Protein 8QNV (pdb70)

B-factor: mean 37.15, std 22.52, range [0.02, 75.44]

Sequence (49 aa):
MKNNKDMSLEEKNKQLEQQVTYLQAKVAYLEKLDALIQSKKSPTKKKRKMKNNKDMSLEEKNKQLEQQVTYLQAKVAYLEKLDALIQSKKSPTKKKRKMKNNKDMSLEEKNKQLEQQVTYLQAKVAYLEKLDALIQSKKSPTKKKRKMKNNKDMSLEEKNKQLEQQVTYLQAKVAYLEKLDALIQSKKSPTKKKRKMKNNKDMSLEEKNKQLEQQVTYLQAKVAYLEKLDALIQSKKSPTKKKRKMKNNKDMSLEEKNKQLEQQVTYLQAKVAYLEKLDALIQSKKSPTKKKRKMKNNKDMSLEEKNKQLEQQVTYLQAKVAYLEKLDALIQSKKSPTKKKRKMKNNKDMSLEEKNKQLEQQVTYLQAKVAYLEKLDALIQSKKSPTKKKRKMKNNKDMSLEEKNKQLEQQVTYLQAKVAYLEKLDALIQSKKSPTKKKRKMKNNKDMSLEEKNKQLEQQVTYLQAKVAYLEKLDALIQSKKSPTKKKRKMKNNKDMSLEEKNKQLEQQVTYLQAKVAYLEKLDALIQSKKSPTKKKRKMKNNKDMSLEEKNKQLEQQVTYLQAKVAYLEKLDALIQSKKSPTKKKRKMKNNKDMSLEEKNKQLEQQVTYLQAKVAYLEKLDALIQSKKSPTKKKRKMKNNKDMSLEEKNKQLEQQVTYLQAKVAYLEKLDALIQSKKSPTKKKRKMKNNKDMSLEEKNKQLEQQVTYLQAKVAYLEKLDALIQSKKSPTKKKRKMKNNKDMSLEEKNKQLEQQVTYLQAKVAYLEKLDALIQSKKSPTKKKRKMKNNKDMSLEEKNKQLEQQVTYLQAKVAYLEKLDALIQSKKSPTKKKRKMKNNKDMSLEEKNKQLEQQVTYLQAKVAYLEKLDALIQSKKSPTKKKRKMKNNKDMSLEEKNKQLEQQVTYLQAKVAYLEKLDALIQSKKSPTKKKRKMKNNKDMSLEEKNKQLEQQVTYLQAKVAYLEKLDALIQSKKSPTKKKRK

Foldseek 3Di:
DFAPDDAGQVVADDDDVCVVVCVVQQCVCNVHHYSAHDPHHDDDDDDDD

Structure (mmCIF, N/CA/C/O backbone):
data_8QNV
#
_entry.id   8QNV
#
loop_
_atom_site.group_PDB
_atom_site.id
_atom_site.type_symbol
_atom_site.label_atom_id
_atom_site.label_alt_id
_atom_site.label_comp_id
_atom_site.label_asym_id
_atom_site.label_entity_id
_atom_site.label_seq_id
_atom_site.pdbx_PDB_ins_code
_atom_site.Cartn_x
_atom_site.Cartn_y
_atom_site.Cartn_z
_atom_site.occupancy
_atom_site.B_iso_or_equiv
_atom_site.auth_seq_id
_atom_site.auth_comp_id
_atom_site.auth_asym_id
_atom_site.auth_atom_id
_atom_site.pdbx_PDB_model_num
ATOM 1 N N . MET A 1 3 ? 1.456 -0.727 -0.333 1.00 13.33 1 MET A N 1
ATOM 2 C CA . MET A 1 3 ? 2.629 -0.574 -1.185 1.00 52.14 1 MET A CA 1
ATOM 3 C C . MET A 1 3 ? 3.138 -1.932 -1.658 1.00 51.22 1 MET A C 1
ATOM 4 O O . MET A 1 3 ? 3.525 -2.777 -0.851 1.00 34.13 1 MET A O 1
ATOM 18 N N . LYS A 1 4 ? 3.135 -2.135 -2.971 1.00 63.32 2 LYS A N 1
ATOM 19 C CA . LYS A 1 4 ? 3.598 -3.390 -3.552 1.00 74.05 2 LYS A CA 1
ATOM 20 C C . LYS A 1 4 ? 4.990 -3.746 -3.041 1.00 33.42 2 LYS A C 1
ATOM 21 O O . LYS A 1 4 ? 5.972 -3.087 -3.378 1.00 22.25 2 LYS A O 1
ATOM 40 N N . ASN A 1 5 ? 5.066 -4.794 -2.227 1.00 33.22 3 ASN A N 1
ATOM 41 C CA . ASN A 1 5 ? 6.338 -5.239 -1.670 1.00 2.53 3 ASN A CA 1
ATOM 42 C C . ASN A 1 5 ? 7.366 -5.466 -2.774 1.00 51.32 3 ASN A C 1
ATOM 43 O O . ASN A 1 5 ? 7.017 -5.837 -3.894 1.00 12.12 3 ASN A O 1
ATOM 54 N N . ASN A 1 6 ? 8.635 -5.240 -2.450 1.00 31.33 4 ASN A N 1
ATOM 55 C CA . ASN A 1 6 ? 9.714 -5.420 -3.414 1.00 60.31 4 ASN A CA 1
ATOM 56 C C . ASN A 1 6 ? 9.632 -6.795 -4.072 1.00 1.52 4 ASN A C 1
ATOM 57 O O . ASN A 1 6 ? 9.981 -6.957 -5.241 1.00 60.52 4 ASN A O 1
ATOM 68 N N . LYS A 1 7 ? 9.168 -7.781 -3.312 1.00 61.13 5 LYS A N 1
ATOM 69 C CA . LYS A 1 7 ? 9.038 -9.142 -3.820 1.00 14.30 5 LYS A CA 1
ATOM 70 C C . LYS A 1 7 ? 8.214 -9.167 -5.103 1.00 53.14 5 LYS A C 1
ATOM 71 O O . LYS A 1 7 ? 7.689 -8.140 -5.536 1.00 21.44 5 LYS A O 1
ATOM 90 N N . ASP A 1 8 ? 8.103 -10.345 -5.707 1.00 22.11 6 ASP A N 1
ATOM 91 C CA . ASP A 1 8 ? 7.341 -10.504 -6.940 1.00 35.23 6 ASP A CA 1
ATOM 92 C C . ASP A 1 8 ? 5.841 -10.464 -6.660 1.00 44.53 6 ASP A C 1
ATOM 93 O O . ASP A 1 8 ? 5.142 -9.554 -7.105 1.00 11.33 6 ASP A O 1
ATOM 102 N N . MET A 1 9 ? 5.355 -11.456 -5.922 1.00 40.03 7 MET A N 1
ATOM 103 C CA . MET A 1 9 ? 3.939 -11.533 -5.584 1.00 14.01 7 MET A CA 1
ATOM 104 C C . MET A 1 9 ? 3.538 -10.389 -4.657 1.00 60.35 7 MET A C 1
ATOM 105 O O . MET A 1 9 ? 3.609 -10.515 -3.435 1.00 13.51 7 MET A O 1
ATOM 119 N N . SER A 1 10 ? 3.118 -9.275 -5.248 1.00 12.13 8 SER A N 1
ATOM 120 C CA . SER A 1 10 ? 2.710 -8.108 -4.475 1.00 10.41 8 SER A CA 1
ATOM 121 C C . SER A 1 10 ? 1.413 -8.382 -3.720 1.00 53.12 8 SER A C 1
ATOM 122 O O . SER A 1 10 ? 0.640 -9.267 -4.091 1.00 1.21 8 SER A O 1
ATOM 130 N N . LEU A 1 11 ? 1.180 -7.617 -2.659 1.00 60.03 9 LEU A N 1
ATOM 131 C CA . LEU A 1 11 ? -0.024 -7.776 -1.851 1.00 23.14 9 LEU A CA 1
ATOM 132 C C . LEU A 1 11 ? -1.274 -7.475 -2.670 1.00 52.43 9 LEU A C 1
ATOM 133 O O . LEU A 1 11 ? -2.282 -8.172 -2.561 1.00 62.44 9 LEU A O 1
ATOM 149 N N . GLU A 1 12 ? -1.200 -6.432 -3.492 1.00 30.03 10 GLU A N 1
ATOM 150 C CA . GLU A 1 12 ? -2.326 -6.040 -4.331 1.00 13.12 10 GLU A CA 1
ATOM 151 C C . GLU A 1 12 ? -2.824 -7.220 -5.160 1.00 33.54 10 GLU A C 1
ATOM 152 O O . GLU A 1 12 ? -3.997 -7.282 -5.527 1.00 62.45 10 GLU A O 1
ATOM 164 N N . GLU A 1 13 ? -1.924 -8.154 -5.450 1.00 25.34 11 GLU A N 1
ATOM 165 C CA . GLU A 1 13 ? -2.271 -9.332 -6.236 1.00 52.10 11 GLU A CA 1
ATOM 166 C C . GLU A 1 13 ? -3.384 -10.128 -5.561 1.00 32.03 11 GLU A C 1
ATOM 167 O O . GLU A 1 13 ? -4.070 -10.925 -6.201 1.00 63.51 11 GLU A O 1
ATOM 179 N N . LYS A 1 14 ? -3.558 -9.906 -4.262 1.00 60.22 12 LYS A N 1
ATOM 180 C CA . LYS A 1 14 ? -4.587 -10.601 -3.498 1.00 12.21 12 LYS A CA 1
ATOM 181 C C . LYS A 1 14 ? -5.919 -10.587 -4.241 1.00 13.21 12 LYS A C 1
ATOM 182 O O . LYS A 1 14 ? -6.228 -9.639 -4.962 1.00 73.31 12 LYS A O 1
ATOM 201 N N . ASN A 1 15 ? -6.705 -11.643 -4.058 1.00 64.54 13 ASN A N 1
ATOM 202 C CA . ASN A 1 15 ? -8.004 -11.752 -4.711 1.00 53.42 13 ASN A CA 1
ATOM 203 C C . ASN A 1 15 ? -9.135 -11.516 -3.714 1.00 40.04 13 ASN A C 1
ATOM 204 O O . ASN A 1 15 ? -8.910 -11.455 -2.506 1.00 4.14 13 ASN A O 1
ATOM 215 N N . LYS A 1 16 ? -10.353 -11.385 -4.230 1.00 3.23 14 LYS A N 1
ATOM 216 C CA . LYS A 1 16 ? -11.520 -11.158 -3.386 1.00 54.15 14 LYS A CA 1
ATOM 217 C C . LYS A 1 16 ? -12.753 -11.844 -3.967 1.00 65.42 14 LYS A C 1
ATOM 218 O O . LYS A 1 16 ? -12.865 -12.013 -5.181 1.00 53.40 14 LYS A O 1
ATOM 237 N N . GLN A 1 17 ? -13.673 -12.237 -3.093 1.00 11.15 15 GLN A N 1
ATOM 238 C CA . GLN A 1 17 ? -14.897 -12.904 -3.520 1.00 70.11 15 GLN A CA 1
ATOM 239 C C . GLN A 1 17 ? -16.122 -12.254 -2.885 1.00 62.00 15 GLN A C 1
ATOM 240 O O . GLN A 1 17 ? -16.021 -11.205 -2.248 1.00 3.23 15 GLN A O 1
ATOM 254 N N . LEU A 1 18 ? -17.278 -12.883 -3.063 1.00 53.00 16 LEU A N 1
ATOM 255 C CA . LEU A 1 18 ? -18.524 -12.366 -2.507 1.00 40.44 16 LEU A CA 1
ATOM 256 C C . LEU A 1 18 ? -18.660 -12.740 -1.035 1.00 55.01 16 LEU A C 1
ATOM 257 O O . LEU A 1 18 ? -18.769 -11.870 -0.172 1.00 31.14 16 LEU A O 1
ATOM 273 N N . GLU A 1 19 ? -18.652 -14.040 -0.757 1.00 0.00 17 GLU A N 1
ATOM 274 C CA . GLU A 1 19 ? -18.774 -14.528 0.612 1.00 65.55 17 GLU A CA 1
ATOM 275 C C . GLU A 1 19 ? -17.398 -14.723 1.244 1.00 14.20 17 GLU A C 1
ATOM 276 O O . GLU A 1 19 ? -17.194 -14.408 2.416 1.00 44.01 17 GLU A O 1
ATOM 288 N N . GLN A 1 20 ? -16.461 -15.244 0.459 1.00 1.11 18 GLN A N 1
ATOM 289 C CA . GLN A 1 20 ? -15.106 -15.482 0.943 1.00 40.44 18 GLN A CA 1
ATOM 290 C C . GLN A 1 20 ? -14.401 -14.166 1.255 1.00 41.21 18 GLN A C 1
ATOM 291 O O . GLN A 1 20 ? -13.367 -14.149 1.923 1.00 54.32 18 GLN A O 1
ATOM 305 N N . GLN A 1 21 ? -14.967 -13.067 0.767 1.00 44.40 19 GLN A N 1
ATOM 306 C CA . GLN A 1 21 ? -14.391 -11.746 0.994 1.00 64.43 19 GLN A CA 1
ATOM 307 C C . GLN A 1 21 ? -13.980 -11.575 2.453 1.00 53.24 19 GLN A C 1
ATOM 308 O O . GLN A 1 21 ? -12.816 -11.310 2.754 1.00 55.31 19 GLN A O 1
ATOM 322 N N . VAL A 1 22 ? -14.944 -11.727 3.355 1.00 31.32 20 VAL A N 1
ATOM 323 C CA . VAL A 1 22 ? -14.683 -11.590 4.783 1.00 11.01 20 VAL A CA 1
ATOM 324 C C . VAL A 1 22 ? -14.019 -12.843 5.343 1.00 0.33 20 VAL A C 1
ATOM 325 O O . VAL A 1 22 ? -13.396 -12.807 6.405 1.00 20.41 20 VAL A O 1
ATOM 338 N N . THR A 1 23 ? -14.155 -13.951 4.622 1.00 35.32 21 THR A N 1
ATOM 339 C CA . THR A 1 23 ? -13.570 -15.216 5.047 1.00 65.31 21 THR A CA 1
ATOM 340 C C . THR A 1 23 ? -12.057 -15.099 5.196 1.00 30.11 21 THR A C 1
ATOM 341 O O . THR A 1 23 ? -11.499 -15.429 6.243 1.00 14.42 21 THR A O 1
ATOM 352 N N . TYR A 1 24 ? -11.398 -14.627 4.143 1.00 33.44 22 TYR A N 1
ATOM 353 C CA . TYR A 1 24 ? -9.949 -14.468 4.157 1.00 30.32 22 TYR A CA 1
ATOM 354 C C . TYR A 1 24 ? -9.555 -13.116 4.743 1.00 21.14 22 TYR A C 1
ATOM 355 O O . TYR A 1 24 ? -8.571 -13.006 5.476 1.00 65.43 22 TYR A O 1
ATOM 373 N N . LEU A 1 25 ? -10.331 -12.088 4.417 1.00 62.53 23 LEU A N 1
ATOM 374 C CA . LEU A 1 25 ? -10.065 -10.742 4.911 1.00 50.24 23 LEU A CA 1
ATOM 375 C C . LEU A 1 25 ? -9.831 -10.751 6.418 1.00 42.22 23 LEU A C 1
ATOM 376 O O . LEU A 1 25 ? -9.211 -9.839 6.964 1.00 12.31 23 LEU A O 1
ATOM 392 N N . GLN A 1 26 ? -10.329 -11.788 7.083 1.00 62.44 24 GLN A N 1
ATOM 393 C CA . GLN A 1 26 ? -10.172 -11.916 8.527 1.00 60.34 24 GLN A CA 1
ATOM 394 C C . GLN A 1 26 ? -8.810 -12.507 8.876 1.00 1.10 24 GLN A C 1
ATOM 395 O O . GLN A 1 26 ? -8.099 -11.986 9.735 1.00 63.33 24 GLN A O 1
ATOM 409 N N . ALA A 1 27 ? -8.453 -13.597 8.205 1.00 75.22 25 ALA A N 1
ATOM 410 C CA . ALA A 1 27 ? -7.176 -14.258 8.443 1.00 11.44 25 ALA A CA 1
ATOM 411 C C . ALA A 1 27 ? -6.094 -13.709 7.520 1.00 63.44 25 ALA A C 1
ATOM 412 O O . ALA A 1 27 ? -5.030 -13.288 7.974 1.00 62.11 25 ALA A O 1
ATOM 419 N N . LYS A 1 28 ? -6.371 -13.718 6.220 1.00 33.23 26 LYS A N 1
ATOM 420 C CA . LYS A 1 28 ? -5.422 -13.222 5.231 1.00 10.53 26 LYS A CA 1
ATOM 421 C C . LYS A 1 28 ? -4.804 -11.903 5.685 1.00 43.12 26 LYS A C 1
ATOM 422 O O . LYS A 1 28 ? -3.645 -11.613 5.385 1.00 75.13 26 LYS A O 1
ATOM 441 N N . VAL A 1 29 ? -5.583 -11.108 6.411 1.00 53.43 27 VAL A N 1
ATOM 442 C CA . VAL A 1 29 ? -5.111 -9.821 6.908 1.00 52.10 27 VAL A CA 1
ATOM 443 C C . VAL A 1 29 ? -3.770 -9.965 7.618 1.00 1.13 27 VAL A C 1
ATOM 444 O O . VAL A 1 29 ? -2.994 -9.013 7.701 1.00 55.10 27 VAL A O 1
ATOM 457 N N . ALA A 1 30 ? -3.503 -11.162 8.130 1.00 61.24 28 ALA A N 1
ATOM 458 C CA . ALA A 1 30 ? -2.254 -11.432 8.831 1.00 61.00 28 ALA A CA 1
ATOM 459 C C . ALA A 1 30 ? -1.104 -11.628 7.849 1.00 70.11 28 ALA A C 1
ATOM 460 O O . ALA A 1 30 ? -0.047 -11.012 7.985 1.00 41.44 28 ALA A O 1
ATOM 467 N N . TYR A 1 31 ? -1.317 -12.490 6.861 1.00 63.21 29 TYR A N 1
ATOM 468 C CA . TYR A 1 31 ? -0.296 -12.770 5.858 1.00 53.24 29 TYR A CA 1
ATOM 469 C C . TYR A 1 31 ? -0.194 -11.627 4.852 1.00 62.22 29 TYR A C 1
ATOM 470 O O . TYR A 1 31 ? 0.842 -10.970 4.745 1.00 42.54 29 TYR A O 1
ATOM 488 N N . LEU A 1 32 ? -1.276 -11.396 4.117 1.00 61.33 30 LEU A N 1
ATOM 489 C CA . LEU A 1 32 ? -1.310 -10.333 3.119 1.00 53.41 30 LEU A CA 1
ATOM 490 C C . LEU A 1 32 ? -0.779 -9.025 3.698 1.00 62.41 30 LEU A C 1
ATOM 491 O O . LEU A 1 32 ? -0.267 -8.176 2.969 1.00 24.25 30 LEU A O 1
ATOM 507 N N . GLU A 1 33 ? -0.903 -8.873 5.013 1.00 50.43 31 GLU A N 1
ATOM 508 C CA . GLU A 1 33 ? -0.434 -7.669 5.689 1.00 65.01 31 GLU A CA 1
ATOM 509 C C . GLU A 1 33 ? 0.918 -7.227 5.136 1.00 42.50 31 GLU A C 1
ATOM 510 O O . GLU A 1 33 ? 1.082 -6.085 4.706 1.00 45.33 31 GLU A O 1
ATOM 522 N N . LYS A 1 34 ? 1.884 -8.139 5.151 1.00 3.44 32 LYS A N 1
ATOM 523 C CA . LYS A 1 34 ? 3.222 -7.845 4.652 1.00 63.13 32 LYS A CA 1
ATOM 524 C C . LYS A 1 34 ? 3.629 -8.839 3.568 1.00 15.03 32 LYS A C 1
ATOM 525 O O . LYS A 1 34 ? 4.316 -8.482 2.611 1.00 61.35 32 LYS A O 1
ATOM 544 N N . LEU A 1 35 ? 3.198 -10.086 3.725 1.00 64.14 33 LEU A N 1
ATOM 545 C CA . LEU A 1 35 ? 3.516 -11.132 2.758 1.00 2.24 33 LEU A CA 1
ATOM 546 C C . LEU A 1 35 ? 2.645 -11.005 1.513 1.00 71.22 33 LEU A C 1
ATOM 547 O O . LEU A 1 35 ? 2.980 -10.275 0.580 1.00 3.11 33 LEU A O 1
ATOM 563 N N . ASP A 1 36 ? 1.525 -11.719 1.506 1.00 72.33 34 ASP A N 1
ATOM 564 C CA . ASP A 1 36 ? 0.603 -11.685 0.376 1.00 10.53 34 ASP A CA 1
ATOM 565 C C . ASP A 1 36 ? -0.661 -12.482 0.682 1.00 52.21 34 ASP A C 1
ATOM 566 O O . ASP A 1 36 ? -0.865 -12.933 1.809 1.00 53.44 34 ASP A O 1
ATOM 575 N N . ALA A 1 37 ? -1.507 -12.650 -0.329 1.00 72.51 35 ALA A N 1
ATOM 576 C CA . ALA A 1 37 ? -2.751 -13.394 -0.169 1.00 3.33 35 ALA A CA 1
ATOM 577 C C . ALA A 1 37 ? -2.490 -14.895 -0.113 1.00 63.14 35 ALA A C 1
ATOM 578 O O . ALA A 1 37 ? -2.834 -15.630 -1.040 1.00 65.11 35 ALA A O 1
ATOM 585 N N . LEU A 1 38 ? -1.880 -15.345 0.978 1.00 44.24 36 LEU A N 1
ATOM 586 C CA . LEU A 1 38 ? -1.572 -16.760 1.154 1.00 44.14 36 LEU A CA 1
ATOM 587 C C . LEU A 1 38 ? -1.071 -17.036 2.568 1.00 63.34 36 LEU A C 1
ATOM 588 O O . LEU A 1 38 ? -0.637 -16.124 3.272 1.00 20.42 36 LEU A O 1
ATOM 604 N N . ILE A 1 39 ? -1.132 -18.300 2.975 1.00 42.41 37 ILE A N 1
ATOM 605 C CA . ILE A 1 39 ? -0.681 -18.696 4.303 1.00 33.12 37 ILE A CA 1
ATOM 606 C C . ILE A 1 39 ? 0.837 -18.607 4.418 1.00 34.02 37 ILE A C 1
ATOM 607 O O . ILE A 1 39 ? 1.563 -19.350 3.759 1.00 71.21 37 ILE A O 1
ATOM 623 N N . GLN A 1 40 ? 1.308 -17.694 5.261 1.00 22.01 38 GLN A N 1
ATOM 624 C CA . GLN A 1 40 ? 2.740 -17.509 5.463 1.00 23.03 38 GLN A CA 1
ATOM 625 C C . GLN A 1 40 ? 3.059 -17.301 6.940 1.00 2.41 38 GLN A C 1
ATOM 626 O O . GLN A 1 40 ? 3.648 -18.167 7.586 1.00 4.23 38 GLN A O 1
ATOM 640 N N . SER A 1 41 ? 2.666 -16.146 7.468 1.00 42.30 39 SER A N 1
ATOM 641 C CA . SER A 1 41 ? 2.914 -15.822 8.868 1.00 50.51 39 SER A CA 1
ATOM 642 C C . SER A 1 41 ? 2.468 -16.963 9.777 1.00 44.01 39 SER A C 1
ATOM 643 O O . SER A 1 41 ? 3.292 -17.715 10.298 1.00 31.42 39 SER A O 1
ATOM 651 N N . LYS A 1 42 ? 1.159 -17.086 9.963 1.00 55.21 40 LYS A N 1
ATOM 652 C CA . LYS A 1 42 ? 0.600 -18.135 10.807 1.00 22.24 40 LYS A CA 1
ATOM 653 C C . LYS A 1 42 ? -0.383 -18.999 10.024 1.00 40.23 40 LYS A C 1
ATOM 654 O O . LYS A 1 42 ? -1.588 -18.749 10.032 1.00 55.22 40 LYS A O 1
ATOM 673 N N . LYS A 1 43 ? 0.139 -20.017 9.348 1.00 0.02 41 LYS A N 1
ATOM 674 C CA . LYS A 1 43 ? -0.692 -20.920 8.561 1.00 32.13 41 LYS A CA 1
ATOM 675 C C . LYS A 1 43 ? -1.670 -21.677 9.455 1.00 64.34 41 LYS A C 1
ATOM 676 O O . LYS A 1 43 ? -1.295 -22.182 10.513 1.00 43.11 41 LYS A O 1
ATOM 695 N N . SER A 1 44 ? -2.924 -21.754 9.021 1.00 44.34 42 SER A N 1
ATOM 696 C CA . SER A 1 44 ? -3.955 -22.448 9.783 1.00 53.44 42 SER A CA 1
ATOM 697 C C . SER A 1 44 ? -3.537 -23.884 10.080 1.00 71.41 42 SER A C 1
ATOM 698 O O . SER A 1 44 ? -2.659 -24.450 9.428 1.00 74.23 42 SER A O 1
ATOM 706 N N . PRO A 1 45 ? -4.180 -24.490 11.089 1.00 30.13 43 PRO A N 1
ATOM 707 C CA . PRO A 1 45 ? -3.893 -25.869 11.497 1.00 1.40 43 PRO A CA 1
ATOM 708 C C . PRO A 1 45 ? -4.355 -26.888 10.461 1.00 14.43 43 PRO A C 1
ATOM 709 O O . PRO A 1 45 ? -5.494 -26.841 9.993 1.00 4.32 43 PRO A O 1
ATOM 720 N N . THR A 1 46 ? -3.466 -27.810 10.107 1.00 42.24 44 THR A N 1
ATOM 721 C CA . THR A 1 46 ? -3.783 -28.840 9.126 1.00 64.13 44 THR A CA 1
ATOM 722 C C . THR A 1 46 ? -4.351 -30.084 9.799 1.00 64.10 44 THR A C 1
ATOM 723 O O . THR A 1 46 ? -4.083 -30.345 10.972 1.00 62.30 44 THR A O 1
ATOM 734 N N . LYS A 1 47 ? -5.136 -30.850 9.050 1.00 73.13 45 LYS A N 1
ATOM 735 C CA . LYS A 1 47 ? -5.741 -32.069 9.573 1.00 74.22 45 LYS A CA 1
ATOM 736 C C . LYS A 1 47 ? -4.676 -33.015 10.117 1.00 20.15 45 LYS A C 1
ATOM 737 O O . LYS A 1 47 ? -3.485 -32.840 9.860 1.00 2.43 45 LYS A O 1
ATOM 756 N N . LYS A 1 48 ? -5.112 -34.020 10.870 1.00 10.52 46 LYS A N 1
ATOM 757 C CA . LYS A 1 48 ? -4.197 -34.996 11.449 1.00 2.33 46 LYS A CA 1
ATOM 758 C C . LYS A 1 48 ? -3.352 -35.659 10.366 1.00 2.31 46 LYS A C 1
ATOM 759 O O . LYS A 1 48 ? -3.811 -36.570 9.677 1.00 25.00 46 LYS A O 1
ATOM 778 N N . LYS A 1 49 ? -2.114 -35.197 10.222 1.00 55.53 47 LYS A N 1
ATOM 779 C CA . LYS A 1 49 ? -1.203 -35.746 9.225 1.00 55.14 47 LYS A CA 1
ATOM 780 C C . LYS A 1 49 ? -0.614 -37.071 9.697 1.00 34.14 47 LYS A C 1
ATOM 781 O O . LYS A 1 49 ? 0.041 -37.134 10.738 1.00 53.21 47 LYS A O 1
ATOM 800 N N . ARG A 1 50 ? -0.850 -38.127 8.926 1.00 74.20 48 ARG A N 1
ATOM 801 C CA . ARG A 1 50 ? -0.343 -39.451 9.266 1.00 3.24 48 ARG A CA 1
ATOM 802 C C . ARG A 1 50 ? 1.149 -39.555 8.963 1.00 61.43 48 ARG A C 1
ATOM 803 O O . ARG A 1 50 ? 1.552 -39.667 7.805 1.00 52.24 48 ARG A O 1
ATOM 824 N N . LYS A 1 51 ? 1.965 -39.518 10.011 1.00 71.42 49 LYS A N 1
ATOM 825 C CA . LYS A 1 51 ? 3.412 -39.610 9.858 1.00 1.31 49 LYS A CA 1
ATOM 826 C C . LYS A 1 51 ? 3.794 -40.814 9.004 1.00 62.31 49 LYS A C 1
ATOM 827 O O . LYS A 1 51 ? 3.782 -41.951 9.476 1.00 22.34 49 LYS A O 1
ATOM 846 N N . MET A 1 3 ? 1.329 0.000 0.000 1.00 0.00 1 MET A N 2
ATOM 847 C CA . MET A 1 3 ? 2.093 -0.001 -1.242 1.00 52.33 1 MET A CA 2
ATOM 848 C C . MET A 1 3 ? 2.695 -1.377 -1.510 1.00 12.54 1 MET A C 2
ATOM 849 O O . MET A 1 3 ? 3.123 -2.068 -0.586 1.00 22.44 1 MET A O 2
ATOM 863 N N . LYS A 1 4 ? 2.724 -1.768 -2.779 1.00 22.21 2 LYS A N 2
ATOM 864 C CA . LYS A 1 4 ? 3.274 -3.061 -3.169 1.00 4.13 2 LYS A CA 2
ATOM 865 C C . LYS A 1 4 ? 4.669 -3.258 -2.583 1.00 40.40 2 LYS A C 2
ATOM 866 O O . LYS A 1 4 ? 5.537 -2.397 -2.720 1.00 50.25 2 LYS A O 2
ATOM 885 N N . ASN A 1 5 ? 4.877 -4.397 -1.931 1.00 13.12 3 ASN A N 2
ATOM 886 C CA . ASN A 1 5 ? 6.167 -4.707 -1.325 1.00 53.41 3 ASN A CA 2
ATOM 887 C C . ASN A 1 5 ? 7.242 -4.879 -2.394 1.00 30.14 3 ASN A C 2
ATOM 888 O O . ASN A 1 5 ? 6.945 -5.217 -3.539 1.00 32.05 3 ASN A O 2
ATOM 899 N N . ASN A 1 6 ? 8.493 -4.645 -2.010 1.00 32.01 4 ASN A N 2
ATOM 900 C CA . ASN A 1 6 ? 9.613 -4.775 -2.935 1.00 11.52 4 ASN A CA 2
ATOM 901 C C . ASN A 1 6 ? 9.876 -6.240 -3.268 1.00 43.23 4 ASN A C 2
ATOM 902 O O . ASN A 1 6 ? 10.913 -6.795 -2.903 1.00 40.35 4 ASN A O 2
ATOM 913 N N . LYS A 1 7 ? 8.931 -6.862 -3.965 1.00 12.53 5 LYS A N 2
ATOM 914 C CA . LYS A 1 7 ? 9.060 -8.262 -4.350 1.00 54.23 5 LYS A CA 2
ATOM 915 C C . LYS A 1 7 ? 8.166 -8.582 -5.545 1.00 4.43 5 LYS A C 2
ATOM 916 O O . LYS A 1 7 ? 7.408 -7.731 -6.010 1.00 14.02 5 LYS A O 2
ATOM 935 N N . ASP A 1 8 ? 8.261 -9.813 -6.035 1.00 51.53 6 ASP A N 2
ATOM 936 C CA . ASP A 1 8 ? 7.459 -10.245 -7.174 1.00 62.30 6 ASP A CA 2
ATOM 937 C C . ASP A 1 8 ? 5.979 -10.295 -6.809 1.00 31.42 6 ASP A C 2
ATOM 938 O O . ASP A 1 8 ? 5.189 -9.470 -7.266 1.00 12.25 6 ASP A O 2
ATOM 947 N N . MET A 1 9 ? 5.611 -11.270 -5.984 1.00 31.03 7 MET A N 2
ATOM 948 C CA . MET A 1 9 ? 4.225 -11.427 -5.557 1.00 62.44 7 MET A CA 2
ATOM 949 C C . MET A 1 9 ? 3.797 -10.269 -4.662 1.00 21.12 7 MET A C 2
ATOM 950 O O . MET A 1 9 ? 3.936 -10.332 -3.440 1.00 63.34 7 MET A O 2
ATOM 964 N N . SER A 1 10 ? 3.276 -9.212 -5.277 1.00 62.31 8 SER A N 2
ATOM 965 C CA . SER A 1 10 ? 2.832 -8.038 -4.535 1.00 73.14 8 SER A CA 2
ATOM 966 C C . SER A 1 10 ? 1.469 -8.284 -3.895 1.00 51.10 8 SER A C 2
ATOM 967 O O . SER A 1 10 ? 0.655 -9.049 -4.414 1.00 21.55 8 SER A O 2
ATOM 975 N N . LEU A 1 11 ? 1.227 -7.629 -2.765 1.00 20.44 9 LEU A N 2
ATOM 976 C CA . LEU A 1 11 ? -0.037 -7.776 -2.051 1.00 51.54 9 LEU A CA 2
ATOM 977 C C . LEU A 1 11 ? -1.216 -7.441 -2.959 1.00 74.54 9 LEU A C 2
ATOM 978 O O . LEU A 1 11 ? -2.290 -8.031 -2.840 1.00 63.21 9 LEU A O 2
ATOM 994 N N . GLU A 1 12 ? -1.008 -6.493 -3.867 1.00 65.35 10 GLU A N 2
ATOM 995 C CA . GLU A 1 12 ? -2.054 -6.083 -4.796 1.00 43.55 10 GLU A CA 2
ATOM 996 C C . GLU A 1 12 ? -2.622 -7.286 -5.543 1.00 65.22 10 GLU A C 2
ATOM 997 O O . GLU A 1 12 ? -3.781 -7.282 -5.956 1.00 64.32 10 GLU A O 2
ATOM 1009 N N . GLU A 1 13 ? -1.795 -8.314 -5.712 1.00 54.13 11 GLU A N 2
ATOM 1010 C CA . GLU A 1 13 ? -2.215 -9.523 -6.410 1.00 61.44 11 GLU A CA 2
ATOM 1011 C C . GLU A 1 13 ? -3.405 -10.172 -5.708 1.00 43.24 11 GLU A C 2
ATOM 1012 O O . GLU A 1 13 ? -4.126 -10.976 -6.299 1.00 53.20 11 GLU A O 2
ATOM 1024 N N . LYS A 1 14 ? -3.603 -9.817 -4.443 1.00 41.14 12 LYS A N 2
ATOM 1025 C CA . LYS A 1 14 ? -4.704 -10.362 -3.659 1.00 35.10 12 LYS A CA 2
ATOM 1026 C C . LYS A 1 14 ? -6.007 -10.327 -4.452 1.00 41.01 12 LYS A C 2
ATOM 1027 O O . LYS A 1 14 ? -6.143 -9.561 -5.405 1.00 74.22 12 LYS A O 2
ATOM 1046 N N . ASN A 1 15 ? -6.962 -11.160 -4.051 1.00 24.12 13 ASN A N 2
ATOM 1047 C CA . ASN A 1 15 ? -8.254 -11.223 -4.724 1.00 63.21 13 ASN A CA 2
ATOM 1048 C C . ASN A 1 15 ? -9.376 -10.778 -3.791 1.00 23.11 13 ASN A C 2
ATOM 1049 O O . ASN A 1 15 ? -9.137 -10.440 -2.632 1.00 3.35 13 ASN A O 2
ATOM 1060 N N . LYS A 1 16 ? -10.601 -10.782 -4.304 1.00 51.34 14 LYS A N 2
ATOM 1061 C CA . LYS A 1 16 ? -11.762 -10.381 -3.518 1.00 42.42 14 LYS A CA 2
ATOM 1062 C C . LYS A 1 16 ? -13.042 -10.974 -4.097 1.00 32.33 14 LYS A C 2
ATOM 1063 O O . LYS A 1 16 ? -13.282 -10.899 -5.301 1.00 52.24 14 LYS A O 2
ATOM 1082 N N . GLN A 1 17 ? -13.861 -11.562 -3.230 1.00 64.52 15 GLN A N 2
ATOM 1083 C CA . GLN A 1 17 ? -15.117 -12.168 -3.657 1.00 2.25 15 GLN A CA 2
ATOM 1084 C C . GLN A 1 17 ? -16.276 -11.683 -2.792 1.00 24.35 15 GLN A C 2
ATOM 1085 O O . GLN A 1 17 ? -16.125 -10.754 -1.997 1.00 71.10 15 GLN A O 2
ATOM 1099 N N . LEU A 1 18 ? -17.432 -12.318 -2.951 1.00 2.31 16 LEU A N 2
ATOM 1100 C CA . LEU A 1 18 ? -18.618 -11.951 -2.184 1.00 63.35 16 LEU A CA 2
ATOM 1101 C C . LEU A 1 18 ? -18.559 -12.538 -0.778 1.00 14.45 16 LEU A C 2
ATOM 1102 O O . LEU A 1 18 ? -18.633 -11.809 0.212 1.00 65.44 16 LEU A O 2
ATOM 1118 N N . GLU A 1 19 ? -18.425 -13.858 -0.697 1.00 52.31 17 GLU A N 2
ATOM 1119 C CA . GLU A 1 19 ? -18.356 -14.541 0.589 1.00 5.23 17 GLU A CA 2
ATOM 1120 C C . GLU A 1 19 ? -16.912 -14.645 1.073 1.00 42.52 17 GLU A C 2
ATOM 1121 O O . GLU A 1 19 ? -16.626 -14.441 2.252 1.00 11.13 17 GLU A O 2
ATOM 1133 N N . GLN A 1 20 ? -16.007 -14.963 0.153 1.00 73.05 18 GLN A N 2
ATOM 1134 C CA . GLN A 1 20 ? -14.594 -15.095 0.485 1.00 22.11 18 GLN A CA 2
ATOM 1135 C C . GLN A 1 20 ? -14.017 -13.762 0.950 1.00 41.13 18 GLN A C 2
ATOM 1136 O O . GLN A 1 20 ? -12.949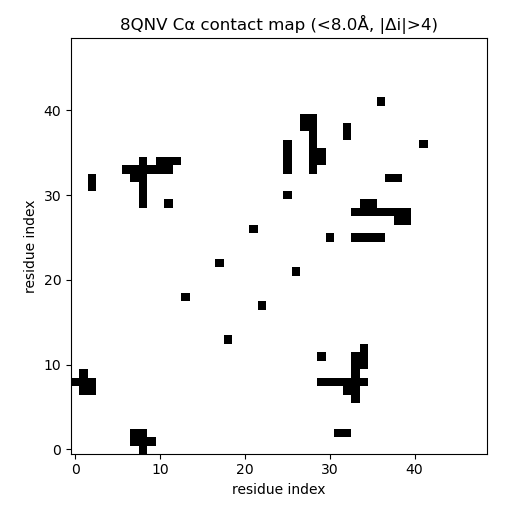 -13.717 1.559 1.00 0.55 18 GLN A O 2
ATOM 1150 N N . GLN A 1 21 ? -14.731 -12.680 0.657 1.00 43.34 19 GLN A N 2
ATOM 1151 C CA . GLN A 1 21 ? -14.288 -11.345 1.044 1.00 71.42 19 GLN A CA 2
ATOM 1152 C C . GLN A 1 21 ? -13.824 -11.326 2.497 1.00 53.15 19 GLN A C 2
ATOM 1153 O O . GLN A 1 21 ? -12.711 -10.896 2.798 1.00 65.52 19 GLN A O 2
ATOM 1167 N N . VAL A 1 22 ? -14.686 -11.794 3.394 1.00 10.41 20 VAL A N 2
ATOM 1168 C CA . VAL A 1 22 ? -14.365 -11.831 4.816 1.00 45.33 20 VAL A CA 2
ATOM 1169 C C . VAL A 1 22 ? -13.453 -13.008 5.142 1.00 22.05 20 VAL A C 2
ATOM 1170 O O . VAL A 1 22 ? -12.650 -12.947 6.075 1.00 52.04 20 VAL A O 2
ATOM 1183 N N . THR A 1 23 ? -13.581 -14.081 4.368 1.00 21.44 21 THR A N 2
ATOM 1184 C CA . THR A 1 23 ? -12.769 -15.274 4.575 1.00 33.12 21 THR A CA 2
ATOM 1185 C C . THR A 1 23 ? -11.293 -14.918 4.707 1.00 21.41 21 THR A C 2
ATOM 1186 O O . THR A 1 23 ? -10.652 -15.247 5.706 1.00 51.21 21 THR A O 2
ATOM 1197 N N . TYR A 1 24 ? -10.759 -14.245 3.694 1.00 23.23 22 TYR A N 2
ATOM 1198 C CA . TYR A 1 24 ? -9.356 -13.846 3.697 1.00 73.43 22 TYR A CA 2
ATOM 1199 C C . TYR A 1 24 ? -9.134 -12.643 4.607 1.00 2.25 22 TYR A C 2
ATOM 1200 O O . TYR A 1 24 ? -8.142 -12.574 5.334 1.00 23.03 22 TYR A O 2
ATOM 1218 N N . LEU A 1 25 ? -10.064 -11.696 4.563 1.00 13.21 23 LEU A N 2
ATOM 1219 C CA . LEU A 1 25 ? -9.972 -10.494 5.384 1.00 13.44 23 LEU A CA 2
ATOM 1220 C C . LEU A 1 25 ? -9.725 -10.851 6.847 1.00 54.34 23 LEU A C 2
ATOM 1221 O O . LEU A 1 25 ? -9.240 -10.028 7.622 1.00 3.12 23 LEU A O 2
ATOM 1237 N N . GLN A 1 26 ? -10.062 -12.083 7.214 1.00 4.25 24 GLN A N 2
ATOM 1238 C CA . GLN A 1 26 ? -9.875 -12.549 8.583 1.00 4.45 24 GLN A CA 2
ATOM 1239 C C . GLN A 1 26 ? -8.472 -13.113 8.780 1.00 64.45 24 GLN A C 2
ATOM 1240 O O . GLN A 1 26 ? -7.717 -12.646 9.632 1.00 15.03 24 GLN A O 2
ATOM 1254 N N . ALA A 1 27 ? -8.128 -14.122 7.985 1.00 54.45 25 ALA A N 2
ATOM 1255 C CA . ALA A 1 27 ? -6.815 -14.749 8.070 1.00 55.13 25 ALA A CA 2
ATOM 1256 C C . ALA A 1 27 ? -5.784 -13.977 7.253 1.00 34.31 25 ALA A C 2
ATOM 1257 O O . ALA A 1 27 ? -4.796 -13.480 7.792 1.00 1.55 25 ALA A O 2
ATOM 1264 N N . LYS A 1 28 ? -6.020 -13.882 5.949 1.00 34.10 26 LYS A N 2
ATOM 1265 C CA . LYS A 1 28 ? -5.113 -13.171 5.057 1.00 41.43 26 LYS A CA 2
ATOM 1266 C C . LYS A 1 28 ? -4.612 -11.883 5.703 1.00 32.13 26 LYS A C 2
ATOM 1267 O O . LYS A 1 28 ? -3.482 -11.457 5.467 1.00 25.04 26 LYS A O 2
ATOM 1286 N N . VAL A 1 29 ? -5.461 -11.268 6.521 1.00 24.12 27 VAL A N 2
ATOM 1287 C CA . VAL A 1 29 ? -5.103 -10.031 7.204 1.00 10.42 27 VAL A CA 2
ATOM 1288 C C . VAL A 1 29 ? -3.727 -10.138 7.851 1.00 43.20 27 VAL A C 2
ATOM 1289 O O . VAL A 1 29 ? -3.040 -9.135 8.042 1.00 4.11 27 VAL A O 2
ATOM 1302 N N . ALA A 1 30 ? -3.330 -11.361 8.186 1.00 61.24 28 ALA A N 2
ATOM 1303 C CA . ALA A 1 30 ? -2.034 -11.600 8.809 1.00 71.31 28 ALA A CA 2
ATOM 1304 C C . ALA A 1 30 ? -0.940 -11.756 7.758 1.00 31.52 28 ALA A C 2
ATOM 1305 O O . ALA A 1 30 ? 0.100 -11.102 7.829 1.00 24.04 28 ALA A O 2
ATOM 1312 N N . TYR A 1 31 ? -1.181 -12.627 6.785 1.00 75.25 29 TYR A N 2
ATOM 1313 C CA . TYR A 1 31 ? -0.215 -12.871 5.721 1.00 62.44 29 TYR A CA 2
ATOM 1314 C C . TYR A 1 31 ? -0.239 -11.744 4.693 1.00 73.10 29 TYR A C 2
ATOM 1315 O O . TYR A 1 31 ? 0.760 -11.055 4.486 1.00 43.31 29 TYR A O 2
ATOM 1333 N N . LEU A 1 32 ? -1.389 -11.562 4.052 1.00 5.31 30 LEU A N 2
ATOM 1334 C CA . LEU A 1 32 ? -1.546 -10.518 3.046 1.00 41.54 30 LEU A CA 2
ATOM 1335 C C . LEU A 1 32 ? -1.005 -9.185 3.554 1.00 14.02 30 LEU A C 2
ATOM 1336 O O . LEU A 1 32 ? -0.584 -8.336 2.770 1.00 54.42 30 LEU A O 2
ATOM 1352 N N . GLU A 1 33 ? -1.019 -9.011 4.872 1.00 1.11 31 GLU A N 2
ATOM 1353 C CA . GLU A 1 33 ? -0.529 -7.782 5.485 1.00 45.13 31 GLU A CA 2
ATOM 1354 C C . GLU A 1 33 ? 0.774 -7.330 4.831 1.00 61.23 31 GLU A C 2
ATOM 1355 O O . GLU A 1 33 ? 0.882 -6.203 4.348 1.00 53.24 31 GLU A O 2
ATOM 1367 N N . LYS A 1 34 ? 1.762 -8.218 4.819 1.00 25.15 32 LYS A N 2
ATOM 1368 C CA . LYS A 1 34 ? 3.059 -7.914 4.225 1.00 14.51 32 LYS A CA 2
ATOM 1369 C C . LYS A 1 34 ? 3.405 -8.918 3.131 1.00 70.31 32 LYS A C 2
ATOM 1370 O O . LYS A 1 34 ? 3.957 -8.554 2.092 1.00 60.23 32 LYS A O 2
ATOM 1389 N N . LEU A 1 35 ? 3.077 -10.183 3.370 1.00 35.00 33 LEU A N 2
ATOM 1390 C CA . LEU A 1 35 ? 3.352 -11.241 2.404 1.00 54.33 33 LEU A CA 2
ATOM 1391 C C . LEU A 1 35 ? 2.453 -11.106 1.178 1.00 21.05 33 LEU A C 2
ATOM 1392 O O . LEU A 1 35 ? 2.806 -10.435 0.208 1.00 11.04 33 LEU A O 2
ATOM 1408 N N . ASP A 1 36 ? 1.290 -11.746 1.231 1.00 64.32 34 ASP A N 2
ATOM 1409 C CA . ASP A 1 36 ? 0.339 -11.695 0.127 1.00 62.44 34 ASP A CA 2
ATOM 1410 C C . ASP A 1 36 ? -0.915 -12.500 0.453 1.00 54.34 34 ASP A C 2
ATOM 1411 O O . ASP A 1 36 ? -1.073 -12.998 1.567 1.00 51.23 34 ASP A O 2
ATOM 1420 N N . ALA A 1 37 ? -1.806 -12.621 -0.527 1.00 5.12 35 ALA A N 2
ATOM 1421 C CA . ALA A 1 37 ? -3.046 -13.365 -0.344 1.00 65.13 35 ALA A CA 2
ATOM 1422 C C . ALA A 1 37 ? -2.786 -14.868 -0.326 1.00 54.30 35 ALA A C 2
ATOM 1423 O O . ALA A 1 37 ? -3.152 -15.583 -1.260 1.00 14.31 35 ALA A O 2
ATOM 1430 N N . LEU A 1 38 ? -2.153 -15.341 0.741 1.00 1.04 36 LEU A N 2
ATOM 1431 C CA . LEU A 1 38 ? -1.844 -16.760 0.881 1.00 41.10 36 LEU A CA 2
ATOM 1432 C C . LEU A 1 38 ? -1.310 -17.066 2.277 1.00 61.14 36 LEU A C 2
ATOM 1433 O O . LEU A 1 38 ? -0.924 -16.161 3.017 1.00 52.43 36 LEU A O 2
ATOM 1449 N N . ILE A 1 39 ? -1.289 -18.347 2.628 1.00 23.23 37 ILE A N 2
ATOM 1450 C CA . ILE A 1 39 ? -0.799 -18.773 3.934 1.00 43.55 37 ILE A CA 2
ATOM 1451 C C . ILE A 1 39 ? 0.724 -18.712 3.996 1.00 72.45 37 ILE A C 2
ATOM 1452 O O . ILE A 1 39 ? 1.412 -19.449 3.290 1.00 44.22 37 ILE A O 2
ATOM 1468 N N . GLN A 1 40 ? 1.242 -17.832 4.846 1.00 54.34 38 GLN A N 2
ATOM 1469 C CA . GLN A 1 40 ? 2.683 -17.677 5.000 1.00 2.44 38 GLN A CA 2
ATOM 1470 C C . GLN A 1 40 ? 3.063 -17.560 6.473 1.00 41.42 38 GLN A C 2
ATOM 1471 O O . GLN A 1 40 ? 3.586 -18.503 7.066 1.00 12.00 38 GLN A O 2
ATOM 1485 N N . SER A 1 41 ? 2.797 -16.395 7.057 1.00 61.52 39 SER A N 2
ATOM 1486 C CA . SER A 1 41 ? 3.115 -16.154 8.459 1.00 1.52 39 SER A CA 2
ATOM 1487 C C . SER A 1 41 ? 2.611 -17.296 9.335 1.00 23.44 39 SER A C 2
ATOM 1488 O O . SER A 1 41 ? 3.397 -18.084 9.862 1.00 4.24 39 SER A O 2
ATOM 1496 N N . LYS A 1 42 ? 1.294 -17.381 9.487 1.00 11.30 40 LYS A N 2
ATOM 1497 C CA . LYS A 1 42 ? 0.682 -18.427 10.298 1.00 40.23 40 LYS A CA 2
ATOM 1498 C C . LYS A 1 42 ? -0.302 -19.249 9.472 1.00 33.22 40 LYS A C 2
ATOM 1499 O O . LYS A 1 42 ? -1.499 -18.962 9.447 1.00 73.01 40 LYS A O 2
ATOM 1518 N N . LYS A 1 43 ? 0.209 -20.274 8.799 1.00 70.22 41 LYS A N 2
ATOM 1519 C CA . LYS A 1 43 ? -0.625 -21.141 7.974 1.00 3.32 41 LYS A CA 2
ATOM 1520 C C . LYS A 1 43 ? -1.657 -21.873 8.825 1.00 14.44 41 LYS A C 2
ATOM 1521 O O . LYS A 1 43 ? -1.347 -22.361 9.912 1.00 65.45 41 LYS A O 2
ATOM 1540 N N . SER A 1 44 ? -2.886 -21.945 8.324 1.00 34.42 42 SER A N 2
ATOM 1541 C CA . SER A 1 44 ? -3.965 -22.616 9.040 1.00 13.01 42 SER A CA 2
ATOM 1542 C C . SER A 1 44 ? -3.552 -24.027 9.448 1.00 73.05 42 SER A C 2
ATOM 1543 O O . SER A 1 44 ? -2.616 -24.610 8.900 1.00 74.03 42 SER A O 2
ATOM 1551 N N . PRO A 1 45 ? -4.267 -24.590 10.433 1.00 24.41 43 PRO A N 2
ATOM 1552 C CA . PRO A 1 45 ? -3.994 -25.940 10.937 1.00 51.14 43 PRO A CA 2
ATOM 1553 C C . PRO A 1 45 ? -4.356 -27.021 9.924 1.00 51.44 43 PRO A C 2
ATOM 1554 O O . PRO A 1 45 ? -5.453 -27.020 9.364 1.00 11.00 43 PRO A O 2
ATOM 1565 N N . THR A 1 46 ? -3.427 -27.943 9.692 1.00 72.13 44 THR A N 2
ATOM 1566 C CA . THR A 1 46 ? -3.648 -29.029 8.746 1.00 73.44 44 THR A CA 2
ATOM 1567 C C . THR A 1 46 ? -4.297 -30.229 9.427 1.00 11.42 44 THR A C 2
ATOM 1568 O O . THR A 1 46 ? -4.141 -30.431 10.631 1.00 24.54 44 THR A O 2
ATOM 1579 N N . LYS A 1 47 ? -5.026 -31.022 8.650 1.00 71.22 45 LYS A N 2
ATOM 1580 C CA . LYS A 1 47 ? -5.698 -32.204 9.177 1.00 1.24 45 LYS A CA 2
ATOM 1581 C C . LYS A 1 47 ? -4.707 -33.124 9.883 1.00 3.30 45 LYS A C 2
ATOM 1582 O O . LYS A 1 47 ? -3.584 -33.318 9.417 1.00 3.32 45 LYS A O 2
ATOM 1601 N N . LYS A 1 48 ? -5.130 -33.689 11.008 1.00 25.45 46 LYS A N 2
ATOM 1602 C CA . LYS A 1 48 ? -4.281 -34.592 11.778 1.00 42.33 46 LYS A CA 2
ATOM 1603 C C . LYS A 1 48 ? -3.811 -35.761 10.919 1.00 72.52 46 LYS A C 2
ATOM 1604 O O . LYS A 1 48 ? -4.548 -36.725 10.707 1.00 1.10 46 LYS A O 2
ATOM 1623 N N . LYS A 1 49 ? -2.580 -35.672 10.427 1.00 10.13 47 LYS A N 2
ATOM 1624 C CA . LYS A 1 49 ? -2.010 -36.724 9.594 1.00 51.44 47 LYS A CA 2
ATOM 1625 C C . LYS A 1 49 ? -1.546 -37.901 10.445 1.00 60.22 47 LYS A C 2
ATOM 1626 O O . LYS A 1 49 ? -1.188 -37.733 11.611 1.00 74.41 47 LYS A O 2
ATOM 1645 N N . ARG A 1 50 ? -1.553 -39.092 9.854 1.00 10.41 48 ARG A N 2
ATOM 1646 C CA . ARG A 1 50 ? -1.132 -40.297 10.559 1.00 54.33 48 ARG A CA 2
ATOM 1647 C C . ARG A 1 50 ? 0.351 -40.231 10.910 1.00 20.21 48 ARG A C 2
ATOM 1648 O O . ARG A 1 50 ? 1.180 -39.851 10.083 1.00 22.50 48 ARG A O 2
ATOM 1669 N N . LYS A 1 51 ? 0.679 -40.603 12.143 1.00 74.31 49 LYS A N 2
ATOM 1670 C CA . LYS A 1 51 ? 2.061 -40.588 12.605 1.00 24.22 49 LYS A CA 2
ATOM 1671 C C . LYS A 1 51 ? 2.969 -41.331 11.630 1.00 22.12 49 LYS A C 2
ATOM 1672 O O . LYS A 1 51 ? 3.871 -40.741 11.034 1.00 20.53 49 LYS A O 2
ATOM 1691 N N . MET A 1 3 ? 0.027 0.990 -1.431 1.00 34.51 1 MET A N 3
ATOM 1692 C CA . MET A 1 3 ? 1.202 0.666 -0.630 1.00 14.01 1 MET A CA 3
ATOM 1693 C C . MET A 1 3 ? 1.820 -0.654 -1.080 1.00 14.11 1 MET A C 3
ATOM 1694 O O . MET A 1 3 ? 2.210 -1.481 -0.256 1.00 62.41 1 MET A O 3
ATOM 1708 N N . LYS A 1 4 ? 1.905 -0.845 -2.392 1.00 23.10 2 LYS A N 3
ATOM 1709 C CA . LYS A 1 4 ? 2.477 -2.064 -2.952 1.00 53.14 2 LYS A CA 3
ATOM 1710 C C . LYS A 1 4 ? 3.850 -2.348 -2.351 1.00 54.43 2 LYS A C 3
ATOM 1711 O O . LYS A 1 4 ? 4.738 -1.497 -2.381 1.00 61.32 2 LYS A O 3
ATOM 1730 N N . ASN A 1 5 ? 4.016 -3.549 -1.807 1.00 53.24 3 ASN A N 3
ATOM 1731 C CA . ASN A 1 5 ? 5.281 -3.945 -1.200 1.00 42.42 3 ASN A CA 3
ATOM 1732 C C . ASN A 1 5 ? 6.390 -4.010 -2.246 1.00 53.15 3 ASN A C 3
ATOM 1733 O O . ASN A 1 5 ? 6.192 -4.531 -3.343 1.00 53.53 3 ASN A O 3
ATOM 1744 N N . ASN A 1 6 ? 7.557 -3.478 -1.898 1.00 71.21 4 ASN A N 3
ATOM 1745 C CA . ASN A 1 6 ? 8.697 -3.476 -2.807 1.00 25.01 4 ASN A CA 3
ATOM 1746 C C . ASN A 1 6 ? 8.960 -4.876 -3.354 1.00 1.05 4 ASN A C 3
ATOM 1747 O O . ASN A 1 6 ? 9.382 -5.039 -4.499 1.00 2.44 4 ASN A O 3
ATOM 1758 N N . LYS A 1 7 ? 8.707 -5.885 -2.527 1.00 0.01 5 LYS A N 3
ATOM 1759 C CA . LYS A 1 7 ? 8.914 -7.272 -2.926 1.00 74.01 5 LYS A CA 3
ATOM 1760 C C . LYS A 1 7 ? 8.165 -7.584 -4.218 1.00 42.52 5 LYS A C 3
ATOM 1761 O O . LYS A 1 7 ? 7.433 -6.743 -4.741 1.00 1.23 5 LYS A O 3
ATOM 1780 N N . ASP A 1 8 ? 8.353 -8.796 -4.727 1.00 74.13 6 ASP A N 3
ATOM 1781 C CA . ASP A 1 8 ? 7.693 -9.219 -5.957 1.00 71.32 6 ASP A CA 3
ATOM 1782 C C . ASP A 1 8 ? 6.186 -9.337 -5.753 1.00 12.43 6 ASP A C 3
ATOM 1783 O O . ASP A 1 8 ? 5.415 -8.525 -6.265 1.00 62.43 6 ASP A O 3
ATOM 1792 N N . MET A 1 9 ? 5.773 -10.352 -5.001 1.00 71.14 7 MET A N 3
ATOM 1793 C CA . MET A 1 9 ? 4.358 -10.575 -4.730 1.00 34.15 7 MET A CA 3
ATOM 1794 C C . MET A 1 9 ? 3.786 -9.453 -3.869 1.00 30.03 7 MET A C 3
ATOM 1795 O O . MET A 1 9 ? 3.796 -9.534 -2.640 1.00 55.05 7 MET A O 3
ATOM 1809 N N . SER A 1 10 ? 3.289 -8.407 -4.521 1.00 43.12 8 SER A N 3
ATOM 1810 C CA . SER A 1 10 ? 2.717 -7.267 -3.815 1.00 3.32 8 SER A CA 3
ATOM 1811 C C . SER A 1 10 ? 1.309 -7.584 -3.321 1.00 71.15 8 SER A C 3
ATOM 1812 O O . SER A 1 10 ? 0.642 -8.479 -3.843 1.00 44.13 8 SER A O 3
ATOM 1820 N N . LEU A 1 11 ? 0.862 -6.845 -2.312 1.00 52.35 9 LEU A N 3
ATOM 1821 C CA . LEU A 1 11 ? -0.468 -7.046 -1.747 1.00 2.21 9 LEU A CA 3
ATOM 1822 C C . LEU A 1 11 ? -1.550 -6.713 -2.769 1.00 32.42 9 LEU A C 3
ATOM 1823 O O . LEU A 1 11 ? -2.603 -7.349 -2.800 1.00 71.42 9 LEU A O 3
ATOM 1839 N N . GLU A 1 12 ? -1.282 -5.714 -3.604 1.00 21.41 10 GLU A N 3
ATOM 1840 C CA . GLU A 1 12 ? -2.233 -5.299 -4.628 1.00 34.30 10 GLU A CA 3
ATOM 1841 C C . GLU A 1 12 ? -2.683 -6.491 -5.468 1.00 62.22 10 GLU A C 3
ATOM 1842 O O . GLU A 1 12 ? -3.790 -6.502 -6.006 1.00 24.03 10 GLU A O 3
ATOM 1854 N N . GLU A 1 13 ? -1.815 -7.492 -5.576 1.00 61.44 11 GLU A N 3
ATOM 1855 C CA . GLU A 1 13 ? -2.122 -8.688 -6.352 1.00 71.23 11 GLU A CA 3
ATOM 1856 C C . GLU A 1 13 ? -3.387 -9.365 -5.831 1.00 65.11 11 GLU A C 3
ATOM 1857 O O . GLU A 1 13 ? -4.096 -10.041 -6.577 1.00 3.31 11 GLU A O 3
ATOM 1869 N N . LYS A 1 14 ? -3.663 -9.179 -4.545 1.00 25.23 12 LYS A N 3
ATOM 1870 C CA . LYS A 1 14 ? -4.841 -9.770 -3.921 1.00 41.04 12 LYS A CA 3
ATOM 1871 C C . LYS A 1 14 ? -6.088 -9.508 -4.759 1.00 74.41 12 LYS A C 3
ATOM 1872 O O . LYS A 1 14 ? -6.269 -8.416 -5.296 1.00 61.41 12 LYS A O 3
ATOM 1891 N N . ASN A 1 15 ? -6.947 -10.517 -4.865 1.00 21.50 13 ASN A N 3
ATOM 1892 C CA . ASN A 1 15 ? -8.178 -10.396 -5.637 1.00 14.52 13 ASN A CA 3
ATOM 1893 C C . ASN A 1 15 ? -9.157 -11.511 -5.280 1.00 45.23 13 ASN A C 3
ATOM 1894 O O . ASN A 1 15 ? -8.772 -12.674 -5.159 1.00 71.24 13 ASN A O 3
ATOM 1905 N N . LYS A 1 16 ? -10.424 -11.148 -5.114 1.00 2.24 14 LYS A N 3
ATOM 1906 C CA . LYS A 1 16 ? -11.459 -12.116 -4.773 1.00 31.41 14 LYS A CA 3
ATOM 1907 C C . LYS A 1 16 ? -12.818 -11.437 -4.643 1.00 14.44 14 LYS A C 3
ATOM 1908 O O . LYS A 1 16 ? -12.907 -10.210 -4.602 1.00 42.25 14 LYS A O 3
ATOM 1927 N N . GLN A 1 17 ? -13.874 -12.242 -4.576 1.00 4.14 15 GLN A N 3
ATOM 1928 C CA . GLN A 1 17 ? -15.228 -11.717 -4.449 1.00 1.42 15 GLN A CA 3
ATOM 1929 C C . GLN A 1 17 ? -15.517 -11.297 -3.011 1.00 62.42 15 GLN A C 3
ATOM 1930 O O . GLN A 1 17 ? -14.823 -11.711 -2.081 1.00 44.54 15 GLN A O 3
ATOM 1944 N N . LEU A 1 18 ? -16.545 -10.475 -2.835 1.00 41.35 16 LEU A N 3
ATOM 1945 C CA . LEU A 1 18 ? -16.926 -9.999 -1.510 1.00 51.32 16 LEU A CA 3
ATOM 1946 C C . LEU A 1 18 ? -17.317 -11.163 -0.605 1.00 41.41 16 LEU A C 3
ATOM 1947 O O . LEU A 1 18 ? -17.100 -11.120 0.605 1.00 4.52 16 LEU A O 3
ATOM 1963 N N . GLU A 1 19 ? -17.893 -12.202 -1.201 1.00 43.15 17 GLU A N 3
ATOM 1964 C CA . GLU A 1 19 ? -18.312 -13.378 -0.448 1.00 51.13 17 GLU A CA 3
ATOM 1965 C C . GLU A 1 19 ? -17.150 -13.950 0.358 1.00 30.43 17 GLU A C 3
ATOM 1966 O O . GLU A 1 19 ? -17.224 -14.057 1.582 1.00 34.01 17 GLU A O 3
ATOM 1978 N N . GLN A 1 20 ? -16.079 -14.317 -0.337 1.00 65.13 18 GLN A N 3
ATOM 1979 C CA . GLN A 1 20 ? -14.901 -14.880 0.314 1.00 55.11 18 GLN A CA 3
ATOM 1980 C C . GLN A 1 20 ? -14.012 -13.777 0.878 1.00 41.11 18 GLN A C 3
ATOM 1981 O O . GLN A 1 20 ? -13.123 -14.038 1.688 1.00 40.10 18 GLN A O 3
ATOM 1995 N N . GLN A 1 21 ? -14.258 -12.545 0.444 1.00 63.13 19 GLN A N 3
ATOM 1996 C CA . GLN A 1 21 ? -13.477 -11.403 0.905 1.00 35.02 19 GLN A CA 3
ATOM 1997 C C . GLN A 1 21 ? -13.329 -11.423 2.423 1.00 53.40 19 GLN A C 3
ATOM 1998 O O . GLN A 1 21 ? -12.218 -11.494 2.948 1.00 40.42 19 GLN A O 3
ATOM 2012 N N . VAL A 1 22 ? -14.457 -11.359 3.124 1.00 52.34 20 VAL A N 3
ATOM 2013 C CA . VAL A 1 22 ? -14.453 -11.370 4.582 1.00 51.34 20 VAL A CA 3
ATOM 2014 C C . VAL A 1 22 ? -13.715 -12.590 5.120 1.00 63.12 20 VAL A C 3
ATOM 2015 O O . VAL A 1 22 ? -13.190 -12.571 6.234 1.00 65.44 20 VAL A O 3
ATOM 2028 N N . THR A 1 23 ? -13.677 -13.652 4.321 1.00 34.42 21 THR A N 3
ATOM 2029 C CA . THR A 1 23 ? -13.004 -14.883 4.717 1.00 40.22 21 THR A CA 3
ATOM 2030 C C . THR A 1 23 ? -11.494 -14.686 4.783 1.00 22.20 21 THR A C 3
ATOM 2031 O O . THR A 1 23 ? -10.874 -14.907 5.824 1.00 72.42 21 THR A O 3
ATOM 2042 N N . TYR A 1 24 ? -10.907 -14.269 3.667 1.00 41.12 22 TYR A N 3
ATOM 2043 C CA . TYR A 1 24 ? -9.468 -14.044 3.598 1.00 21.00 22 TYR A CA 3
ATOM 2044 C C . TYR A 1 24 ? -9.087 -12.737 4.286 1.00 13.24 22 TYR A C 3
ATOM 2045 O O . TYR A 1 24 ? -8.190 -12.704 5.130 1.00 53.41 22 TYR A O 3
ATOM 2063 N N . LEU A 1 25 ? -9.776 -11.661 3.921 1.00 60.20 23 LEU A N 3
ATOM 2064 C CA . LEU A 1 25 ? -9.512 -10.350 4.503 1.00 53.32 23 LEU A CA 3
ATOM 2065 C C . LEU A 1 25 ? -9.395 -10.441 6.021 1.00 62.11 23 LEU A C 3
ATOM 2066 O O . LEU A 1 25 ? -8.757 -9.601 6.655 1.00 53.33 23 LEU A O 3
ATOM 2082 N N . GLN A 1 26 ? -10.012 -11.468 6.596 1.00 13.22 24 GLN A N 3
ATOM 2083 C CA . GLN A 1 26 ? -9.975 -11.669 8.040 1.00 73.31 24 GLN A CA 3
ATOM 2084 C C . GLN A 1 26 ? -8.684 -12.365 8.459 1.00 14.25 24 GLN A C 3
ATOM 2085 O O . GLN A 1 26 ? -7.907 -11.828 9.248 1.00 31.44 24 GLN A O 3
ATOM 2099 N N . ALA A 1 27 ? -8.463 -13.562 7.927 1.00 71.12 25 ALA A N 3
ATOM 2100 C CA . ALA A 1 27 ? -7.266 -14.330 8.245 1.00 62.22 25 ALA A CA 3
ATOM 2101 C C . ALA A 1 27 ? -6.105 -13.938 7.338 1.00 44.52 25 ALA A C 3
ATOM 2102 O O . ALA A 1 27 ? -5.055 -13.500 7.809 1.00 22.35 25 ALA A O 3
ATOM 2109 N N . LYS A 1 28 ? -6.299 -14.097 6.033 1.00 11.30 26 LYS A N 3
ATOM 2110 C CA . LYS A 1 28 ? -5.269 -13.759 5.058 1.00 3.45 26 LYS A CA 3
ATOM 2111 C C . LYS A 1 28 ? -4.548 -12.473 5.453 1.00 63.43 26 LYS A C 3
ATOM 2112 O O . LYS A 1 28 ? -3.353 -12.317 5.200 1.00 71.35 26 LYS A O 3
ATOM 2131 N N . VAL A 1 29 ? -5.281 -11.556 6.075 1.00 0.12 27 VAL A N 3
ATOM 2132 C CA . VAL A 1 29 ? -4.711 -10.285 6.507 1.00 64.41 27 VAL A CA 3
ATOM 2133 C C . VAL A 1 29 ? -3.351 -10.489 7.166 1.00 32.01 27 VAL A C 3
ATOM 2134 O O . VAL A 1 29 ? -2.478 -9.625 7.091 1.00 31.03 27 VAL A O 3
ATOM 2147 N N . ALA A 1 30 ? -3.179 -11.638 7.811 1.00 2.15 28 ALA A N 3
ATOM 2148 C CA . ALA A 1 30 ? -1.924 -11.957 8.482 1.00 15.30 28 ALA A CA 3
ATOM 2149 C C . ALA A 1 30 ? -0.768 -12.007 7.489 1.00 74.21 28 ALA A C 3
ATOM 2150 O O . ALA A 1 30 ? 0.261 -11.361 7.687 1.00 61.55 28 ALA A O 3
ATOM 2157 N N . TYR A 1 31 ? -0.945 -12.778 6.422 1.00 62.32 29 TYR A N 3
ATOM 2158 C CA . TYR A 1 31 ? 0.085 -12.915 5.399 1.00 25.42 29 TYR A CA 3
ATOM 2159 C C . TYR A 1 31 ? 0.030 -11.755 4.410 1.00 15.25 29 TYR A C 3
ATOM 2160 O O . TYR A 1 31 ? 1.038 -11.097 4.149 1.00 74.12 29 TYR A O 3
ATOM 2178 N N . LEU A 1 32 ? -1.156 -11.508 3.864 1.00 31.43 30 LEU A N 3
ATOM 2179 C CA . LEU A 1 32 ? -1.346 -10.427 2.904 1.00 13.43 30 LEU A CA 3
ATOM 2180 C C . LEU A 1 32 ? -0.762 -9.121 3.433 1.00 40.52 30 LEU A C 3
ATOM 2181 O O . LEU A 1 32 ? -0.381 -8.243 2.659 1.00 3.23 30 LEU A O 3
ATOM 2197 N N . GLU A 1 33 ? -0.693 -9.001 4.755 1.00 33.10 31 GLU A N 3
ATOM 2198 C CA . GLU A 1 33 ? -0.154 -7.802 5.386 1.00 22.30 31 GLU A CA 3
ATOM 2199 C C . GLU A 1 33 ? 1.102 -7.325 4.663 1.00 64.22 31 GLU A C 3
ATOM 2200 O O . GLU A 1 33 ? 1.195 -6.169 4.251 1.00 14.41 31 GLU A O 3
ATOM 2212 N N . LYS A 1 34 ? 2.069 -8.225 4.512 1.00 12.32 32 LYS A N 3
ATOM 2213 C CA . LYS A 1 34 ? 3.320 -7.898 3.839 1.00 61.43 32 LYS A CA 3
ATOM 2214 C C . LYS A 1 34 ? 3.556 -8.825 2.650 1.00 53.52 32 LYS A C 3
ATOM 2215 O O . LYS A 1 34 ? 4.068 -8.402 1.612 1.00 13.33 32 LYS A O 3
ATOM 2234 N N . LEU A 1 35 ? 3.178 -10.088 2.806 1.00 30.44 33 LEU A N 3
ATOM 2235 C CA . LEU A 1 35 ? 3.347 -11.075 1.745 1.00 53.53 33 LEU A CA 3
ATOM 2236 C C . LEU A 1 35 ? 2.321 -10.862 0.636 1.00 51.10 33 LEU A C 3
ATOM 2237 O O . LEU A 1 35 ? 2.549 -10.088 -0.294 1.00 14.21 33 LEU A O 3
ATOM 2253 N N . ASP A 1 36 ? 1.191 -11.552 0.742 1.00 31.14 34 ASP A N 3
ATOM 2254 C CA . ASP A 1 36 ? 0.128 -11.437 -0.249 1.00 40.54 34 ASP A CA 3
ATOM 2255 C C . ASP A 1 36 ? -1.092 -12.254 0.164 1.00 50.21 34 ASP A C 3
ATOM 2256 O O . ASP A 1 36 ? -1.133 -12.817 1.257 1.00 24.21 34 ASP A O 3
ATOM 2265 N N . ALA A 1 37 ? -2.085 -12.312 -0.718 1.00 22.43 35 ALA A N 3
ATOM 2266 C CA . ALA A 1 37 ? -3.305 -13.061 -0.445 1.00 33.11 35 ALA A CA 3
ATOM 2267 C C . ALA A 1 37 ? -3.058 -14.564 -0.527 1.00 4.42 35 ALA A C 3
ATOM 2268 O O . ALA A 1 37 ? -3.520 -15.230 -1.454 1.00 44.22 35 ALA A O 3
ATOM 2275 N N . LEU A 1 38 ? -2.326 -15.092 0.448 1.00 42.40 36 LEU A N 3
ATOM 2276 C CA . LEU A 1 38 ? -2.016 -16.517 0.486 1.00 42.40 36 LEU A CA 3
ATOM 2277 C C . LEU A 1 38 ? -1.357 -16.895 1.808 1.00 23.54 36 LEU A C 3
ATOM 2278 O O . LEU A 1 38 ? -0.953 -16.027 2.583 1.00 35.51 36 LEU A O 3
ATOM 2294 N N . ILE A 1 39 ? -1.249 -18.196 2.059 1.00 51.05 37 ILE A N 3
ATOM 2295 C CA . ILE A 1 39 ? -0.636 -18.689 3.285 1.00 22.14 37 ILE A CA 3
ATOM 2296 C C . ILE A 1 39 ? 0.886 -18.646 3.195 1.00 12.13 37 ILE A C 3
ATOM 2297 O O . ILE A 1 39 ? 1.489 -19.348 2.384 1.00 31.14 37 ILE A O 3
ATOM 2313 N N . GLN A 1 40 ? 1.500 -17.818 4.035 1.00 74.23 38 GLN A N 3
ATOM 2314 C CA . GLN A 1 40 ? 2.951 -17.685 4.050 1.00 5.42 38 GLN A CA 3
ATOM 2315 C C . GLN A 1 40 ? 3.486 -17.721 5.478 1.00 23.40 38 GLN A C 3
ATOM 2316 O O . GLN A 1 40 ? 4.104 -18.701 5.895 1.00 44.12 38 GLN A O 3
ATOM 2330 N N . SER A 1 41 ? 3.245 -16.647 6.223 1.00 33.40 39 SER A N 3
ATOM 2331 C CA . SER A 1 41 ? 3.706 -16.555 7.603 1.00 32.13 39 SER A CA 3
ATOM 2332 C C . SER A 1 41 ? 3.336 -17.812 8.385 1.00 61.22 39 SER A C 3
ATOM 2333 O O . SER A 1 41 ? 4.181 -18.671 8.638 1.00 31.40 39 SER A O 3
ATOM 2341 N N . LYS A 1 42 ? 2.067 -17.913 8.765 1.00 50.01 40 LYS A N 3
ATOM 2342 C CA . LYS A 1 42 ? 1.582 -19.064 9.517 1.00 70.34 40 LYS A CA 3
ATOM 2343 C C . LYS A 1 42 ? 0.436 -19.751 8.781 1.00 62.44 40 LYS A C 3
ATOM 2344 O O . LYS A 1 42 ? -0.735 -19.466 9.030 1.00 73.23 40 LYS A O 3
ATOM 2363 N N . LYS A 1 43 ? 0.781 -20.659 7.874 1.00 65.12 41 LYS A N 3
ATOM 2364 C CA . LYS A 1 43 ? -0.218 -21.390 7.103 1.00 45.31 41 LYS A CA 3
ATOM 2365 C C . LYS A 1 43 ? -1.093 -22.241 8.016 1.00 34.41 41 LYS A C 3
ATOM 2366 O O . LYS A 1 43 ? -0.623 -22.780 9.018 1.00 64.23 41 LYS A O 3
ATOM 2385 N N . SER A 1 44 ? -2.369 -22.360 7.663 1.00 54.31 42 SER A N 3
ATOM 2386 C CA . SER A 1 44 ? -3.311 -23.144 8.452 1.00 34.43 42 SER A CA 3
ATOM 2387 C C . SER A 1 44 ? -2.790 -24.562 8.669 1.00 1.44 42 SER A C 3
ATOM 2388 O O . SER A 1 44 ? -1.916 -25.046 7.950 1.00 1.11 42 SER A O 3
ATOM 2396 N N . PRO A 1 45 ? -3.338 -25.244 9.686 1.00 53.32 43 PRO A N 3
ATOM 2397 C CA . PRO A 1 45 ? -2.945 -26.615 10.022 1.00 30.23 43 PRO A CA 3
ATOM 2398 C C . PRO A 1 45 ? -3.400 -27.623 8.972 1.00 43.20 43 PRO A C 3
ATOM 2399 O O . PRO A 1 45 ? -4.563 -27.632 8.567 1.00 43.11 43 PRO A O 3
ATOM 2410 N N . THR A 1 46 ? -2.475 -28.472 8.534 1.00 74.02 44 THR A N 3
ATOM 2411 C CA . THR A 1 46 ? -2.781 -29.483 7.530 1.00 31.50 44 THR A CA 3
ATOM 2412 C C . THR A 1 46 ? -3.185 -30.801 8.182 1.00 2.22 44 THR A C 3
ATOM 2413 O O . THR A 1 46 ? -2.804 -31.086 9.318 1.00 62.24 44 THR A O 3
ATOM 2424 N N . LYS A 1 47 ? -3.958 -31.602 7.457 1.00 30.01 45 LYS A N 3
ATOM 2425 C CA . LYS A 1 47 ? -4.413 -32.891 7.964 1.00 64.53 45 LYS A CA 3
ATOM 2426 C C . LYS A 1 47 ? -3.228 -33.786 8.316 1.00 53.11 45 LYS A C 3
ATOM 2427 O O . LYS A 1 47 ? -2.578 -34.348 7.435 1.00 63.03 45 LYS A O 3
ATOM 2446 N N . LYS A 1 48 ? -2.954 -33.915 9.610 1.00 52.34 46 LYS A N 3
ATOM 2447 C CA . LYS A 1 48 ? -1.850 -34.743 10.080 1.00 71.05 46 LYS A CA 3
ATOM 2448 C C . LYS A 1 48 ? -2.222 -36.222 10.035 1.00 10.32 46 LYS A C 3
ATOM 2449 O O . LYS A 1 48 ? -3.196 -36.647 10.658 1.00 44.33 46 LYS A O 3
ATOM 2468 N N . LYS A 1 49 ? -1.440 -37.002 9.297 1.00 51.12 47 LYS A N 3
ATOM 2469 C CA . LYS A 1 49 ? -1.685 -38.434 9.173 1.00 1.11 47 LYS A CA 3
ATOM 2470 C C . LYS A 1 49 ? -1.197 -39.178 10.412 1.00 70.31 47 LYS A C 3
ATOM 2471 O O . LYS A 1 49 ? -0.115 -38.900 10.929 1.00 51.40 47 LYS A O 3
ATOM 2490 N N . ARG A 1 50 ? -2.001 -40.126 10.882 1.00 60.53 48 ARG A N 3
ATOM 2491 C CA . ARG A 1 50 ? -1.650 -40.911 12.060 1.00 54.14 48 ARG A CA 3
ATOM 2492 C C . ARG A 1 50 ? -0.273 -41.547 11.899 1.00 44.30 48 ARG A C 3
ATOM 2493 O O . ARG A 1 50 ? -0.108 -42.521 11.164 1.00 2.40 48 ARG A O 3
ATOM 2514 N N . LYS A 1 51 ? 0.715 -40.989 12.591 1.00 10.21 49 LYS A N 3
ATOM 2515 C CA . LYS A 1 51 ? 2.079 -41.500 12.527 1.00 71.30 49 LYS A CA 3
ATOM 2516 C C . LYS A 1 51 ? 2.109 -43.003 12.787 1.00 3.14 49 LYS A C 3
ATOM 2517 O O . LYS A 1 51 ? 1.604 -43.477 13.805 1.00 1.44 49 LYS A O 3
ATOM 2536 N N . MET A 1 3 ? -2.419 -1.280 1.858 1.00 74.44 1 MET A N 4
ATOM 2537 C CA . MET A 1 3 ? -2.418 -0.425 0.676 1.00 31.42 1 MET A CA 4
ATOM 2538 C C . MET A 1 3 ? -1.279 -0.801 -0.266 1.00 25.34 1 MET A C 4
ATOM 2539 O O . MET A 1 3 ? -0.367 -1.539 0.109 1.00 21.15 1 MET A O 4
ATOM 2553 N N . LYS A 1 4 ? -1.336 -0.290 -1.491 1.00 12.14 2 LYS A N 4
ATOM 2554 C CA . LYS A 1 4 ? -0.309 -0.571 -2.487 1.00 10.44 2 LYS A CA 4
ATOM 2555 C C . LYS A 1 4 ? 1.082 -0.286 -1.929 1.00 11.11 2 LYS A C 4
ATOM 2556 O O . LYS A 1 4 ? 1.496 0.868 -1.829 1.00 1.14 2 LYS A O 4
ATOM 2575 N N . ASN A 1 5 ? 1.798 -1.346 -1.569 1.00 5.23 3 ASN A N 4
ATOM 2576 C CA . ASN A 1 5 ? 3.144 -1.209 -1.022 1.00 54.00 3 ASN A CA 4
ATOM 2577 C C . ASN A 1 5 ? 4.101 -0.644 -2.067 1.00 54.51 3 ASN A C 4
ATOM 2578 O O . ASN A 1 5 ? 3.800 -0.639 -3.260 1.00 45.21 3 ASN A O 4
ATOM 2589 N N . ASN A 1 6 ? 5.254 -0.168 -1.609 1.00 63.23 4 ASN A N 4
ATOM 2590 C CA . ASN A 1 6 ? 6.256 0.400 -2.504 1.00 71.34 4 ASN A CA 4
ATOM 2591 C C . ASN A 1 6 ? 6.563 -0.556 -3.653 1.00 51.24 4 ASN A C 4
ATOM 2592 O O . ASN A 1 6 ? 6.831 -0.128 -4.776 1.00 64.55 4 ASN A O 4
ATOM 2603 N N . LYS A 1 7 ? 6.521 -1.852 -3.365 1.00 31.11 5 LYS A N 4
ATOM 2604 C CA . LYS A 1 7 ? 6.792 -2.870 -4.373 1.00 22.00 5 LYS A CA 4
ATOM 2605 C C . LYS A 1 7 ? 5.899 -2.678 -5.595 1.00 4.44 5 LYS A C 4
ATOM 2606 O O . LYS A 1 7 ? 5.025 -1.811 -5.606 1.00 3.30 5 LYS A O 4
ATOM 2625 N N . ASP A 1 8 ? 6.124 -3.492 -6.620 1.00 42.40 6 ASP A N 4
ATOM 2626 C CA . ASP A 1 8 ? 5.338 -3.412 -7.846 1.00 21.42 6 ASP A CA 4
ATOM 2627 C C . ASP A 1 8 ? 3.978 -4.079 -7.663 1.00 40.41 6 ASP A C 4
ATOM 2628 O O . ASP A 1 8 ? 2.955 -3.403 -7.551 1.00 63.34 6 ASP A O 4
ATOM 2637 N N . MET A 1 9 ? 3.975 -5.407 -7.635 1.00 33.33 7 MET A N 4
ATOM 2638 C CA . MET A 1 9 ? 2.740 -6.165 -7.466 1.00 11.44 7 MET A CA 4
ATOM 2639 C C . MET A 1 9 ? 2.150 -5.939 -6.077 1.00 53.02 7 MET A C 4
ATOM 2640 O O . MET A 1 9 ? 2.477 -6.653 -5.130 1.00 31.52 7 MET A O 4
ATOM 2654 N N . SER A 1 10 ? 1.279 -4.941 -5.964 1.00 71.12 8 SER A N 4
ATOM 2655 C CA . SER A 1 10 ? 0.646 -4.619 -4.690 1.00 64.24 8 SER A CA 4
ATOM 2656 C C . SER A 1 10 ? -0.168 -5.801 -4.174 1.00 20.50 8 SER A C 4
ATOM 2657 O O . SER A 1 10 ? -0.797 -6.523 -4.949 1.00 53.11 8 SER A O 4
ATOM 2665 N N . LEU A 1 11 ? -0.151 -5.994 -2.860 1.00 31.13 9 LEU A N 4
ATOM 2666 C CA . LEU A 1 11 ? -0.888 -7.089 -2.237 1.00 43.14 9 LEU A CA 4
ATOM 2667 C C . LEU A 1 11 ? -2.343 -7.095 -2.695 1.00 22.34 9 LEU A C 4
ATOM 2668 O O . LEU A 1 11 ? -2.956 -8.154 -2.830 1.00 44.21 9 LEU A O 4
ATOM 2684 N N . GLU A 1 12 ? -2.888 -5.907 -2.932 1.00 54.45 10 GLU A N 4
ATOM 2685 C CA . GLU A 1 12 ? -4.271 -5.777 -3.376 1.00 54.41 10 GLU A CA 4
ATOM 2686 C C . GLU A 1 12 ? -4.540 -6.663 -4.589 1.00 25.54 10 GLU A C 4
ATOM 2687 O O . GLU A 1 12 ? -5.669 -7.097 -4.815 1.00 44.02 10 GLU A O 4
ATOM 2699 N N . GLU A 1 13 ? -3.493 -6.928 -5.364 1.00 43.43 11 GLU A N 4
ATOM 2700 C CA . GLU A 1 13 ? -3.616 -7.761 -6.554 1.00 63.34 11 GLU A CA 4
ATOM 2701 C C . GLU A 1 13 ? -4.119 -9.156 -6.192 1.00 44.22 11 GLU A C 4
ATOM 2702 O O . GLU A 1 13 ? -4.842 -9.787 -6.962 1.00 75.15 11 GLU A O 4
ATOM 2714 N N . LYS A 1 14 ? -3.729 -9.631 -5.014 1.00 72.11 12 LYS A N 4
ATOM 2715 C CA . LYS A 1 14 ? -4.140 -10.950 -4.547 1.00 65.01 12 LYS A CA 4
ATOM 2716 C C . LYS A 1 14 ? -5.652 -11.119 -4.654 1.00 2.21 12 LYS A C 4
ATOM 2717 O O . LYS A 1 14 ? -6.385 -10.143 -4.806 1.00 12.01 12 LYS A O 4
ATOM 2736 N N . ASN A 1 15 ? -6.111 -12.363 -4.572 1.00 30.42 13 ASN A N 4
ATOM 2737 C CA . ASN A 1 15 ? -7.536 -12.659 -4.658 1.00 75.33 13 ASN A CA 4
ATOM 2738 C C . ASN A 1 15 ? -7.791 -14.157 -4.514 1.00 41.31 13 ASN A C 4
ATOM 2739 O O . ASN A 1 15 ? -6.935 -14.978 -4.843 1.00 5.02 13 ASN A O 4
ATOM 2750 N N . LYS A 1 16 ? -8.974 -14.505 -4.021 1.00 34.32 14 LYS A N 4
ATOM 2751 C CA . LYS A 1 16 ? -9.344 -15.903 -3.834 1.00 74.22 14 LYS A CA 4
ATOM 2752 C C . LYS A 1 16 ? -10.750 -16.169 -4.363 1.00 32.21 14 LYS A C 4
ATOM 2753 O O . LYS A 1 16 ? -10.926 -16.874 -5.356 1.00 63.31 14 LYS A O 4
ATOM 2772 N N . GLN A 1 17 ? -11.747 -15.599 -3.693 1.00 60.34 15 GLN A N 4
ATOM 2773 C CA . GLN A 1 17 ? -13.137 -15.775 -4.098 1.00 21.14 15 GLN A CA 4
ATOM 2774 C C . GLN A 1 17 ? -13.997 -14.615 -3.608 1.00 51.31 15 GLN A C 4
ATOM 2775 O O . GLN A 1 17 ? -13.480 -13.596 -3.146 1.00 72.53 15 GLN A O 4
ATOM 2789 N N . LEU A 1 18 ? -15.312 -14.774 -3.712 1.00 63.52 16 LEU A N 4
ATOM 2790 C CA . LEU A 1 18 ? -16.245 -13.740 -3.280 1.00 42.43 16 LEU A CA 4
ATOM 2791 C C . LEU A 1 18 ? -16.402 -13.747 -1.763 1.00 43.30 16 LEU A C 4
ATOM 2792 O O . LEU A 1 18 ? -16.198 -12.728 -1.104 1.00 43.21 16 LEU A O 4
ATOM 2808 N N . GLU A 1 19 ? -16.763 -14.903 -1.216 1.00 32.20 17 GLU A N 4
ATOM 2809 C CA . GLU A 1 19 ? -16.946 -15.042 0.224 1.00 23.30 17 GLU A CA 4
ATOM 2810 C C . GLU A 1 19 ? -15.600 -15.155 0.935 1.00 41.34 17 GLU A C 4
ATOM 2811 O O . GLU A 1 19 ? -15.395 -14.563 1.994 1.00 33.11 17 GLU A O 4
ATOM 2823 N N . GLN A 1 20 ? -14.687 -15.919 0.343 1.00 11.41 18 GLN A N 4
ATOM 2824 C CA . GLN A 1 20 ? -13.362 -16.110 0.920 1.00 43.21 18 GLN A CA 4
ATOM 2825 C C . GLN A 1 20 ? -12.543 -14.826 0.840 1.00 43.31 18 GLN A C 4
ATOM 2826 O O . GLN A 1 20 ? -11.530 -14.681 1.524 1.00 31.41 18 GLN A O 4
ATOM 2840 N N . GLN A 1 21 ? -12.988 -13.897 0.000 1.00 13.10 19 GLN A N 4
ATOM 2841 C CA . GLN A 1 21 ? -12.295 -12.625 -0.170 1.00 31.34 19 GLN A CA 4
ATOM 2842 C C . GLN A 1 21 ? -11.947 -12.010 1.182 1.00 32.50 19 GLN A C 4
ATOM 2843 O O . GLN A 1 21 ? -10.803 -11.626 1.425 1.00 71.30 19 GLN A O 4
ATOM 2857 N N . VAL A 1 22 ? -12.942 -11.920 2.059 1.00 0.21 20 VAL A N 4
ATOM 2858 C CA . VAL A 1 22 ? -12.741 -11.352 3.387 1.00 71.20 20 VAL A CA 4
ATOM 2859 C C . VAL A 1 22 ? -12.080 -12.359 4.321 1.00 62.51 20 VAL A C 4
ATOM 2860 O O . VAL A 1 22 ? -11.342 -11.986 5.234 1.00 72.22 20 VAL A O 4
ATOM 2873 N N . THR A 1 23 ? -12.348 -13.640 4.087 1.00 70.43 21 THR A N 4
ATOM 2874 C CA . THR A 1 23 ? -11.780 -14.703 4.907 1.00 41.31 21 THR A CA 4
ATOM 2875 C C . THR A 1 23 ? -10.275 -14.526 5.070 1.00 64.23 21 THR A C 4
ATOM 2876 O O . THR A 1 23 ? -9.767 -14.443 6.188 1.00 1.42 21 THR A O 4
ATOM 2887 N N . TYR A 1 24 ? -9.566 -14.470 3.948 1.00 43.33 22 TYR A N 4
ATOM 2888 C CA . TYR A 1 24 ? -8.117 -14.305 3.966 1.00 11.34 22 TYR A CA 4
ATOM 2889 C C . TYR A 1 24 ? -7.737 -12.857 4.263 1.00 34.11 22 TYR A C 4
ATOM 2890 O O . TYR A 1 24 ? -6.787 -12.590 5.000 1.00 61.44 22 TYR A O 4
ATOM 2908 N N . LEU A 1 25 ? -8.487 -11.926 3.685 1.00 54.42 23 LEU A N 4
ATOM 2909 C CA . LEU A 1 25 ? -8.232 -10.504 3.887 1.00 43.55 23 LEU A CA 4
ATOM 2910 C C . LEU A 1 25 ? -8.137 -10.173 5.373 1.00 54.45 23 LEU A C 4
ATOM 2911 O O . LEU A 1 25 ? -7.567 -9.152 5.755 1.00 2.41 23 LEU A O 4
ATOM 2927 N N . GLN A 1 26 ? -8.699 -11.044 6.204 1.00 11.13 24 GLN A N 4
ATOM 2928 C CA . GLN A 1 26 ? -8.677 -10.844 7.648 1.00 24.25 24 GLN A CA 4
ATOM 2929 C C . GLN A 1 26 ? -7.399 -11.413 8.257 1.00 42.52 24 GLN A C 4
ATOM 2930 O O . GLN A 1 26 ? -6.630 -10.693 8.894 1.00 61.30 24 GLN A O 4
ATOM 2944 N N . ALA A 1 27 ? -7.179 -12.708 8.056 1.00 42.31 25 ALA A N 4
ATOM 2945 C CA . ALA A 1 27 ? -5.993 -13.372 8.583 1.00 34.12 25 ALA A CA 4
ATOM 2946 C C . ALA A 1 27 ? -4.806 -13.206 7.641 1.00 71.02 25 ALA A C 4
ATOM 2947 O O . ALA A 1 27 ? -3.787 -12.619 8.006 1.00 32.42 25 ALA A O 4
ATOM 2954 N N . LYS A 1 28 ? -4.944 -13.727 6.426 1.00 5.32 26 LYS A N 4
ATOM 2955 C CA . LYS A 1 28 ? -3.883 -13.636 5.430 1.00 62.21 26 LYS A CA 4
ATOM 2956 C C . LYS A 1 28 ? -3.224 -12.261 5.460 1.00 51.31 26 LYS A C 4
ATOM 2957 O O . LYS A 1 28 ? -2.030 -12.127 5.192 1.00 71.24 26 LYS A O 4
ATOM 2976 N N . VAL A 1 29 ? -4.010 -11.240 5.789 1.00 22.34 27 VAL A N 4
ATOM 2977 C CA . VAL A 1 29 ? -3.502 -9.875 5.857 1.00 20.32 27 VAL A CA 4
ATOM 2978 C C . VAL A 1 29 ? -2.165 -9.822 6.588 1.00 40.02 27 VAL A C 4
ATOM 2979 O O . VAL A 1 29 ? -1.332 -8.958 6.316 1.00 1.15 27 VAL A O 4
ATOM 2992 N N . ALA A 1 30 ? -1.967 -10.752 7.516 1.00 23.21 28 ALA A N 4
ATOM 2993 C CA . ALA A 1 30 ? -0.730 -10.813 8.285 1.00 44.04 28 ALA A CA 4
ATOM 2994 C C . ALA A 1 30 ? 0.469 -11.069 7.377 1.00 74.12 28 ALA A C 4
ATOM 2995 O O . ALA A 1 30 ? 1.460 -10.340 7.421 1.00 71.25 28 ALA A O 4
ATOM 3002 N N . TYR A 1 31 ? 0.371 -12.109 6.556 1.00 41.22 29 TYR A N 4
ATOM 3003 C CA . TYR A 1 31 ? 1.449 -12.463 5.640 1.00 53.24 29 TYR A CA 4
ATOM 3004 C C . TYR A 1 31 ? 1.368 -11.638 4.359 1.00 71.03 29 TYR A C 4
ATOM 3005 O O . TYR A 1 31 ? 2.354 -11.037 3.930 1.00 53.13 29 TYR A O 4
ATOM 3023 N N . LEU A 1 32 ? 0.186 -11.614 3.752 1.00 1.44 30 LEU A N 4
ATOM 3024 C CA . LEU A 1 32 ? -0.026 -10.862 2.520 1.00 32.22 30 LEU A CA 4
ATOM 3025 C C . LEU A 1 32 ? 0.463 -9.425 2.668 1.00 55.13 30 LEU A C 4
ATOM 3026 O O . LEU A 1 32 ? 0.809 -8.773 1.683 1.00 35.30 30 LEU A O 4
ATOM 3042 N N . GLU A 1 33 ? 0.490 -8.938 3.905 1.00 73.54 31 GLU A N 4
ATOM 3043 C CA . GLU A 1 33 ? 0.938 -7.579 4.180 1.00 12.52 31 GLU A CA 4
ATOM 3044 C C . GLU A 1 33 ? 2.176 -7.236 3.357 1.00 25.52 31 GLU A C 4
ATOM 3045 O O . GLU A 1 33 ? 2.222 -6.209 2.680 1.00 61.31 31 GLU A O 4
ATOM 3057 N N . LYS A 1 34 ? 3.180 -8.105 3.421 1.00 3.31 32 LYS A N 4
ATOM 3058 C CA . LYS A 1 34 ? 4.420 -7.897 2.682 1.00 22.35 32 LYS A CA 4
ATOM 3059 C C . LYS A 1 34 ? 4.703 -9.073 1.753 1.00 23.55 32 LYS A C 4
ATOM 3060 O O . LYS A 1 34 ? 5.243 -8.898 0.660 1.00 75.31 32 LYS A O 4
ATOM 3079 N N . LEU A 1 35 ? 4.335 -10.271 2.194 1.00 25.43 33 LEU A N 4
ATOM 3080 C CA . LEU A 1 35 ? 4.549 -11.477 1.401 1.00 35.12 33 LEU A CA 4
ATOM 3081 C C . LEU A 1 35 ? 3.498 -11.598 0.302 1.00 63.33 33 LEU A C 4
ATOM 3082 O O . LEU A 1 35 ? 3.647 -11.026 -0.778 1.00 71.02 33 LEU A O 4
ATOM 3098 N N . ASP A 1 36 ? 2.437 -12.345 0.585 1.00 54.23 34 ASP A N 4
ATOM 3099 C CA . ASP A 1 36 ? 1.359 -12.538 -0.379 1.00 22.41 34 ASP A CA 4
ATOM 3100 C C . ASP A 1 36 ? 0.167 -13.232 0.272 1.00 74.44 34 ASP A C 4
ATOM 3101 O O . ASP A 1 36 ? 0.193 -13.549 1.460 1.00 31.14 34 ASP A O 4
ATOM 3110 N N . ALA A 1 37 ? -0.878 -13.465 -0.516 1.00 53.42 35 ALA A N 4
ATOM 3111 C CA . ALA A 1 37 ? -2.080 -14.122 -0.017 1.00 50.43 35 ALA A CA 4
ATOM 3112 C C . ALA A 1 37 ? -1.824 -15.600 0.256 1.00 53.11 35 ALA A C 4
ATOM 3113 O O . ALA A 1 37 ? -2.310 -16.469 -0.469 1.00 52.03 35 ALA A O 4
ATOM 3120 N N . LEU A 1 38 ? -1.059 -15.879 1.305 1.00 45.01 36 LEU A N 4
ATOM 3121 C CA . LEU A 1 38 ? -0.737 -17.253 1.674 1.00 74.43 36 LEU A CA 4
ATOM 3122 C C . LEU A 1 38 ? -0.033 -17.304 3.026 1.00 50.13 36 LEU A C 4
ATOM 3123 O O . LEU A 1 38 ? 0.443 -16.285 3.527 1.00 15.22 36 LEU A O 4
ATOM 3139 N N . ILE A 1 39 ? 0.032 -18.496 3.609 1.00 13.01 37 ILE A N 4
ATOM 3140 C CA . ILE A 1 39 ? 0.681 -18.679 4.901 1.00 20.41 37 ILE A CA 4
ATOM 3141 C C . ILE A 1 39 ? 2.199 -18.661 4.761 1.00 44.32 37 ILE A C 4
ATOM 3142 O O . ILE A 1 39 ? 2.786 -19.548 4.141 1.00 54.51 37 ILE A O 4
ATOM 3158 N N . GLN A 1 40 ? 2.829 -17.645 5.342 1.00 23.03 38 GLN A N 4
ATOM 3159 C CA . GLN A 1 40 ? 4.280 -17.512 5.283 1.00 41.12 38 GLN A CA 4
ATOM 3160 C C . GLN A 1 40 ? 4.860 -17.248 6.669 1.00 52.25 38 GLN A C 4
ATOM 3161 O O . GLN A 1 40 ? 5.511 -18.112 7.255 1.00 64.24 38 GLN A O 4
ATOM 3175 N N . SER A 1 41 ? 4.619 -16.048 7.187 1.00 54.33 39 SER A N 4
ATOM 3176 C CA . SER A 1 41 ? 5.120 -15.668 8.502 1.00 24.11 39 SER A CA 4
ATOM 3177 C C . SER A 1 41 ? 4.684 -16.675 9.562 1.00 72.55 39 SER A C 4
ATOM 3178 O O . SER A 1 41 ? 5.499 -17.430 10.092 1.00 65.25 39 SER A O 4
ATOM 3186 N N . LYS A 1 42 ? 3.390 -16.681 9.866 1.00 64.32 40 LYS A N 4
ATOM 3187 C CA . LYS A 1 42 ? 2.842 -17.595 10.861 1.00 61.54 40 LYS A CA 4
ATOM 3188 C C . LYS A 1 42 ? 1.746 -18.466 10.254 1.00 12.41 40 LYS A C 4
ATOM 3189 O O . LYS A 1 42 ? 0.563 -18.130 10.323 1.00 62.05 40 LYS A O 4
ATOM 3208 N N . LYS A 1 43 ? 2.146 -19.586 9.662 1.00 54.32 41 LYS A N 4
ATOM 3209 C CA . LYS A 1 43 ? 1.198 -20.506 9.046 1.00 73.45 41 LYS A CA 4
ATOM 3210 C C . LYS A 1 43 ? 0.279 -21.125 10.095 1.00 41.53 41 LYS A C 4
ATOM 3211 O O . LYS A 1 43 ? 0.691 -21.366 11.229 1.00 21.41 41 LYS A O 4
ATOM 3230 N N . SER A 1 44 ? -0.967 -21.379 9.708 1.00 62.13 42 SER A N 4
ATOM 3231 C CA . SER A 1 44 ? -1.944 -21.967 10.616 1.00 33.20 42 SER A CA 4
ATOM 3232 C C . SER A 1 44 ? -1.621 -23.433 10.887 1.00 70.43 42 SER A C 4
ATOM 3233 O O . SER A 1 44 ? -0.894 -24.084 10.136 1.00 25.12 42 SER A O 4
ATOM 3241 N N . PRO A 1 45 ? -2.174 -23.967 11.986 1.00 74.33 43 PRO A N 4
ATOM 3242 C CA . PRO A 1 45 ? -1.960 -25.362 12.382 1.00 75.42 43 PRO A CA 4
ATOM 3243 C C . PRO A 1 45 ? -2.648 -26.345 11.439 1.00 1.55 43 PRO A C 4
ATOM 3244 O O . PRO A 1 45 ? -3.829 -26.197 11.125 1.00 53.43 43 PRO A O 4
ATOM 3255 N N . THR A 1 46 ? -1.901 -27.349 10.991 1.00 31.14 44 THR A N 4
ATOM 3256 C CA . THR A 1 46 ? -2.438 -28.355 10.084 1.00 34.54 44 THR A CA 4
ATOM 3257 C C . THR A 1 46 ? -2.975 -29.558 10.853 1.00 51.33 44 THR A C 4
ATOM 3258 O O . THR A 1 46 ? -2.539 -29.839 11.969 1.00 35.14 44 THR A O 4
ATOM 3269 N N . LYS A 1 47 ? -3.923 -30.265 10.248 1.00 72.31 45 LYS A N 4
ATOM 3270 C CA . LYS A 1 47 ? -4.519 -31.440 10.874 1.00 40.32 45 LYS A CA 4
ATOM 3271 C C . LYS A 1 47 ? -3.935 -32.722 10.291 1.00 62.44 45 LYS A C 4
ATOM 3272 O O . LYS A 1 47 ? -3.789 -32.854 9.075 1.00 34.31 45 LYS A O 4
ATOM 3291 N N . LYS A 1 48 ? -3.603 -33.667 11.164 1.00 3.44 46 LYS A N 4
ATOM 3292 C CA . LYS A 1 48 ? -3.037 -34.941 10.737 1.00 40.41 46 LYS A CA 4
ATOM 3293 C C . LYS A 1 48 ? -4.139 -35.953 10.441 1.00 63.21 46 LYS A C 4
ATOM 3294 O O . LYS A 1 48 ? -5.117 -36.056 11.181 1.00 20.33 46 LYS A O 4
ATOM 3313 N N . LYS A 1 49 ? -3.973 -36.700 9.355 1.00 72.15 47 LYS A N 4
ATOM 3314 C CA . LYS A 1 49 ? -4.952 -37.707 8.961 1.00 23.14 47 LYS A CA 4
ATOM 3315 C C . LYS A 1 49 ? -4.834 -38.951 9.836 1.00 25.20 47 LYS A C 4
ATOM 3316 O O . LYS A 1 49 ? -3.731 -39.382 10.173 1.00 4.10 47 LYS A O 4
ATOM 3335 N N . ARG A 1 50 ? -5.976 -39.525 10.199 1.00 52.41 48 ARG A N 4
ATOM 3336 C CA . ARG A 1 50 ? -6.000 -40.719 11.034 1.00 71.41 48 ARG A CA 4
ATOM 3337 C C . ARG A 1 50 ? -5.680 -41.964 10.211 1.00 21.13 48 ARG A C 4
ATOM 3338 O O . ARG A 1 50 ? -6.308 -42.222 9.184 1.00 11.42 48 ARG A O 4
ATOM 3359 N N . LYS A 1 51 ? -4.698 -42.733 10.669 1.00 21.13 49 LYS A N 4
ATOM 3360 C CA . LYS A 1 51 ? -4.293 -43.951 9.978 1.00 75.33 49 LYS A CA 4
ATOM 3361 C C . LYS A 1 51 ? -5.499 -44.842 9.695 1.00 61.30 49 LYS A C 4
ATOM 3362 O O . LYS A 1 51 ? -5.441 -45.729 8.843 1.00 32.30 49 LYS A O 4
ATOM 3381 N N . MET A 1 3 ? -0.849 -1.351 1.527 1.00 4.11 1 MET A N 5
ATOM 3382 C CA . MET A 1 3 ? 0.561 -0.991 1.622 1.00 43.50 1 MET A CA 5
ATOM 3383 C C . MET A 1 3 ? 1.379 -1.706 0.551 1.00 34.44 1 MET A C 5
ATOM 3384 O O . MET A 1 3 ? 2.019 -2.723 0.821 1.00 50.04 1 MET A O 5
ATOM 3398 N N . LYS A 1 4 ? 1.352 -1.170 -0.664 1.00 24.10 2 LYS A N 5
ATOM 3399 C CA . LYS A 1 4 ? 2.091 -1.756 -1.776 1.00 24.52 2 LYS A CA 5
ATOM 3400 C C . LYS A 1 4 ? 3.548 -1.999 -1.393 1.00 50.24 2 LYS A C 5
ATOM 3401 O O . LYS A 1 4 ? 4.350 -1.067 -1.344 1.00 15.11 2 LYS A O 5
ATOM 3420 N N . ASN A 1 5 ? 3.883 -3.257 -1.125 1.00 43.41 3 ASN A N 5
ATOM 3421 C CA . ASN A 1 5 ? 5.244 -3.621 -0.748 1.00 62.01 3 ASN A CA 5
ATOM 3422 C C . ASN A 1 5 ? 6.239 -3.192 -1.822 1.00 5.12 3 ASN A C 5
ATOM 3423 O O . ASN A 1 5 ? 5.925 -3.196 -3.011 1.00 51.01 3 ASN A O 5
ATOM 3434 N N . ASN A 1 6 ? 7.442 -2.823 -1.393 1.00 10.33 4 ASN A N 5
ATOM 3435 C CA . ASN A 1 6 ? 8.484 -2.391 -2.317 1.00 40.21 4 ASN A CA 5
ATOM 3436 C C . ASN A 1 6 ? 8.674 -3.410 -3.437 1.00 4.43 4 ASN A C 5
ATOM 3437 O O . ASN A 1 6 ? 8.970 -3.049 -4.576 1.00 53.13 4 ASN A O 5
ATOM 3448 N N . LYS A 1 7 ? 8.503 -4.685 -3.104 1.00 53.44 5 LYS A N 5
ATOM 3449 C CA . LYS A 1 7 ? 8.653 -5.757 -4.081 1.00 22.14 5 LYS A CA 5
ATOM 3450 C C . LYS A 1 7 ? 7.761 -5.517 -5.295 1.00 23.14 5 LYS A C 5
ATOM 3451 O O . LYS A 1 7 ? 6.983 -4.563 -5.326 1.00 63.41 5 LYS A O 5
ATOM 3470 N N . ASP A 1 8 ? 7.879 -6.388 -6.291 1.00 34.25 6 ASP A N 5
ATOM 3471 C CA . ASP A 1 8 ? 7.081 -6.272 -7.506 1.00 31.22 6 ASP A CA 5
ATOM 3472 C C . ASP A 1 8 ? 5.642 -6.711 -7.255 1.00 34.20 6 ASP A C 5
ATOM 3473 O O . ASP A 1 8 ? 4.712 -5.910 -7.352 1.00 63.32 6 ASP A O 5
ATOM 3482 N N . MET A 1 9 ? 5.466 -7.989 -6.933 1.00 15.51 7 MET A N 5
ATOM 3483 C CA . MET A 1 9 ? 4.139 -8.534 -6.668 1.00 41.42 7 MET A CA 5
ATOM 3484 C C . MET A 1 9 ? 3.548 -7.932 -5.397 1.00 71.22 7 MET A C 5
ATOM 3485 O O . MET A 1 9 ? 3.737 -8.462 -4.302 1.00 60.24 7 MET A O 5
ATOM 3499 N N . SER A 1 10 ? 2.832 -6.823 -5.550 1.00 40.21 8 SER A N 5
ATOM 3500 C CA . SER A 1 10 ? 2.217 -6.147 -4.414 1.00 32.33 8 SER A CA 5
ATOM 3501 C C . SER A 1 10 ? 0.994 -6.916 -3.922 1.00 54.52 8 SER A C 5
ATOM 3502 O O . SER A 1 10 ? 0.396 -7.696 -4.665 1.00 10.41 8 SER A O 5
ATOM 3510 N N . LEU A 1 11 ? 0.627 -6.689 -2.666 1.00 33.44 9 LEU A N 5
ATOM 3511 C CA . LEU A 1 11 ? -0.525 -7.360 -2.073 1.00 15.53 9 LEU A CA 5
ATOM 3512 C C . LEU A 1 11 ? -1.814 -6.959 -2.784 1.00 10.43 9 LEU A C 5
ATOM 3513 O O . LEU A 1 11 ? -2.677 -7.796 -3.043 1.00 33.35 9 LEU A O 5
ATOM 3529 N N . GLU A 1 12 ? -1.935 -5.673 -3.098 1.00 41.51 10 GLU A N 5
ATOM 3530 C CA . GLU A 1 12 ? -3.118 -5.162 -3.781 1.00 1.33 10 GLU A CA 5
ATOM 3531 C C . GLU A 1 12 ? -3.375 -5.931 -5.073 1.00 41.03 10 GLU A C 5
ATOM 3532 O O . GLU A 1 12 ? -4.514 -6.039 -5.527 1.00 24.34 10 GLU A O 5
ATOM 3544 N N . GLU A 1 13 ? -2.307 -6.462 -5.661 1.00 34.50 11 GLU A N 5
ATOM 3545 C CA . GLU A 1 13 ? -2.417 -7.220 -6.902 1.00 34.21 11 GLU A CA 5
ATOM 3546 C C . GLU A 1 13 ? -3.297 -8.452 -6.711 1.00 32.42 11 GLU A C 5
ATOM 3547 O O . GLU A 1 13 ? -4.005 -8.873 -7.627 1.00 2.44 11 GLU A O 5
ATOM 3559 N N . LYS A 1 14 ? -3.247 -9.028 -5.514 1.00 51.13 12 LYS A N 5
ATOM 3560 C CA . LYS A 1 14 ? -4.039 -10.211 -5.200 1.00 63.53 12 LYS A CA 5
ATOM 3561 C C . LYS A 1 14 ? -5.527 -9.937 -5.392 1.00 21.14 12 LYS A C 5
ATOM 3562 O O . LYS A 1 14 ? -5.916 -8.864 -5.851 1.00 64.20 12 LYS A O 5
ATOM 3581 N N . ASN A 1 15 ? -6.355 -10.914 -5.035 1.00 3.34 13 ASN A N 5
ATOM 3582 C CA . ASN A 1 15 ? -7.801 -10.776 -5.166 1.00 63.44 13 ASN A CA 5
ATOM 3583 C C . ASN A 1 15 ? -8.513 -12.036 -4.682 1.00 51.24 13 ASN A C 5
ATOM 3584 O O . ASN A 1 15 ? -8.008 -13.148 -4.839 1.00 2.40 13 ASN A O 5
ATOM 3595 N N . LYS A 1 16 ? -9.690 -11.854 -4.094 1.00 54.30 14 LYS A N 5
ATOM 3596 C CA . LYS A 1 16 ? -10.475 -12.974 -3.588 1.00 42.13 14 LYS A CA 5
ATOM 3597 C C . LYS A 1 16 ? -11.965 -12.738 -3.810 1.00 75.40 14 LYS A C 5
ATOM 3598 O O . LYS A 1 16 ? -12.385 -11.628 -4.136 1.00 72.41 14 LYS A O 5
ATOM 3617 N N . GLN A 1 17 ? -12.759 -13.789 -3.630 1.00 33.04 15 GLN A N 5
ATOM 3618 C CA . GLN A 1 17 ? -14.203 -13.695 -3.810 1.00 12.34 15 GLN A CA 5
ATOM 3619 C C . GLN A 1 17 ? -14.798 -12.632 -2.892 1.00 1.14 15 GLN A C 5
ATOM 3620 O O . GLN A 1 17 ? -14.219 -12.295 -1.858 1.00 34.24 15 GLN A O 5
ATOM 3634 N N . LEU A 1 18 ? -15.956 -12.106 -3.276 1.00 21.52 16 LEU A N 5
ATOM 3635 C CA . LEU A 1 18 ? -16.630 -11.081 -2.487 1.00 42.32 16 LEU A CA 5
ATOM 3636 C C . LEU A 1 18 ? -17.218 -11.674 -1.211 1.00 3.22 16 LEU A C 5
ATOM 3637 O O . LEU A 1 18 ? -17.269 -11.012 -0.175 1.00 32.24 16 LEU A O 5
ATOM 3653 N N . GLU A 1 19 ? -17.658 -12.926 -1.294 1.00 3.51 17 GLU A N 5
ATOM 3654 C CA . GLU A 1 19 ? -18.240 -13.608 -0.144 1.00 55.53 17 GLU A CA 5
ATOM 3655 C C . GLU A 1 19 ? -17.157 -14.034 0.842 1.00 10.01 17 GLU A C 5
ATOM 3656 O O . GLU A 1 19 ? -17.288 -13.831 2.049 1.00 50.13 17 GLU A O 5
ATOM 3668 N N . GLN A 1 20 ? -16.088 -14.626 0.319 1.00 75.24 18 GLN A N 5
ATOM 3669 C CA . GLN A 1 20 ? -14.983 -15.083 1.153 1.00 51.50 18 GLN A CA 5
ATOM 3670 C C . GLN A 1 20 ? -14.067 -13.922 1.525 1.00 1.44 18 GLN A C 5
ATOM 3671 O O . GLN A 1 20 ? -13.225 -14.045 2.415 1.00 40.55 18 GLN A O 5
ATOM 3685 N N . GLN A 1 21 ? -14.237 -12.796 0.839 1.00 31.22 19 GLN A N 5
ATOM 3686 C CA . GLN A 1 21 ? -13.424 -11.614 1.098 1.00 50.20 19 GLN A CA 5
ATOM 3687 C C . GLN A 1 21 ? -13.283 -11.368 2.596 1.00 1.45 19 GLN A C 5
ATOM 3688 O O . GLN A 1 21 ? -12.231 -10.936 3.069 1.00 52.21 19 GLN A O 5
ATOM 3702 N N . VAL A 1 22 ? -14.350 -11.645 3.340 1.00 45.42 20 VAL A N 5
ATOM 3703 C CA . VAL A 1 22 ? -14.344 -11.454 4.785 1.00 15.13 20 VAL A CA 5
ATOM 3704 C C . VAL A 1 22 ? -13.460 -12.488 5.473 1.00 42.31 20 VAL A C 5
ATOM 3705 O O . VAL A 1 22 ? -12.714 -12.167 6.399 1.00 14.52 20 VAL A O 5
ATOM 3718 N N . THR A 1 23 ? -13.546 -13.732 5.013 1.00 32.23 21 THR A N 5
ATOM 3719 C CA . THR A 1 23 ? -12.754 -14.814 5.584 1.00 74.50 21 THR A CA 5
ATOM 3720 C C . THR A 1 23 ? -11.263 -14.570 5.382 1.00 73.40 21 THR A C 5
ATOM 3721 O O . THR A 1 23 ? -10.461 -14.785 6.291 1.00 65.15 21 THR A O 5
ATOM 3732 N N . TYR A 1 24 ? -10.899 -14.120 4.187 1.00 51.04 22 TYR A N 5
ATOM 3733 C CA . TYR A 1 24 ? -9.503 -13.848 3.865 1.00 31.11 22 TYR A CA 5
ATOM 3734 C C . TYR A 1 24 ? -9.032 -12.558 4.530 1.00 30.52 22 TYR A C 5
ATOM 3735 O O . TYR A 1 24 ? -8.050 -12.552 5.274 1.00 32.01 22 TYR A O 5
ATOM 3753 N N . LEU A 1 25 ? -9.739 -11.468 4.258 1.00 53.45 23 LEU A N 5
ATOM 3754 C CA . LEU A 1 25 ? -9.396 -10.170 4.829 1.00 23.22 23 LEU A CA 5
ATOM 3755 C C . LEU A 1 25 ? -9.141 -10.286 6.329 1.00 65.24 23 LEU A C 5
ATOM 3756 O O . LEU A 1 25 ? -8.425 -9.471 6.910 1.00 21.32 23 LEU A O 5
ATOM 3772 N N . GLN A 1 26 ? -9.729 -11.305 6.947 1.00 60.13 24 GLN A N 5
ATOM 3773 C CA . GLN A 1 26 ? -9.564 -11.528 8.378 1.00 24.01 24 GLN A CA 5
ATOM 3774 C C . GLN A 1 26 ? -8.283 -12.305 8.664 1.00 64.04 24 GLN A C 5
ATOM 3775 O O . GLN A 1 26 ? -7.420 -11.846 9.412 1.00 15.01 24 GLN A O 5
ATOM 3789 N N . ALA A 1 27 ? -8.165 -13.484 8.062 1.00 34.43 25 ALA A N 5
ATOM 3790 C CA . ALA A 1 27 ? -6.989 -14.324 8.251 1.00 71.43 25 ALA A CA 5
ATOM 3791 C C . ALA A 1 27 ? -5.885 -13.951 7.268 1.00 42.03 25 ALA A C 5
ATOM 3792 O O . ALA A 1 27 ? -4.783 -13.577 7.669 1.00 44.54 25 ALA A O 5
ATOM 3799 N N . LYS A 1 28 ? -6.187 -14.056 5.978 1.00 2.00 26 LYS A N 5
ATOM 3800 C CA . LYS A 1 28 ? -5.220 -13.729 4.936 1.00 14.03 26 LYS A CA 5
ATOM 3801 C C . LYS A 1 28 ? -4.417 -12.487 5.310 1.00 73.13 26 LYS A C 5
ATOM 3802 O O . LYS A 1 28 ? -3.235 -12.379 4.984 1.00 22.35 26 LYS A O 5
ATOM 3821 N N . VAL A 1 29 ? -5.067 -11.552 5.996 1.00 43.14 27 VAL A N 5
ATOM 3822 C CA . VAL A 1 29 ? -4.412 -10.319 6.416 1.00 51.44 27 VAL A CA 5
ATOM 3823 C C . VAL A 1 29 ? -3.034 -10.601 7.004 1.00 52.32 27 VAL A C 5
ATOM 3824 O O . VAL A 1 29 ? -2.125 -9.778 6.904 1.00 41.44 27 VAL A O 5
ATOM 3837 N N . ALA A 1 30 ? -2.887 -11.770 7.618 1.00 70.34 28 ALA A N 5
ATOM 3838 C CA . ALA A 1 30 ? -1.619 -12.163 8.220 1.00 11.30 28 ALA A CA 5
ATOM 3839 C C . ALA A 1 30 ? -0.537 -12.333 7.159 1.00 22.43 28 ALA A C 5
ATOM 3840 O O . ALA A 1 30 ? 0.555 -11.777 7.277 1.00 10.43 28 ALA A O 5
ATOM 3847 N N . TYR A 1 31 ? -0.846 -13.107 6.125 1.00 52.45 29 TYR A N 5
ATOM 3848 C CA . TYR A 1 31 ? 0.102 -13.353 5.044 1.00 34.13 29 TYR A CA 5
ATOM 3849 C C . TYR A 1 31 ? 0.112 -12.193 4.053 1.00 34.40 29 TYR A C 5
ATOM 3850 O O . TYR A 1 31 ? 1.161 -11.616 3.765 1.00 71.33 29 TYR A O 5
ATOM 3868 N N . LEU A 1 32 ? -1.064 -11.857 3.535 1.00 54.12 30 LEU A N 5
ATOM 3869 C CA . LEU A 1 32 ? -1.194 -10.765 2.576 1.00 63.43 30 LEU A CA 5
ATOM 3870 C C . LEU A 1 32 ? -0.503 -9.506 3.088 1.00 12.52 30 LEU A C 5
ATOM 3871 O O . LEU A 1 32 ? -0.031 -8.683 2.304 1.00 30.03 30 LEU A O 5
ATOM 3887 N N . GLU A 1 33 ? -0.447 -9.363 4.409 1.00 71.12 31 GLU A N 5
ATOM 3888 C CA . GLU A 1 33 ? 0.187 -8.204 5.025 1.00 3.12 31 GLU A CA 5
ATOM 3889 C C . GLU A 1 33 ? 1.510 -7.878 4.338 1.00 62.02 31 GLU A C 5
ATOM 3890 O O . GLU A 1 33 ? 1.708 -6.769 3.840 1.00 23.34 31 GLU A O 5
ATOM 3902 N N . LYS A 1 34 ? 2.414 -8.852 4.315 1.00 74.15 32 LYS A N 5
ATOM 3903 C CA . LYS A 1 34 ? 3.718 -8.672 3.688 1.00 10.45 32 LYS A CA 5
ATOM 3904 C C . LYS A 1 34 ? 3.946 -9.711 2.596 1.00 75.23 32 LYS A C 5
ATOM 3905 O O . LYS A 1 34 ? 4.391 -9.383 1.495 1.00 10.22 32 LYS A O 5
ATOM 3924 N N . LEU A 1 35 ? 3.636 -10.965 2.905 1.00 20.42 33 LEU A N 5
ATOM 3925 C CA . LEU A 1 35 ? 3.805 -12.054 1.948 1.00 3.44 33 LEU A CA 5
ATOM 3926 C C . LEU A 1 35 ? 2.883 -11.871 0.747 1.00 4.30 33 LEU A C 5
ATOM 3927 O O . LEU A 1 35 ? 3.271 -11.281 -0.262 1.00 2.35 33 LEU A O 5
ATOM 3943 N N . ASP A 1 36 ? 1.661 -12.379 0.863 1.00 4.41 34 ASP A N 5
ATOM 3944 C CA . ASP A 1 36 ? 0.682 -12.269 -0.212 1.00 44.42 34 ASP A CA 5
ATOM 3945 C C . ASP A 1 36 ? -0.616 -12.977 0.161 1.00 54.51 34 ASP A C 5
ATOM 3946 O O . ASP A 1 36 ? -0.760 -13.486 1.272 1.00 51.21 34 ASP A O 5
ATOM 3955 N N . ALA A 1 37 ? -1.560 -13.003 -0.775 1.00 24.31 35 ALA A N 5
ATOM 3956 C CA . ALA A 1 37 ? -2.846 -13.649 -0.545 1.00 21.32 35 ALA A CA 5
ATOM 3957 C C . ALA A 1 37 ? -2.714 -15.168 -0.593 1.00 51.33 35 ALA A C 5
ATOM 3958 O O . ALA A 1 37 ? -3.217 -15.816 -1.512 1.00 43.23 35 ALA A O 5
ATOM 3965 N N . LEU A 1 38 ? -2.035 -15.730 0.400 1.00 10.15 36 LEU A N 5
ATOM 3966 C CA . LEU A 1 38 ? -1.836 -17.173 0.471 1.00 74.41 36 LEU A CA 5
ATOM 3967 C C . LEU A 1 38 ? -1.205 -17.572 1.801 1.00 44.12 36 LEU A C 5
ATOM 3968 O O . LEU A 1 38 ? -0.401 -16.829 2.364 1.00 4.34 36 LEU A O 5
ATOM 3984 N N . ILE A 1 39 ? -1.572 -18.749 2.295 1.00 21.22 37 ILE A N 5
ATOM 3985 C CA . ILE A 1 39 ? -1.038 -19.247 3.557 1.00 74.42 37 ILE A CA 5
ATOM 3986 C C . ILE A 1 39 ? 0.485 -19.313 3.522 1.00 73.22 37 ILE A C 5
ATOM 3987 O O . ILE A 1 39 ? 1.064 -20.105 2.779 1.00 20.55 37 ILE A O 5
ATOM 4003 N N . GLN A 1 40 ? 1.126 -18.476 4.331 1.00 64.41 38 GLN A N 5
ATOM 4004 C CA . GLN A 1 40 ? 2.583 -18.441 4.393 1.00 52.31 38 GLN A CA 5
ATOM 4005 C C . GLN A 1 40 ? 3.063 -18.303 5.834 1.00 70.11 38 GLN A C 5
ATOM 4006 O O . GLN A 1 40 ? 3.637 -19.234 6.399 1.00 60.02 38 GLN A O 5
ATOM 4020 N N . SER A 1 41 ? 2.825 -17.136 6.423 1.00 14.31 39 SER A N 5
ATOM 4021 C CA . SER A 1 41 ? 3.237 -16.875 7.797 1.00 14.33 39 SER A CA 5
ATOM 4022 C C . SER A 1 41 ? 2.728 -17.967 8.734 1.00 51.44 39 SER A C 5
ATOM 4023 O O . SER A 1 41 ? 3.489 -18.830 9.172 1.00 52.24 39 SER A O 5
ATOM 4031 N N . LYS A 1 42 ? 1.435 -17.922 9.037 1.00 41.10 40 LYS A N 5
ATOM 4032 C CA . LYS A 1 42 ? 0.821 -18.907 9.920 1.00 5.40 40 LYS A CA 5
ATOM 4033 C C . LYS A 1 42 ? -0.328 -19.624 9.220 1.00 61.34 40 LYS A C 5
ATOM 4034 O O . LYS A 1 42 ? -1.486 -19.220 9.330 1.00 24.13 40 LYS A O 5
ATOM 4053 N N . LYS A 1 43 ? -0.001 -20.692 8.499 1.00 34.03 41 LYS A N 5
ATOM 4054 C CA . LYS A 1 43 ? -1.006 -21.469 7.783 1.00 51.53 41 LYS A CA 5
ATOM 4055 C C . LYS A 1 43 ? -1.997 -22.103 8.753 1.00 54.00 41 LYS A C 5
ATOM 4056 O O . LYS A 1 43 ? -1.622 -22.540 9.841 1.00 74.12 41 LYS A O 5
ATOM 4075 N N . SER A 1 44 ? -3.264 -22.151 8.351 1.00 25.12 42 SER A N 5
ATOM 4076 C CA . SER A 1 44 ? -4.309 -22.730 9.187 1.00 70.35 42 SER A CA 5
ATOM 4077 C C . SER A 1 44 ? -3.919 -24.130 9.652 1.00 74.01 42 SER A C 5
ATOM 4078 O O . SER A 1 44 ? -3.051 -24.785 9.075 1.00 41.41 42 SER A O 5
ATOM 4086 N N . PRO A 1 45 ? -4.577 -24.601 10.722 1.00 61.21 43 PRO A N 5
ATOM 4087 C CA . PRO A 1 45 ? -4.318 -25.928 11.289 1.00 4.35 43 PRO A CA 5
ATOM 4088 C C . PRO A 1 45 ? -4.797 -27.052 10.378 1.00 64.14 43 PRO A C 5
ATOM 4089 O O . PRO A 1 45 ? -5.932 -27.038 9.901 1.00 70.51 43 PRO A O 5
ATOM 4100 N N . THR A 1 46 ? -3.924 -28.026 10.138 1.00 31.34 44 THR A N 5
ATOM 4101 C CA . THR A 1 46 ? -4.258 -29.158 9.283 1.00 21.22 44 THR A CA 5
ATOM 4102 C C . THR A 1 46 ? -4.890 -30.288 10.088 1.00 22.01 44 THR A C 5
ATOM 4103 O O . THR A 1 46 ? -4.651 -30.418 11.289 1.00 14.31 44 THR A O 5
ATOM 4114 N N . LYS A 1 47 ? -5.697 -31.105 9.420 1.00 42.14 45 LYS A N 5
ATOM 4115 C CA . LYS A 1 47 ? -6.363 -32.226 10.072 1.00 65.32 45 LYS A CA 5
ATOM 4116 C C . LYS A 1 47 ? -5.349 -33.135 10.760 1.00 11.02 45 LYS A C 5
ATOM 4117 O O . LYS A 1 47 ? -4.167 -33.136 10.417 1.00 62.44 45 LYS A O 5
ATOM 4136 N N . LYS A 1 48 ? -5.820 -33.908 11.733 1.00 65.20 46 LYS A N 5
ATOM 4137 C CA . LYS A 1 48 ? -4.956 -34.824 12.468 1.00 23.14 46 LYS A CA 5
ATOM 4138 C C . LYS A 1 48 ? -4.271 -35.805 11.522 1.00 53.13 46 LYS A C 5
ATOM 4139 O O . LYS A 1 48 ? -4.869 -36.793 11.096 1.00 34.42 46 LYS A O 5
ATOM 4158 N N . LYS A 1 49 ? -3.014 -35.526 11.197 1.00 65.35 47 LYS A N 5
ATOM 4159 C CA . LYS A 1 49 ? -2.246 -36.385 10.302 1.00 3.15 47 LYS A CA 5
ATOM 4160 C C . LYS A 1 49 ? -1.743 -37.624 11.037 1.00 41.23 47 LYS A C 5
ATOM 4161 O O . LYS A 1 49 ? -1.523 -37.593 12.248 1.00 53.34 47 LYS A O 5
ATOM 4180 N N . ARG A 1 50 ? -1.562 -38.712 10.296 1.00 64.21 48 ARG A N 5
ATOM 4181 C CA . ARG A 1 50 ? -1.084 -39.961 10.877 1.00 32.11 48 ARG A CA 5
ATOM 4182 C C . ARG A 1 50 ? 0.329 -39.799 11.428 1.00 3.03 48 ARG A C 5
ATOM 4183 O O . ARG A 1 50 ? 1.289 -39.648 10.672 1.00 0.20 48 ARG A O 5
ATOM 4204 N N . LYS A 1 51 ? 0.450 -39.831 12.751 1.00 2.12 49 LYS A N 5
ATOM 4205 C CA . LYS A 1 51 ? 1.745 -39.688 13.405 1.00 25.43 49 LYS A CA 5
ATOM 4206 C C . LYS A 1 51 ? 1.591 -39.684 14.923 1.00 62.42 49 LYS A C 5
ATOM 4207 O O . LYS A 1 51 ? 1.096 -38.718 15.504 1.00 70.24 49 LYS A O 5
ATOM 4226 N N . MET A 1 3 ? -2.544 -0.203 -0.727 1.00 25.11 1 MET A N 6
ATOM 4227 C CA . MET A 1 3 ? -2.311 0.122 -2.129 1.00 61.35 1 MET A CA 6
ATOM 4228 C C . MET A 1 3 ? -1.071 -0.595 -2.655 1.00 52.11 1 MET A C 6
ATOM 4229 O O . MET A 1 3 ? -0.420 -1.346 -1.928 1.00 54.22 1 MET A O 6
ATOM 4243 N N . LYS A 1 4 ? -0.750 -0.359 -3.922 1.00 45.45 2 LYS A N 6
ATOM 4244 C CA . LYS A 1 4 ? 0.413 -0.980 -4.546 1.00 73.30 2 LYS A CA 6
ATOM 4245 C C . LYS A 1 4 ? 1.700 -0.549 -3.850 1.00 15.02 2 LYS A C 6
ATOM 4246 O O . LYS A 1 4 ? 2.276 0.487 -4.177 1.00 53.51 2 LYS A O 6
ATOM 4265 N N . ASN A 1 5 ? 2.145 -1.352 -2.889 1.00 61.11 3 ASN A N 6
ATOM 4266 C CA . ASN A 1 5 ? 3.365 -1.053 -2.148 1.00 32.34 3 ASN A CA 6
ATOM 4267 C C . ASN A 1 5 ? 4.586 -1.121 -3.059 1.00 42.25 3 ASN A C 6
ATOM 4268 O O . ASN A 1 5 ? 4.543 -1.730 -4.127 1.00 60.03 3 ASN A O 6
ATOM 4279 N N . ASN A 1 6 ? 5.675 -0.491 -2.629 1.00 55.23 4 ASN A N 6
ATOM 4280 C CA . ASN A 1 6 ? 6.908 -0.479 -3.407 1.00 24.23 4 ASN A CA 6
ATOM 4281 C C . ASN A 1 6 ? 7.315 -1.895 -3.802 1.00 63.45 4 ASN A C 6
ATOM 4282 O O . ASN A 1 6 ? 7.908 -2.111 -4.860 1.00 3.42 4 ASN A O 6
ATOM 4293 N N . LYS A 1 7 ? 6.992 -2.859 -2.947 1.00 1.15 5 LYS A N 6
ATOM 4294 C CA . LYS A 1 7 ? 7.321 -4.255 -3.206 1.00 23.41 5 LYS A CA 6
ATOM 4295 C C . LYS A 1 7 ? 6.797 -4.694 -4.570 1.00 3.33 5 LYS A C 6
ATOM 4296 O O . LYS A 1 7 ? 6.108 -3.936 -5.253 1.00 64.22 5 LYS A O 6
ATOM 4315 N N . ASP A 1 8 ? 7.127 -5.920 -4.959 1.00 31.55 6 ASP A N 6
ATOM 4316 C CA . ASP A 1 8 ? 6.687 -6.460 -6.240 1.00 21.42 6 ASP A CA 6
ATOM 4317 C C . ASP A 1 8 ? 5.235 -6.923 -6.165 1.00 64.11 6 ASP A C 6
ATOM 4318 O O . ASP A 1 8 ? 4.337 -6.266 -6.690 1.00 32.30 6 ASP A O 6
ATOM 4327 N N . MET A 1 9 ? 5.014 -8.058 -5.510 1.00 64.22 7 MET A N 6
ATOM 4328 C CA . MET A 1 9 ? 3.671 -8.608 -5.367 1.00 64.40 7 MET A CA 6
ATOM 4329 C C . MET A 1 9 ? 2.803 -7.703 -4.499 1.00 72.42 7 MET A C 6
ATOM 4330 O O . MET A 1 9 ? 2.770 -7.845 -3.277 1.00 31.31 7 MET A O 6
ATOM 4344 N N . SER A 1 10 ? 2.101 -6.773 -5.139 1.00 22.21 8 SER A N 6
ATOM 4345 C CA . SER A 1 10 ? 1.236 -5.842 -4.424 1.00 75.44 8 SER A CA 6
ATOM 4346 C C . SER A 1 10 ? 0.137 -6.589 -3.673 1.00 65.22 8 SER A C 6
ATOM 4347 O O . SER A 1 10 ? -0.413 -7.573 -4.170 1.00 42.34 8 SER A O 6
ATOM 4355 N N . LEU A 1 11 ? -0.176 -6.115 -2.473 1.00 34.45 9 LEU A N 6
ATOM 4356 C CA . LEU A 1 11 ? -1.209 -6.737 -1.651 1.00 20.04 9 LEU A CA 6
ATOM 4357 C C . LEU A 1 11 ? -2.536 -6.802 -2.400 1.00 62.12 9 LEU A C 6
ATOM 4358 O O . LEU A 1 11 ? -3.325 -7.725 -2.204 1.00 34.13 9 LEU A O 6
ATOM 4374 N N . GLU A 1 12 ? -2.772 -5.817 -3.261 1.00 73.00 10 GLU A N 6
ATOM 4375 C CA . GLU A 1 12 ? -4.003 -5.764 -4.041 1.00 72.20 10 GLU A CA 6
ATOM 4376 C C . GLU A 1 12 ? -4.233 -7.077 -4.784 1.00 72.01 10 GLU A C 6
ATOM 4377 O O . GLU A 1 12 ? -5.372 -7.454 -5.060 1.00 65.02 10 GLU A O 6
ATOM 4389 N N . GLU A 1 13 ? -3.143 -7.768 -5.105 1.00 14.51 11 GLU A N 6
ATOM 4390 C CA . GLU A 1 13 ? -3.227 -9.037 -5.817 1.00 65.22 11 GLU A CA 6
ATOM 4391 C C . GLU A 1 13 ? -4.070 -10.043 -5.039 1.00 65.41 11 GLU A C 6
ATOM 4392 O O . GLU A 1 13 ? -4.598 -11.000 -5.607 1.00 45.41 11 GLU A O 6
ATOM 4404 N N . LYS A 1 14 ? -4.191 -9.821 -3.735 1.00 20.23 12 LYS A N 6
ATOM 4405 C CA . LYS A 1 14 ? -4.970 -10.706 -2.877 1.00 25.35 12 LYS A CA 6
ATOM 4406 C C . LYS A 1 14 ? -6.327 -11.014 -3.501 1.00 63.30 12 LYS A C 6
ATOM 4407 O O . LYS A 1 14 ? -7.059 -10.108 -3.894 1.00 55.30 12 LYS A O 6
ATOM 4426 N N . ASN A 1 15 ? -6.655 -12.299 -3.588 1.00 32.23 13 ASN A N 6
ATOM 4427 C CA . ASN A 1 15 ? -7.925 -12.726 -4.164 1.00 32.24 13 ASN A CA 6
ATOM 4428 C C . ASN A 1 15 ? -8.044 -14.247 -4.152 1.00 22.20 13 ASN A C 6
ATOM 4429 O O . ASN A 1 15 ? -7.070 -14.959 -4.398 1.00 22.23 13 ASN A O 6
ATOM 4440 N N . LYS A 1 16 ? -9.244 -14.739 -3.865 1.00 72.43 14 LYS A N 6
ATOM 4441 C CA . LYS A 1 16 ? -9.493 -16.176 -3.823 1.00 42.51 14 LYS A CA 6
ATOM 4442 C C . LYS A 1 16 ? -10.932 -16.490 -4.218 1.00 70.41 14 LYS A C 6
ATOM 4443 O O . LYS A 1 16 ? -11.194 -16.938 -5.334 1.00 34.20 14 LYS A O 6
ATOM 4462 N N . GLN A 1 17 ? -11.860 -16.252 -3.297 1.00 5.05 15 GLN A N 6
ATOM 4463 C CA . GLN A 1 17 ? -13.272 -16.510 -3.550 1.00 50.03 15 GLN A CA 6
ATOM 4464 C C . GLN A 1 17 ? -14.153 -15.601 -2.699 1.00 61.41 15 GLN A C 6
ATOM 4465 O O . GLN A 1 17 ? -13.657 -14.726 -1.989 1.00 4.12 15 GLN A O 6
ATOM 4479 N N . LEU A 1 18 ? -15.462 -15.815 -2.775 1.00 42.53 16 LEU A N 6
ATOM 4480 C CA . LEU A 1 18 ? -16.413 -15.014 -2.012 1.00 30.34 16 LEU A CA 6
ATOM 4481 C C . LEU A 1 18 ? -16.393 -15.404 -0.537 1.00 64.42 16 LEU A C 6
ATOM 4482 O O . LEU A 1 18 ? -16.313 -14.546 0.340 1.00 10.53 16 LEU A O 6
ATOM 4498 N N . GLU A 1 19 ? -16.463 -16.705 -0.273 1.00 61.54 17 GLU A N 6
ATOM 4499 C CA . GLU A 1 19 ? -16.451 -17.208 1.095 1.00 20.52 17 GLU A CA 6
ATOM 4500 C C . GLU A 1 19 ? -15.044 -17.151 1.684 1.00 53.22 17 GLU A C 6
ATOM 4501 O O . GLU A 1 19 ? -14.860 -16.776 2.842 1.00 75.44 17 GLU A O 6
ATOM 4513 N N . GLN A 1 20 ? -14.056 -17.525 0.878 1.00 51.14 18 GLN A N 6
ATOM 4514 C CA . GLN A 1 20 ? -12.666 -17.517 1.319 1.00 53.01 18 GLN A CA 6
ATOM 4515 C C . GLN A 1 20 ? -12.134 -16.091 1.415 1.00 21.13 18 GLN A C 6
ATOM 4516 O O . GLN A 1 20 ? -11.110 -15.843 2.051 1.00 64.41 18 GLN A O 6
ATOM 4530 N N . GLN A 1 21 ? -12.836 -15.158 0.780 1.00 30.32 19 GLN A N 6
ATOM 4531 C CA . GLN A 1 21 ? -12.432 -13.757 0.794 1.00 34.22 19 GLN A CA 6
ATOM 4532 C C . GLN A 1 21 ? -12.077 -13.307 2.207 1.00 33.04 19 GLN A C 6
ATOM 4533 O O . GLN A 1 21 ? -11.023 -12.714 2.435 1.00 65.14 19 GLN A O 6
ATOM 4547 N N . VAL A 1 22 ? -12.965 -13.592 3.155 1.00 71.33 20 VAL A N 6
ATOM 4548 C CA . VAL A 1 22 ? -12.745 -13.217 4.546 1.00 31.55 20 VAL A CA 6
ATOM 4549 C C . VAL A 1 22 ? -11.786 -14.185 5.231 1.00 11.21 20 VAL A C 6
ATOM 4550 O O . VAL A 1 22 ? -11.037 -13.802 6.131 1.00 71.41 20 VAL A O 6
ATOM 4563 N N . THR A 1 23 ? -11.813 -15.442 4.799 1.00 52.20 21 THR A N 6
ATOM 4564 C CA . THR A 1 23 ? -10.947 -16.465 5.370 1.00 20.22 21 THR A CA 6
ATOM 4565 C C . THR A 1 23 ? -9.501 -15.986 5.439 1.00 74.44 21 THR A C 6
ATOM 4566 O O . THR A 1 23 ? -8.879 -16.011 6.501 1.00 42.43 21 THR A O 6
ATOM 4577 N N . TYR A 1 24 ? -8.973 -15.551 4.300 1.00 21.24 22 TYR A N 6
ATOM 4578 C CA . TYR A 1 24 ? -7.599 -15.068 4.231 1.00 1.12 22 TYR A CA 6
ATOM 4579 C C . TYR A 1 24 ? -7.498 -13.637 4.751 1.00 23.35 22 TYR A C 6
ATOM 4580 O O . TYR A 1 24 ? -6.576 -13.298 5.494 1.00 4.23 22 TYR A O 6
ATOM 4598 N N . LEU A 1 25 ? -8.453 -12.802 4.357 1.00 64.53 23 LEU A N 6
ATOM 4599 C CA . LEU A 1 25 ? -8.473 -11.407 4.783 1.00 74.43 23 LEU A CA 6
ATOM 4600 C C . LEU A 1 25 ? -8.314 -11.298 6.296 1.00 40.33 23 LEU A C 6
ATOM 4601 O O . LEU A 1 25 ? -7.884 -10.266 6.810 1.00 14.42 23 LEU A O 6
ATOM 4617 N N . GLN A 1 26 ? -8.661 -12.369 7.001 1.00 30.14 24 GLN A N 6
ATOM 4618 C CA . GLN A 1 26 ? -8.555 -12.393 8.455 1.00 3.14 24 GLN A CA 6
ATOM 4619 C C . GLN A 1 26 ? -7.155 -12.812 8.892 1.00 3.41 24 GLN A C 6
ATOM 4620 O O . GLN A 1 26 ? -6.473 -12.080 9.610 1.00 33.41 24 GLN A O 6
ATOM 4634 N N . ALA A 1 27 ? -6.732 -13.993 8.454 1.00 51.00 25 ALA A N 6
ATOM 4635 C CA . ALA A 1 27 ? -5.413 -14.508 8.798 1.00 23.13 25 ALA A CA 6
ATOM 4636 C C . ALA A 1 27 ? -4.346 -13.957 7.858 1.00 22.14 25 ALA A C 6
ATOM 4637 O O . ALA A 1 27 ? -3.424 -13.263 8.287 1.00 11.43 25 ALA A O 6
ATOM 4644 N N . LYS A 1 28 ? -4.476 -14.271 6.574 1.00 60.50 26 LYS A N 6
ATOM 4645 C CA . LYS A 1 28 ? -3.524 -13.808 5.572 1.00 43.21 26 LYS A CA 6
ATOM 4646 C C . LYS A 1 28 ? -3.108 -12.365 5.843 1.00 61.52 26 LYS A C 6
ATOM 4647 O O . LYS A 1 28 ? -1.972 -11.975 5.572 1.00 30.15 26 LYS A O 6
ATOM 4666 N N . VAL A 1 29 ? -4.035 -11.578 6.380 1.00 45.03 27 VAL A N 6
ATOM 4667 C CA . VAL A 1 29 ? -3.763 -10.179 6.690 1.00 71.42 27 VAL A CA 6
ATOM 4668 C C . VAL A 1 29 ? -2.410 -10.021 7.374 1.00 41.22 27 VAL A C 6
ATOM 4669 O O . VAL A 1 29 ? -1.753 -8.989 7.240 1.00 24.03 27 VAL A O 6
ATOM 4682 N N . ALA A 1 30 ? -1.999 -11.051 8.107 1.00 52.43 28 ALA A N 6
ATOM 4683 C CA . ALA A 1 30 ? -0.723 -11.027 8.810 1.00 43.20 28 ALA A CA 6
ATOM 4684 C C . ALA A 1 30 ? 0.442 -10.929 7.831 1.00 50.54 28 ALA A C 6
ATOM 4685 O O . ALA A 1 30 ? 1.302 -10.057 7.959 1.00 22.15 28 ALA A O 6
ATOM 4692 N N . TYR A 1 31 ? 0.464 -11.827 6.853 1.00 72.23 29 TYR A N 6
ATOM 4693 C CA . TYR A 1 31 ? 1.525 -11.843 5.853 1.00 22.41 29 TYR A CA 6
ATOM 4694 C C . TYR A 1 31 ? 1.232 -10.852 4.731 1.00 72.41 29 TYR A C 6
ATOM 4695 O O . TYR A 1 31 ? 2.071 -10.018 4.388 1.00 15.00 29 TYR A O 6
ATOM 4713 N N . LEU A 1 32 ? 0.035 -10.950 4.163 1.00 50.24 30 LEU A N 6
ATOM 4714 C CA . LEU A 1 32 ? -0.372 -10.062 3.079 1.00 61.12 30 LEU A CA 6
ATOM 4715 C C . LEU A 1 32 ? -0.117 -8.603 3.445 1.00 35.51 30 LEU A C 6
ATOM 4716 O O . LEU A 1 32 ? 0.068 -7.758 2.571 1.00 50.23 30 LEU A O 6
ATOM 4732 N N . GLU A 1 33 ? -0.108 -8.317 4.743 1.00 33.53 31 GLU A N 6
ATOM 4733 C CA . GLU A 1 33 ? 0.125 -6.961 5.224 1.00 1.23 31 GLU A CA 6
ATOM 4734 C C . GLU A 1 33 ? 1.254 -6.294 4.444 1.00 3.32 31 GLU A C 6
ATOM 4735 O O . GLU A 1 33 ? 1.107 -5.175 3.951 1.00 64.44 31 GLU A O 6
ATOM 4747 N N . LYS A 1 34 ? 2.382 -6.988 4.338 1.00 42.14 32 LYS A N 6
ATOM 4748 C CA . LYS A 1 34 ? 3.538 -6.465 3.618 1.00 75.43 32 LYS A CA 6
ATOM 4749 C C . LYS A 1 34 ? 3.960 -7.417 2.503 1.00 20.10 32 LYS A C 6
ATOM 4750 O O . LYS A 1 34 ? 4.417 -6.985 1.444 1.00 62.00 32 LYS A O 6
ATOM 4769 N N . LEU A 1 35 ? 3.803 -8.713 2.747 1.00 22.41 33 LEU A N 6
ATOM 4770 C CA . LEU A 1 35 ? 4.167 -9.727 1.763 1.00 40.21 33 LEU A CA 6
ATOM 4771 C C . LEU A 1 35 ? 3.100 -9.841 0.679 1.00 34.53 33 LEU A C 6
ATOM 4772 O O . LEU A 1 35 ? 3.103 -9.084 -0.292 1.00 34.54 33 LEU A O 6
ATOM 4788 N N . ASP A 1 36 ? 2.187 -10.791 0.853 1.00 22.13 34 ASP A N 6
ATOM 4789 C CA . ASP A 1 36 ? 1.111 -11.003 -0.108 1.00 2.10 34 ASP A CA 6
ATOM 4790 C C . ASP A 1 36 ? 0.065 -11.963 0.450 1.00 2.00 34 ASP A C 6
ATOM 4791 O O . ASP A 1 36 ? 0.196 -12.456 1.570 1.00 14.10 34 ASP A O 6
ATOM 4800 N N . ALA A 1 37 ? -0.973 -12.223 -0.339 1.00 4.15 35 ALA A N 6
ATOM 4801 C CA . ALA A 1 37 ? -2.040 -13.124 0.076 1.00 33.23 35 ALA A CA 6
ATOM 4802 C C . ALA A 1 37 ? -1.558 -14.570 0.105 1.00 24.45 35 ALA A C 6
ATOM 4803 O O . ALA A 1 37 ? -1.943 -15.382 -0.737 1.00 54.33 35 ALA A O 6
ATOM 4810 N N . LEU A 1 38 ? -0.711 -14.887 1.079 1.00 35.14 36 LEU A N 6
ATOM 4811 C CA . LEU A 1 38 ? -0.175 -16.237 1.218 1.00 0.40 36 LEU A CA 6
ATOM 4812 C C . LEU A 1 38 ? 0.607 -16.380 2.519 1.00 24.55 36 LEU A C 6
ATOM 4813 O O . LEU A 1 38 ? 0.972 -15.387 3.149 1.00 12.10 36 LEU A O 6
ATOM 4829 N N . ILE A 1 39 ? 0.864 -17.623 2.915 1.00 13.34 37 ILE A N 6
ATOM 4830 C CA . ILE A 1 39 ? 1.606 -17.896 4.140 1.00 52.12 37 ILE A CA 6
ATOM 4831 C C . ILE A 1 39 ? 3.096 -17.636 3.949 1.00 63.53 37 ILE A C 6
ATOM 4832 O O . ILE A 1 39 ? 3.759 -18.319 3.168 1.00 3.12 37 ILE A O 6
ATOM 4848 N N . GLN A 1 40 ? 3.616 -16.647 4.668 1.00 22.21 38 GLN A N 6
ATOM 4849 C CA . GLN A 1 40 ? 5.029 -16.299 4.578 1.00 2.21 38 GLN A CA 6
ATOM 4850 C C . GLN A 1 40 ? 5.653 -16.193 5.966 1.00 41.42 38 GLN A C 6
ATOM 4851 O O . GLN A 1 40 ? 6.446 -17.044 6.368 1.00 73.44 38 GLN A O 6
ATOM 4865 N N . SER A 1 41 ? 5.290 -15.141 6.693 1.00 23.14 39 SER A N 6
ATOM 4866 C CA . SER A 1 41 ? 5.818 -14.921 8.035 1.00 72.20 39 SER A CA 6
ATOM 4867 C C . SER A 1 41 ? 5.588 -16.145 8.917 1.00 53.14 39 SER A C 6
ATOM 4868 O O . SER A 1 41 ? 6.525 -16.869 9.252 1.00 5.42 39 SER A O 6
ATOM 4876 N N . LYS A 1 42 ? 4.332 -16.370 9.289 1.00 62.32 40 LYS A N 6
ATOM 4877 C CA . LYS A 1 42 ? 3.975 -17.506 10.130 1.00 24.24 40 LYS A CA 6
ATOM 4878 C C . LYS A 1 42 ? 2.943 -18.392 9.440 1.00 50.20 40 LYS A C 6
ATOM 4879 O O . LYS A 1 42 ? 1.739 -18.227 9.635 1.00 35.11 40 LYS A O 6
ATOM 4898 N N . LYS A 1 43 ? 3.422 -19.332 8.633 1.00 20.51 41 LYS A N 6
ATOM 4899 C CA . LYS A 1 43 ? 2.542 -20.247 7.915 1.00 14.35 41 LYS A CA 6
ATOM 4900 C C . LYS A 1 43 ? 1.735 -21.101 8.888 1.00 14.31 41 LYS A C 6
ATOM 4901 O O . LYS A 1 43 ? 2.219 -21.462 9.961 1.00 54.13 41 LYS A O 6
ATOM 4920 N N . SER A 1 44 ? 0.503 -21.421 8.506 1.00 73.35 42 SER A N 6
ATOM 4921 C CA . SER A 1 44 ? -0.372 -22.231 9.345 1.00 31.22 42 SER A CA 6
ATOM 4922 C C . SER A 1 44 ? 0.050 -23.697 9.314 1.00 30.04 42 SER A C 6
ATOM 4923 O O . SER A 1 44 ? 0.755 -24.148 8.411 1.00 12.22 42 SER A O 6
ATOM 4931 N N . PRO A 1 45 ? -0.391 -24.460 10.326 1.00 61.25 43 PRO A N 6
ATOM 4932 C CA . PRO A 1 45 ? -0.072 -25.887 10.438 1.00 53.40 43 PRO A CA 6
ATOM 4933 C C . PRO A 1 45 ? -0.772 -26.723 9.372 1.00 14.32 43 PRO A C 6
ATOM 4934 O O . PRO A 1 45 ? -1.622 -26.223 8.634 1.00 41.40 43 PRO A O 6
ATOM 4945 N N . THR A 1 46 ? -0.411 -28.000 9.297 1.00 52.04 44 THR A N 6
ATOM 4946 C CA . THR A 1 46 ? -1.004 -28.905 8.321 1.00 72.54 44 THR A CA 6
ATOM 4947 C C . THR A 1 46 ? -2.214 -29.627 8.904 1.00 50.43 44 THR A C 6
ATOM 4948 O O . THR A 1 46 ? -2.322 -29.798 10.118 1.00 31.01 44 THR A O 6
ATOM 4959 N N . LYS A 1 47 ? -3.123 -30.048 8.031 1.00 62.50 45 LYS A N 6
ATOM 4960 C CA . LYS A 1 47 ? -4.325 -30.754 8.458 1.00 12.33 45 LYS A CA 6
ATOM 4961 C C . LYS A 1 47 ? -4.141 -32.263 8.343 1.00 64.42 45 LYS A C 6
ATOM 4962 O O . LYS A 1 47 ? -3.939 -32.793 7.250 1.00 45.12 45 LYS A O 6
ATOM 4981 N N . LYS A 1 48 ? -4.213 -32.952 9.477 1.00 64.23 46 LYS A N 6
ATOM 4982 C CA . LYS A 1 48 ? -4.056 -34.402 9.503 1.00 14.44 46 LYS A CA 6
ATOM 4983 C C . LYS A 1 48 ? -5.413 -35.096 9.451 1.00 74.25 46 LYS A C 6
ATOM 4984 O O . LYS A 1 48 ? -6.347 -34.712 10.155 1.00 11.00 46 LYS A O 6
ATOM 5003 N N . LYS A 1 49 ? -5.516 -36.122 8.612 1.00 4.11 47 LYS A N 6
ATOM 5004 C CA . LYS A 1 49 ? -6.757 -36.873 8.469 1.00 53.22 47 LYS A CA 6
ATOM 5005 C C . LYS A 1 49 ? -6.989 -37.777 9.675 1.00 3.24 47 LYS A C 6
ATOM 5006 O O . LYS A 1 49 ? -6.129 -38.581 10.034 1.00 63.30 47 LYS A O 6
ATOM 5025 N N . ARG A 1 50 ? -8.156 -37.640 10.296 1.00 3.25 48 ARG A N 6
ATOM 5026 C CA . ARG A 1 50 ? -8.500 -38.445 11.462 1.00 4.34 48 ARG A CA 6
ATOM 5027 C C . ARG A 1 50 ? -8.309 -39.931 11.173 1.00 42.32 48 ARG A C 6
ATOM 5028 O O . ARG A 1 50 ? -8.575 -40.398 10.065 1.00 12.12 48 ARG A O 6
ATOM 5049 N N . LYS A 1 51 ? -7.845 -40.669 12.176 1.00 52.24 49 LYS A N 6
ATOM 5050 C CA . LYS A 1 51 ? -7.619 -42.102 12.030 1.00 2.14 49 LYS A CA 6
ATOM 5051 C C . LYS A 1 51 ? -8.856 -42.794 11.467 1.00 42.23 49 LYS A C 6
ATOM 5052 O O . LYS A 1 51 ? -8.751 -43.681 10.620 1.00 63.42 49 LYS A O 6
ATOM 5071 N N . MET A 1 3 ? -0.102 0.186 -0.889 1.00 45.43 1 MET A N 7
ATOM 5072 C CA . MET A 1 3 ? 0.258 0.285 -2.299 1.00 61.31 1 MET A CA 7
ATOM 5073 C C . MET A 1 3 ? 1.302 -0.765 -2.668 1.00 54.15 1 MET A C 7
ATOM 5074 O O . MET A 1 3 ? 1.756 -1.530 -1.818 1.00 34.34 1 MET A O 7
ATOM 5088 N N . LYS A 1 4 ? 1.678 -0.796 -3.942 1.00 51.24 2 LYS A N 7
ATOM 5089 C CA . LYS A 1 4 ? 2.669 -1.751 -4.425 1.00 53.50 2 LYS A CA 7
ATOM 5090 C C . LYS A 1 4 ? 3.967 -1.634 -3.633 1.00 62.32 2 LYS A C 7
ATOM 5091 O O . LYS A 1 4 ? 4.777 -0.742 -3.879 1.00 41.42 2 LYS A O 7
ATOM 5110 N N . ASN A 1 5 ? 4.159 -2.543 -2.683 1.00 31.42 3 ASN A N 7
ATOM 5111 C CA . ASN A 1 5 ? 5.360 -2.543 -1.856 1.00 0.24 3 ASN A CA 7
ATOM 5112 C C . ASN A 1 5 ? 6.600 -2.829 -2.697 1.00 41.11 3 ASN A C 7
ATOM 5113 O O . ASN A 1 5 ? 6.500 -3.308 -3.825 1.00 73.35 3 ASN A O 7
ATOM 5124 N N . ASN A 1 6 ? 7.769 -2.531 -2.139 1.00 31.44 4 ASN A N 7
ATOM 5125 C CA . ASN A 1 6 ? 9.029 -2.757 -2.837 1.00 42.43 4 ASN A CA 7
ATOM 5126 C C . ASN A 1 6 ? 9.111 -4.186 -3.364 1.00 24.24 4 ASN A C 7
ATOM 5127 O O . ASN A 1 6 ? 9.670 -4.435 -4.432 1.00 73.24 4 ASN A O 7
ATOM 5138 N N . LYS A 1 7 ? 8.551 -5.123 -2.606 1.00 51.11 5 LYS A N 7
ATOM 5139 C CA . LYS A 1 7 ? 8.558 -6.528 -2.995 1.00 61.03 5 LYS A CA 7
ATOM 5140 C C . LYS A 1 7 ? 7.965 -6.710 -4.389 1.00 44.41 5 LYS A C 7
ATOM 5141 O O . LYS A 1 7 ? 7.482 -5.755 -4.997 1.00 52.34 5 LYS A O 7
ATOM 5160 N N . ASP A 1 8 ? 8.005 -7.940 -4.888 1.00 62.01 6 ASP A N 7
ATOM 5161 C CA . ASP A 1 8 ? 7.470 -8.247 -6.209 1.00 54.03 6 ASP A CA 7
ATOM 5162 C C . ASP A 1 8 ? 5.949 -8.355 -6.167 1.00 74.43 6 ASP A C 7
ATOM 5163 O O . ASP A 1 8 ? 5.240 -7.472 -6.649 1.00 42.01 6 ASP A O 7
ATOM 5172 N N . MET A 1 9 ? 5.454 -9.445 -5.589 1.00 11.11 7 MET A N 7
ATOM 5173 C CA . MET A 1 9 ? 4.017 -9.668 -5.484 1.00 74.42 7 MET A CA 7
ATOM 5174 C C . MET A 1 9 ? 3.374 -8.647 -4.551 1.00 41.12 7 MET A C 7
ATOM 5175 O O . MET A 1 9 ? 3.287 -8.865 -3.343 1.00 14.22 7 MET A O 7
ATOM 5189 N N . SER A 1 10 ? 2.926 -7.532 -5.120 1.00 4.02 8 SER A N 7
ATOM 5190 C CA . SER A 1 10 ? 2.296 -6.475 -4.338 1.00 33.13 8 SER A CA 7
ATOM 5191 C C . SER A 1 10 ? 1.037 -6.989 -3.646 1.00 14.20 8 SER A C 7
ATOM 5192 O O . SER A 1 10 ? 0.395 -7.929 -4.116 1.00 63.45 8 SER A O 7
ATOM 5200 N N . LEU A 1 11 ? 0.688 -6.365 -2.526 1.00 64.01 9 LEU A N 7
ATOM 5201 C CA . LEU A 1 11 ? -0.494 -6.758 -1.768 1.00 13.25 9 LEU A CA 7
ATOM 5202 C C . LEU A 1 11 ? -1.746 -6.691 -2.637 1.00 22.11 9 LEU A C 7
ATOM 5203 O O . LEU A 1 11 ? -2.625 -7.546 -2.541 1.00 74.21 9 LEU A O 7
ATOM 5219 N N . GLU A 1 12 ? -1.817 -5.671 -3.486 1.00 43.40 10 GLU A N 7
ATOM 5220 C CA . GLU A 1 12 ? -2.960 -5.494 -4.373 1.00 72.14 10 GLU A CA 7
ATOM 5221 C C . GLU A 1 12 ? -3.231 -6.766 -5.172 1.00 21.24 10 GLU A C 7
ATOM 5222 O O . GLU A 1 12 ? -4.360 -7.020 -5.590 1.00 11.33 10 GLU A O 7
ATOM 5234 N N . GLU A 1 13 ? -2.186 -7.561 -5.379 1.00 20.52 11 GLU A N 7
ATOM 5235 C CA . GLU A 1 13 ? -2.311 -8.806 -6.128 1.00 61.20 11 GLU A CA 7
ATOM 5236 C C . GLU A 1 13 ? -3.342 -9.728 -5.483 1.00 70.13 11 GLU A C 7
ATOM 5237 O O . GLU A 1 13 ? -3.963 -10.551 -6.156 1.00 52.03 11 GLU A O 7
ATOM 5249 N N . LYS A 1 14 ? -3.518 -9.585 -4.174 1.00 55.22 12 LYS A N 7
ATOM 5250 C CA . LYS A 1 14 ? -4.474 -10.403 -3.436 1.00 42.44 12 LYS A CA 7
ATOM 5251 C C . LYS A 1 14 ? -5.830 -10.419 -4.135 1.00 2.22 12 LYS A C 7
ATOM 5252 O O . LYS A 1 14 ? -6.158 -9.509 -4.895 1.00 2.55 12 LYS A O 7
ATOM 5271 N N . ASN A 1 15 ? -6.614 -11.459 -3.871 1.00 10.12 13 ASN A N 7
ATOM 5272 C CA . ASN A 1 15 ? -7.935 -11.592 -4.474 1.00 32.43 13 ASN A CA 7
ATOM 5273 C C . ASN A 1 15 ? -8.625 -12.867 -3.996 1.00 0.42 13 ASN A C 7
ATOM 5274 O O . ASN A 1 15 ? -7.988 -13.758 -3.433 1.00 41.54 13 ASN A O 7
ATOM 5285 N N . LYS A 1 16 ? -9.932 -12.947 -4.224 1.00 5.42 14 LYS A N 7
ATOM 5286 C CA . LYS A 1 16 ? -10.709 -14.112 -3.819 1.00 54.41 14 LYS A CA 7
ATOM 5287 C C . LYS A 1 16 ? -12.174 -13.952 -4.215 1.00 21.15 14 LYS A C 7
ATOM 5288 O O . LYS A 1 16 ? -12.548 -12.974 -4.860 1.00 50.44 14 LYS A O 7
ATOM 5307 N N . GLN A 1 17 ? -12.997 -14.919 -3.821 1.00 40.33 15 GLN A N 7
ATOM 5308 C CA . GLN A 1 17 ? -14.421 -14.884 -4.135 1.00 4.32 15 GLN A CA 7
ATOM 5309 C C . GLN A 1 17 ? -15.111 -13.738 -3.403 1.00 12.24 15 GLN A C 7
ATOM 5310 O O . GLN A 1 17 ? -14.466 -12.955 -2.704 1.00 41.10 15 GLN A O 7
ATOM 5324 N N . LEU A 1 18 ? -16.426 -13.645 -3.567 1.00 11.41 16 LEU A N 7
ATOM 5325 C CA . LEU A 1 18 ? -17.205 -12.594 -2.922 1.00 12.44 16 LEU A CA 7
ATOM 5326 C C . LEU A 1 18 ? -17.440 -12.916 -1.449 1.00 52.04 16 LEU A C 7
ATOM 5327 O O . LEU A 1 18 ? -17.292 -12.053 -0.584 1.00 63.54 16 LEU A O 7
ATOM 5343 N N . GLU A 1 19 ? -17.806 -14.164 -1.173 1.00 44.11 17 GLU A N 7
ATOM 5344 C CA . GLU A 1 19 ? -18.059 -14.600 0.195 1.00 14.31 17 GLU A CA 7
ATOM 5345 C C . GLU A 1 19 ? -16.753 -14.754 0.968 1.00 1.33 17 GLU A C 7
ATOM 5346 O O . GLU A 1 19 ? -16.614 -14.242 2.079 1.00 44.12 17 GLU A O 7
ATOM 5358 N N . GLN A 1 20 ? -15.800 -15.463 0.372 1.00 4.25 18 GLN A N 7
ATOM 5359 C CA . GLN A 1 20 ? -14.505 -15.685 1.006 1.00 71.45 18 GLN A CA 7
ATOM 5360 C C . GLN A 1 20 ? -13.727 -14.380 1.127 1.00 44.44 18 GLN A C 7
ATOM 5361 O O . GLN A 1 20 ? -12.792 -14.275 1.921 1.00 72.33 18 GLN A O 7
ATOM 5375 N N . GLN A 1 21 ? -14.118 -13.387 0.334 1.00 71.32 19 GLN A N 7
ATOM 5376 C CA . GLN A 1 21 ? -13.455 -12.089 0.352 1.00 14.43 19 GLN A CA 7
ATOM 5377 C C . GLN A 1 21 ? -13.328 -11.562 1.778 1.00 34.51 19 GLN A C 7
ATOM 5378 O O . GLN A 1 21 ? -12.224 -11.316 2.264 1.00 74.01 19 GLN A O 7
ATOM 5392 N N . VAL A 1 22 ? -14.466 -11.392 2.444 1.00 0.03 20 VAL A N 7
ATOM 5393 C CA . VAL A 1 22 ? -14.482 -10.896 3.815 1.00 11.42 20 VAL A CA 7
ATOM 5394 C C . VAL A 1 22 ? -13.787 -11.869 4.760 1.00 31.24 20 VAL A C 7
ATOM 5395 O O . VAL A 1 22 ? -13.409 -11.508 5.875 1.00 15.44 20 VAL A O 7
ATOM 5408 N N . THR A 1 23 ? -13.620 -13.108 4.308 1.00 72.05 21 THR A N 7
ATOM 5409 C CA . THR A 1 23 ? -12.971 -14.135 5.112 1.00 31.04 21 THR A CA 7
ATOM 5410 C C . THR A 1 23 ? -11.461 -13.932 5.148 1.00 23.44 21 THR A C 7
ATOM 5411 O O . THR A 1 23 ? -10.857 -13.880 6.220 1.00 10.02 21 THR A O 7
ATOM 5422 N N . TYR A 1 24 ? -10.856 -13.818 3.971 1.00 23.54 22 TYR A N 7
ATOM 5423 C CA . TYR A 1 24 ? -9.414 -13.623 3.869 1.00 75.15 22 TYR A CA 7
ATOM 5424 C C . TYR A 1 24 ? -9.043 -12.165 4.121 1.00 60.10 22 TYR A C 7
ATOM 5425 O O . TYR A 1 24 ? -8.023 -11.871 4.746 1.00 11.00 22 TYR A O 7
ATOM 5443 N N . LEU A 1 25 ? -9.878 -11.256 3.631 1.00 41.51 23 LEU A N 7
ATOM 5444 C CA . LEU A 1 25 ? -9.640 -9.827 3.803 1.00 44.40 23 LEU A CA 7
ATOM 5445 C C . LEU A 1 25 ? -9.499 -9.472 5.280 1.00 53.12 23 LEU A C 7
ATOM 5446 O O . LEU A 1 25 ? -8.848 -8.489 5.632 1.00 12.20 23 LEU A O 7
ATOM 5462 N N . GLN A 1 26 ? -10.113 -10.280 6.138 1.00 24.31 24 GLN A N 7
ATOM 5463 C CA . GLN A 1 26 ? -10.054 -10.052 7.577 1.00 13.11 24 GLN A CA 7
ATOM 5464 C C . GLN A 1 26 ? -8.871 -10.787 8.198 1.00 72.55 24 GLN A C 7
ATOM 5465 O O . GLN A 1 26 ? -8.143 -10.230 9.018 1.00 22.52 24 GLN A O 7
ATOM 5479 N N . ALA A 1 27 ? -8.686 -12.042 7.800 1.00 73.10 25 ALA A N 7
ATOM 5480 C CA . ALA A 1 27 ? -7.591 -12.853 8.316 1.00 63.32 25 ALA A CA 7
ATOM 5481 C C . ALA A 1 27 ? -6.334 -12.682 7.469 1.00 53.52 25 ALA A C 7
ATOM 5482 O O . ALA A 1 27 ? -5.326 -12.150 7.935 1.00 13.00 25 ALA A O 7
ATOM 5489 N N . LYS A 1 28 ? -6.401 -13.135 6.222 1.00 65.32 26 LYS A N 7
ATOM 5490 C CA . LYS A 1 28 ? -5.269 -13.032 5.308 1.00 2.33 26 LYS A CA 7
ATOM 5491 C C . LYS A 1 28 ? -4.551 -11.697 5.481 1.00 41.14 26 LYS A C 7
ATOM 5492 O O . LYS A 1 28 ? -3.326 -11.623 5.386 1.00 3.12 26 LYS A O 7
ATOM 5511 N N . VAL A 1 29 ? -5.321 -10.644 5.735 1.00 35.11 27 VAL A N 7
ATOM 5512 C CA . VAL A 1 29 ? -4.759 -9.312 5.923 1.00 24.43 27 VAL A CA 7
ATOM 5513 C C . VAL A 1 29 ? -3.520 -9.360 6.811 1.00 11.30 27 VAL A C 7
ATOM 5514 O O . VAL A 1 29 ? -2.598 -8.560 6.651 1.00 72.52 27 VAL A O 7
ATOM 5527 N N . ALA A 1 30 ? -3.506 -10.302 7.748 1.00 62.54 28 ALA A N 7
ATOM 5528 C CA . ALA A 1 30 ? -2.379 -10.456 8.660 1.00 73.13 28 ALA A CA 7
ATOM 5529 C C . ALA A 1 30 ? -1.090 -10.741 7.897 1.00 71.42 28 ALA A C 7
ATOM 5530 O O . ALA A 1 30 ? -0.080 -10.064 8.090 1.00 53.02 28 ALA A O 7
ATOM 5537 N N . TYR A 1 31 ? -1.131 -11.748 7.031 1.00 52.21 29 TYR A N 7
ATOM 5538 C CA . TYR A 1 31 ? 0.035 -12.125 6.241 1.00 1.41 29 TYR A CA 7
ATOM 5539 C C . TYR A 1 31 ? 0.169 -11.235 5.009 1.00 61.01 29 TYR A C 7
ATOM 5540 O O . TYR A 1 31 ? 1.240 -10.692 4.734 1.00 40.02 29 TYR A O 7
ATOM 5558 N N . LEU A 1 32 ? -0.926 -11.090 4.270 1.00 5.14 30 LEU A N 7
ATOM 5559 C CA . LEU A 1 32 ? -0.933 -10.266 3.067 1.00 42.51 30 LEU A CA 7
ATOM 5560 C C . LEU A 1 32 ? -0.493 -8.839 3.381 1.00 31.21 30 LEU A C 7
ATOM 5561 O O . LEU A 1 32 ? -0.093 -8.093 2.489 1.00 43.33 30 LEU A O 7
ATOM 5577 N N . GLU A 1 33 ? -0.569 -8.469 4.656 1.00 60.13 31 GLU A N 7
ATOM 5578 C CA . GLU A 1 33 ? -0.177 -7.132 5.087 1.00 72.40 31 GLU A CA 7
ATOM 5579 C C . GLU A 1 33 ? 1.102 -6.687 4.384 1.00 54.24 31 GLU A C 7
ATOM 5580 O O . GLU A 1 33 ? 1.148 -5.620 3.771 1.00 13.32 31 GLU A O 7
ATOM 5592 N N . LYS A 1 34 ? 2.139 -7.512 4.476 1.00 0.35 32 LYS A N 7
ATOM 5593 C CA . LYS A 1 34 ? 3.419 -7.205 3.850 1.00 63.44 32 LYS A CA 7
ATOM 5594 C C . LYS A 1 34 ? 3.828 -8.309 2.879 1.00 53.32 32 LYS A C 7
ATOM 5595 O O . LYS A 1 34 ? 4.408 -8.040 1.826 1.00 22.01 32 LYS A O 7
ATOM 5614 N N . LEU A 1 35 ? 3.520 -9.550 3.238 1.00 71.11 33 LEU A N 7
ATOM 5615 C CA . LEU A 1 35 ? 3.854 -10.695 2.397 1.00 15.24 33 LEU A CA 7
ATOM 5616 C C . LEU A 1 35 ? 2.945 -10.755 1.174 1.00 50.04 33 LEU A C 7
ATOM 5617 O O . LEU A 1 35 ? 3.247 -10.168 0.134 1.00 11.04 33 LEU A O 7
ATOM 5633 N N . ASP A 1 36 ? 1.831 -11.466 1.305 1.00 32.31 34 ASP A N 7
ATOM 5634 C CA . ASP A 1 36 ? 0.876 -11.601 0.211 1.00 12.52 34 ASP A CA 7
ATOM 5635 C C . ASP A 1 36 ? -0.346 -12.401 0.651 1.00 24.53 34 ASP A C 7
ATOM 5636 O O . ASP A 1 36 ? -0.424 -12.855 1.792 1.00 32.35 34 ASP A O 7
ATOM 5645 N N . ALA A 1 37 ? -1.297 -12.570 -0.261 1.00 42.05 35 ALA A N 7
ATOM 5646 C CA . ALA A 1 37 ? -2.514 -13.317 0.032 1.00 3.52 35 ALA A CA 7
ATOM 5647 C C . ALA A 1 37 ? -2.216 -14.801 0.218 1.00 51.43 35 ALA A C 7
ATOM 5648 O O . ALA A 1 37 ? -2.475 -15.612 -0.672 1.00 63.11 35 ALA A O 7
ATOM 5655 N N . LEU A 1 38 ? -1.671 -15.149 1.378 1.00 63.23 36 LEU A N 7
ATOM 5656 C CA . LEU A 1 38 ? -1.337 -16.537 1.680 1.00 41.21 36 LEU A CA 7
ATOM 5657 C C . LEU A 1 38 ? -0.927 -16.693 3.141 1.00 54.41 36 LEU A C 7
ATOM 5658 O O . LEU A 1 38 ? -1.027 -15.750 3.927 1.00 31.44 36 LEU A O 7
ATOM 5674 N N . ILE A 1 39 ? -0.465 -17.887 3.496 1.00 10.52 37 ILE A N 7
ATOM 5675 C CA . ILE A 1 39 ? -0.037 -18.164 4.862 1.00 72.03 37 ILE A CA 7
ATOM 5676 C C . ILE A 1 39 ? 1.464 -17.948 5.022 1.00 13.02 37 ILE A C 7
ATOM 5677 O O . ILE A 1 39 ? 2.270 -18.685 4.456 1.00 43.23 37 ILE A O 7
ATOM 5693 N N . GLN A 1 40 ? 1.830 -16.934 5.799 1.00 3.13 38 GLN A N 7
ATOM 5694 C CA . GLN A 1 40 ? 3.235 -16.622 6.035 1.00 11.13 38 GLN A CA 7
ATOM 5695 C C . GLN A 1 40 ? 3.512 -16.453 7.525 1.00 22.25 38 GLN A C 7
ATOM 5696 O O . GLN A 1 40 ? 4.083 -17.337 8.165 1.00 71.04 38 GLN A O 7
ATOM 5710 N N . SER A 1 41 ? 3.105 -15.313 8.073 1.00 52.52 39 SER A N 7
ATOM 5711 C CA . SER A 1 41 ? 3.313 -15.026 9.487 1.00 22.14 39 SER A CA 7
ATOM 5712 C C . SER A 1 41 ? 2.850 -16.195 10.352 1.00 4.22 39 SER A C 7
ATOM 5713 O O . SER A 1 41 ? 3.664 -16.913 10.933 1.00 21.41 39 SER A O 7
ATOM 5721 N N . LYS A 1 42 ? 1.537 -16.379 10.433 1.00 0.11 40 LYS A N 7
ATOM 5722 C CA . LYS A 1 42 ? 0.963 -17.460 11.225 1.00 31.11 40 LYS A CA 7
ATOM 5723 C C . LYS A 1 42 ? 0.092 -18.366 10.360 1.00 44.54 40 LYS A C 7
ATOM 5724 O O . LYS A 1 42 ? -1.121 -18.175 10.268 1.00 64.22 40 LYS A O 7
ATOM 5743 N N . LYS A 1 43 ? 0.719 -19.352 9.727 1.00 34.22 41 LYS A N 7
ATOM 5744 C CA . LYS A 1 43 ? 0.001 -20.290 8.871 1.00 5.41 41 LYS A CA 7
ATOM 5745 C C . LYS A 1 43 ? -1.019 -21.089 9.675 1.00 54.23 41 LYS A C 7
ATOM 5746 O O . LYS A 1 43 ? -0.734 -21.541 10.783 1.00 31.05 41 LYS A O 7
ATOM 5765 N N . SER A 1 44 ? -2.209 -21.260 9.108 1.00 73.14 42 SER A N 7
ATOM 5766 C CA . SER A 1 44 ? -3.273 -22.003 9.773 1.00 72.13 42 SER A CA 7
ATOM 5767 C C . SER A 1 44 ? -2.804 -23.405 10.149 1.00 65.00 42 SER A C 7
ATOM 5768 O O . SER A 1 44 ? -1.825 -23.925 9.612 1.00 52.23 42 SER A O 7
ATOM 5776 N N . PRO A 1 45 ? -3.517 -24.033 11.095 1.00 31.13 43 PRO A N 7
ATOM 5777 C CA . PRO A 1 45 ? -3.193 -25.383 11.565 1.00 34.33 43 PRO A CA 7
ATOM 5778 C C . PRO A 1 45 ? -3.474 -26.447 10.510 1.00 65.35 43 PRO A C 7
ATOM 5779 O O . PRO A 1 45 ? -4.553 -26.482 9.918 1.00 12.51 43 PRO A O 7
ATOM 5790 N N . THR A 1 46 ? -2.494 -27.316 10.277 1.00 35.20 44 THR A N 7
ATOM 5791 C CA . THR A 1 46 ? -2.636 -28.381 9.292 1.00 25.11 44 THR A CA 7
ATOM 5792 C C . THR A 1 46 ? -3.176 -29.654 9.933 1.00 74.35 44 THR A C 7
ATOM 5793 O O . THR A 1 46 ? -2.993 -29.887 11.127 1.00 25.44 44 THR A O 7
ATOM 5804 N N . LYS A 1 47 ? -3.844 -30.477 9.131 1.00 52.34 45 LYS A N 7
ATOM 5805 C CA . LYS A 1 47 ? -4.411 -31.729 9.618 1.00 41.41 45 LYS A CA 7
ATOM 5806 C C . LYS A 1 47 ? -3.469 -32.896 9.342 1.00 22.13 45 LYS A C 7
ATOM 5807 O O . LYS A 1 47 ? -2.884 -32.995 8.263 1.00 14.51 45 LYS A O 7
ATOM 5826 N N . LYS A 1 48 ? -3.327 -33.780 10.324 1.00 65.21 46 LYS A N 7
ATOM 5827 C CA . LYS A 1 48 ? -2.458 -34.943 10.187 1.00 62.10 46 LYS A CA 7
ATOM 5828 C C . LYS A 1 48 ? -3.263 -36.182 9.807 1.00 2.14 46 LYS A C 7
ATOM 5829 O O . LYS A 1 48 ? -4.284 -36.485 10.425 1.00 51.32 46 LYS A O 7
ATOM 5848 N N . LYS A 1 49 ? -2.796 -36.896 8.789 1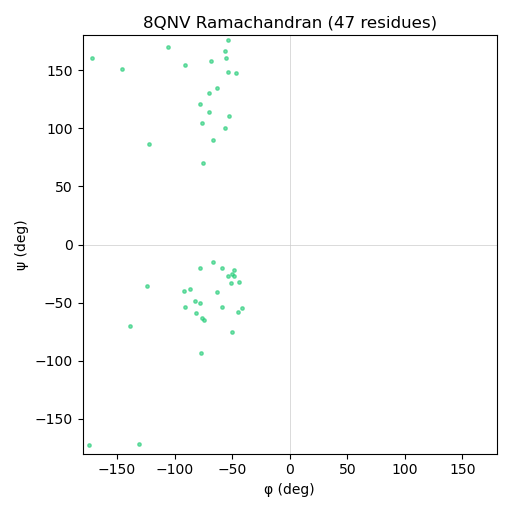.00 21.20 47 LYS A N 7
ATOM 5849 C CA . LYS A 1 49 ? -3.470 -38.104 8.328 1.00 31.23 47 LYS A CA 7
ATOM 5850 C C . LYS A 1 49 ? -3.195 -39.273 9.269 1.00 63.25 47 LYS A C 7
ATOM 5851 O O . LYS A 1 49 ? -2.138 -39.341 9.896 1.00 21.33 47 LYS A O 7
ATOM 5870 N N . ARG A 1 50 ? -4.151 -40.192 9.360 1.00 51.55 48 ARG A N 7
ATOM 5871 C CA . ARG A 1 50 ? -4.011 -41.358 10.223 1.00 42.10 48 ARG A CA 7
ATOM 5872 C C . ARG A 1 50 ? -2.852 -42.238 9.764 1.00 43.20 48 ARG A C 7
ATOM 5873 O O . ARG A 1 50 ? -2.784 -42.638 8.601 1.00 4.55 48 ARG A O 7
ATOM 5894 N N . LYS A 1 51 ? -1.941 -42.536 10.685 1.00 52.53 49 LYS A N 7
ATOM 5895 C CA . LYS A 1 51 ? -0.785 -43.368 10.376 1.00 23.45 49 LYS A CA 7
ATOM 5896 C C . LYS A 1 51 ? 0.136 -43.490 11.586 1.00 4.33 49 LYS A C 7
ATOM 5897 O O . LYS A 1 51 ? 0.268 -42.553 12.375 1.00 73.30 49 LYS A O 7
ATOM 5916 N N . MET A 1 3 ? -0.462 0.921 -0.323 1.00 60.51 1 MET A N 8
ATOM 5917 C CA . MET A 1 3 ? 0.353 0.865 -1.531 1.00 54.34 1 MET A CA 8
ATOM 5918 C C . MET A 1 3 ? 1.199 -0.404 -1.559 1.00 53.32 1 MET A C 8
ATOM 5919 O O . MET A 1 3 ? 1.354 -1.081 -0.543 1.00 33.30 1 MET A O 8
ATOM 5933 N N . LYS A 1 4 ? 1.744 -0.720 -2.729 1.00 21.33 2 LYS A N 8
ATOM 5934 C CA . LYS A 1 4 ? 2.575 -1.907 -2.889 1.00 64.34 2 LYS A CA 8
ATOM 5935 C C . LYS A 1 4 ? 3.677 -1.947 -1.835 1.00 32.02 2 LYS A C 8
ATOM 5936 O O . LYS A 1 4 ? 4.300 -0.929 -1.536 1.00 61.35 2 LYS A O 8
ATOM 5955 N N . ASN A 1 5 ? 3.912 -3.129 -1.275 1.00 73.52 3 ASN A N 8
ATOM 5956 C CA . ASN A 1 5 ? 4.939 -3.301 -0.254 1.00 61.45 3 ASN A CA 8
ATOM 5957 C C . ASN A 1 5 ? 6.334 -3.223 -0.868 1.00 12.32 3 ASN A C 8
ATOM 5958 O O . ASN A 1 5 ? 7.095 -4.188 -0.829 1.00 62.21 3 ASN A O 8
ATOM 5969 N N . ASN A 1 6 ? 6.661 -2.065 -1.433 1.00 63.30 4 ASN A N 8
ATOM 5970 C CA . ASN A 1 6 ? 7.965 -1.860 -2.055 1.00 15.13 4 ASN A CA 8
ATOM 5971 C C . ASN A 1 6 ? 8.517 -3.171 -2.606 1.00 20.04 4 ASN A C 8
ATOM 5972 O O . ASN A 1 6 ? 9.636 -3.570 -2.283 1.00 62.53 4 ASN A O 8
ATOM 5983 N N . LYS A 1 7 ? 7.725 -3.837 -3.439 1.00 52.30 5 LYS A N 8
ATOM 5984 C CA . LYS A 1 7 ? 8.134 -5.102 -4.037 1.00 55.05 5 LYS A CA 8
ATOM 5985 C C . LYS A 1 7 ? 7.340 -5.383 -5.310 1.00 24.54 5 LYS A C 8
ATOM 5986 O O . LYS A 1 7 ? 6.429 -4.635 -5.663 1.00 2.42 5 LYS A O 8
ATOM 6005 N N . ASP A 1 8 ? 7.692 -6.467 -5.993 1.00 33.44 6 ASP A N 8
ATOM 6006 C CA . ASP A 1 8 ? 7.011 -6.849 -7.224 1.00 74.13 6 ASP A CA 8
ATOM 6007 C C . ASP A 1 8 ? 5.554 -7.210 -6.950 1.00 61.33 6 ASP A C 8
ATOM 6008 O O . ASP A 1 8 ? 4.645 -6.441 -7.260 1.00 71.15 6 ASP A O 8
ATOM 6017 N N . MET A 1 9 ? 5.341 -8.386 -6.368 1.00 54.14 7 MET A N 8
ATOM 6018 C CA . MET A 1 9 ? 3.994 -8.849 -6.053 1.00 2.32 7 MET A CA 8
ATOM 6019 C C . MET A 1 9 ? 3.369 -7.994 -4.955 1.00 12.10 7 MET A C 8
ATOM 6020 O O . MET A 1 9 ? 3.496 -8.299 -3.769 1.00 72.43 7 MET A O 8
ATOM 6034 N N . SER A 1 10 ? 2.694 -6.922 -5.358 1.00 0.11 8 SER A N 8
ATOM 6035 C CA . SER A 1 10 ? 2.053 -6.021 -4.408 1.00 14.24 8 SER A CA 8
ATOM 6036 C C . SER A 1 10 ? 0.794 -6.655 -3.822 1.00 43.43 8 SER A C 8
ATOM 6037 O O . SER A 1 10 ? 0.210 -7.564 -4.414 1.00 1.34 8 SER A O 8
ATOM 6045 N N . LEU A 1 11 ? 0.382 -6.169 -2.657 1.00 2.43 9 LEU A N 8
ATOM 6046 C CA . LEU A 1 11 ? -0.807 -6.686 -1.989 1.00 72.43 9 LEU A CA 8
ATOM 6047 C C . LEU A 1 11 ? -2.055 -6.439 -2.831 1.00 10.22 9 LEU A C 8
ATOM 6048 O O . LEU A 1 11 ? -2.971 -7.260 -2.856 1.00 63.41 9 LEU A O 8
ATOM 6064 N N . GLU A 1 12 ? -2.082 -5.302 -3.520 1.00 32.14 10 GLU A N 8
ATOM 6065 C CA . GLU A 1 12 ? -3.218 -4.948 -4.363 1.00 45.04 10 GLU A CA 8
ATOM 6066 C C . GLU A 1 12 ? -3.497 -6.044 -5.387 1.00 72.34 10 GLU A C 8
ATOM 6067 O O . GLU A 1 12 ? -4.631 -6.216 -5.833 1.00 51.25 10 GLU A O 8
ATOM 6079 N N . GLU A 1 13 ? -2.455 -6.783 -5.755 1.00 4.31 11 GLU A N 8
ATOM 6080 C CA . GLU A 1 13 ? -2.588 -7.861 -6.727 1.00 70.22 11 GLU A CA 8
ATOM 6081 C C . GLU A 1 13 ? -3.415 -9.009 -6.156 1.00 74.22 11 GLU A C 8
ATOM 6082 O O . GLU A 1 13 ? -4.036 -9.772 -6.898 1.00 11.55 11 GLU A O 8
ATOM 6094 N N . LYS A 1 14 ? -3.419 -9.127 -4.833 1.00 10.23 12 LYS A N 8
ATOM 6095 C CA . LYS A 1 14 ? -4.170 -10.180 -4.160 1.00 24.33 12 LYS A CA 8
ATOM 6096 C C . LYS A 1 14 ? -5.600 -10.250 -4.685 1.00 63.35 12 LYS A C 8
ATOM 6097 O O . LYS A 1 14 ? -6.112 -9.284 -5.249 1.00 2.25 12 LYS A O 8
ATOM 6116 N N . ASN A 1 15 ? -6.239 -11.400 -4.496 1.00 53.13 13 ASN A N 8
ATOM 6117 C CA . ASN A 1 15 ? -7.611 -11.595 -4.951 1.00 72.11 13 ASN A CA 8
ATOM 6118 C C . ASN A 1 15 ? -8.469 -12.203 -3.846 1.00 14.34 13 ASN A C 8
ATOM 6119 O O . ASN A 1 15 ? -7.973 -12.528 -2.767 1.00 33.31 13 ASN A O 8
ATOM 6130 N N . LYS A 1 16 ? -9.760 -12.353 -4.122 1.00 34.33 14 LYS A N 8
ATOM 6131 C CA . LYS A 1 16 ? -10.689 -12.923 -3.153 1.00 31.30 14 LYS A CA 8
ATOM 6132 C C . LYS A 1 16 ? -12.084 -13.062 -3.753 1.00 55.32 14 LYS A C 8
ATOM 6133 O O . LYS A 1 16 ? -12.281 -12.834 -4.947 1.00 32.45 14 LYS A O 8
ATOM 6152 N N . GLN A 1 17 ? -13.049 -13.434 -2.918 1.00 22.31 15 GLN A N 8
ATOM 6153 C CA . GLN A 1 17 ? -14.426 -13.602 -3.367 1.00 42.34 15 GLN A CA 8
ATOM 6154 C C . GLN A 1 17 ? -15.395 -12.890 -2.429 1.00 70.21 15 GLN A C 8
ATOM 6155 O O . GLN A 1 17 ? -14.986 -12.090 -1.587 1.00 23.34 15 GLN A O 8
ATOM 6169 N N . LEU A 1 18 ? -16.681 -13.186 -2.580 1.00 52.23 16 LEU A N 8
ATOM 6170 C CA . LEU A 1 18 ? -17.710 -12.574 -1.746 1.00 70.04 16 LEU A CA 8
ATOM 6171 C C . LEU A 1 18 ? -17.807 -13.278 -0.397 1.00 3.14 16 LEU A C 8
ATOM 6172 O O . LEU A 1 18 ? -17.879 -12.631 0.647 1.00 12.33 16 LEU A O 8
ATOM 6188 N N . GLU A 1 19 ? -17.805 -14.607 -0.427 1.00 22.04 17 GLU A N 8
ATOM 6189 C CA . GLU A 1 19 ? -17.891 -15.398 0.795 1.00 21.04 17 GLU A CA 8
ATOM 6190 C C . GLU A 1 19 ? -16.519 -15.541 1.448 1.00 32.44 17 GLU A C 8
ATOM 6191 O O . GLU A 1 19 ? -16.350 -15.246 2.631 1.00 33.11 17 GLU A O 8
ATOM 6203 N N . GLN A 1 20 ? -15.544 -15.997 0.669 1.00 70.31 18 GLN A N 8
ATOM 6204 C CA . GLN A 1 20 ? -14.188 -16.181 1.172 1.00 63.24 18 GLN A CA 8
ATOM 6205 C C . GLN A 1 20 ? -13.571 -14.846 1.575 1.00 61.00 18 GLN A C 8
ATOM 6206 O O . GLN A 1 20 ? -12.532 -14.806 2.233 1.00 1.02 18 GLN A O 8
ATOM 6220 N N . GLN A 1 21 ? -14.218 -13.756 1.175 1.00 20.12 19 GLN A N 8
ATOM 6221 C CA . GLN A 1 21 ? -13.731 -12.419 1.495 1.00 74.14 19 GLN A CA 8
ATOM 6222 C C . GLN A 1 21 ? -13.325 -12.324 2.961 1.00 11.25 19 GLN A C 8
ATOM 6223 O O . GLN A 1 21 ? -12.280 -11.763 3.292 1.00 51.02 19 GLN A O 8
ATOM 6237 N N . VAL A 1 22 ? -14.158 -12.875 3.838 1.00 33.03 20 VAL A N 8
ATOM 6238 C CA . VAL A 1 22 ? -13.886 -12.853 5.270 1.00 4.24 20 VAL A CA 8
ATOM 6239 C C . VAL A 1 22 ? -12.878 -13.931 5.655 1.00 52.42 20 VAL A C 8
ATOM 6240 O O . VAL A 1 22 ? -12.120 -13.775 6.613 1.00 72.20 20 VAL A O 8
ATOM 6253 N N . THR A 1 23 ? -12.874 -15.025 4.900 1.00 31.44 21 THR A N 8
ATOM 6254 C CA . THR A 1 23 ? -11.960 -16.130 5.162 1.00 74.22 21 THR A CA 8
ATOM 6255 C C . THR A 1 23 ? -10.508 -15.689 5.016 1.00 35.23 21 THR A C 8
ATOM 6256 O O . THR A 1 23 ? -9.708 -15.840 5.940 1.00 72.13 21 THR A O 8
ATOM 6267 N N . TYR A 1 24 ? -10.175 -15.143 3.852 1.00 21.22 22 TYR A N 8
ATOM 6268 C CA . TYR A 1 24 ? -8.818 -14.681 3.586 1.00 62.54 22 TYR A CA 8
ATOM 6269 C C . TYR A 1 24 ? -8.499 -13.429 4.396 1.00 13.13 22 TYR A C 8
ATOM 6270 O O . TYR A 1 24 ? -7.399 -13.284 4.932 1.00 75.33 22 TYR A O 8
ATOM 6288 N N . LEU A 1 25 ? -9.470 -12.526 4.483 1.00 43.21 23 LEU A N 8
ATOM 6289 C CA . LEU A 1 25 ? -9.295 -11.284 5.229 1.00 72.42 23 LEU A CA 8
ATOM 6290 C C . LEU A 1 25 ? -8.884 -11.568 6.670 1.00 62.31 23 LEU A C 8
ATOM 6291 O O . LEU A 1 25 ? -8.322 -10.707 7.346 1.00 53.43 23 LEU A O 8
ATOM 6307 N N . GLN A 1 26 ? -9.165 -12.782 7.132 1.00 34.21 24 GLN A N 8
ATOM 6308 C CA . GLN A 1 26 ? -8.823 -13.180 8.493 1.00 42.54 24 GLN A CA 8
ATOM 6309 C C . GLN A 1 26 ? -7.402 -13.730 8.557 1.00 32.54 24 GLN A C 8
ATOM 6310 O O . GLN A 1 26 ? -6.570 -13.239 9.319 1.00 63.12 24 GLN A O 8
ATOM 6324 N N . ALA A 1 27 ? -7.133 -14.754 7.754 1.00 64.12 25 ALA A N 8
ATOM 6325 C CA . ALA A 1 27 ? -5.812 -15.371 7.719 1.00 53.21 25 ALA A CA 8
ATOM 6326 C C . ALA A 1 27 ? -4.909 -14.677 6.705 1.00 2.33 25 ALA A C 8
ATOM 6327 O O . ALA A 1 27 ? -3.899 -14.073 7.069 1.00 55.52 25 ALA A O 8
ATOM 6334 N N . LYS A 1 28 ? -5.277 -14.767 5.432 1.00 71.31 26 LYS A N 8
ATOM 6335 C CA . LYS A 1 28 ? -4.501 -14.148 4.364 1.00 3.25 26 LYS A CA 8
ATOM 6336 C C . LYS A 1 28 ? -3.976 -12.782 4.796 1.00 61.03 26 LYS A C 8
ATOM 6337 O O . LYS A 1 28 ? -2.804 -12.464 4.594 1.00 62.22 26 LYS A O 8
ATOM 6356 N N . VAL A 1 29 ? -4.851 -11.978 5.392 1.00 63.12 27 VAL A N 8
ATOM 6357 C CA . VAL A 1 29 ? -4.475 -10.647 5.854 1.00 25.40 27 VAL A CA 8
ATOM 6358 C C . VAL A 1 29 ? -3.123 -10.672 6.559 1.00 31.21 27 VAL A C 8
ATOM 6359 O O . VAL A 1 29 ? -2.365 -9.704 6.504 1.00 31.33 27 VAL A O 8
ATOM 6372 N N . ALA A 1 30 ? -2.827 -11.786 7.221 1.00 75.21 28 ALA A N 8
ATOM 6373 C CA . ALA A 1 30 ? -1.566 -11.939 7.935 1.00 40.40 28 ALA A CA 8
ATOM 6374 C C . ALA A 1 30 ? -0.381 -11.870 6.977 1.00 33.33 28 ALA A C 8
ATOM 6375 O O . ALA A 1 30 ? 0.561 -11.108 7.193 1.00 11.33 28 ALA A O 8
ATOM 6382 N N . TYR A 1 31 ? -0.435 -12.672 5.920 1.00 61.05 29 TYR A N 8
ATOM 6383 C CA . TYR A 1 31 ? 0.636 -12.705 4.930 1.00 13.32 29 TYR A CA 8
ATOM 6384 C C . TYR A 1 31 ? 0.490 -11.560 3.932 1.00 5.24 29 TYR A C 8
ATOM 6385 O O . TYR A 1 31 ? 1.429 -10.794 3.706 1.00 33.34 29 TYR A O 8
ATOM 6403 N N . LEU A 1 32 ? -0.692 -11.448 3.338 1.00 34.41 30 LEU A N 8
ATOM 6404 C CA . LEU A 1 32 ? -0.963 -10.397 2.364 1.00 13.31 30 LEU A CA 8
ATOM 6405 C C . LEU A 1 32 ? -0.553 -9.032 2.908 1.00 61.01 30 LEU A C 8
ATOM 6406 O O . LEU A 1 32 ? -0.207 -8.129 2.147 1.00 60.10 30 LEU A O 8
ATOM 6422 N N . GLU A 1 33 ? -0.592 -8.891 4.229 1.00 11.12 31 GLU A N 8
ATOM 6423 C CA . GLU A 1 33 ? -0.223 -7.636 4.874 1.00 23.41 31 GLU A CA 8
ATOM 6424 C C . GLU A 1 33 ? 1.037 -7.050 4.242 1.00 34.03 31 GLU A C 8
ATOM 6425 O O . GLU A 1 33 ? 1.034 -5.916 3.763 1.00 65.24 31 GLU A O 8
ATOM 6437 N N . LYS A 1 34 ? 2.112 -7.831 4.246 1.00 12.45 32 LYS A N 8
ATOM 6438 C CA . LYS A 1 34 ? 3.379 -7.391 3.674 1.00 32.50 32 LYS A CA 8
ATOM 6439 C C . LYS A 1 34 ? 3.843 -8.349 2.582 1.00 64.44 32 LYS A C 8
ATOM 6440 O O . LYS A 1 34 ? 4.273 -7.923 1.509 1.00 52.41 32 LYS A O 8
ATOM 6459 N N . LEU A 1 35 ? 3.754 -9.645 2.860 1.00 34.21 33 LEU A N 8
ATOM 6460 C CA . LEU A 1 35 ? 4.163 -10.664 1.900 1.00 64.20 33 LEU A CA 8
ATOM 6461 C C . LEU A 1 35 ? 3.269 -10.639 0.664 1.00 23.24 33 LEU A C 8
ATOM 6462 O O . LEU A 1 35 ? 3.562 -9.948 -0.312 1.00 33.33 33 LEU A O 8
ATOM 6478 N N . ASP A 1 36 ? 2.178 -11.395 0.715 1.00 62.22 34 ASP A N 8
ATOM 6479 C CA . ASP A 1 36 ? 1.239 -11.457 -0.399 1.00 60.41 34 ASP A CA 8
ATOM 6480 C C . ASP A 1 36 ? 0.094 -12.418 -0.092 1.00 3.24 34 ASP A C 8
ATOM 6481 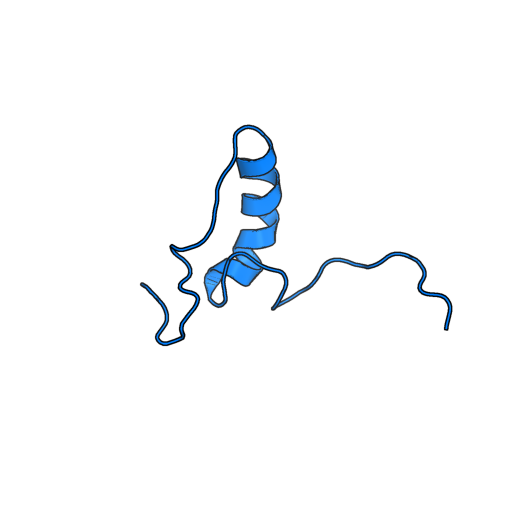O O . ASP A 1 36 ? 0.010 -12.967 1.006 1.00 32.03 34 ASP A O 8
ATOM 6490 N N . ALA A 1 37 ? -0.785 -12.614 -1.069 1.00 20.44 35 ALA A N 8
ATOM 6491 C CA . ALA A 1 37 ? -1.924 -13.509 -0.903 1.00 1.32 35 ALA A CA 8
ATOM 6492 C C . ALA A 1 37 ? -1.485 -14.969 -0.934 1.00 3.31 35 ALA A C 8
ATOM 6493 O O . ALA A 1 37 ? -1.778 -15.696 -1.884 1.00 10.11 35 ALA A O 8
ATOM 6500 N N . LEU A 1 38 ? -0.780 -15.392 0.109 1.00 3.24 36 LEU A N 8
ATOM 6501 C CA . LEU A 1 38 ? -0.299 -16.766 0.201 1.00 21.04 36 LEU A CA 8
ATOM 6502 C C . LEU A 1 38 ? 0.302 -17.042 1.576 1.00 51.10 36 LEU A C 8
ATOM 6503 O O . LEU A 1 38 ? 0.818 -16.136 2.232 1.00 61.34 36 LEU A O 8
ATOM 6519 N N . ILE A 1 39 ? 0.233 -18.298 2.005 1.00 51.51 37 ILE A N 8
ATOM 6520 C CA . ILE A 1 39 ? 0.773 -18.693 3.300 1.00 41.32 37 ILE A CA 8
ATOM 6521 C C . ILE A 1 39 ? 2.281 -18.470 3.358 1.00 74.03 37 ILE A C 8
ATOM 6522 O O . ILE A 1 39 ? 3.043 -19.136 2.658 1.00 30.22 37 ILE A O 8
ATOM 6538 N N . GLN A 1 40 ? 2.703 -17.530 4.197 1.00 35.24 38 GLN A N 8
ATOM 6539 C CA . GLN A 1 40 ? 4.120 -17.221 4.347 1.00 15.24 38 GLN A CA 8
ATOM 6540 C C . GLN A 1 40 ? 4.478 -17.007 5.814 1.00 33.04 38 GLN A C 8
ATOM 6541 O O . GLN A 1 40 ? 5.184 -17.817 6.415 1.00 11.54 38 GLN A O 8
ATOM 6555 N N . SER A 1 41 ? 3.986 -15.912 6.385 1.00 43.31 39 SER A N 8
ATOM 6556 C CA . SER A 1 41 ? 4.258 -15.589 7.781 1.00 62.22 39 SER A CA 8
ATOM 6557 C C . SER A 1 41 ? 3.942 -16.777 8.684 1.00 23.33 39 SER A C 8
ATOM 6558 O O . SER A 1 41 ? 4.844 -17.462 9.168 1.00 0.11 39 SER A O 8
ATOM 6566 N N . LYS A 1 42 ? 2.655 -17.016 8.908 1.00 75.41 40 LYS A N 8
ATOM 6567 C CA . LYS A 1 42 ? 2.216 -18.122 9.752 1.00 44.32 40 LYS A CA 8
ATOM 6568 C C . LYS A 1 42 ? 1.288 -19.058 8.984 1.00 1.42 40 LYS A C 8
ATOM 6569 O O . LYS A 1 42 ? 0.066 -18.915 9.034 1.00 62.41 40 LYS A O 8
ATOM 6588 N N . LYS A 1 43 ? 1.876 -20.016 8.276 1.00 54.25 41 LYS A N 8
ATOM 6589 C CA . LYS A 1 43 ? 1.102 -20.978 7.499 1.00 10.43 41 LYS A CA 8
ATOM 6590 C C . LYS A 1 43 ? 0.224 -21.831 8.409 1.00 0.33 41 LYS A C 8
ATOM 6591 O O . LYS A 1 43 ? 0.631 -22.202 9.510 1.00 62.41 41 LYS A O 8
ATOM 6610 N N . SER A 1 44 ? -0.982 -22.138 7.942 1.00 63.40 42 SER A N 8
ATOM 6611 C CA . SER A 1 44 ? -1.918 -22.946 8.715 1.00 21.11 42 SER A CA 8
ATOM 6612 C C . SER A 1 44 ? -1.261 -24.241 9.183 1.00 63.25 42 SER A C 8
ATOM 6613 O O . SER A 1 44 ? -0.247 -24.684 8.641 1.00 13.44 42 SER A O 8
ATOM 6621 N N . PRO A 1 45 ? -1.851 -24.865 10.213 1.00 0.41 43 PRO A N 8
ATOM 6622 C CA . PRO A 1 45 ? -1.341 -26.118 10.777 1.00 73.10 43 PRO A CA 8
ATOM 6623 C C . PRO A 1 45 ? -1.528 -27.298 9.829 1.00 24.13 43 PRO A C 8
ATOM 6624 O O . PRO A 1 45 ? -2.192 -27.182 8.799 1.00 44.03 43 PRO A O 8
ATOM 6635 N N . THR A 1 46 ? -0.938 -28.435 10.184 1.00 24.44 44 THR A N 8
ATOM 6636 C CA . THR A 1 46 ? -1.038 -29.637 9.365 1.00 11.34 44 THR A CA 8
ATOM 6637 C C . THR A 1 46 ? -2.222 -30.496 9.793 1.00 55.04 44 THR A C 8
ATOM 6638 O O . THR A 1 46 ? -2.573 -30.547 10.972 1.00 51.42 44 THR A O 8
ATOM 6649 N N . LYS A 1 47 ? -2.836 -31.172 8.827 1.00 50.30 45 LYS A N 8
ATOM 6650 C CA . LYS A 1 47 ? -3.981 -32.032 9.103 1.00 42.44 45 LYS A CA 8
ATOM 6651 C C . LYS A 1 47 ? -3.538 -33.329 9.771 1.00 71.54 45 LYS A C 8
ATOM 6652 O O . LYS A 1 47 ? -2.894 -34.173 9.146 1.00 34.13 45 LYS A O 8
ATOM 6671 N N . LYS A 1 48 ? -3.888 -33.484 11.043 1.00 12.00 46 LYS A N 8
ATOM 6672 C CA . LYS A 1 48 ? -3.530 -34.680 11.796 1.00 62.22 46 LYS A CA 8
ATOM 6673 C C . LYS A 1 48 ? -4.179 -35.920 11.189 1.00 13.21 46 LYS A C 8
ATOM 6674 O O . LYS A 1 48 ? -5.360 -36.188 11.414 1.00 63.13 46 LYS A O 8
ATOM 6693 N N . LYS A 1 49 ? -3.401 -36.674 10.420 1.00 1.32 47 LYS A N 8
ATOM 6694 C CA . LYS A 1 49 ? -3.899 -37.887 9.783 1.00 64.00 47 LYS A CA 8
ATOM 6695 C C . LYS A 1 49 ? -3.966 -39.038 10.782 1.00 41.12 47 LYS A C 8
ATOM 6696 O O . LYS A 1 49 ? -3.042 -39.244 11.569 1.00 11.51 47 LYS A O 8
ATOM 6715 N N . ARG A 1 50 ? -5.064 -39.786 10.743 1.00 42.31 48 ARG A N 8
ATOM 6716 C CA . ARG A 1 50 ? -5.251 -40.916 11.645 1.00 63.04 48 ARG A CA 8
ATOM 6717 C C . ARG A 1 50 ? -4.424 -42.116 11.191 1.00 10.31 48 ARG A C 8
ATOM 6718 O O . ARG A 1 50 ? -4.753 -42.773 10.203 1.00 13.13 48 ARG A O 8
ATOM 6739 N N . LYS A 1 51 ? -3.348 -42.396 11.919 1.00 13.40 49 LYS A N 8
ATOM 6740 C CA . LYS A 1 51 ? -2.474 -43.516 11.593 1.00 2.05 49 LYS A CA 8
ATOM 6741 C C . LYS A 1 51 ? -3.277 -44.802 11.423 1.00 10.54 49 LYS A C 8
ATOM 6742 O O . LYS A 1 51 ? -3.070 -45.553 10.470 1.00 10.30 49 LYS A O 8
ATOM 6761 N N . MET A 1 3 ? -1.146 0.127 0.234 1.00 40.23 1 MET A N 9
ATOM 6762 C CA . MET A 1 3 ? 0.227 0.590 0.073 1.00 5.41 1 MET A CA 9
ATOM 6763 C C . MET A 1 3 ? 1.113 -0.517 -0.489 1.00 33.51 1 MET A C 9
ATOM 6764 O O . MET A 1 3 ? 1.661 -1.328 0.259 1.00 75.14 1 MET A O 9
ATOM 6778 N N . LYS A 1 4 ? 1.248 -0.547 -1.810 1.00 65.13 2 LYS A N 9
ATOM 6779 C CA . LYS A 1 4 ? 2.068 -1.555 -2.473 1.00 53.33 2 LYS A CA 9
ATOM 6780 C C . LYS A 1 4 ? 3.466 -1.605 -1.865 1.00 72.24 2 LYS A C 9
ATOM 6781 O O . LYS A 1 4 ? 4.154 -0.589 -1.784 1.00 2.01 2 LYS A O 9
ATOM 6800 N N . ASN A 1 5 ? 3.879 -2.795 -1.442 1.00 22.15 3 ASN A N 9
ATOM 6801 C CA . ASN A 1 5 ? 5.196 -2.978 -0.842 1.00 0.21 3 ASN A CA 9
ATOM 6802 C C . ASN A 1 5 ? 6.299 -2.725 -1.865 1.00 3.21 3 ASN A C 9
ATOM 6803 O O . ASN A 1 5 ? 6.105 -2.922 -3.064 1.00 24.55 3 ASN A O 9
ATOM 6814 N N . ASN A 1 6 ? 7.457 -2.287 -1.382 1.00 5.21 4 ASN A N 9
ATOM 6815 C CA . ASN A 1 6 ? 8.592 -2.007 -2.254 1.00 4.30 4 ASN A CA 9
ATOM 6816 C C . ASN A 1 6 ? 9.200 -3.300 -2.789 1.00 31.04 4 ASN A C 9
ATOM 6817 O O . ASN A 1 6 ? 10.348 -3.630 -2.489 1.00 75.43 4 ASN A O 9
ATOM 6828 N N . LYS A 1 7 ? 8.422 -4.029 -3.582 1.00 42.42 5 LYS A N 9
ATOM 6829 C CA . LYS A 1 7 ? 8.882 -5.285 -4.161 1.00 63.23 5 LYS A CA 9
ATOM 6830 C C . LYS A 1 7 ? 8.072 -5.641 -5.404 1.00 3.51 5 LYS A C 9
ATOM 6831 O O . LYS A 1 7 ? 7.121 -4.943 -5.757 1.00 44.21 5 LYS A O 9
ATOM 6850 N N . ASP A 1 8 ? 8.454 -6.730 -6.062 1.00 1.41 6 ASP A N 9
ATOM 6851 C CA . ASP A 1 8 ? 7.761 -7.179 -7.264 1.00 3.11 6 ASP A CA 9
ATOM 6852 C C . ASP A 1 8 ? 6.335 -7.612 -6.939 1.00 51.43 6 ASP A C 9
ATOM 6853 O O . ASP A 1 8 ? 5.371 -6.995 -7.392 1.00 72.31 6 ASP A O 9
ATOM 6862 N N . MET A 1 9 ? 6.209 -8.676 -6.153 1.00 42.21 7 MET A N 9
ATOM 6863 C CA . MET A 1 9 ? 4.900 -9.191 -5.768 1.00 42.31 7 MET A CA 9
ATOM 6864 C C . MET A 1 9 ? 4.176 -8.206 -4.856 1.00 34.12 7 MET A C 9
ATOM 6865 O O . MET A 1 9 ? 4.294 -8.276 -3.633 1.00 3.04 7 MET A O 9
ATOM 6879 N N . SER A 1 10 ? 3.425 -7.289 -5.459 1.00 24.41 8 SER A N 9
ATOM 6880 C CA . SER A 1 10 ? 2.685 -6.288 -4.700 1.00 50.04 8 SER A CA 9
ATOM 6881 C C . SER A 1 10 ? 1.410 -6.885 -4.113 1.00 12.12 8 SER A C 9
ATOM 6882 O O . SER A 1 10 ? 0.672 -7.598 -4.795 1.00 1.51 8 SER A O 9
ATOM 6890 N N . LEU A 1 11 ? 1.157 -6.589 -2.843 1.00 35.23 9 LEU A N 9
ATOM 6891 C CA . LEU A 1 11 ? -0.030 -7.096 -2.161 1.00 45.20 9 LEU A CA 9
ATOM 6892 C C . LEU A 1 11 ? -1.292 -6.774 -2.953 1.00 54.45 9 LEU A C 9
ATOM 6893 O O . LEU A 1 11 ? -2.261 -7.533 -2.931 1.00 3.51 9 LEU A O 9
ATOM 6909 N N . GLU A 1 12 ? -1.273 -5.644 -3.654 1.00 70.25 10 GLU A N 9
ATOM 6910 C CA . GLU A 1 12 ? -2.417 -5.223 -4.455 1.00 63.21 10 GLU A CA 9
ATOM 6911 C C . GLU A 1 12 ? -2.808 -6.306 -5.456 1.00 74.41 10 GLU A C 9
ATOM 6912 O O . GLU A 1 12 ? -3.943 -6.345 -5.931 1.00 62.32 10 GLU A O 9
ATOM 6924 N N . GLU A 1 13 ? -1.860 -7.183 -5.771 1.00 73.34 11 GLU A N 9
ATOM 6925 C CA . GLU A 1 13 ? -2.106 -8.266 -6.717 1.00 1.01 11 GLU A CA 9
ATOM 6926 C C . GLU A 1 13 ? -3.176 -9.217 -6.189 1.00 24.45 11 GLU A C 9
ATOM 6927 O O . GLU A 1 13 ? -3.780 -9.974 -6.948 1.00 70.55 11 GLU A O 9
ATOM 6939 N N . LYS A 1 14 ? -3.404 -9.174 -4.880 1.00 40.43 12 LYS A N 9
ATOM 6940 C CA . LYS A 1 14 ? -4.400 -10.030 -4.248 1.00 14.10 12 LYS A CA 9
ATOM 6941 C C . LYS A 1 14 ? -5.726 -9.970 -5.001 1.00 25.50 12 LYS A C 9
ATOM 6942 O O . LYS A 1 14 ? -5.942 -9.084 -5.826 1.00 63.34 12 LYS A O 9
ATOM 6961 N N . ASN A 1 15 ? -6.610 -10.919 -4.709 1.00 63.04 13 ASN A N 9
ATOM 6962 C CA . ASN A 1 15 ? -7.914 -10.973 -5.359 1.00 34.42 13 ASN A CA 9
ATOM 6963 C C . ASN A 1 15 ? -8.747 -12.128 -4.811 1.00 31.32 13 ASN A C 9
ATOM 6964 O O . ASN A 1 15 ? -8.351 -13.291 -4.898 1.00 4.30 13 ASN A O 9
ATOM 6975 N N . LYS A 1 16 ? -9.904 -11.800 -4.246 1.00 73.42 14 LYS A N 9
ATOM 6976 C CA . LYS A 1 16 ? -10.795 -12.809 -3.685 1.00 55.11 14 LYS A CA 9
ATOM 6977 C C . LYS A 1 16 ? -12.226 -12.602 -4.171 1.00 53.34 14 LYS A C 9
ATOM 6978 O O . LYS A 1 16 ? -12.489 -11.731 -5.000 1.00 50.22 14 LYS A O 9
ATOM 6997 N N . GLN A 1 17 ? -13.146 -13.407 -3.649 1.00 53.55 15 GLN A N 9
ATOM 6998 C CA . GLN A 1 17 ? -14.550 -13.310 -4.031 1.00 13.31 15 GLN A CA 9
ATOM 6999 C C . GLN A 1 17 ? -15.290 -12.320 -3.137 1.00 72.10 15 GLN A C 9
ATOM 7000 O O . GLN A 1 17 ? -14.674 -11.580 -2.369 1.00 20.22 15 GLN A O 9
ATOM 7014 N N . LEU A 1 18 ? -16.614 -12.311 -3.242 1.00 74.22 16 LEU A N 9
ATOM 7015 C CA . LEU A 1 18 ? -17.439 -11.412 -2.443 1.00 54.32 16 LEU A CA 9
ATOM 7016 C C . LEU A 1 18 ? -17.606 -11.943 -1.023 1.00 51.11 16 LEU A C 9
ATOM 7017 O O . LEU A 1 18 ? -17.303 -11.250 -0.052 1.00 72.32 16 LEU A O 9
ATOM 7033 N N . GLU A 1 19 ? -18.088 -13.177 -0.911 1.00 4.11 17 GLU A N 9
ATOM 7034 C CA . GLU A 1 19 ? -18.293 -13.801 0.391 1.00 4.31 17 GLU A CA 9
ATOM 7035 C C . GLU A 1 19 ? -16.959 -14.068 1.083 1.00 43.34 17 GLU A C 9
ATOM 7036 O O . GLU A 1 19 ? -16.803 -13.806 2.275 1.00 55.21 17 GLU A O 9
ATOM 7048 N N . GLN A 1 20 ? -16.000 -14.591 0.325 1.00 54.13 18 GLN A N 9
ATOM 7049 C CA . GLN A 1 20 ? -14.680 -14.895 0.865 1.00 55.33 18 GLN A CA 9
ATOM 7050 C C . GLN A 1 20 ? -13.930 -13.615 1.219 1.00 65.32 1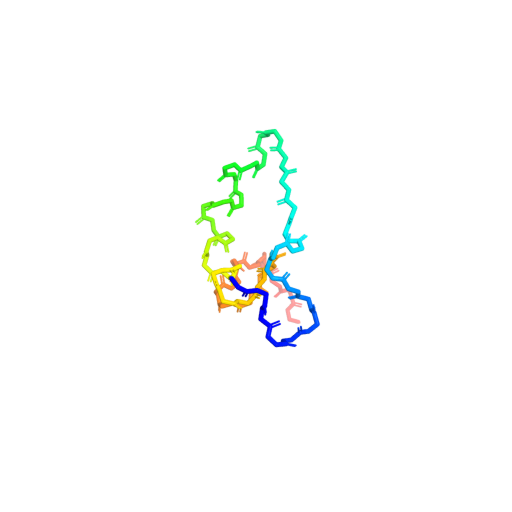8 GLN A C 9
ATOM 7051 O O . GLN A 1 20 ? -12.925 -13.651 1.929 1.00 61.23 18 GLN A O 9
ATOM 7065 N N . GLN A 1 21 ? -14.424 -12.487 0.719 1.00 22.30 19 GLN A N 9
ATOM 7066 C CA . GLN A 1 21 ? -13.798 -11.197 0.982 1.00 0.14 19 GLN A CA 9
ATOM 7067 C C . GLN A 1 21 ? -13.526 -11.018 2.472 1.00 3.13 19 GLN A C 9
ATOM 7068 O O . GLN A 1 21 ? -12.452 -10.563 2.867 1.00 31.15 19 GLN A O 9
ATOM 7082 N N . VAL A 1 22 ? -14.505 -11.378 3.295 1.00 33.24 20 VAL A N 9
ATOM 7083 C CA . VAL A 1 22 ? -14.371 -11.258 4.742 1.00 31.12 20 VAL A CA 9
ATOM 7084 C C . VAL A 1 22 ? -13.576 -12.424 5.319 1.00 4.30 20 VAL A C 9
ATOM 7085 O O . VAL A 1 22 ? -13.000 -12.322 6.403 1.00 42.21 20 VAL A O 9
ATOM 7098 N N . THR A 1 23 ? -13.547 -13.533 4.587 1.00 24.20 21 THR A N 9
ATOM 7099 C CA . THR A 1 23 ? -12.822 -14.719 5.025 1.00 33.44 21 THR A CA 9
ATOM 7100 C C . THR A 1 23 ? -11.317 -14.531 4.877 1.00 1.50 21 THR A C 9
ATOM 7101 O O . THR A 1 23 ? -10.547 -14.877 5.773 1.00 63.21 21 THR A O 9
ATOM 7112 N N . TYR A 1 24 ? -10.904 -13.979 3.742 1.00 41.43 22 TYR A N 9
ATOM 7113 C CA . TYR A 1 24 ? -9.489 -13.745 3.476 1.00 74.14 22 TYR A CA 9
ATOM 7114 C C . TYR A 1 24 ? -9.011 -12.466 4.156 1.00 60.11 22 TYR A C 9
ATOM 7115 O O . TYR A 1 24 ? -7.880 -12.390 4.637 1.00 65.41 22 TYR A O 9
ATOM 7133 N N . LEU A 1 25 ? -9.881 -11.463 4.193 1.00 43.33 23 LEU A N 9
ATOM 7134 C CA . LEU A 1 25 ? -9.549 -10.185 4.815 1.00 73.44 23 LEU A CA 9
ATOM 7135 C C . LEU A 1 25 ? -9.205 -10.371 6.289 1.00 44.31 23 LEU A C 9
ATOM 7136 O O . LEU A 1 25 ? -8.479 -9.566 6.872 1.00 41.33 23 LEU A O 9
ATOM 7152 N N . GLN A 1 26 ? -9.728 -11.437 6.884 1.00 33.42 24 GLN A N 9
ATOM 7153 C CA . GLN A 1 26 ? -9.474 -11.729 8.290 1.00 12.32 24 GLN A CA 9
ATOM 7154 C C . GLN A 1 26 ? -8.233 -12.600 8.450 1.00 43.02 24 GLN A C 9
ATOM 7155 O O . GLN A 1 26 ? -7.386 -12.340 9.304 1.00 43.12 24 GLN A O 9
ATOM 7169 N N . ALA A 1 27 ? -8.132 -13.635 7.622 1.00 20.25 25 ALA A N 9
ATOM 7170 C CA . ALA A 1 27 ? -6.993 -14.544 7.671 1.00 53.20 25 ALA A CA 9
ATOM 7171 C C . ALA A 1 27 ? -5.896 -14.100 6.710 1.00 64.21 25 ALA A C 9
ATOM 7172 O O . ALA A 1 27 ? -4.819 -13.677 7.132 1.00 15.15 25 ALA A O 9
ATOM 7179 N N . LYS A 1 28 ? -6.174 -14.200 5.415 1.00 61.35 26 LYS A N 9
ATOM 7180 C CA . LYS A 1 28 ? -5.211 -13.809 4.392 1.00 22.11 26 LYS A CA 9
ATOM 7181 C C . LYS A 1 28 ? -4.465 -12.544 4.803 1.00 1.41 26 LYS A C 9
ATOM 7182 O O . LYS A 1 28 ? -3.252 -12.440 4.622 1.00 44.41 26 LYS A O 9
ATOM 7201 N N . VAL A 1 29 ? -5.198 -11.584 5.359 1.00 40.04 27 VAL A N 9
ATOM 7202 C CA . VAL A 1 29 ? -4.605 -10.326 5.798 1.00 71.41 27 VAL A CA 9
ATOM 7203 C C . VAL A 1 29 ? -3.290 -10.565 6.531 1.00 30.41 27 VAL A C 9
ATOM 7204 O O . VAL A 1 29 ? -2.371 -9.750 6.459 1.00 23.55 27 VAL A O 9
ATOM 7217 N N . ALA A 1 30 ? -3.208 -11.689 7.236 1.00 24.01 28 ALA A N 9
ATOM 7218 C CA . ALA A 1 30 ? -2.004 -12.037 7.981 1.00 61.12 28 ALA A CA 9
ATOM 7219 C C . ALA A 1 30 ? -0.800 -12.159 7.053 1.00 51.33 28 ALA A C 9
ATOM 7220 O O . ALA A 1 30 ? 0.247 -11.560 7.297 1.00 4.41 28 ALA A O 9
ATOM 7227 N N . TYR A 1 31 ? -0.956 -12.938 5.988 1.00 11.13 29 TYR A N 9
ATOM 7228 C CA . TYR A 1 31 ? 0.120 -13.140 5.025 1.00 34.51 29 TYR A CA 9
ATOM 7229 C C . TYR A 1 31 ? 0.181 -11.989 4.026 1.00 15.12 29 TYR A C 9
ATOM 7230 O O . TYR A 1 31 ? 1.236 -11.390 3.814 1.00 30.31 29 TYR A O 9
ATOM 7248 N N . LEU A 1 32 ? -0.959 -11.684 3.416 1.00 41.55 30 LEU A N 9
ATOM 7249 C CA . LEU A 1 32 ? -1.038 -10.603 2.439 1.00 43.14 30 LEU A CA 9
ATOM 7250 C C . LEU A 1 32 ? -0.437 -9.318 2.999 1.00 52.42 30 LEU A C 9
ATOM 7251 O O . LEU A 1 32 ? 0.024 -8.458 2.248 1.00 35.41 30 LEU A O 9
ATOM 7267 N N . GLU A 1 33 ? -0.444 -9.195 4.323 1.00 54.25 31 GLU A N 9
ATOM 7268 C CA . GLU A 1 33 ? 0.101 -8.015 4.983 1.00 42.45 31 GLU A CA 9
ATOM 7269 C C . GLU A 1 33 ? 1.426 -7.600 4.348 1.00 14.20 31 GLU A C 9
ATOM 7270 O O . GLU A 1 33 ? 1.584 -6.464 3.899 1.00 74.42 31 GLU A O 9
ATOM 7282 N N . LYS A 1 34 ? 2.375 -8.528 4.315 1.00 25.23 32 LYS A N 9
ATOM 7283 C CA . LYS A 1 34 ? 3.687 -8.262 3.736 1.00 52.20 32 LYS A CA 9
ATOM 7284 C C . LYS A 1 34 ? 3.997 -9.248 2.614 1.00 34.14 32 LYS A C 9
ATOM 7285 O O . LYS A 1 34 ? 4.570 -8.878 1.589 1.00 54.32 32 LYS A O 9
ATOM 7304 N N . LEU A 1 35 ? 3.614 -10.504 2.815 1.00 74.21 33 LEU A N 9
ATOM 7305 C CA . LEU A 1 35 ? 3.849 -11.544 1.819 1.00 22.12 33 LEU A CA 9
ATOM 7306 C C . LEU A 1 35 ? 2.932 -11.362 0.614 1.00 34.34 33 LEU A C 9
ATOM 7307 O O . LEU A 1 35 ? 3.283 -10.680 -0.349 1.00 33.34 33 LEU A O 9
ATOM 7323 N N . ASP A 1 36 ? 1.755 -11.975 0.676 1.00 15.12 34 ASP A N 9
ATOM 7324 C CA . ASP A 1 36 ? 0.784 -11.878 -0.408 1.00 63.13 34 ASP A CA 9
ATOM 7325 C C . ASP A 1 36 ? -0.477 -12.671 -0.081 1.00 52.11 34 ASP A C 9
ATOM 7326 O O . ASP A 1 36 ? -0.604 -13.233 1.006 1.00 15.23 34 ASP A O 9
ATOM 7335 N N . ALA A 1 37 ? -1.408 -12.711 -1.029 1.00 44.43 35 ALA A N 9
ATOM 7336 C CA . ALA A 1 37 ? -2.659 -13.435 -0.842 1.00 45.03 35 ALA A CA 9
ATOM 7337 C C . ALA A 1 37 ? -2.438 -14.942 -0.924 1.00 50.42 35 ALA A C 9
ATOM 7338 O O . ALA A 1 37 ? -2.880 -15.594 -1.871 1.00 52.31 35 ALA A O 9
ATOM 7345 N N . LEU A 1 38 ? -1.752 -15.489 0.073 1.00 64.34 36 LEU A N 9
ATOM 7346 C CA . LEU A 1 38 ? -1.472 -16.920 0.113 1.00 24.41 36 LEU A CA 9
ATOM 7347 C C . LEU A 1 38 ? -0.840 -17.314 1.444 1.00 22.24 36 LEU A C 9
ATOM 7348 O O . LEU A 1 38 ? -0.016 -16.581 1.993 1.00 72.14 36 LEU A O 9
ATOM 7364 N N . ILE A 1 39 ? -1.229 -18.476 1.958 1.00 74.25 37 ILE A N 9
ATOM 7365 C CA . ILE A 1 39 ? -0.699 -18.969 3.223 1.00 44.54 37 ILE A CA 9
ATOM 7366 C C . ILE A 1 39 ? 0.826 -18.978 3.212 1.00 3.04 37 ILE A C 9
ATOM 7367 O O . ILE A 1 39 ? 1.446 -19.740 2.472 1.00 65.41 37 ILE A O 9
ATOM 7383 N N . GLN A 1 40 ? 1.423 -18.127 4.041 1.00 44.04 38 GLN A N 9
ATOM 7384 C CA . GLN A 1 40 ? 2.876 -18.039 4.127 1.00 2.54 38 GLN A CA 9
ATOM 7385 C C . GLN A 1 40 ? 3.329 -17.933 5.580 1.00 43.22 38 GLN A C 9
ATOM 7386 O O . GLN A 1 40 ? 3.950 -18.851 6.115 1.00 31.21 38 GLN A O 9
ATOM 7400 N N . SER A 1 41 ? 3.015 -16.806 6.212 1.00 64.50 39 SER A N 9
ATOM 7401 C CA . SER A 1 41 ? 3.394 -16.579 7.602 1.00 41.24 39 SER A CA 9
ATOM 7402 C C . SER A 1 41 ? 2.967 -17.751 8.480 1.00 15.31 39 SER A C 9
ATOM 7403 O O . SER A 1 41 ? 3.792 -18.564 8.897 1.00 40.43 39 SER A O 9
ATOM 7411 N N . LYS A 1 42 ? 1.670 -17.831 8.758 1.00 32.03 40 LYS A N 9
ATOM 7412 C CA . LYS A 1 42 ? 1.129 -18.903 9.586 1.00 43.11 40 LYS A CA 9
ATOM 7413 C C . LYS A 1 42 ? 0.049 -19.677 8.837 1.00 51.50 40 LYS A C 9
ATOM 7414 O O . LYS A 1 42 ? -1.140 -19.385 8.965 1.00 13.41 40 LYS A O 9
ATOM 7433 N N . LYS A 1 43 ? 0.470 -20.666 8.056 1.00 52.52 41 LYS A N 9
ATOM 7434 C CA . LYS A 1 43 ? -0.461 -21.484 7.288 1.00 12.11 41 LYS A CA 9
ATOM 7435 C C . LYS A 1 43 ? -1.387 -22.267 8.213 1.00 74.32 41 LYS A C 9
ATOM 7436 O O . LYS A 1 43 ? -0.968 -22.746 9.266 1.00 21.52 41 LYS A O 9
ATOM 7455 N N . SER A 1 44 ? -2.648 -22.395 7.811 1.00 10.42 42 SER A N 9
ATOM 7456 C CA . SER A 1 44 ? -3.634 -23.118 8.605 1.00 21.24 42 SER A CA 9
ATOM 7457 C C . SER A 1 44 ? -3.160 -24.538 8.898 1.00 65.52 42 SER A C 9
ATOM 7458 O O . SER A 1 44 ? -2.281 -25.078 8.224 1.00 12.15 42 SER A O 9
ATOM 7466 N N . PRO A 1 45 ? -3.754 -25.160 9.927 1.00 11.21 43 PRO A N 9
ATOM 7467 C CA . PRO A 1 45 ? -3.410 -26.526 10.333 1.00 4.41 43 PRO A CA 9
ATOM 7468 C C . PRO A 1 45 ? -3.865 -27.565 9.315 1.00 33.40 43 PRO A C 9
ATOM 7469 O O . PRO A 1 45 ? -5.017 -27.559 8.878 1.00 64.13 43 PRO A O 9
ATOM 7480 N N . THR A 1 46 ? -2.955 -28.459 8.941 1.00 70.23 44 THR A N 9
ATOM 7481 C CA . THR A 1 46 ? -3.263 -29.505 7.974 1.00 53.14 44 THR A CA 9
ATOM 7482 C C . THR A 1 46 ? -3.900 -30.712 8.653 1.00 25.11 44 THR A C 9
ATOM 7483 O O . THR A 1 46 ? -3.696 -30.946 9.845 1.00 62.15 44 THR A O 9
ATOM 7494 N N . LYS A 1 47 ? -4.671 -31.477 7.888 1.00 21.33 45 LYS A N 9
ATOM 7495 C CA . LYS A 1 47 ? -5.336 -32.663 8.415 1.00 13.24 45 LYS A CA 9
ATOM 7496 C C . LYS A 1 47 ? -4.328 -33.618 9.045 1.00 24.11 45 LYS A C 9
ATOM 7497 O O . LYS A 1 47 ? -3.616 -34.337 8.343 1.00 31.34 45 LYS A O 9
ATOM 7516 N N . LYS A 1 48 ? -4.272 -33.622 10.373 1.00 50.34 46 LYS A N 9
ATOM 7517 C CA . LYS A 1 48 ? -3.353 -34.491 11.098 1.00 2.50 46 LYS A CA 9
ATOM 7518 C C . LYS A 1 48 ? -3.666 -35.959 10.829 1.00 22.03 46 LYS A C 9
ATOM 7519 O O . LYS A 1 48 ? -4.717 -36.463 11.224 1.00 14.03 46 LYS A O 9
ATOM 7538 N N . LYS A 1 49 ? -2.746 -36.642 10.156 1.00 2.23 47 LYS A N 9
ATOM 7539 C CA . LYS A 1 49 ? -2.921 -38.054 9.837 1.00 54.41 47 LYS A CA 9
ATOM 7540 C C . LYS A 1 49 ? -2.671 -38.924 11.064 1.00 64.30 47 LYS A C 9
ATOM 7541 O O . LYS A 1 49 ? -1.907 -38.552 11.955 1.00 62.30 47 LYS A O 9
ATOM 7560 N N . ARG A 1 50 ? -3.317 -40.085 11.103 1.00 52.24 48 ARG A N 9
ATOM 7561 C CA . ARG A 1 50 ? -3.164 -41.008 12.220 1.00 24.13 48 ARG A CA 9
ATOM 7562 C C . ARG A 1 50 ? -1.690 -41.310 12.477 1.00 31.42 48 ARG A C 9
ATOM 7563 O O . ARG A 1 50 ? -1.061 -42.065 11.735 1.00 32.22 48 ARG A O 9
ATOM 7584 N N . LYS A 1 51 ? -1.145 -40.716 13.533 1.00 41.41 49 LYS A N 9
ATOM 7585 C CA . LYS A 1 51 ? 0.254 -40.921 13.889 1.00 10.35 49 LYS A CA 9
ATOM 7586 C C . LYS A 1 51 ? 0.584 -42.408 13.963 1.00 45.04 49 LYS A C 9
ATOM 7587 O O . LYS A 1 51 ? 0.131 -43.111 14.866 1.00 10.11 49 LYS A O 9
ATOM 7606 N N . MET A 1 3 ? -2.209 -1.463 2.144 1.00 65.24 1 MET A N 10
ATOM 7607 C CA . MET A 1 3 ? -1.575 -0.625 1.132 1.00 31.11 1 MET A CA 10
ATOM 7608 C C . MET A 1 3 ? -0.728 -1.466 0.182 1.00 54.21 1 MET A C 10
ATOM 7609 O O . MET A 1 3 ? 0.241 -2.102 0.595 1.00 22.05 1 MET A O 10
ATOM 7623 N N . LYS A 1 4 ? -1.101 -1.465 -1.094 1.00 2.44 2 LYS A N 10
ATOM 7624 C CA . LYS A 1 4 ? -0.376 -2.226 -2.104 1.00 24.14 2 LYS A CA 10
ATOM 7625 C C . LYS A 1 4 ? 1.116 -1.912 -2.055 1.00 42.51 2 LYS A C 10
ATOM 7626 O O . LYS A 1 4 ? 1.521 -0.758 -2.192 1.00 64.25 2 LYS A O 10
ATOM 7645 N N . ASN A 1 5 ? 1.928 -2.945 -1.860 1.00 64.43 3 ASN A N 10
ATOM 7646 C CA . ASN A 1 5 ? 3.376 -2.779 -1.795 1.00 13.41 3 ASN A CA 10
ATOM 7647 C C . ASN A 1 5 ? 3.891 -2.017 -3.012 1.00 62.34 3 ASN A C 10
ATOM 7648 O O . ASN A 1 5 ? 3.427 -2.230 -4.132 1.00 3.52 3 ASN A O 10
ATOM 7659 N N . ASN A 1 6 ? 4.854 -1.130 -2.785 1.00 2.04 4 ASN A N 10
ATOM 7660 C CA . ASN A 1 6 ? 5.433 -0.337 -3.863 1.00 2.33 4 ASN A CA 10
ATOM 7661 C C . ASN A 1 6 ? 5.884 -1.231 -5.014 1.00 2.51 4 ASN A C 10
ATOM 7662 O O . ASN A 1 6 ? 5.818 -0.841 -6.180 1.00 42.00 4 ASN A O 10
ATOM 7673 N N . LYS A 1 7 ? 6.342 -2.432 -4.679 1.00 4.25 5 LYS A N 10
ATOM 7674 C CA . LYS A 1 7 ? 6.803 -3.383 -5.683 1.00 20.33 5 LYS A CA 10
ATOM 7675 C C . LYS A 1 7 ? 5.730 -3.620 -6.741 1.00 0.22 5 LYS A C 10
ATOM 7676 O O . LYS A 1 7 ? 4.618 -3.101 -6.638 1.00 22.34 5 LYS A O 10
ATOM 7695 N N . ASP A 1 8 ? 6.070 -4.406 -7.756 1.00 30.31 6 ASP A N 10
ATOM 7696 C CA . ASP A 1 8 ? 5.135 -4.714 -8.832 1.00 15.34 6 ASP A CA 10
ATOM 7697 C C . ASP A 1 8 ? 3.999 -5.600 -8.328 1.00 45.21 6 ASP A C 10
ATOM 7698 O O . ASP A 1 8 ? 2.838 -5.194 -8.322 1.00 52.35 6 ASP A O 10
ATOM 7707 N N . MET A 1 9 ? 4.344 -6.812 -7.907 1.00 24.20 7 MET A N 10
ATOM 7708 C CA . MET A 1 9 ? 3.354 -7.756 -7.402 1.00 11.35 7 MET A CA 10
ATOM 7709 C C . MET A 1 9 ? 2.752 -7.262 -6.090 1.00 4.34 7 MET A C 10
ATOM 7710 O O . MET A 1 9 ? 3.252 -7.576 -5.010 1.00 3.05 7 MET A O 10
ATOM 7724 N N . SER A 1 10 ? 1.677 -6.487 -6.191 1.00 43.33 8 SER A N 10
ATOM 7725 C CA . SER A 1 10 ? 1.011 -5.946 -5.013 1.00 35.04 8 SER A CA 10
ATOM 7726 C C . SER A 1 10 ? 0.415 -7.065 -4.164 1.00 21.41 8 SER A C 10
ATOM 7727 O O . SER A 1 10 ? 0.171 -8.169 -4.654 1.00 10.05 8 SER A O 10
ATOM 7735 N N . LEU A 1 11 ? 0.184 -6.773 -2.889 1.00 34.11 9 LEU A N 10
ATOM 7736 C CA . LEU A 1 11 ? -0.384 -7.754 -1.970 1.00 4.11 9 LEU A CA 10
ATOM 7737 C C . LEU A 1 11 ? -1.820 -8.094 -2.355 1.00 63.21 9 LEU A C 10
ATOM 7738 O O . LEU A 1 11 ? -2.256 -9.236 -2.214 1.00 23.14 9 LEU A O 10
ATOM 7754 N N . GLU A 1 12 ? -2.548 -7.096 -2.844 1.00 53.32 10 GLU A N 10
ATOM 7755 C CA . GLU A 1 12 ? -3.935 -7.291 -3.251 1.00 41.21 10 GLU A CA 10
ATOM 7756 C C . GLU A 1 12 ? -4.011 -7.980 -4.611 1.00 12.25 10 GLU A C 10
ATOM 7757 O O . GLU A 1 12 ? -5.007 -8.625 -4.935 1.00 73.21 10 GLU A O 10
ATOM 7769 N N . GLU A 1 13 ? -2.952 -7.836 -5.400 1.00 64.54 11 GLU A N 10
ATOM 7770 C CA . GLU A 1 13 ? -2.899 -8.444 -6.725 1.00 54.21 11 GLU A CA 10
ATOM 7771 C C . GLU A 1 13 ? -3.073 -9.957 -6.637 1.00 75.20 11 GLU A C 10
ATOM 7772 O O . GLU A 1 13 ? -3.516 -10.600 -7.590 1.00 3.43 11 GLU A O 10
ATOM 7784 N N . LYS A 1 14 ? -2.722 -10.521 -5.487 1.00 21.35 12 LYS A N 10
ATOM 7785 C CA . LYS A 1 14 ? -2.839 -11.959 -5.271 1.00 42.42 12 LYS A CA 10
ATOM 7786 C C . LYS A 1 14 ? -4.274 -12.426 -5.490 1.00 31.44 12 LYS A C 10
ATOM 7787 O O . LYS A 1 14 ? -5.149 -11.634 -5.835 1.00 52.12 12 LYS A O 10
ATOM 7806 N N . ASN A 1 15 ? -4.508 -13.718 -5.284 1.00 74.51 13 ASN A N 10
ATOM 7807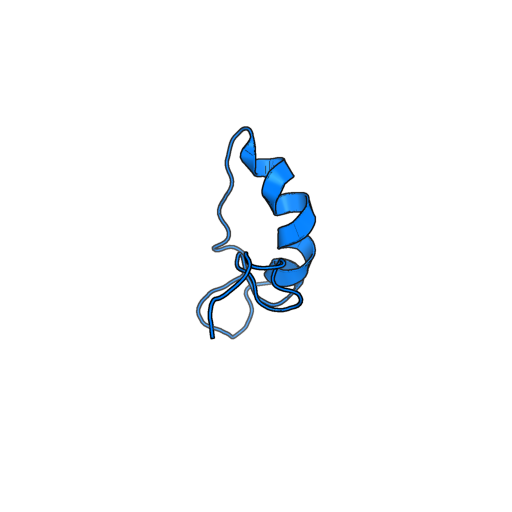 C CA . ASN A 1 15 ? -5.838 -14.291 -5.458 1.00 33.21 13 ASN A CA 10
ATOM 7808 C C . ASN A 1 15 ? -6.862 -13.560 -4.595 1.00 55.24 13 ASN A C 10
ATOM 7809 O O . ASN A 1 15 ? -6.504 -12.812 -3.685 1.00 61.41 13 ASN A O 10
ATOM 7820 N N . LYS A 1 16 ? -8.140 -13.781 -4.888 1.00 4.22 14 LYS A N 10
ATOM 7821 C CA . LYS A 1 16 ? -9.217 -13.145 -4.139 1.00 75.42 14 LYS A CA 10
ATOM 7822 C C . LYS A 1 16 ? -10.579 -13.565 -4.684 1.00 31.13 14 LYS A C 10
ATOM 7823 O O . LYS A 1 16 ? -10.848 -13.432 -5.877 1.00 45.33 14 LYS A O 10
ATOM 7842 N N . GLN A 1 17 ? -11.434 -14.071 -3.801 1.00 12.22 15 GLN A N 10
ATOM 7843 C CA . GLN A 1 17 ? -12.768 -14.509 -4.194 1.00 51.23 15 GLN A CA 10
ATOM 7844 C C . GLN A 1 17 ? -13.819 -13.479 -3.794 1.00 53.34 15 GLN A C 10
ATOM 7845 O O . GLN A 1 17 ? -13.491 -12.409 -3.279 1.00 32.11 15 GLN A O 10
ATOM 7859 N N . LEU A 1 18 ? -15.084 -13.807 -4.035 1.00 62.04 16 LEU A N 10
ATOM 7860 C CA . LEU A 1 18 ? -16.184 -12.910 -3.701 1.00 13.14 16 LEU A CA 10
ATOM 7861 C C . LEU A 1 18 ? -16.530 -13.001 -2.218 1.00 24.43 16 LEU A C 10
ATOM 7862 O O . LEU A 1 18 ? -16.647 -11.985 -1.535 1.00 14.33 16 LEU A O 10
ATOM 7878 N N . GLU A 1 19 ? -16.688 -14.227 -1.727 1.00 13.43 17 GLU A N 10
ATOM 7879 C CA . GLU A 1 19 ? -17.018 -14.450 -0.324 1.00 55.20 17 GLU A CA 10
ATOM 7880 C C . GLU A 1 19 ? -15.755 -14.508 0.530 1.00 70.02 17 GLU A C 10
ATOM 7881 O O . GLU A 1 19 ? -15.694 -13.915 1.606 1.00 1.41 17 GLU A O 10
ATOM 7893 N N . GLN A 1 20 ? -14.750 -15.228 0.041 1.00 53.20 18 GLN A N 10
ATOM 7894 C CA . GLN A 1 20 ? -13.489 -15.365 0.760 1.00 41.35 18 GLN A CA 10
ATOM 7895 C C . GLN A 1 20 ? -12.769 -14.024 0.856 1.00 41.32 18 GLN A C 10
ATOM 7896 O O . GLN A 1 20 ? -11.841 -13.863 1.648 1.00 31.11 18 GLN A O 10
ATOM 7910 N N . GLN A 1 21 ? -13.203 -13.065 0.044 1.00 21.00 19 GLN A N 10
ATOM 7911 C CA . GLN A 1 21 ? -12.598 -11.738 0.038 1.00 72.22 19 GLN A CA 10
ATOM 7912 C C . GLN A 1 21 ? -12.439 -11.206 1.458 1.00 1.11 19 GLN A C 10
ATOM 7913 O O . GLN A 1 21 ? -11.326 -10.938 1.911 1.00 63.05 19 GLN A O 10
ATOM 7927 N N . VAL A 1 22 ? -13.559 -11.054 2.157 1.00 33.42 20 VAL A N 10
ATOM 7928 C CA . VAL A 1 22 ? -13.544 -10.555 3.527 1.00 51.42 20 VAL A CA 10
ATOM 7929 C C . VAL A 1 22 ? -12.906 -11.565 4.473 1.00 33.15 20 VAL A C 10
ATOM 7930 O O . VAL A 1 22 ? -12.483 -11.219 5.577 1.00 15.31 20 VAL A O 10
ATOM 7943 N N . THR A 1 23 ? -12.839 -12.818 4.035 1.00 72.41 21 THR A N 10
ATOM 7944 C CA . THR A 1 23 ? -12.253 -13.881 4.843 1.00 55.52 21 THR A CA 10
ATOM 7945 C C . THR A 1 23 ? -10.736 -13.749 4.907 1.00 32.15 21 THR A C 10
ATOM 7946 O O . THR A 1 23 ? -10.143 -13.809 5.985 1.00 75.40 21 THR A O 10
ATOM 7957 N N . TYR A 1 24 ? -10.113 -13.569 3.748 1.00 1.34 22 TYR A N 10
ATOM 7958 C CA . TYR A 1 24 ? -8.663 -13.430 3.674 1.00 73.34 22 TYR A CA 10
ATOM 7959 C C . TYR A 1 24 ? -8.233 -12.011 4.029 1.00 45.51 22 TYR A C 10
ATOM 7960 O O . TYR A 1 24 ? -7.211 -11.805 4.686 1.00 14.23 22 TYR A O 10
ATOM 7978 N N . LEU A 1 25 ? -9.019 -11.034 3.590 1.00 44.30 23 LEU A N 10
ATOM 7979 C CA . LEU A 1 25 ? -8.721 -9.632 3.861 1.00 3.43 23 LEU A CA 10
ATOM 7980 C C . LEU A 1 25 ? -8.622 -9.376 5.362 1.00 71.41 23 LEU A C 10
ATOM 7981 O O . LEU A 1 25 ? -7.954 -8.440 5.799 1.00 43.14 23 LEU A O 10
ATOM 7997 N N . GLN A 1 26 ? -9.290 -10.217 6.145 1.00 13.10 24 GLN A N 10
ATOM 7998 C CA . GLN A 1 26 ? -9.276 -10.083 7.597 1.00 52.51 24 GLN A CA 10
ATOM 7999 C C . GLN A 1 26 ? -8.138 -10.894 8.208 1.00 52.44 24 GLN A C 10
ATOM 8000 O O . GLN A 1 26 ? -7.406 -10.405 9.068 1.00 54.54 24 GLN A O 10
ATOM 8014 N N . ALA A 1 27 ? -7.996 -12.136 7.757 1.00 3.14 25 ALA A N 10
ATOM 8015 C CA . ALA A 1 27 ? -6.946 -13.014 8.258 1.00 22.25 25 ALA A CA 10
ATOM 8016 C C . ALA A 1 27 ? -5.669 -12.868 7.437 1.00 12.23 25 ALA A C 10
ATOM 8017 O O . ALA A 1 27 ? -4.653 -12.380 7.932 1.00 41.31 25 ALA A O 10
ATOM 8024 N N . LYS A 1 28 ? -5.728 -13.294 6.180 1.00 22.33 26 LYS A N 10
ATOM 8025 C CA . LYS A 1 28 ? -4.577 -13.211 5.289 1.00 2.40 26 LYS A CA 10
ATOM 8026 C C . LYS A 1 28 ? -3.816 -11.906 5.504 1.00 24.45 26 LYS A C 10
ATOM 8027 O O . LYS A 1 28 ? -2.590 -11.867 5.399 1.00 44.21 26 LYS A O 10
ATOM 8046 N N . VAL A 1 29 ? -4.550 -10.841 5.808 1.00 10.14 27 VAL A N 10
ATOM 8047 C CA . VAL A 1 29 ? -3.944 -9.536 6.041 1.00 3.44 27 VAL A CA 10
ATOM 8048 C C . VAL A 1 29 ? -2.696 -9.656 6.910 1.00 74.23 27 VAL A C 10
ATOM 8049 O O . VAL A 1 29 ? -1.767 -8.858 6.794 1.00 54.43 27 VAL A O 10
ATOM 8062 N N . ALA A 1 30 ? -2.683 -10.661 7.780 1.00 43.23 28 ALA A N 10
ATOM 8063 C CA . ALA A 1 30 ? -1.548 -10.888 8.666 1.00 13.14 28 ALA A CA 10
ATOM 8064 C C . ALA A 1 30 ? -0.300 -11.263 7.875 1.00 4.54 28 ALA A C 10
ATOM 8065 O O . ALA A 1 30 ? 0.748 -10.631 8.015 1.00 41.02 28 ALA A O 10
ATOM 8072 N N . TYR A 1 31 ? -0.418 -12.293 7.046 1.00 63.22 29 TYR A N 10
ATOM 8073 C CA . TYR A 1 31 ? 0.703 -12.754 6.235 1.00 40.22 29 TYR A CA 10
ATOM 8074 C C . TYR A 1 31 ? 0.815 -11.941 4.949 1.00 44.51 29 TYR A C 10
ATOM 8075 O O . TYR A 1 31 ? 1.878 -11.405 4.630 1.00 53.04 29 TYR A O 10
ATOM 8093 N N . LEU A 1 32 ? -0.288 -11.852 4.215 1.00 50.14 30 LEU A N 10
ATOM 8094 C CA . LEU A 1 32 ? -0.316 -11.103 2.963 1.00 61.43 30 LEU A CA 10
ATOM 8095 C C . LEU A 1 32 ? 0.174 -9.674 3.172 1.00 72.11 30 LEU A C 10
ATOM 8096 O O . LEU A 1 32 ? 0.574 -9.000 2.223 1.00 32.31 30 LEU A O 10
ATOM 8112 N N . GLU A 1 33 ? 0.141 -9.219 4.421 1.00 72.33 31 GLU A N 10
ATOM 8113 C CA . GLU A 1 33 ? 0.583 -7.870 4.754 1.00 71.34 31 GLU A CA 10
ATOM 8114 C C . GLU A 1 33 ? 1.853 -7.510 3.988 1.00 11.44 31 GLU A C 10
ATOM 8115 O O . GLU A 1 33 ? 1.887 -6.527 3.247 1.00 24.11 31 GLU A O 10
ATOM 8127 N N . LYS A 1 34 ? 2.896 -8.311 4.174 1.00 22.21 32 LYS A N 10
ATOM 8128 C CA . LYS A 1 34 ? 4.169 -8.079 3.502 1.00 22.12 32 LYS A CA 10
ATOM 8129 C C . LYS A 1 34 ? 4.606 -9.315 2.722 1.00 10.01 32 LYS A C 10
ATOM 8130 O O . LYS A 1 34 ? 5.089 -9.211 1.594 1.00 53.14 32 LYS A O 10
ATOM 8149 N N . LEU A 1 35 ? 4.433 -10.484 3.329 1.00 14.20 33 LEU A N 10
ATOM 8150 C CA . LEU A 1 35 ? 4.808 -11.741 2.690 1.00 15.33 33 LEU A CA 10
ATOM 8151 C C . LEU A 1 35 ? 4.012 -11.958 1.407 1.00 34.24 33 LEU A C 10
ATOM 8152 O O . LEU A 1 35 ? 4.454 -11.587 0.320 1.00 22.21 33 LEU A O 10
ATOM 8168 N N . ASP A 1 36 ? 2.835 -12.560 1.542 1.00 11.43 34 ASP A N 10
ATOM 8169 C CA . ASP A 1 36 ? 1.975 -12.824 0.394 1.00 1.53 34 ASP A CA 10
ATOM 8170 C C . ASP A 1 36 ? 0.675 -13.492 0.831 1.00 24.12 34 ASP A C 10
ATOM 8171 O O . ASP A 1 36 ? 0.505 -13.835 2.001 1.00 71.13 34 ASP A O 10
ATOM 8180 N N . ALA A 1 37 ? -0.239 -13.673 -0.116 1.00 43.14 35 ALA A N 10
ATOM 8181 C CA . ALA A 1 37 ? -1.522 -14.301 0.170 1.00 14.04 35 ALA A CA 10
ATOM 8182 C C . ALA A 1 37 ? -1.349 -15.781 0.495 1.00 13.20 35 ALA A C 10
ATOM 8183 O O . ALA A 1 37 ? -1.653 -16.647 -0.326 1.00 51.14 35 ALA A O 10
ATOM 8190 N N . LEU A 1 38 ? -0.859 -16.065 1.697 1.00 41.44 36 LEU A N 10
ATOM 8191 C CA . LEU A 1 38 ? -0.644 -17.441 2.130 1.00 54.11 36 LEU A CA 10
ATOM 8192 C C . LEU A 1 38 ? -0.278 -17.495 3.610 1.00 62.15 36 LEU A C 10
ATOM 8193 O O . LEU A 1 38 ? -0.354 -16.489 4.315 1.00 44.30 36 LEU A O 10
ATOM 8209 N N . ILE A 1 39 ? 0.121 -18.675 4.072 1.00 63.10 37 ILE A N 10
ATOM 8210 C CA . ILE A 1 39 ? 0.503 -18.859 5.467 1.00 71.03 37 ILE A CA 10
ATOM 8211 C C . ILE A 1 39 ? 2.003 -18.660 5.657 1.00 72.30 37 ILE A C 10
ATOM 8212 O O . ILE A 1 39 ? 2.810 -19.450 5.168 1.00 72.22 37 ILE A O 10
ATOM 8228 N N . GLN A 1 40 ? 2.368 -17.601 6.372 1.00 32.21 38 GLN A N 10
ATOM 8229 C CA . GLN A 1 40 ? 3.771 -17.300 6.628 1.00 3.31 38 GLN A CA 10
ATOM 8230 C C . GLN A 1 40 ? 4.000 -16.986 8.103 1.00 45.11 38 GLN A C 10
ATOM 8231 O O . GLN A 1 40 ? 4.573 -17.791 8.837 1.00 4.31 38 GLN A O 10
ATOM 8245 N N . SER A 1 41 ? 3.550 -15.811 8.530 1.00 54.42 39 SER A N 10
ATOM 8246 C CA . SER A 1 41 ? 3.709 -15.388 9.916 1.00 23.54 39 SER A CA 10
ATOM 8247 C C . SER A 1 41 ? 3.252 -16.485 10.874 1.00 3.31 39 SER A C 10
ATOM 8248 O O . SER A 1 41 ? 4.070 -17.173 11.484 1.00 23.35 39 SER A O 10
ATOM 8256 N N . LYS A 1 42 ? 1.939 -16.641 11.001 1.00 71.02 40 LYS A N 10
ATOM 8257 C CA . LYS A 1 42 ? 1.370 -17.653 11.882 1.00 31.44 40 LYS A CA 10
ATOM 8258 C C . LYS A 1 42 ? 0.465 -18.605 11.106 1.00 43.12 40 LYS A C 10
ATOM 8259 O O . LYS A 1 42 ? -0.747 -18.404 11.032 1.00 12.01 40 LYS A O 10
ATOM 8278 N N . LYS A 1 43 ? 1.062 -19.642 10.529 1.00 70.42 41 LYS A N 10
ATOM 8279 C CA . LYS A 1 43 ? 0.311 -20.627 9.760 1.00 74.41 41 LYS A CA 10
ATOM 8280 C C . LYS A 1 43 ? -0.697 -21.355 10.645 1.00 41.25 41 LYS A C 10
ATOM 8281 O O . LYS A 1 43 ? -0.408 -21.674 11.798 1.00 51.41 41 LYS A O 10
ATOM 8300 N N . SER A 1 44 ? -1.879 -21.615 10.096 1.00 33.52 42 SER A N 10
ATOM 8301 C CA . SER A 1 44 ? -2.930 -22.304 10.837 1.00 53.53 42 SER A CA 10
ATOM 8302 C C . SER A 1 44 ? -2.481 -23.704 11.242 1.00 75.30 42 SER A C 10
ATOM 8303 O O . SER A 1 44 ? -1.545 -24.271 10.679 1.00 70.25 42 SER A O 10
ATOM 8311 N N . PRO A 1 45 ? -3.165 -24.277 12.244 1.00 72.02 43 PRO A N 10
ATOM 8312 C CA . PRO A 1 45 ? -2.856 -25.618 12.748 1.00 72.54 43 PRO A CA 10
ATOM 8313 C C . PRO A 1 45 ? -3.216 -26.711 11.747 1.00 53.14 43 PRO A C 10
ATOM 8314 O O . PRO A 1 45 ? -4.324 -26.734 11.208 1.00 23.54 43 PRO A O 10
ATOM 8325 N N . THR A 1 46 ? -2.274 -27.616 11.501 1.00 40.04 44 THR A N 10
ATOM 8326 C CA . THR A 1 46 ? -2.492 -28.711 10.564 1.00 42.13 44 THR A CA 10
ATOM 8327 C C . THR A 1 46 ? -3.190 -29.884 11.242 1.00 53.13 44 THR A C 10
ATOM 8328 O O . THR A 1 46 ? -2.940 -30.178 12.411 1.00 54.51 44 THR A O 10
ATOM 8339 N N . LYS A 1 47 ? -4.067 -30.553 10.501 1.00 50.04 45 LYS A N 10
ATOM 8340 C CA . LYS A 1 47 ? -4.801 -31.697 11.029 1.00 53.51 45 LYS A CA 10
ATOM 8341 C C . LYS A 1 47 ? -4.075 -33.001 10.717 1.00 5.13 45 LYS A C 10
ATOM 8342 O O . LYS A 1 47 ? -3.677 -33.246 9.578 1.00 54.30 45 LYS A O 10
ATOM 8361 N N . LYS A 1 48 ? -3.905 -33.836 11.737 1.00 63.25 46 LYS A N 10
ATOM 8362 C CA . LYS A 1 48 ? -3.228 -35.117 11.572 1.00 74.42 46 LYS A CA 10
ATOM 8363 C C . LYS A 1 48 ? -4.128 -36.120 10.856 1.00 53.41 46 LYS A C 10
ATOM 8364 O O . LYS A 1 48 ? -5.215 -36.447 11.334 1.00 3.50 46 LYS A O 10
ATOM 8383 N N . LYS A 1 49 ? -3.669 -36.606 9.708 1.00 42.52 47 LYS A N 10
ATOM 8384 C CA . LYS A 1 49 ? -4.430 -37.573 8.927 1.00 52.05 47 LYS A CA 10
ATOM 8385 C C . LYS A 1 49 ? -4.327 -38.967 9.537 1.00 32.00 47 LYS A C 10
ATOM 8386 O O . LYS A 1 49 ? -3.324 -39.308 10.164 1.00 41.31 47 LYS A O 10
ATOM 8405 N N . ARG A 1 50 ? -5.370 -39.769 9.349 1.00 70.15 48 ARG A N 10
ATOM 8406 C CA . ARG A 1 50 ? -5.396 -41.126 9.881 1.00 71.24 48 ARG A CA 10
ATOM 8407 C C . ARG A 1 50 ? -4.524 -42.056 9.042 1.00 2.20 48 ARG A C 10
ATOM 8408 O O . ARG A 1 50 ? -4.457 -41.927 7.819 1.00 21.34 48 ARG A O 10
ATOM 8429 N N . LYS A 1 51 ? -3.856 -42.992 9.707 1.00 30.15 49 LYS A N 10
ATOM 8430 C CA . LYS A 1 51 ? -2.988 -43.945 9.025 1.00 11.51 49 LYS A CA 10
ATOM 8431 C C . LYS A 1 51 ? -3.721 -44.618 7.870 1.00 75.13 49 LYS A C 10
ATOM 8432 O O . LYS A 1 51 ? -4.347 -45.664 8.044 1.00 23.43 49 LYS A O 10
ATOM 8451 N N . MET A 1 3 ? -1.486 2.258 0.122 1.00 62.11 1 MET A N 11
ATOM 8452 C CA . MET A 1 3 ? -1.036 1.812 -1.192 1.00 2.13 1 MET A CA 11
ATOM 8453 C C . MET A 1 3 ? -0.132 0.589 -1.071 1.00 3.55 1 MET A C 11
ATOM 8454 O O . MET A 1 3 ? 0.477 0.355 -0.026 1.00 51.41 1 MET A O 11
ATOM 8468 N N . LYS A 1 4 ? -0.048 -0.188 -2.145 1.00 12.12 2 LYS A N 11
ATOM 8469 C CA . LYS A 1 4 ? 0.782 -1.386 -2.160 1.00 62.30 2 LYS A CA 11
ATOM 8470 C C . LYS A 1 4 ? 2.200 -1.072 -1.692 1.00 75.11 2 LYS A C 11
ATOM 8471 O O . LYS A 1 4 ? 2.621 0.084 -1.692 1.00 62.51 2 LYS A O 11
ATOM 8490 N N . ASN A 1 5 ? 2.930 -2.109 -1.295 1.00 43.12 3 ASN A N 11
ATOM 8491 C CA . ASN A 1 5 ? 4.301 -1.943 -0.826 1.00 1.12 3 ASN A CA 11
ATOM 8492 C C . ASN A 1 5 ? 5.209 -1.468 -1.956 1.00 3.21 3 ASN A C 11
ATOM 8493 O O . ASN A 1 5 ? 4.949 -1.735 -3.128 1.00 44.34 3 ASN A O 11
ATOM 8504 N N . ASN A 1 6 ? 6.276 -0.763 -1.594 1.00 1.33 4 ASN A N 11
ATOM 8505 C CA . ASN A 1 6 ? 7.223 -0.250 -2.577 1.00 65.30 4 ASN A CA 11
ATOM 8506 C C . ASN A 1 6 ? 8.043 -1.384 -3.186 1.00 34.43 4 ASN A C 11
ATOM 8507 O O . ASN A 1 6 ? 9.250 -1.481 -2.966 1.00 42.40 4 ASN A O 11
ATOM 8518 N N . LYS A 1 7 ? 7.377 -2.242 -3.953 1.00 5.44 5 LYS A N 11
ATOM 8519 C CA . LYS A 1 7 ? 8.042 -3.369 -4.596 1.00 3.23 5 LYS A CA 11
ATOM 8520 C C . LYS A 1 7 ? 7.244 -3.856 -5.801 1.00 32.14 5 LYS A C 11
ATOM 8521 O O . LYS A 1 7 ? 6.153 -3.357 -6.077 1.00 50.03 5 LYS A O 11
ATOM 8540 N N . ASP A 1 8 ? 7.793 -4.834 -6.512 1.00 44.24 6 ASP A N 11
ATOM 8541 C CA . ASP A 1 8 ? 7.131 -5.390 -7.686 1.00 70.43 6 ASP A CA 11
ATOM 8542 C C . ASP A 1 8 ? 5.871 -6.154 -7.289 1.00 4.34 6 ASP A C 11
ATOM 8543 O O . ASP A 1 8 ? 4.756 -5.729 -7.588 1.00 40.13 6 ASP A O 11
ATOM 8552 N N . MET A 1 9 ? 6.058 -7.283 -6.613 1.00 44.21 7 MET A N 11
ATOM 8553 C CA . MET A 1 9 ? 4.937 -8.105 -6.175 1.00 32.25 7 MET A CA 11
ATOM 8554 C C . MET A 1 9 ? 4.122 -7.387 -5.104 1.00 54.52 7 MET A C 11
ATOM 8555 O O . MET A 1 9 ? 4.384 -7.530 -3.910 1.00 44.51 7 MET A O 11
ATOM 8569 N N . SER A 1 10 ? 3.132 -6.614 -5.540 1.00 11.52 8 SER A N 11
ATOM 8570 C CA . SER A 1 10 ? 2.281 -5.869 -4.619 1.00 21.23 8 SER A CA 11
ATOM 8571 C C . SER A 1 10 ? 1.223 -6.779 -4.001 1.00 5.23 8 SER A C 11
ATOM 8572 O O . SER A 1 10 ? 0.884 -7.824 -4.558 1.00 2.24 8 SER A O 11
ATOM 8580 N N . LEU A 1 11 ? 0.706 -6.374 -2.846 1.00 70.01 9 LEU A N 11
ATOM 8581 C CA . LEU A 1 11 ? -0.314 -7.151 -2.150 1.00 62.44 9 LEU A CA 11
ATOM 8582 C C . LEU A 1 11 ? -1.609 -7.193 -2.954 1.00 74.13 9 LEU A C 11
ATOM 8583 O O . LEU A 1 11 ? -2.359 -8.166 -2.890 1.00 34.43 9 LEU A O 11
ATOM 8599 N N . GLU A 1 12 ? -1.864 -6.131 -3.712 1.00 60.14 10 GLU A N 11
ATOM 8600 C CA . GLU A 1 12 ? -3.069 -6.048 -4.530 1.00 24.11 10 GLU A CA 11
ATOM 8601 C C . GLU A 1 12 ? -3.207 -7.279 -5.421 1.00 35.33 10 GLU A C 11
ATOM 8602 O O . GLU A 1 12 ? -4.311 -7.641 -5.828 1.00 64.04 10 GLU A O 11
ATOM 8614 N N . GLU A 1 13 ? -2.080 -7.917 -5.718 1.00 61.44 11 GLU A N 11
ATOM 8615 C CA . GLU A 1 13 ? -2.076 -9.107 -6.562 1.00 1.21 11 GLU A CA 11
ATOM 8616 C C . GLU A 1 13 ? -2.903 -10.224 -5.932 1.00 12.53 11 GLU A C 11
ATOM 8617 O O . GLU A 1 13 ? -3.407 -11.107 -6.626 1.00 51.41 11 GLU A O 11
ATOM 8629 N N . LYS A 1 14 ? -3.038 -10.178 -4.611 1.00 35.13 12 LYS A N 11
ATOM 8630 C CA . LYS A 1 14 ? -3.804 -11.184 -3.884 1.00 74.15 12 LYS A CA 11
ATOM 8631 C C . LYS A 1 14 ? -5.152 -11.431 -4.555 1.00 62.24 12 LYS A C 11
ATOM 8632 O O . LYS A 1 14 ? -5.649 -10.587 -5.299 1.00 14.21 12 LYS A O 11
ATOM 8651 N N . ASN A 1 15 ? -5.737 -12.594 -4.286 1.00 55.54 13 ASN A N 11
ATOM 8652 C CA . ASN A 1 15 ? -7.028 -12.951 -4.864 1.00 12.22 13 ASN A CA 11
ATOM 8653 C C . ASN A 1 15 ? -8.170 -12.534 -3.942 1.00 55.34 13 ASN A C 11
ATOM 8654 O O . ASN A 1 15 ? -7.962 -11.822 -2.960 1.00 13.14 13 ASN A O 11
ATOM 8665 N N . LYS A 1 16 ? -9.378 -12.982 -4.266 1.00 74.43 14 LYS A N 11
ATOM 8666 C CA . LYS A 1 16 ? -10.555 -12.659 -3.468 1.00 41.31 14 LYS A CA 11
ATOM 8667 C C . LYS A 1 16 ? -11.746 -13.517 -3.882 1.00 52.41 14 LYS A C 11
ATOM 8668 O O . LYS A 1 16 ? -11.868 -13.905 -5.043 1.00 71.33 14 LYS A O 11
ATOM 8687 N N . GLN A 1 17 ? -12.622 -13.807 -2.925 1.00 42.51 15 GLN A N 11
ATOM 8688 C CA . GLN A 1 17 ? -13.804 -14.618 -3.192 1.00 44.20 15 GLN A CA 11
ATOM 8689 C C . GLN A 1 17 ? -15.017 -14.075 -2.445 1.00 10.53 15 GLN A C 11
ATOM 8690 O O . GLN A 1 17 ? -14.943 -13.031 -1.795 1.00 11.30 15 GLN A O 11
ATOM 8704 N N . LEU A 1 18 ? -16.133 -14.788 -2.541 1.00 72.31 16 LEU A N 11
ATOM 8705 C CA . LEU A 1 18 ? -17.364 -14.378 -1.874 1.00 40.32 16 LEU A CA 11
ATOM 8706 C C . LEU A 1 18 ? -17.332 -14.749 -0.395 1.00 42.01 16 LEU A C 11
ATOM 8707 O O . LEU A 1 18 ? -17.547 -13.902 0.471 1.00 32.44 16 LEU A O 11
ATOM 8723 N N . GLU A 1 19 ? -17.059 -16.020 -0.115 1.00 14.31 17 GLU A N 11
ATOM 8724 C CA . GLU A 1 19 ? -16.998 -16.502 1.260 1.00 44.22 17 GLU A CA 11
ATOM 8725 C C . GLU A 1 19 ? -15.583 -16.375 1.818 1.00 61.43 17 GLU A C 11
ATOM 8726 O O . GLU A 1 19 ? -15.388 -15.919 2.944 1.00 61.02 17 GLU A O 11
ATOM 8738 N N . GLN A 1 20 ? -14.600 -16.784 1.021 1.00 14.41 18 GLN A N 11
ATOM 8739 C CA . GLN A 1 20 ? -13.204 -16.717 1.436 1.00 70.33 18 GLN A CA 11
ATOM 8740 C C . GLN A 1 20 ? -12.776 -15.274 1.679 1.00 52.35 18 GLN A C 11
ATOM 8741 O O . GLN A 1 20 ? -11.744 -15.019 2.298 1.00 0.12 18 GLN A O 11
ATOM 8755 N N . GLN A 1 21 ? -13.576 -14.334 1.186 1.00 53.32 19 GLN A N 11
ATOM 8756 C CA . GLN A 1 21 ? -13.279 -12.916 1.349 1.00 41.41 19 GLN A CA 11
ATOM 8757 C C . GLN A 1 21 ? -12.889 -12.603 2.790 1.00 72.40 19 GLN A C 11
ATOM 8758 O O . GLN A 1 21 ? -11.861 -11.976 3.044 1.00 42.01 19 GLN A O 11
ATOM 8772 N N . VAL A 1 22 ? -13.718 -13.045 3.731 1.00 41.01 20 VAL A N 11
ATOM 8773 C CA . VAL A 1 22 ? -13.460 -12.813 5.147 1.00 24.31 20 VAL A CA 11
ATOM 8774 C C . VAL A 1 22 ? -12.435 -13.804 5.688 1.00 31.21 20 VAL A C 11
ATOM 8775 O O . VAL A 1 22 ? -11.822 -13.574 6.731 1.00 42.11 20 VAL A O 11
ATOM 8788 N N . THR A 1 23 ? -12.253 -14.910 4.972 1.00 53.50 21 THR A N 11
ATOM 8789 C CA . THR A 1 23 ? -11.303 -15.937 5.380 1.00 55.21 21 THR A CA 11
ATOM 8790 C C . THR A 1 23 ? -9.867 -15.479 5.154 1.00 12.41 21 THR A C 11
ATOM 8791 O O . THR A 1 23 ? -9.020 -15.602 6.039 1.00 64.35 21 THR A O 11
ATOM 8802 N N . TYR A 1 24 ? -9.600 -14.949 3.966 1.00 53.34 22 TYR A N 11
ATOM 8803 C CA . TYR A 1 24 ? -8.265 -14.473 3.623 1.00 32.23 22 TYR A CA 11
ATOM 8804 C C . TYR A 1 24 ? -8.009 -13.093 4.220 1.00 4.04 22 TYR A C 11
ATOM 8805 O O . TYR A 1 24 ? -6.894 -12.784 4.644 1.00 11.03 22 TYR A O 11
ATOM 8823 N N . LEU A 1 25 ? -9.048 -12.267 4.251 1.00 12.41 23 LEU A N 11
ATOM 8824 C CA . LEU A 1 25 ? -8.938 -10.918 4.797 1.00 61.21 23 LEU A CA 11
ATOM 8825 C C . LEU A 1 25 ? -8.478 -10.955 6.251 1.00 74.21 23 LEU A C 11
ATOM 8826 O O . LEU A 1 25 ? -7.862 -10.010 6.740 1.00 5.44 23 LEU A O 11
ATOM 8842 N N . GLN A 1 26 ? -8.782 -12.054 6.934 1.00 24.22 24 GLN A N 11
ATOM 8843 C CA . GLN A 1 26 ? -8.398 -12.214 8.332 1.00 60.43 24 GLN A CA 11
ATOM 8844 C C . GLN A 1 26 ? -7.039 -12.898 8.448 1.00 14.44 24 GLN A C 11
ATOM 8845 O O . GLN A 1 26 ? -6.187 -12.476 9.229 1.00 21.13 24 GLN A O 11
ATOM 8859 N N . ALA A 1 27 ? -6.845 -13.955 7.667 1.00 53.11 25 ALA A N 11
ATOM 8860 C CA . ALA A 1 27 ? -5.590 -14.695 7.682 1.00 61.44 25 ALA A CA 11
ATOM 8861 C C . ALA A 1 27 ? -4.592 -14.103 6.692 1.00 23.43 25 ALA A C 11
ATOM 8862 O O . ALA A 1 27 ? -3.566 -13.548 7.086 1.00 12.44 25 ALA A O 11
ATOM 8869 N N . LYS A 1 28 ? -4.898 -14.227 5.405 1.00 4.52 26 LYS A N 11
ATOM 8870 C CA . LYS A 1 28 ? -4.028 -13.703 4.358 1.00 30.42 26 LYS A CA 11
ATOM 8871 C C . LYS A 1 28 ? -3.457 -12.346 4.754 1.00 44.54 26 LYS A C 11
ATOM 8872 O O . LYS A 1 28 ? -2.249 -12.121 4.670 1.00 51.32 26 LYS A O 11
ATOM 8891 N N . VAL A 1 29 ? -4.332 -11.443 5.186 1.00 22.31 27 VAL A N 11
ATOM 8892 C CA . VAL A 1 29 ? -3.914 -10.108 5.597 1.00 22.41 27 VAL A CA 11
ATOM 8893 C C . VAL A 1 29 ? -2.655 -10.167 6.455 1.00 43.52 27 VAL A C 11
ATOM 8894 O O . VAL A 1 29 ? -1.837 -9.247 6.438 1.00 11.12 27 VAL A O 11
ATOM 8907 N N . ALA A 1 30 ? -2.505 -11.254 7.204 1.00 71.35 28 ALA A N 11
ATOM 8908 C CA . ALA A 1 30 ? -1.344 -11.434 8.066 1.00 32.14 28 ALA A CA 11
ATOM 8909 C C . ALA A 1 30 ? -0.062 -11.540 7.247 1.00 34.11 28 ALA A C 11
ATOM 8910 O O . ALA A 1 30 ? 0.895 -10.800 7.475 1.00 32.14 28 ALA A O 11
ATOM 8917 N N . TYR A 1 31 ? -0.050 -12.465 6.293 1.00 14.44 29 TYR A N 11
ATOM 8918 C CA . TYR A 1 31 ? 1.115 -12.669 5.442 1.00 25.41 29 TYR A CA 11
ATOM 8919 C C . TYR A 1 31 ? 1.116 -11.689 4.273 1.00 13.33 29 TYR A C 11
ATOM 8920 O O . TYR A 1 31 ? 2.089 -10.967 4.053 1.00 2.10 29 TYR A O 11
ATOM 8938 N N . LEU A 1 32 ? 0.017 -11.668 3.527 1.00 11.11 30 LEU A N 11
ATOM 8939 C CA . LEU A 1 32 ? -0.112 -10.776 2.380 1.00 13.32 30 LEU A CA 11
ATOM 8940 C C . LEU A 1 32 ? 0.294 -9.352 2.749 1.00 33.41 30 LEU A C 11
ATOM 8941 O O . LEU A 1 32 ? 0.713 -8.575 1.892 1.00 21.23 30 LEU A O 11
ATOM 8957 N N . GLU A 1 33 ? 0.168 -9.020 4.030 1.00 54.40 31 GLU A N 11
ATOM 8958 C CA . GLU A 1 33 ? 0.523 -7.690 4.512 1.00 41.04 31 GLU A CA 11
ATOM 8959 C C . GLU A 1 33 ? 1.826 -7.212 3.877 1.00 11.31 31 GLU A C 11
ATOM 8960 O O . GLU A 1 33 ? 1.883 -6.133 3.287 1.00 43.14 31 GLU A O 11
ATOM 8972 N N . LYS A 1 34 ? 2.871 -8.022 4.004 1.00 62.20 32 LYS A N 11
ATOM 8973 C CA . LYS A 1 34 ? 4.174 -7.685 3.444 1.00 42.45 32 LYS A CA 11
ATOM 8974 C C . LYS A 1 34 ? 4.654 -8.772 2.488 1.00 74.25 32 LYS A C 11
ATOM 8975 O O . LYS A 1 34 ? 5.303 -8.486 1.480 1.00 14.15 32 LYS A O 11
ATOM 8994 N N . LEU A 1 35 ? 4.329 -10.020 2.808 1.00 42.12 33 LEU A N 11
ATOM 8995 C CA . LEU A 1 35 ? 4.726 -11.151 1.976 1.00 35.01 33 LEU A CA 11
ATOM 8996 C C . LEU A 1 35 ? 3.870 -11.226 0.715 1.00 21.15 33 LEU A C 11
ATOM 8997 O O . LEU A 1 35 ? 4.159 -10.567 -0.283 1.00 44.12 33 LEU A O 11
ATOM 9013 N N . ASP A 1 36 ? 2.815 -12.032 0.770 1.00 42.41 34 ASP A N 11
ATOM 9014 C CA . ASP A 1 36 ? 1.915 -12.190 -0.366 1.00 60.54 34 ASP A CA 11
ATOM 9015 C C . ASP A 1 36 ? 0.661 -12.959 0.037 1.00 14.13 34 ASP A C 11
ATOM 9016 O O . ASP A 1 36 ? 0.508 -13.354 1.193 1.00 54.42 34 ASP A O 11
ATOM 9025 N N . ALA A 1 37 ? -0.235 -13.166 -0.923 1.00 23.43 35 ALA A N 11
ATOM 9026 C CA . ALA A 1 37 ? -1.475 -13.888 -0.667 1.00 52.04 35 ALA A CA 11
ATOM 9027 C C . ALA A 1 37 ? -1.214 -15.379 -0.480 1.00 55.30 35 ALA A C 11
ATOM 9028 O O . ALA A 1 37 ? -1.570 -16.194 -1.333 1.00 11.45 35 ALA A O 11
ATOM 9035 N N . LEU A 1 38 ? -0.591 -15.729 0.640 1.00 74.34 36 LEU A N 11
ATOM 9036 C CA . LEU A 1 38 ? -0.282 -17.123 0.939 1.00 71.23 36 LEU A CA 11
ATOM 9037 C C . LEU A 1 38 ? 0.238 -17.272 2.365 1.00 50.41 36 LEU A C 11
ATOM 9038 O O . LEU A 1 38 ? 0.593 -16.286 3.012 1.00 24.10 36 LEU A O 11
ATOM 9054 N N . ILE A 1 39 ? 0.282 -18.509 2.847 1.00 14.15 37 ILE A N 11
ATOM 9055 C CA . ILE A 1 39 ? 0.762 -18.786 4.196 1.00 53.04 37 ILE A CA 11
ATOM 9056 C C . ILE A 1 39 ? 2.284 -18.720 4.262 1.00 53.14 37 ILE A C 11
ATOM 9057 O O . ILE A 1 39 ? 2.977 -19.533 3.650 1.00 55.40 37 ILE A O 11
ATOM 9073 N N . GLN A 1 40 ? 2.797 -17.748 5.009 1.00 15.11 38 GLN A N 11
ATOM 9074 C CA . GLN A 1 40 ? 4.237 -17.577 5.156 1.00 41.01 38 GLN A CA 11
ATOM 9075 C C . GLN A 1 40 ? 4.620 -17.424 6.624 1.00 24.31 38 GLN A C 11
ATOM 9076 O O . GLN A 1 40 ? 5.237 -18.314 7.210 1.00 5.44 38 GLN A O 11
ATOM 9090 N N . SER A 1 41 ? 4.251 -16.291 7.212 1.00 31.14 39 SER A N 11
ATOM 9091 C CA . SER A 1 41 ? 4.560 -16.020 8.611 1.00 32.15 39 SER A CA 11
ATOM 9092 C C . SER A 1 41 ? 4.080 -17.160 9.504 1.00 23.44 39 SER A C 11
ATOM 9093 O O . SER A 1 41 ? 4.876 -17.973 9.975 1.00 22.42 39 SER A O 11
ATOM 9101 N N . LYS A 1 42 ? 2.773 -17.214 9.734 1.00 54.12 40 LYS A N 11
ATOM 9102 C CA . LYS A 1 42 ? 2.184 -18.254 10.569 1.00 73.12 40 LYS A CA 11
ATOM 9103 C C . LYS A 1 42 ? 1.140 -19.050 9.792 1.00 53.43 40 LYS A C 11
ATOM 9104 O O . LYS A 1 42 ? -0.050 -18.737 9.831 1.00 14.31 40 LYS A O 11
ATOM 9123 N N . LYS A 1 43 ? 1.593 -20.081 9.087 1.00 55.34 41 LYS A N 11
ATOM 9124 C CA . LYS A 1 43 ? 0.698 -20.924 8.302 1.00 0.42 41 LYS A CA 11
ATOM 9125 C C . LYS A 1 43 ? -0.319 -21.621 9.200 1.00 62.20 41 LYS A C 11
ATOM 9126 O O . LYS A 1 43 ? -0.016 -21.973 10.340 1.00 12.42 41 LYS A O 11
ATOM 9145 N N . SER A 1 44 ? -1.525 -21.820 8.678 1.00 42.24 42 SER A N 11
ATOM 9146 C CA . SER A 1 44 ? -2.587 -22.474 9.433 1.00 0.41 42 SER A CA 11
ATOM 9147 C C . SER A 1 44 ? -2.134 -23.841 9.935 1.00 60.43 42 SER A C 11
ATOM 9148 O O . SER A 1 44 ? -1.180 -24.432 9.428 1.00 3.14 42 SER A O 11
ATOM 9156 N N . PRO A 1 45 ? -2.835 -24.358 10.955 1.00 23.30 43 PRO A N 11
ATOM 9157 C CA . PRO A 1 45 ? -2.524 -25.662 11.548 1.00 32.42 43 PRO A CA 11
ATOM 9158 C C . PRO A 1 45 ? -2.851 -26.819 10.610 1.00 51.24 43 PRO A C 11
ATOM 9159 O O . PRO A 1 45 ? -3.462 -26.625 9.558 1.00 64.34 43 PRO A O 11
ATOM 9170 N N . THR A 1 46 ? -2.442 -28.023 10.996 1.00 5.03 44 THR A N 11
ATOM 9171 C CA . THR A 1 46 ? -2.690 -29.211 10.189 1.00 13.31 44 THR A CA 11
ATOM 9172 C C . THR A 1 46 ? -3.997 -29.885 10.592 1.00 64.34 44 THR A C 11
ATOM 9173 O O . THR A 1 46 ? -4.439 -29.773 11.735 1.00 31.11 44 THR A O 11
ATOM 9184 N N . LYS A 1 47 ? -4.611 -30.587 9.645 1.00 24.32 45 LYS A N 11
ATOM 9185 C CA . LYS A 1 47 ? -5.866 -31.283 9.901 1.00 53.11 45 LYS A CA 11
ATOM 9186 C C . LYS A 1 47 ? -5.619 -32.607 10.617 1.00 40.12 45 LYS A C 11
ATOM 9187 O O . LYS A 1 47 ? -4.485 -33.079 10.696 1.00 22.33 45 LYS A O 11
ATOM 9206 N N . LYS A 1 48 ? -6.687 -33.202 11.135 1.00 35.44 46 LYS A N 11
ATOM 9207 C CA . LYS A 1 48 ? -6.588 -34.474 11.842 1.00 2.34 46 LYS A CA 11
ATOM 9208 C C . LYS A 1 48 ? -5.932 -35.535 10.964 1.00 1.44 46 LYS A C 11
ATOM 9209 O O . LYS A 1 48 ? -6.572 -36.109 10.084 1.00 73.42 46 LYS A O 11
ATOM 9228 N N . LYS A 1 49 ? -4.652 -35.791 11.210 1.00 4.15 47 LYS A N 11
ATOM 9229 C CA . LYS A 1 49 ? -3.909 -36.785 10.445 1.00 42.34 47 LYS A CA 11
ATOM 9230 C C . LYS A 1 49 ? -4.251 -38.197 10.909 1.00 1.33 47 LYS A C 11
ATOM 9231 O O . LYS A 1 49 ? -4.229 -38.489 12.105 1.00 61.10 47 LYS A O 11
ATOM 9250 N N . ARG A 1 50 ? -4.565 -39.068 9.957 1.00 74.44 48 ARG A N 11
ATOM 9251 C CA . ARG A 1 50 ? -4.912 -40.450 10.269 1.00 4.30 48 ARG A CA 11
ATOM 9252 C C . ARG A 1 50 ? -3.659 -41.273 10.556 1.00 51.33 48 ARG A C 11
ATOM 9253 O O . ARG A 1 50 ? -2.771 -41.387 9.711 1.00 41.13 48 ARG A O 11
ATOM 9274 N N . LYS A 1 51 ? -3.594 -41.844 11.754 1.00 73.15 49 LYS A N 11
ATOM 9275 C CA . LYS A 1 51 ? -2.452 -42.657 12.153 1.00 21.30 49 LYS A CA 11
ATOM 9276 C C . LYS A 1 51 ? -2.149 -43.722 11.104 1.00 63.30 49 LYS A C 11
ATOM 9277 O O . LYS A 1 51 ? -1.305 -44.594 11.316 1.00 51.21 49 LYS A O 11
ATOM 9296 N N . MET A 1 3 ? 0.003 -0.071 -0.526 1.00 22.33 1 MET A N 12
ATOM 9297 C CA . MET A 1 3 ? 1.439 0.086 -0.727 1.00 70.21 1 MET A CA 12
ATOM 9298 C C . MET A 1 3 ? 2.100 -1.261 -1.000 1.00 63.40 1 MET A C 12
ATOM 9299 O O . MET A 1 3 ? 2.403 -2.015 -0.075 1.00 5.24 1 MET A O 12
ATOM 9313 N N . LYS A 1 4 ? 2.321 -1.559 -2.276 1.00 24.21 2 LYS A N 12
ATOM 9314 C CA . LYS A 1 4 ? 2.948 -2.815 -2.672 1.00 32.05 2 LYS A CA 12
ATOM 9315 C C . LYS A 1 4 ? 4.248 -3.040 -1.906 1.00 11.50 2 LYS A C 12
ATOM 9316 O O . LYS A 1 4 ? 5.154 -2.208 -1.946 1.00 33.13 2 LYS A O 12
ATOM 9335 N N . ASN A 1 5 ? 4.333 -4.169 -1.211 1.00 34.20 3 ASN A N 12
ATOM 9336 C CA . ASN A 1 5 ? 5.523 -4.503 -0.437 1.00 72.01 3 ASN A CA 12
ATOM 9337 C C . ASN A 1 5 ? 6.722 -4.727 -1.353 1.00 42.41 3 ASN A C 12
ATOM 9338 O O . ASN A 1 5 ? 6.568 -5.109 -2.512 1.00 20.40 3 ASN A O 12
ATOM 9349 N N . ASN A 1 6 ? 7.917 -4.485 -0.824 1.00 22.22 4 ASN A N 12
ATOM 9350 C CA . ASN A 1 6 ? 9.144 -4.660 -1.593 1.00 74.25 4 ASN A CA 12
ATOM 9351 C C . ASN A 1 6 ? 9.431 -6.140 -1.829 1.00 43.24 4 ASN A C 12
ATOM 9352 O O . ASN A 1 6 ? 10.412 -6.682 -1.320 1.00 23.01 4 ASN A O 12
ATOM 9363 N N . LYS A 1 7 ? 8.570 -6.788 -2.606 1.00 14.13 5 LYS A N 12
ATOM 9364 C CA . LYS A 1 7 ? 8.731 -8.204 -2.912 1.00 74.40 5 LYS A CA 12
ATOM 9365 C C . LYS A 1 7 ? 7.981 -8.574 -4.188 1.00 45.54 5 LYS A C 12
ATOM 9366 O O . LYS A 1 7 ? 7.291 -7.741 -4.777 1.00 21.30 5 LYS A O 12
ATOM 9385 N N . ASP A 1 8 ? 8.121 -9.826 -4.610 1.00 3.52 6 ASP A N 12
ATOM 9386 C CA . ASP A 1 8 ? 7.455 -10.305 -5.815 1.00 65.52 6 ASP A CA 12
ATOM 9387 C C . ASP A 1 8 ? 5.939 -10.274 -5.648 1.00 5.31 6 ASP A C 12
ATOM 9388 O O . ASP A 1 8 ? 5.262 -9.411 -6.206 1.00 33.31 6 ASP A O 12
ATOM 9397 N N . MET A 1 9 ? 5.414 -11.220 -4.877 1.00 24.40 7 MET A N 12
ATOM 9398 C CA . MET A 1 9 ? 3.978 -11.300 -4.636 1.00 63.35 7 MET A CA 12
ATOM 9399 C C . MET A 1 9 ? 3.500 -10.114 -3.805 1.00 35.40 7 MET A C 12
ATOM 9400 O O . MET A 1 9 ? 3.474 -10.176 -2.576 1.00 21.12 7 MET A O 12
ATOM 9414 N N . SER A 1 10 ? 3.121 -9.036 -4.483 1.00 42.24 8 SER A N 12
ATOM 9415 C CA . SER A 1 10 ? 2.647 -7.834 -3.807 1.00 23.35 8 SER A CA 12
ATOM 9416 C C . SER A 1 10 ? 1.200 -8.001 -3.353 1.00 62.40 8 SER A C 12
ATOM 9417 O O . SER A 1 10 ? 0.421 -8.724 -3.976 1.00 63.21 8 SER A O 12
ATOM 9425 N N . LEU A 1 11 ? 0.847 -7.328 -2.264 1.00 31.13 9 LEU A N 12
ATOM 9426 C CA . LEU A 1 11 ? -0.507 -7.401 -1.725 1.00 2.42 9 LEU A CA 12
ATOM 9427 C C . LEU A 1 11 ? -1.535 -7.015 -2.783 1.00 15.21 9 LEU A C 12
ATOM 9428 O O . LEU A 1 11 ? -2.687 -7.445 -2.728 1.00 11.22 9 LEU A O 12
ATOM 9444 N N . GLU A 1 12 ? -1.110 -6.203 -3.746 1.00 74.22 10 GLU A N 12
ATOM 9445 C CA . GLU A 1 12 ? -1.995 -5.761 -4.818 1.00 32.34 10 GLU A CA 12
ATOM 9446 C C . GLU A 1 12 ? -2.425 -6.938 -5.689 1.00 31.34 10 GLU A C 12
ATOM 9447 O O . GLU A 1 12 ? -3.338 -6.818 -6.505 1.00 32.25 10 GLU A O 12
ATOM 9459 N N . GLU A 1 13 ? -1.759 -8.075 -5.508 1.00 51.43 11 GLU A N 12
ATOM 9460 C CA . GLU A 1 13 ? -2.071 -9.273 -6.279 1.00 13.34 11 GLU A CA 12
ATOM 9461 C C . GLU A 1 13 ? -3.307 -9.972 -5.720 1.00 13.11 11 GLU A C 12
ATOM 9462 O O . GLU A 1 13 ? -3.666 -11.066 -6.155 1.00 62.42 11 GLU A O 12
ATOM 9474 N N . LYS A 1 14 ? -3.955 -9.332 -4.752 1.00 60.12 12 LYS A N 12
ATOM 9475 C CA . LYS A 1 14 ? -5.151 -9.890 -4.133 1.00 32.02 12 LYS A CA 12
ATOM 9476 C C . LYS A 1 14 ? -6.126 -10.398 -5.191 1.00 5.21 12 LYS A C 12
ATOM 9477 O O . LYS A 1 14 ? -6.311 -9.767 -6.230 1.00 53.25 12 LYS A O 12
ATOM 9496 N N . ASN A 1 15 ? -6.746 -11.541 -4.918 1.00 0.03 13 ASN A N 12
ATOM 9497 C CA . ASN A 1 15 ? -7.702 -12.133 -5.846 1.00 53.54 13 ASN A CA 12
ATOM 9498 C C . ASN A 1 15 ? -8.703 -13.016 -5.108 1.00 0.14 13 ASN A C 12
ATOM 9499 O O . ASN A 1 15 ? -8.325 -13.988 -4.452 1.00 54.55 13 ASN A O 12
ATOM 9510 N N . LYS A 1 16 ? -9.982 -12.672 -5.218 1.00 64.10 14 LYS A N 12
ATOM 9511 C CA . LYS A 1 16 ? -11.039 -13.434 -4.563 1.00 5.50 14 LYS A CA 12
ATOM 9512 C C . LYS A 1 16 ? -12.411 -12.853 -4.891 1.00 25.11 14 LYS A C 12
ATOM 9513 O O . LYS A 1 16 ? -12.515 -11.829 -5.565 1.00 14.34 14 LYS A O 12
ATOM 9532 N N . GLN A 1 17 ? -13.458 -13.514 -4.409 1.00 12.00 15 GLN A N 12
ATOM 9533 C CA . GLN A 1 17 ? -14.823 -13.062 -4.651 1.00 51.00 15 GLN A CA 12
ATOM 9534 C C . GLN A 1 17 ? -15.319 -12.188 -3.504 1.00 3.13 15 GLN A C 12
ATOM 9535 O O . GLN A 1 17 ? -14.542 -11.780 -2.639 1.00 65.24 15 GLN A O 12
ATOM 9549 N N . LEU A 1 18 ? -16.616 -11.903 -3.501 1.00 72.24 16 LEU A N 12
ATOM 9550 C CA . LEU A 1 18 ? -17.216 -11.077 -2.460 1.00 13.42 16 LEU A CA 12
ATOM 9551 C C . LEU A 1 18 ? -17.305 -11.840 -1.142 1.00 71.23 16 LEU A C 12
ATOM 9552 O O . LEU A 1 18 ? -16.800 -11.386 -0.116 1.00 71.22 16 LEU A O 12
ATOM 9568 N N . GLU A 1 19 ? -17.949 -13.003 -1.180 1.00 43.22 17 GLU A N 12
ATOM 9569 C CA . GLU A 1 19 ? -18.102 -13.830 0.011 1.00 3.42 17 GLU A CA 12
ATOM 9570 C C . GLU A 1 19 ? -16.746 -14.122 0.648 1.00 32.21 17 GLU A C 12
ATOM 9571 O O . GLU A 1 19 ? -16.616 -14.143 1.872 1.00 71.13 17 GLU A O 12
ATOM 9583 N N . GLN A 1 20 ? -15.741 -14.348 -0.191 1.00 61.05 18 GLN A N 12
ATOM 9584 C CA . GLN A 1 20 ? -14.396 -14.641 0.289 1.00 2.23 18 GLN A CA 12
ATOM 9585 C C . GLN A 1 20 ? -13.665 -13.359 0.676 1.00 31.33 18 GLN A C 12
ATOM 9586 O O . GLN A 1 20 ? -12.634 -13.401 1.346 1.00 5.22 18 GLN A O 12
ATOM 9600 N N . GLN A 1 21 ? -14.207 -12.223 0.250 1.00 61.14 19 GLN A N 12
ATOM 9601 C CA . GLN A 1 21 ? -13.605 -10.930 0.551 1.00 2.22 19 GLN A CA 12
ATOM 9602 C C . GLN A 1 21 ? -13.534 -10.700 2.057 1.00 34.03 19 GLN A C 12
ATOM 9603 O O . GLN A 1 21 ? -12.616 -10.047 2.554 1.00 54.02 19 GLN A O 12
ATOM 9617 N N . VAL A 1 22 ? -14.510 -11.241 2.780 1.00 53.22 20 VAL A N 12
ATOM 9618 C CA . VAL A 1 22 ? -14.559 -11.095 4.230 1.00 62.53 20 VAL A CA 12
ATOM 9619 C C . VAL A 1 22 ? -13.667 -12.124 4.915 1.00 24.22 20 VAL A C 12
ATOM 9620 O O . VAL A 1 22 ? -13.087 -11.857 5.968 1.00 22.04 20 VAL A O 12
ATOM 9633 N N . THR A 1 23 ? -13.560 -13.303 4.311 1.00 63.53 21 THR A N 12
ATOM 9634 C CA . THR A 1 23 ? -12.739 -14.374 4.863 1.00 43.45 21 THR A CA 12
ATOM 9635 C C . THR A 1 23 ? -11.256 -14.028 4.779 1.00 33.04 21 THR A C 12
ATOM 9636 O O . THR A 1 23 ? -10.556 -14.006 5.792 1.00 14.51 21 THR A O 12
ATOM 9647 N N . TYR A 1 24 ? -10.784 -13.759 3.568 1.00 43.44 22 TYR A N 12
ATOM 9648 C CA . TYR A 1 24 ? -9.383 -13.416 3.352 1.00 10.54 22 TYR A CA 12
ATOM 9649 C C . TYR A 1 24 ? -9.008 -12.152 4.120 1.00 44.41 22 TYR A C 12
ATOM 9650 O O . TYR A 1 24 ? -7.914 -12.051 4.678 1.00 71.30 22 TYR A O 12
ATOM 9668 N N . LEU A 1 25 ? -9.922 -11.189 4.144 1.00 14.32 23 LEU A N 12
ATOM 9669 C CA . LEU A 1 25 ? -9.690 -9.930 4.844 1.00 42.23 23 LEU A CA 12
ATOM 9670 C C . LEU A 1 25 ? -9.405 -10.173 6.322 1.00 21.03 23 LEU A C 12
ATOM 9671 O O . LEU A 1 25 ? -8.752 -9.363 6.979 1.00 5.11 23 LEU A O 12
ATOM 9687 N N . GLN A 1 26 ? -9.898 -11.294 6.838 1.00 22.50 24 GLN A N 12
ATOM 9688 C CA . GLN A 1 26 ? -9.694 -11.645 8.239 1.00 53.52 24 GLN A CA 12
ATOM 9689 C C . GLN A 1 26 ? -8.429 -12.477 8.413 1.00 23.45 24 GLN A C 12
ATOM 9690 O O . GLN A 1 26 ? -7.583 -12.171 9.253 1.00 13.35 24 GLN A O 12
ATOM 9704 N N . ALA A 1 27 ? -8.306 -13.532 7.615 1.00 64.42 25 ALA A N 12
ATOM 9705 C CA . ALA A 1 27 ? -7.142 -14.408 7.680 1.00 35.52 25 ALA A CA 12
ATOM 9706 C C . ALA A 1 27 ? -6.021 -13.900 6.781 1.00 42.20 25 ALA A C 12
ATOM 9707 O O . ALA A 1 27 ? -4.972 -13.469 7.262 1.00 54.13 25 ALA A O 12
ATOM 9714 N N . LYS A 1 28 ? -6.247 -13.953 5.473 1.00 73.12 26 LYS A N 12
ATOM 9715 C CA . LYS A 1 28 ? -5.256 -13.497 4.505 1.00 35.41 26 LYS A CA 12
ATOM 9716 C C . LYS A 1 28 ? -4.559 -12.232 4.995 1.00 31.40 26 LYS A C 12
ATOM 9717 O O . LYS A 1 28 ? -3.333 -12.132 4.955 1.00 62.22 26 LYS A O 12
ATOM 9736 N N . VAL A 1 29 ? -5.348 -11.269 5.459 1.00 55.31 27 VAL A N 12
ATOM 9737 C CA . VAL A 1 29 ? -4.806 -10.011 5.959 1.00 35.03 27 VAL A CA 12
ATOM 9738 C C . VAL A 1 29 ? -3.577 -10.250 6.829 1.00 40.34 27 VAL A C 12
ATOM 9739 O O . VAL A 1 29 ? -2.659 -9.431 6.862 1.00 51.45 27 VAL A O 12
ATOM 9752 N N . ALA A 1 30 ? -3.566 -11.378 7.531 1.00 2.32 28 ALA A N 12
ATOM 9753 C CA . ALA A 1 30 ? -2.448 -11.726 8.399 1.00 3.01 28 ALA A CA 12
ATOM 9754 C C . ALA A 1 30 ? -1.147 -11.817 7.609 1.00 61.33 28 ALA A C 12
ATOM 9755 O O . ALA A 1 30 ? -0.148 -11.191 7.964 1.00 51.12 28 ALA A O 12
ATOM 9762 N N . TYR A 1 31 ? -1.165 -12.601 6.537 1.00 74.43 29 TYR A N 12
ATOM 9763 C CA . TYR A 1 31 ? 0.014 -12.777 5.698 1.00 61.03 29 TYR A CA 12
ATOM 9764 C C . TYR A 1 31 ? 0.130 -11.648 4.678 1.00 24.11 29 TYR A C 12
ATOM 9765 O O . TYR A 1 31 ? 1.198 -11.059 4.505 1.00 23.02 29 TYR A O 12
ATOM 9783 N N . LEU A 1 32 ? -0.976 -11.351 4.005 1.00 21.34 30 LEU A N 12
ATOM 9784 C CA . LEU A 1 32 ? -1.001 -10.292 3.002 1.00 24.25 30 LEU A CA 12
ATOM 9785 C C . LEU A 1 32 ? -0.389 -9.008 3.552 1.00 44.42 30 LEU A C 12
ATOM 9786 O O . LEU A 1 32 ? 0.164 -8.203 2.803 1.00 40.12 30 LEU A O 12
ATOM 9802 N N . GLU A 1 33 ? -0.490 -8.824 4.865 1.00 61.14 31 GLU A N 12
ATOM 9803 C CA . GLU A 1 33 ? 0.055 -7.638 5.514 1.00 43.43 31 GLU A CA 12
ATOM 9804 C C . GLU A 1 33 ? 1.434 -7.296 4.955 1.00 74.45 31 GLU A C 12
ATOM 9805 O O . GLU A 1 33 ? 1.738 -6.133 4.689 1.00 24.41 31 GLU A O 12
ATOM 9817 N N . LYS A 1 34 ? 2.264 -8.319 4.779 1.00 52.25 32 LYS A N 12
ATOM 9818 C CA . LYS A 1 34 ? 3.610 -8.130 4.251 1.00 53.04 32 LYS A CA 12
ATOM 9819 C C . LYS A 1 34 ? 3.852 -9.031 3.044 1.00 25.43 32 LYS A C 12
ATOM 9820 O O . LYS A 1 34 ? 4.450 -8.611 2.052 1.00 32.05 32 LYS A O 12
ATOM 9839 N N . LEU A 1 35 ? 3.385 -10.271 3.135 1.00 71.53 33 LEU A N 12
ATOM 9840 C CA . LEU A 1 35 ? 3.550 -11.232 2.050 1.00 72.45 33 LEU A CA 12
ATOM 9841 C C . LEU A 1 35 ? 2.563 -10.953 0.920 1.00 22.13 33 LEU A C 12
ATOM 9842 O O . LEU A 1 35 ? 2.822 -10.125 0.047 1.00 0.42 33 LEU A O 12
ATOM 9858 N N . ASP A 1 36 ? 1.431 -11.648 0.945 1.00 24.13 34 ASP A N 12
ATOM 9859 C CA . ASP A 1 36 ? 0.404 -11.473 -0.074 1.00 52.35 34 ASP A CA 12
ATOM 9860 C C . ASP A 1 36 ? -0.881 -12.196 0.318 1.00 4.03 34 ASP A C 12
ATOM 9861 O O . ASP A 1 36 ? -1.000 -12.709 1.430 1.00 15.25 34 ASP A O 12
ATOM 9870 N N . ALA A 1 37 ? -1.839 -12.232 -0.602 1.00 43.21 35 ALA A N 12
ATOM 9871 C CA . ALA A 1 37 ? -3.114 -12.893 -0.352 1.00 44.33 35 ALA A CA 12
ATOM 9872 C C . ALA A 1 37 ? -2.960 -14.410 -0.378 1.00 1.32 35 ALA A C 12
ATOM 9873 O O . ALA A 1 37 ? -3.450 -15.078 -1.289 1.00 22.42 35 ALA A O 12
ATOM 9880 N N . LEU A 1 38 ? -2.277 -14.947 0.627 1.00 65.25 36 LEU A N 12
ATOM 9881 C CA . LEU A 1 38 ? -2.057 -16.387 0.719 1.00 15.51 36 LEU A CA 12
ATOM 9882 C C . LEU A 1 38 ? -1.436 -16.758 2.062 1.00 41.53 36 LEU A C 12
ATOM 9883 O O . LEU A 1 38 ? -0.935 -15.895 2.784 1.00 21.31 36 LEU A O 12
ATOM 9899 N N . ILE A 1 39 ? -1.470 -18.045 2.388 1.00 32.11 37 ILE A N 12
ATOM 9900 C CA . ILE A 1 39 ? -0.907 -18.530 3.642 1.00 32.01 37 ILE A CA 12
ATOM 9901 C C . ILE A 1 39 ? 0.614 -18.610 3.567 1.00 32.12 37 ILE A C 12
ATOM 9902 O O . ILE A 1 39 ? 1.166 -19.385 2.787 1.00 20.32 37 ILE A O 12
ATOM 9918 N N . GLN A 1 40 ? 1.284 -17.805 4.385 1.00 42.21 38 GLN A N 12
ATOM 9919 C CA . GLN A 1 40 ? 2.742 -17.786 4.412 1.00 51.22 38 GLN A CA 12
ATOM 9920 C C . GLN A 1 40 ? 3.260 -17.769 5.846 1.00 12.22 38 GLN A C 12
ATOM 9921 O O . GLN A 1 40 ? 3.873 -18.732 6.306 1.00 5.54 38 GLN A O 12
ATOM 9935 N N . SER A 1 41 ? 3.009 -16.668 6.548 1.00 75.21 39 SER A N 12
ATOM 9936 C CA . SER A 1 41 ? 3.453 -16.524 7.929 1.00 21.22 39 SER A CA 12
ATOM 9937 C C . SER A 1 41 ? 3.042 -17.735 8.761 1.00 13.13 39 SER A C 12
ATOM 9938 O O . SER A 1 41 ? 3.867 -18.587 9.090 1.00 62.22 39 SER A O 12
ATOM 9946 N N . LYS A 1 42 ? 1.759 -17.804 9.100 1.00 54.14 40 LYS A N 12
ATOM 9947 C CA . LYS A 1 42 ? 1.234 -18.910 9.892 1.00 3.43 40 LYS A CA 12
ATOM 9948 C C . LYS A 1 42 ? 0.096 -19.613 9.160 1.00 41.34 40 LYS A C 12
ATOM 9949 O O . LYS A 1 42 ? -1.077 -19.307 9.374 1.00 31.15 40 LYS A O 12
ATOM 9968 N N . LYS A 1 43 ? 0.450 -20.557 8.294 1.00 34.04 41 LYS A N 12
ATOM 9969 C CA . LYS A 1 43 ? -0.542 -21.306 7.531 1.00 24.35 41 LYS A CA 12
ATOM 9970 C C . LYS A 1 43 ? -1.450 -22.108 8.459 1.00 44.14 41 LYS A C 12
ATOM 9971 O O . LYS A 1 43 ? -1.005 -22.626 9.483 1.00 61.23 41 LYS A O 12
ATOM 9990 N N . SER A 1 44 ? -2.723 -22.207 8.092 1.00 54.31 42 SER A N 12
ATOM 9991 C CA . SER A 1 44 ? -3.694 -22.944 8.892 1.00 13.43 42 SER A CA 12
ATOM 9992 C C . SER A 1 44 ? -3.191 -24.351 9.197 1.00 61.33 42 SER A C 12
ATOM 9993 O O . SER A 1 44 ? -2.302 -24.879 8.527 1.00 11.45 42 SER A O 12
ATOM 10001 N N . PRO A 1 45 ? -3.772 -24.976 10.232 1.00 52.33 43 PRO A N 12
ATOM 10002 C CA . PRO A 1 45 ? -3.400 -26.331 10.649 1.00 2.33 43 PRO A CA 12
ATOM 10003 C C . PRO A 1 45 ? -3.835 -27.388 9.641 1.00 63.34 43 PRO A C 12
ATOM 10004 O O . PRO A 1 45 ? -4.987 -27.410 9.205 1.00 25.22 43 PRO A O 12
ATOM 10015 N N . THR A 1 46 ? -2.906 -28.266 9.272 1.00 12.51 44 THR A N 12
ATOM 10016 C CA . THR A 1 46 ? -3.194 -29.326 8.314 1.00 5.41 44 THR A CA 12
ATOM 10017 C C . THR A 1 46 ? -3.724 -30.571 9.015 1.00 65.21 44 THR A C 12
ATOM 10018 O O . THR A 1 46 ? -3.415 -30.819 10.181 1.00 63.54 44 THR A O 12
ATOM 10029 N N . LYS A 1 47 ? -4.523 -31.353 8.297 1.00 20.13 45 LYS A N 12
ATOM 10030 C CA . LYS A 1 47 ? -5.095 -32.575 8.849 1.00 32.41 45 LYS A CA 12
ATOM 10031 C C . LYS A 1 47 ? -4.002 -33.497 9.379 1.00 24.22 45 LYS A C 12
ATOM 10032 O O . LYS A 1 47 ? -3.033 -33.795 8.680 1.00 73.34 45 LYS A O 12
ATOM 10051 N N . LYS A 1 48 ? -4.163 -33.947 10.619 1.00 61.21 46 LYS A N 12
ATOM 10052 C CA . LYS A 1 48 ? -3.191 -34.838 11.243 1.00 53.34 46 LYS A CA 12
ATOM 10053 C C . LYS A 1 48 ? -3.037 -36.124 10.438 1.00 61.05 46 LYS A C 12
ATOM 10054 O O . LYS A 1 48 ? -3.856 -37.037 10.543 1.00 54.24 46 LYS A O 12
ATOM 10073 N N . LYS A 1 49 ? -1.980 -36.191 9.634 1.00 15.34 47 LYS A N 12
ATOM 10074 C CA . LYS A 1 49 ? -1.716 -37.366 8.813 1.00 31.11 47 LYS A CA 12
ATOM 10075 C C . LYS A 1 49 ? -1.151 -38.504 9.657 1.00 34.04 47 LYS A C 12
ATOM 10076 O O . LYS A 1 49 ? -0.328 -38.281 10.545 1.00 33.24 47 LYS A O 12
ATOM 10095 N N . ARG A 1 50 ? -1.598 -39.723 9.374 1.00 61.23 48 ARG A N 12
ATOM 10096 C CA . ARG A 1 50 ? -1.136 -40.896 10.107 1.00 15.32 48 ARG A CA 12
ATOM 10097 C C . ARG A 1 50 ? 0.388 -40.971 10.108 1.00 75.51 48 ARG A C 12
ATOM 10098 O O . ARG A 1 50 ? 1.004 -41.314 9.098 1.00 34.15 48 ARG A O 12
ATOM 10119 N N . LYS A 1 51 ? 0.990 -40.649 11.247 1.00 2.03 49 LYS A N 12
ATOM 10120 C CA . LYS A 1 51 ? 2.442 -40.681 11.381 1.00 13.33 49 LYS A CA 12
ATOM 10121 C C . LYS A 1 51 ? 3.002 -42.020 10.913 1.00 42.22 49 LYS A C 12
ATOM 10122 O O . LYS A 1 51 ? 3.933 -42.067 10.108 1.00 1.33 49 LYS A O 12
ATOM 10141 N N . MET A 1 3 ? -1.901 0.379 -1.764 1.00 52.11 1 MET A N 13
ATOM 10142 C CA . MET A 1 3 ? -0.575 0.911 -2.055 1.00 40.22 1 MET A CA 13
ATOM 10143 C C . MET A 1 3 ? 0.421 -0.217 -2.305 1.00 74.14 1 MET A C 13
ATOM 10144 O O . MET A 1 3 ? 0.981 -0.784 -1.367 1.00 74.41 1 MET A O 13
ATOM 10158 N N . LYS A 1 4 ? 0.637 -0.538 -3.576 1.00 73.44 2 LYS A N 13
ATOM 10159 C CA . LYS A 1 4 ? 1.565 -1.598 -3.951 1.00 24.31 2 LYS A CA 13
ATOM 10160 C C . LYS A 1 4 ? 2.919 -1.398 -3.277 1.00 63.44 2 LYS A C 13
ATOM 10161 O O . LYS A 1 4 ? 3.710 -0.551 -3.691 1.00 74.20 2 LYS A O 13
ATOM 10180 N N . ASN A 1 5 ? 3.180 -2.185 -2.239 1.00 23.34 3 ASN A N 13
ATOM 10181 C CA . ASN A 1 5 ? 4.440 -2.095 -1.509 1.00 13.24 3 ASN A CA 13
ATOM 10182 C C . ASN A 1 5 ? 5.628 -2.253 -2.452 1.00 70.22 3 ASN A C 13
ATOM 10183 O O . ASN A 1 5 ? 5.505 -2.833 -3.530 1.00 75.20 3 ASN A O 13
ATOM 10194 N N . ASN A 1 6 ? 6.779 -1.733 -2.038 1.00 30.41 4 ASN A N 13
ATOM 10195 C CA . ASN A 1 6 ? 7.990 -1.817 -2.846 1.00 2.00 4 ASN A CA 13
ATOM 10196 C C . ASN A 1 6 ? 8.507 -3.251 -2.905 1.00 72.31 4 ASN A C 13
ATOM 10197 O O . ASN A 1 6 ? 9.508 -3.589 -2.274 1.00 24.03 4 ASN A O 13
ATOM 10208 N N . LYS A 1 7 ? 7.817 -4.092 -3.668 1.00 53.25 5 LYS A N 13
ATOM 10209 C CA . LYS A 1 7 ? 8.205 -5.490 -3.813 1.00 42.30 5 LYS A CA 13
ATOM 10210 C C . LYS A 1 7 ? 7.628 -6.085 -5.093 1.00 34.40 5 LYS A C 13
ATOM 10211 O O . LYS A 1 7 ? 6.873 -5.427 -5.810 1.00 22.43 5 LYS A O 13
ATOM 10230 N N . ASP A 1 8 ? 7.985 -7.334 -5.373 1.00 3.31 6 ASP A N 13
ATOM 10231 C CA . ASP A 1 8 ? 7.500 -8.019 -6.565 1.00 42.03 6 ASP A CA 13
ATOM 10232 C C . ASP A 1 8 ? 6.014 -8.341 -6.440 1.00 43.04 6 ASP A C 13
ATOM 10233 O O . ASP A 1 8 ? 5.172 -7.671 -7.038 1.00 31.55 6 ASP A O 13
ATOM 10242 N N . MET A 1 9 ? 5.701 -9.371 -5.661 1.00 52.12 7 MET A N 13
ATOM 10243 C CA . MET A 1 9 ? 4.316 -9.781 -5.458 1.00 62.42 7 MET A CA 13
ATOM 10244 C C . MET A 1 9 ? 3.549 -8.730 -4.663 1.00 34.32 7 MET A C 13
ATOM 10245 O O . MET A 1 9 ? 3.508 -8.776 -3.433 1.00 41.24 7 MET A O 13
ATOM 10259 N N . SER A 1 10 ? 2.941 -7.784 -5.372 1.00 64.44 8 SER A N 13
ATOM 10260 C CA . SER A 1 10 ? 2.179 -6.719 -4.732 1.00 35.42 8 SER A CA 13
ATOM 10261 C C . SER A 1 10 ? 0.942 -7.280 -4.036 1.00 52.02 8 SER A C 13
ATOM 10262 O O . SER A 1 10 ? 0.434 -8.340 -4.406 1.00 11.35 8 SER A O 13
ATOM 10270 N N . LEU A 1 11 ? 0.462 -6.562 -3.027 1.00 51.41 9 LEU A N 13
ATOM 10271 C CA . LEU A 1 11 ? -0.716 -6.986 -2.278 1.00 1.30 9 LEU A CA 13
ATOM 10272 C C . LEU A 1 11 ? -1.961 -6.954 -3.158 1.00 34.00 9 LEU A C 13
ATOM 10273 O O . LEU A 1 11 ? -2.869 -7.769 -2.994 1.00 40.50 9 LEU A O 13
ATOM 10289 N N . GLU A 1 12 ? -1.996 -6.009 -4.093 1.00 25.43 10 GLU A N 13
ATOM 10290 C CA . GLU A 1 12 ? -3.129 -5.873 -4.999 1.00 75.53 10 GLU A CA 13
ATOM 10291 C C . GLU A 1 12 ? -3.376 -7.173 -5.760 1.00 53.15 10 GLU A C 13
ATOM 10292 O O . GLU A 1 12 ? -4.496 -7.450 -6.188 1.00 34.24 10 GLU A O 13
ATOM 10304 N N . GLU A 1 13 ? -2.321 -7.965 -5.926 1.00 12.50 11 GLU A N 13
ATOM 10305 C CA . GLU A 1 13 ? -2.423 -9.234 -6.637 1.00 12.43 11 GLU A CA 13
ATOM 10306 C C . GLU A 1 13 ? -3.175 -10.266 -5.801 1.00 61.14 11 GLU A C 13
ATOM 10307 O O . GLU A 1 13 ? -3.664 -11.268 -6.324 1.00 54.42 11 GLU A O 13
ATOM 10319 N N . LYS A 1 14 ? -3.262 -10.015 -4.500 1.00 30.14 12 LYS A N 13
ATOM 10320 C CA . LYS A 1 14 ? -3.954 -10.921 -3.590 1.00 2.51 12 LYS A CA 13
ATOM 10321 C C . LYS A 1 14 ? -5.313 -11.324 -4.153 1.00 10.43 12 LYS A C 13
ATOM 10322 O O . LYS A 1 14 ? -5.993 -10.522 -4.793 1.00 25.34 12 LYS A O 13
ATOM 10341 N N . ASN A 1 15 ? -5.703 -12.570 -3.908 1.00 75.44 13 ASN A N 13
ATOM 10342 C CA . ASN A 1 15 ? -6.982 -13.079 -4.390 1.00 75.15 13 ASN A CA 13
ATOM 10343 C C . ASN A 1 15 ? -7.956 -13.286 -3.234 1.00 70.53 13 ASN A C 13
ATOM 10344 O O . ASN A 1 15 ? -7.701 -12.857 -2.109 1.00 34.43 13 ASN A O 13
ATOM 10355 N N . LYS A 1 16 ? -9.072 -13.948 -3.520 1.00 15.14 14 LYS A N 13
ATOM 10356 C CA . LYS A 1 16 ? -10.085 -14.215 -2.505 1.00 23.13 14 LYS A CA 13
ATOM 10357 C C . LYS A 1 16 ? -11.196 -15.098 -3.064 1.00 12.52 14 LYS A C 13
ATOM 10358 O O . LYS A 1 16 ? -11.303 -15.283 -4.276 1.00 4.32 14 LYS A O 13
ATOM 10377 N N . GLN A 1 17 ? -12.021 -15.638 -2.173 1.00 15.40 15 GLN A N 13
ATOM 10378 C CA . GLN A 1 17 ? -13.125 -16.500 -2.579 1.00 51.31 15 GLN A CA 13
ATOM 10379 C C . GLN A 1 17 ? -14.414 -16.107 -1.865 1.00 11.21 15 GLN A C 13
ATOM 10380 O O . GLN A 1 17 ? -14.463 -15.098 -1.160 1.00 51.43 15 GLN A O 13
ATOM 10394 N N . LEU A 1 18 ? -15.456 -16.909 -2.051 1.00 71.43 16 LEU A N 13
ATOM 10395 C CA . LEU A 1 18 ? -16.747 -16.646 -1.425 1.00 2.52 16 LEU A CA 13
ATOM 10396 C C . LEU A 1 18 ? -16.679 -16.877 0.081 1.00 5.33 16 LEU A C 13
ATOM 10397 O O . LEU A 1 18 ? -17.014 -15.994 0.870 1.00 52.33 16 LEU A O 13
ATOM 10413 N N . GLU A 1 19 ? -16.240 -18.069 0.473 1.00 44.03 17 GLU A N 13
ATOM 10414 C CA . GLU A 1 19 ? -16.126 -18.415 1.885 1.00 51.33 17 GLU A CA 13
ATOM 10415 C C . GLU A 1 19 ? -14.762 -18.009 2.436 1.00 13.02 17 GLU A C 13
ATOM 10416 O O . GLU A 1 19 ? -14.659 -17.506 3.554 1.00 10.35 17 GLU A O 13
ATOM 10428 N N . GLN A 1 20 ? -13.719 -18.233 1.643 1.00 15.31 18 GLN A N 13
ATOM 10429 C CA . GLN A 1 20 ? -12.362 -17.892 2.052 1.00 11.23 18 GLN A CA 13
ATOM 10430 C C . GLN A 1 20 ? -12.209 -16.385 2.227 1.00 4.51 18 GLN A C 13
ATOM 10431 O O . GLN A 1 20 ? -11.244 -15.916 2.830 1.00 4.11 18 GLN A O 13
ATOM 10445 N N . GLN A 1 21 ? -13.166 -15.632 1.695 1.00 0.42 19 GLN A N 13
ATOM 10446 C CA . GLN A 1 21 ? -13.136 -14.177 1.792 1.00 45.01 19 GLN A CA 13
ATOM 10447 C C . GLN A 1 21 ? -12.861 -13.732 3.225 1.00 63.43 19 GLN A C 13
ATOM 10448 O O . GLN A 1 21 ? -12.052 -12.835 3.463 1.00 30.30 19 GLN A O 13
ATOM 10462 N N . VAL A 1 22 ? -13.539 -14.366 4.176 1.00 15.41 20 VAL A N 13
ATOM 10463 C CA . VAL A 1 22 ? -13.368 -14.036 5.586 1.00 51.10 20 VAL A CA 13
ATOM 10464 C C . VAL A 1 22 ? -12.118 -14.696 6.157 1.00 41.13 20 VAL A C 13
ATOM 10465 O O . VAL A 1 22 ? -11.563 -14.241 7.158 1.00 52.14 20 VAL A O 13
ATOM 10478 N N . THR A 1 23 ? -11.677 -15.773 5.513 1.00 54.40 21 THR A N 13
ATOM 10479 C CA . THR A 1 23 ? -10.493 -16.497 5.956 1.00 3.42 21 THR A CA 13
ATOM 10480 C C . THR A 1 23 ? -9.221 -15.718 5.638 1.00 14.11 21 THR A C 13
ATOM 10481 O O . THR A 1 23 ? -8.332 -15.592 6.480 1.00 11.32 21 THR A O 13
ATOM 10492 N N . TYR A 1 24 ? -9.142 -15.197 4.419 1.00 40.02 22 TYR A N 13
ATOM 10493 C CA . TYR A 1 24 ? -7.978 -14.431 3.989 1.00 22.51 22 TYR A CA 13
ATOM 10494 C C . TYR A 1 24 ? -8.043 -13.000 4.514 1.00 61.34 22 TYR A C 13
ATOM 10495 O O . TYR A 1 24 ? -7.023 -12.411 4.872 1.00 45.52 22 TYR A O 13
ATOM 10513 N N . LEU A 1 25 ? -9.250 -12.448 4.557 1.00 50.54 23 LEU A N 13
ATOM 10514 C CA . LEU A 1 25 ? -9.451 -11.085 5.038 1.00 20.21 23 LEU A CA 13
ATOM 10515 C C . LEU A 1 25 ? -8.934 -10.930 6.465 1.00 50.03 23 LEU A C 13
ATOM 10516 O O . LEU A 1 25 ? -8.508 -9.847 6.866 1.00 62.35 23 LEU A O 13
ATOM 10532 N N . GLN A 1 26 ? -8.973 -12.020 7.225 1.00 53.43 24 GLN A N 13
ATOM 10533 C CA . GLN A 1 26 ? -8.507 -12.004 8.606 1.00 31.12 24 GLN A CA 13
ATOM 10534 C C . GLN A 1 26 ? -7.041 -12.414 8.690 1.00 4.05 24 GLN A C 13
ATOM 10535 O O . GLN A 1 26 ? -6.262 -11.821 9.436 1.00 11.52 24 GLN A O 13
ATOM 10549 N N . ALA A 1 27 ? -6.671 -13.433 7.921 1.00 2.41 25 ALA A N 13
ATOM 10550 C CA . ALA A 1 27 ? -5.297 -13.921 7.908 1.00 54.32 25 ALA A CA 13
ATOM 10551 C C . ALA A 1 27 ? -4.456 -13.164 6.886 1.00 62.13 25 ALA A C 13
ATOM 10552 O O . ALA A 1 27 ? -3.538 -12.427 7.245 1.00 3.13 25 ALA A O 13
ATOM 10559 N N . LYS A 1 28 ? -4.774 -13.352 5.609 1.00 1.33 26 LYS A N 13
ATOM 10560 C CA . LYS A 1 28 ? -4.048 -12.687 4.534 1.00 41.23 26 LYS A CA 13
ATOM 10561 C C . LYS A 1 28 ? -3.761 -11.232 4.889 1.00 1.44 26 LYS A C 13
ATOM 10562 O O . LYS A 1 28 ? -2.637 -10.754 4.732 1.00 14.41 26 LYS A O 13
ATOM 10581 N N . VAL A 1 29 ? -4.783 -10.532 5.371 1.00 55.00 27 VAL A N 13
ATOM 10582 C CA . VAL A 1 29 ? -4.640 -9.132 5.752 1.00 51.24 27 VAL A CA 13
ATOM 10583 C C . VAL A 1 29 ? -3.389 -8.917 6.595 1.00 24.13 27 VAL A C 13
ATOM 10584 O O . VAL A 1 29 ? -2.809 -7.832 6.599 1.00 43.33 27 VAL A O 13
ATOM 10597 N N . ALA A 1 30 ? -2.977 -9.960 7.310 1.00 51.44 28 ALA A N 13
ATOM 10598 C CA . ALA A 1 30 ? -1.793 -9.886 8.156 1.00 65.13 28 ALA A CA 13
ATOM 10599 C C . ALA A 1 30 ? -0.523 -10.119 7.344 1.00 42.21 28 ALA A C 13
ATOM 10600 O O . ALA A 1 30 ? 0.443 -9.363 7.454 1.00 40.04 28 ALA A O 13
ATOM 10607 N N . TYR A 1 31 ? -0.531 -11.169 6.530 1.00 4.32 29 TYR A N 13
ATOM 10608 C CA . TYR A 1 31 ? 0.622 -11.503 5.702 1.00 1.51 29 TYR A CA 13
ATOM 10609 C C . TYR A 1 31 ? 0.683 -10.608 4.467 1.00 21.54 29 TYR A C 13
ATOM 10610 O O . TYR A 1 31 ? 1.646 -9.865 4.271 1.00 34.22 29 TYR A O 13
ATOM 10628 N N . LEU A 1 32 ? -0.351 -10.686 3.638 1.00 54.33 30 LEU A N 13
ATOM 10629 C CA . LEU A 1 32 ? -0.418 -9.884 2.421 1.00 0.51 30 LEU A CA 13
ATOM 10630 C C . LEU A 1 32 ? -0.084 -8.424 2.712 1.00 12.12 30 LEU A C 13
ATOM 10631 O O . LEU A 1 32 ? 0.377 -7.696 1.834 1.00 72.12 30 LEU A O 13
ATOM 10647 N N . GLU A 1 33 ? -0.319 -8.004 3.952 1.00 63.43 31 GLU A N 13
ATOM 10648 C CA . GLU A 1 33 ? -0.041 -6.632 4.358 1.00 13.22 31 GLU A CA 13
ATOM 10649 C C . GLU A 1 33 ? 1.286 -6.151 3.779 1.00 50.40 31 GLU A C 13
ATOM 10650 O O . GLU A 1 33 ? 1.345 -5.125 3.100 1.00 3.15 31 GLU A O 13
ATOM 10662 N N . LYS A 1 34 ? 2.350 -6.898 4.052 1.00 33.42 32 LYS A N 13
ATOM 10663 C CA . LYS A 1 34 ? 3.677 -6.551 3.559 1.00 41.31 32 LYS A CA 13
ATOM 10664 C C . LYS A 1 34 ? 4.264 -7.687 2.728 1.00 32.51 32 LYS A C 13
ATOM 10665 O O . LYS A 1 34 ? 4.985 -7.453 1.758 1.00 41.44 32 LYS A O 13
ATOM 10684 N N . LEU A 1 35 ? 3.949 -8.919 3.114 1.00 62.25 33 LEU A N 13
ATOM 10685 C CA . LEU A 1 35 ? 4.444 -10.093 2.403 1.00 61.12 33 LEU A CA 13
ATOM 10686 C C . LEU A 1 35 ? 3.682 -10.301 1.098 1.00 30.21 33 LEU A C 13
ATOM 10687 O O . LEU A 1 35 ? 4.023 -9.718 0.069 1.00 70.44 33 LEU A O 13
ATOM 10703 N N . ASP A 1 36 ? 2.648 -11.134 1.149 1.00 10.44 34 ASP A N 13
ATOM 10704 C CA . ASP A 1 36 ? 1.835 -11.416 -0.028 1.00 33.23 34 ASP A CA 13
ATOM 10705 C C . ASP A 1 36 ? 0.603 -12.234 0.347 1.00 74.03 34 ASP A C 13
ATOM 10706 O O . ASP A 1 36 ? 0.378 -12.536 1.518 1.00 4.14 34 ASP A O 13
ATOM 10715 N N . ALA A 1 37 ? -0.193 -12.588 -0.657 1.00 34.41 35 ALA A N 13
ATOM 10716 C CA . ALA A 1 37 ? -1.402 -13.372 -0.433 1.00 51.21 35 ALA A CA 13
ATOM 10717 C C . ALA A 1 37 ? -1.063 -14.819 -0.095 1.00 32.55 35 ALA A C 13
ATOM 10718 O O . ALA A 1 37 ? -1.282 -15.724 -0.901 1.00 61.23 35 ALA A O 13
ATOM 10725 N N . LEU A 1 38 ? -0.528 -15.032 1.102 1.00 24.34 36 LEU A N 13
ATOM 10726 C CA . LEU A 1 38 ? -0.157 -16.371 1.548 1.00 75.22 36 LEU A CA 13
ATOM 10727 C C . LEU A 1 38 ? 0.230 -16.366 3.023 1.00 23.50 36 LEU A C 13
ATOM 10728 O O . LEU A 1 38 ? 0.448 -15.308 3.614 1.00 32.42 36 LEU A O 13
ATOM 10744 N N . ILE A 1 39 ? 0.317 -17.555 3.610 1.00 31.15 37 ILE A N 13
ATOM 10745 C CA . ILE A 1 39 ? 0.682 -17.688 5.015 1.00 10.44 37 ILE A CA 13
ATOM 10746 C C . ILE A 1 39 ? 2.184 -17.514 5.212 1.00 62.02 37 ILE A C 13
ATOM 10747 O O . ILE A 1 39 ? 2.979 -18.328 4.742 1.00 31.15 37 ILE A O 13
ATOM 10763 N N . GLN A 1 40 ? 2.565 -16.449 5.910 1.00 40.03 38 GLN A N 13
ATOM 10764 C CA . GLN A 1 40 ? 3.972 -16.170 6.169 1.00 4.32 38 GLN A CA 13
ATOM 10765 C C . GLN A 1 40 ? 4.208 -15.889 7.650 1.00 72.23 38 GLN A C 13
ATOM 10766 O O . GLN A 1 40 ? 4.818 -16.693 8.354 1.00 30.14 38 GLN A O 13
ATOM 10780 N N . SER A 1 41 ? 3.720 -14.744 8.115 1.00 41.52 39 SER A N 13
ATOM 10781 C CA . SER A 1 41 ? 3.881 -14.355 9.511 1.00 1.00 39 SER A CA 13
ATOM 10782 C C . SER A 1 41 ? 3.393 -15.461 10.442 1.00 4.43 39 SER A C 13
ATOM 10783 O O . SER A 1 41 ? 4.192 -16.168 11.057 1.00 34.30 39 SER A O 13
ATOM 10791 N N . LYS A 1 42 ? 2.076 -15.603 10.542 1.00 61.43 40 LYS A N 13
ATOM 10792 C CA . LYS A 1 42 ? 1.479 -16.623 11.396 1.00 12.32 40 LYS A CA 13
ATOM 10793 C C . LYS A 1 42 ? 0.580 -17.553 10.587 1.00 2.42 40 LYS A C 13
ATOM 10794 O O . LYS A 1 42 ? -0.627 -17.335 10.488 1.00 55.42 40 LYS A O 13
ATOM 10813 N N . LYS A 1 43 ? 1.177 -18.591 10.012 1.00 74.14 41 LYS A N 13
ATOM 10814 C CA . LYS A 1 43 ? 0.430 -19.557 9.213 1.00 5.44 41 LYS A CA 13
ATOM 10815 C C . LYS A 1 43 ? -0.620 -20.268 10.061 1.00 5.31 41 LYS A C 13
ATOM 10816 O O . LYS A 1 43 ? -0.409 -20.515 11.249 1.00 51.55 41 LYS A O 13
ATOM 10835 N N . SER A 1 44 ? -1.750 -20.596 9.443 1.00 43.40 42 SER A N 13
ATOM 10836 C CA . SER A 1 44 ? -2.833 -21.277 10.142 1.00 53.52 42 SER A CA 13
ATOM 10837 C C . SER A 1 44 ? -2.407 -22.677 10.572 1.00 1.34 42 SER A C 13
ATOM 10838 O O . SER A 1 44 ? -1.450 -23.250 10.051 1.00 52.12 42 SER A O 13
ATOM 10846 N N . PRO A 1 45 ? -3.133 -23.242 11.548 1.00 13.42 43 PRO A N 13
ATOM 10847 C CA . PRO A 1 45 ? -2.850 -24.581 12.071 1.00 33.53 43 PRO A CA 13
ATOM 10848 C C . PRO A 1 45 ? -3.173 -25.678 11.062 1.00 52.11 43 PRO A C 13
ATOM 10849 O O . PRO A 1 45 ? -4.257 -25.700 10.478 1.00 35.04 43 PRO A O 13
ATOM 10860 N N . THR A 1 46 ? -2.225 -26.588 10.860 1.00 33.11 44 THR A N 13
ATOM 10861 C CA . THR A 1 46 ? -2.409 -27.687 9.921 1.00 63.13 44 THR A CA 13
ATOM 10862 C C . THR A 1 46 ? -3.027 -28.900 10.607 1.00 3.22 44 THR A C 13
ATOM 10863 O O . THR A 1 46 ? -2.896 -29.074 11.819 1.00 71.10 44 THR A O 13
ATOM 10874 N N . LYS A 1 47 ? -3.700 -29.737 9.825 1.00 12.05 45 LYS A N 13
ATOM 10875 C CA . LYS A 1 47 ? -4.338 -30.936 10.357 1.00 4.21 45 LYS A CA 13
ATOM 10876 C C . LYS A 1 47 ? -3.670 -32.194 9.811 1.00 34.25 45 LYS A C 13
ATOM 10877 O O . LYS A 1 47 ? -2.881 -32.132 8.869 1.00 61.13 45 LYS A O 13
ATOM 10896 N N . LYS A 1 48 ? -3.993 -33.336 10.409 1.00 75.20 46 LYS A N 13
ATOM 10897 C CA . LYS A 1 48 ? -3.428 -34.610 9.982 1.00 72.53 46 LYS A CA 13
ATOM 10898 C C . LYS A 1 48 ? -4.420 -35.384 9.119 1.00 34.14 46 LYS A C 13
ATOM 10899 O O . LYS A 1 48 ? -5.568 -35.594 9.512 1.00 54.33 46 LYS A O 13
ATOM 10918 N N . LYS A 1 49 ? -3.970 -35.808 7.943 1.00 14.22 47 LYS A N 13
ATOM 10919 C CA . LYS A 1 49 ? -4.817 -36.561 7.026 1.00 70.03 47 LYS A CA 13
ATOM 10920 C C . LYS A 1 49 ? -5.177 -37.923 7.611 1.00 44.10 47 LYS A C 13
ATOM 10921 O O . LYS A 1 49 ? -4.340 -38.586 8.224 1.00 63.24 47 LYS A O 13
ATOM 10940 N N . ARG A 1 50 ? -6.425 -38.334 7.417 1.00 74.30 48 ARG A N 13
ATOM 10941 C CA . ARG A 1 50 ? -6.895 -39.617 7.926 1.00 62.44 48 ARG A CA 13
ATOM 10942 C C . ARG A 1 50 ? -6.333 -40.769 7.097 1.00 20.11 48 ARG A C 13
ATOM 10943 O O . ARG A 1 50 ? -6.444 -40.778 5.871 1.00 62.31 48 ARG A O 13
ATOM 10964 N N . LYS A 1 51 ? -5.729 -41.739 7.775 1.00 30.10 49 LYS A N 13
ATOM 10965 C CA . LYS A 1 51 ? -5.150 -42.897 7.103 1.00 1.45 49 LYS A CA 13
ATOM 10966 C C . LYS A 1 51 ? -6.160 -43.539 6.158 1.00 11.12 49 LYS A C 13
ATOM 10967 O O . LYS A 1 51 ? -5.904 -43.678 4.962 1.00 52.42 49 LYS A O 13
ATOM 10986 N N . MET A 1 3 ? -0.087 -0.408 -1.612 1.00 61.14 1 MET A N 14
ATOM 10987 C CA . MET A 1 3 ? 0.762 -0.088 -2.754 1.00 51.03 1 MET A CA 14
ATOM 10988 C C . MET A 1 3 ? 1.797 -1.184 -2.986 1.00 43.11 1 MET A C 14
ATOM 10989 O O . MET A 1 3 ? 2.192 -1.887 -2.055 1.00 54.15 1 MET A O 14
ATOM 11003 N N . LYS A 1 4 ? 2.234 -1.325 -4.233 1.00 42.40 2 LYS A N 14
ATOM 11004 C CA . LYS A 1 4 ? 3.225 -2.334 -4.588 1.00 33.11 2 LYS A CA 14
ATOM 11005 C C . LYS A 1 4 ? 4.462 -2.216 -3.704 1.00 63.32 2 LYS A C 14
ATOM 11006 O O . LYS A 1 4 ? 5.306 -1.346 -3.914 1.00 52.14 2 LYS A O 14
ATOM 11025 N N . ASN A 1 5 ? 4.564 -3.099 -2.716 1.00 24.21 3 ASN A N 14
ATOM 11026 C CA . ASN A 1 5 ? 5.700 -3.094 -1.801 1.00 20.21 3 ASN A CA 14
ATOM 11027 C C . ASN A 1 5 ? 6.992 -3.441 -2.535 1.00 53.31 3 ASN A C 14
ATOM 11028 O O . ASN A 1 5 ? 6.964 -3.963 -3.648 1.00 74.34 3 ASN A O 14
ATOM 11039 N N . ASN A 1 6 ? 8.123 -3.146 -1.903 1.00 11.15 4 ASN A N 14
ATOM 11040 C CA . ASN A 1 6 ? 9.426 -3.426 -2.495 1.00 75.24 4 ASN A CA 14
ATOM 11041 C C . ASN A 1 6 ? 9.509 -4.876 -2.964 1.00 43.43 4 ASN A C 14
ATOM 11042 O O . ASN A 1 6 ? 10.149 -5.178 -3.972 1.00 73.01 4 ASN A O 14
ATOM 11053 N N . LYS A 1 7 ? 8.858 -5.769 -2.227 1.00 5.23 5 LYS A N 14
ATOM 11054 C CA . LYS A 1 7 ? 8.857 -7.187 -2.566 1.00 55.34 5 LYS A CA 14
ATOM 11055 C C . LYS A 1 7 ? 8.387 -7.402 -4.002 1.00 3.32 5 LYS A C 14
ATOM 11056 O O . LYS A 1 7 ? 7.990 -6.456 -4.683 1.00 60.31 5 LYS A O 14
ATOM 11075 N N . ASP A 1 8 ? 8.435 -8.650 -4.454 1.00 54.21 6 ASP A N 14
ATOM 11076 C CA . ASP A 1 8 ? 8.012 -8.989 -5.808 1.00 32.01 6 ASP A CA 14
ATOM 11077 C C . ASP A 1 8 ? 6.491 -9.054 -5.902 1.00 35.01 6 ASP A C 14
ATOM 11078 O O . ASP A 1 8 ? 5.854 -8.155 -6.450 1.00 50.22 6 ASP A O 14
ATOM 11087 N N . MET A 1 9 ? 5.915 -10.124 -5.364 1.00 72.31 7 MET A N 14
ATOM 11088 C CA . MET A 1 9 ? 4.468 -10.306 -5.387 1.00 60.25 7 MET A CA 14
ATOM 11089 C C . MET A 1 9 ? 3.774 -9.258 -4.523 1.00 63.20 7 MET A C 14
ATOM 11090 O O . MET A 1 9 ? 3.575 -9.461 -3.325 1.00 44.23 7 MET A O 14
ATOM 11104 N N . SER A 1 10 ? 3.409 -8.138 -5.138 1.00 12.10 8 SER A N 14
ATOM 11105 C CA . SER A 1 10 ? 2.741 -7.056 -4.423 1.00 70.52 8 SER A CA 14
ATOM 11106 C C . SER A 1 10 ? 1.413 -7.530 -3.839 1.00 44.21 8 SER A C 14
ATOM 11107 O O . SER A 1 10 ? 0.763 -8.421 -4.387 1.00 23.33 8 SER A O 14
ATOM 11115 N N . LEU A 1 11 ? 1.017 -6.927 -2.724 1.00 14.21 9 LEU A N 14
ATOM 11116 C CA . LEU A 1 11 ? -0.234 -7.285 -2.064 1.00 22.44 9 LEU A CA 14
ATOM 11117 C C . LEU A 1 11 ? -1.412 -7.164 -3.025 1.00 64.32 9 LEU A C 14
ATOM 11118 O O . LEU A 1 11 ? -2.332 -7.980 -2.999 1.00 73.20 9 LEU A O 14
ATOM 11134 N N . GLU A 1 12 ? -1.373 -6.142 -3.874 1.00 14.10 10 GLU A N 14
ATOM 11135 C CA . GLU A 1 12 ? -2.438 -5.916 -4.845 1.00 4.21 10 GLU A CA 14
ATOM 11136 C C . GLU A 1 12 ? -2.699 -7.174 -5.668 1.00 41.35 10 GLU A C 14
ATOM 11137 O O . GLU A 1 12 ? -3.812 -7.397 -6.142 1.00 53.14 10 GLU A O 14
ATOM 11149 N N . GLU A 1 13 ? -1.664 -7.991 -5.834 1.00 63.12 11 GLU A N 14
ATOM 11150 C CA . GLU A 1 13 ? -1.781 -9.226 -6.602 1.00 11.55 11 GLU A CA 14
ATOM 11151 C C . GLU A 1 13 ? -2.858 -10.132 -6.012 1.00 62.21 11 GLU A C 14
ATOM 11152 O O . GLU A 1 13 ? -3.419 -10.981 -6.705 1.00 51.12 11 GLU A O 14
ATOM 11164 N N . LYS A 1 14 ? -3.141 -9.947 -4.727 1.00 42.42 12 LYS A N 14
ATOM 11165 C CA . LYS A 1 14 ? -4.150 -10.746 -4.042 1.00 50.44 12 LYS A CA 14
ATOM 11166 C C . LYS A 1 14 ? -5.434 -10.819 -4.862 1.00 13.10 12 LYS A C 14
ATOM 11167 O O . LYS A 1 14 ? -5.763 -9.893 -5.602 1.00 11.44 12 LYS A O 14
ATOM 11186 N N . ASN A 1 15 ? -6.157 -11.926 -4.724 1.00 2.12 13 ASN A N 14
ATOM 11187 C CA . ASN A 1 15 ? -7.406 -12.119 -5.451 1.00 70.12 13 ASN A CA 14
ATOM 11188 C C . ASN A 1 15 ? -8.247 -13.216 -4.806 1.00 32.20 13 ASN A C 14
ATOM 11189 O O . ASN A 1 15 ? -7.719 -14.226 -4.341 1.00 32.53 13 ASN A O 14
ATOM 11200 N N . LYS A 1 16 ? -9.560 -13.011 -4.782 1.00 3.10 14 LYS A N 14
ATOM 11201 C CA . LYS A 1 16 ? -10.476 -13.982 -4.196 1.00 60.12 14 LYS A CA 14
ATOM 11202 C C . LYS A 1 16 ? -11.925 -13.538 -4.371 1.00 44.23 14 LYS A C 14
ATOM 11203 O O . LYS A 1 16 ? -12.196 -12.500 -4.975 1.00 23.13 14 LYS A O 14
ATOM 11222 N N . GLN A 1 17 ? -12.850 -14.329 -3.839 1.00 31.33 15 GLN A N 14
ATOM 11223 C CA . GLN A 1 17 ? -14.271 -14.016 -3.936 1.00 43.23 15 GLN A CA 14
ATOM 11224 C C . GLN A 1 17 ? -14.684 -13.021 -2.857 1.00 41.51 15 GLN A C 14
ATOM 11225 O O . GLN A 1 17 ? -13.970 -12.825 -1.872 1.00 55.32 15 GLN A O 14
ATOM 11239 N N . LEU A 1 18 ? -15.839 -12.394 -3.049 1.00 14.24 16 LEU A N 14
ATOM 11240 C CA . LEU A 1 18 ? -16.348 -11.418 -2.091 1.00 52.43 16 LEU A CA 14
ATOM 11241 C C . LEU A 1 18 ? -16.988 -12.112 -0.893 1.00 41.03 16 LEU A C 14
ATOM 11242 O O . LEU A 1 18 ? -16.891 -11.635 0.237 1.00 63.02 16 LEU A O 14
ATOM 11258 N N . GLU A 1 19 ? -17.640 -13.242 -1.149 1.00 41.13 17 GLU A N 14
ATOM 11259 C CA . GLU A 1 19 ? -18.294 -14.002 -0.091 1.00 30.21 17 GLU A CA 14
ATOM 11260 C C . GLU A 1 19 ? -17.281 -14.466 0.951 1.00 23.35 17 GLU A C 14
ATOM 11261 O O . GLU A 1 19 ? -17.425 -14.183 2.140 1.00 3.23 17 GLU A O 14
ATOM 11273 N N . GLN A 1 20 ? -16.257 -15.181 0.496 1.00 72.42 18 GLN A N 14
ATOM 11274 C CA . GLN A 1 20 ? -15.221 -15.686 1.389 1.00 41.03 18 GLN A CA 14
ATOM 11275 C C . GLN A 1 20 ? -14.226 -14.586 1.745 1.00 53.01 18 GLN A C 14
ATOM 11276 O O . GLN A 1 20 ? -13.360 -14.773 2.598 1.00 25.42 18 GLN A O 14
ATOM 11290 N N . GLN A 1 21 ? -14.358 -13.440 1.085 1.00 10.43 19 GLN A N 14
ATOM 11291 C CA . GLN A 1 21 ? -13.470 -12.310 1.332 1.00 25.24 19 GLN A CA 14
ATOM 11292 C C . GLN A 1 21 ? -13.220 -12.130 2.826 1.00 34.22 19 GLN A C 14
ATOM 11293 O O . GLN A 1 21 ? -12.131 -11.736 3.241 1.00 3.34 19 GLN A O 14
ATOM 11307 N N . VAL A 1 22 ? -14.238 -12.422 3.630 1.00 11.42 20 VAL A N 14
ATOM 11308 C CA . VAL A 1 22 ? -14.129 -12.293 5.078 1.00 15.45 20 VAL A CA 14
ATOM 11309 C C . VAL A 1 22 ? -13.066 -13.233 5.636 1.00 55.33 20 VAL A C 14
ATOM 11310 O O . VAL A 1 22 ? -12.242 -12.837 6.461 1.00 72.31 20 VAL A O 14
ATOM 11323 N N . THR A 1 23 ? -13.090 -14.481 5.179 1.00 20.00 21 THR A N 14
ATOM 11324 C CA . THR A 1 23 ? -12.129 -15.479 5.632 1.00 50.22 21 THR A CA 14
ATOM 11325 C C . THR A 1 23 ? -10.698 -14.995 5.431 1.00 44.53 21 THR A C 14
ATOM 11326 O O . THR A 1 23 ? -9.905 -14.962 6.372 1.00 11.43 21 THR A O 14
ATOM 11337 N N . TYR A 1 24 ? -10.373 -14.619 4.199 1.00 61.03 22 TYR A N 14
ATOM 11338 C CA . TYR A 1 24 ? -9.035 -14.138 3.874 1.00 54.21 22 TYR A CA 14
ATOM 11339 C C . TYR A 1 24 ? -8.752 -12.808 4.566 1.00 23.34 22 TYR A C 14
ATOM 11340 O O . TYR A 1 24 ? -7.786 -12.681 5.321 1.00 52.14 22 TYR A O 14
ATOM 11358 N N . LEU A 1 25 ? -9.600 -11.820 4.305 1.00 32.12 23 LEU A N 14
ATOM 11359 C CA . LEU A 1 25 ? -9.443 -10.499 4.903 1.00 11.31 23 LEU A CA 14
ATOM 11360 C C . LEU A 1 25 ? -9.179 -10.607 6.402 1.00 53.14 23 LEU A C 14
ATOM 11361 O O . LEU A 1 25 ? -8.604 -9.703 7.006 1.00 1.33 23 LEU A O 14
ATOM 11377 N N . GLN A 1 26 ? -9.602 -11.720 6.993 1.00 51.42 24 GLN A N 14
ATOM 11378 C CA . GLN A 1 26 ? -9.410 -11.946 8.420 1.00 2.04 24 GLN A CA 14
ATOM 11379 C C . GLN A 1 26 ? -8.044 -12.566 8.694 1.00 63.41 24 GLN A C 14
ATOM 11380 O O . GLN A 1 26 ? -7.232 -12.005 9.430 1.00 75.33 24 GLN A O 14
ATOM 11394 N N . ALA A 1 27 ? -7.796 -13.728 8.097 1.00 55.22 25 ALA A N 14
ATOM 11395 C CA . ALA A 1 27 ? -6.528 -14.424 8.275 1.00 51.51 25 ALA A CA 14
ATOM 11396 C C . ALA A 1 27 ? -5.509 -13.984 7.229 1.00 12.10 25 ALA A C 14
ATOM 11397 O O . ALA A 1 27 ? -4.462 -13.429 7.562 1.00 0.40 25 ALA A O 14
ATOM 11404 N N . LYS A 1 28 ? -5.822 -14.236 5.963 1.00 61.25 26 LYS A N 14
ATOM 11405 C CA . LYS A 1 28 ? -4.934 -13.866 4.866 1.00 33.35 26 LYS A CA 14
ATOM 11406 C C . LYS A 1 28 ? -4.305 -12.499 5.114 1.00 53.24 26 LYS A C 14
ATOM 11407 O O . LYS A 1 28 ? -3.102 -12.315 4.928 1.00 31.24 26 LYS A O 14
ATOM 11426 N N . VAL A 1 29 ? -5.126 -11.542 5.534 1.00 15.14 27 VAL A N 14
ATOM 11427 C CA . VAL A 1 29 ? -4.650 -10.192 5.810 1.00 42.24 27 VAL A CA 14
ATOM 11428 C C . VAL A 1 29 ? -3.358 -10.219 6.618 1.00 22.44 27 VAL A C 14
ATOM 11429 O O . VAL A 1 29 ? -2.494 -9.357 6.458 1.00 75.33 27 VAL A O 14
ATOM 11442 N N . ALA A 1 30 ? -3.232 -11.216 7.488 1.00 22.32 28 ALA A N 14
ATOM 11443 C CA . ALA A 1 30 ? -2.044 -11.358 8.321 1.00 61.12 28 ALA A CA 14
ATOM 11444 C C . ALA A 1 30 ? -0.786 -11.474 7.467 1.00 62.40 28 ALA A C 14
ATOM 11445 O O . ALA A 1 30 ? 0.183 -10.742 7.669 1.00 24.44 28 ALA A O 14
ATOM 11452 N N . TYR A 1 31 ? -0.807 -12.399 6.513 1.00 13.51 29 TYR A N 14
ATOM 11453 C CA . TYR A 1 31 ? 0.333 -12.613 5.630 1.00 4.45 29 TYR A CA 14
ATOM 11454 C C . TYR A 1 31 ? 0.338 -11.599 4.490 1.00 12.13 29 TYR A C 14
ATOM 11455 O O . TYR A 1 31 ? 1.343 -10.932 4.240 1.00 13.13 29 TYR A O 14
ATOM 11473 N N . LEU A 1 32 ? -0.793 -11.488 3.802 1.00 10.11 30 LEU A N 14
ATOM 11474 C CA . LEU A 1 32 ? -0.922 -10.555 2.688 1.00 71.11 30 LEU A CA 14
ATOM 11475 C C . LEU A 1 32 ? -0.434 -9.165 3.082 1.00 12.23 30 LEU A C 14
ATOM 11476 O O . LEU A 1 32 ? 0.026 -8.396 2.239 1.00 73.12 30 LEU A O 14
ATOM 11492 N N . GLU A 1 33 ? -0.536 -8.851 4.370 1.00 13.40 31 GLU A N 14
ATOM 11493 C CA . GLU A 1 33 ? -0.104 -7.553 4.876 1.00 63.14 31 GLU A CA 14
ATOM 11494 C C . GLU A 1 33 ? 1.224 -7.140 4.248 1.00 43.32 31 GLU A C 14
ATOM 11495 O O . GLU A 1 33 ? 1.349 -6.048 3.692 1.00 34.01 31 GLU A O 14
ATOM 11507 N N . LYS A 1 34 ? 2.215 -8.020 4.341 1.00 43.12 32 LYS A N 14
ATOM 11508 C CA . LYS A 1 34 ? 3.535 -7.749 3.782 1.00 33.14 32 LYS A CA 14
ATOM 11509 C C . LYS A 1 34 ? 3.923 -8.816 2.763 1.00 5.44 32 LYS A C 14
ATOM 11510 O O . LYS A 1 34 ? 4.470 -8.506 1.704 1.00 61.32 32 LYS A O 14
ATOM 11529 N N . LEU A 1 35 ? 3.637 -10.071 3.090 1.00 62.15 33 LEU A N 14
ATOM 11530 C CA . LEU A 1 35 ? 3.956 -11.184 2.202 1.00 54.25 33 LEU A CA 14
ATOM 11531 C C . LEU A 1 35 ? 3.058 -11.170 0.968 1.00 21.43 33 LEU A C 14
ATOM 11532 O O . LEU A 1 35 ? 3.320 -10.449 0.005 1.00 21.24 33 LEU A O 14
ATOM 11548 N N . ASP A 1 36 ? 1.998 -11.970 1.006 1.00 62.34 34 ASP A N 14
ATOM 11549 C CA . ASP A 1 36 ? 1.059 -12.048 -0.108 1.00 24.24 34 ASP A CA 14
ATOM 11550 C C . ASP A 1 36 ? -0.210 -12.788 0.303 1.00 63.53 34 ASP A C 14
ATOM 11551 O O . ASP A 1 36 ? -0.366 -13.179 1.459 1.00 10.32 34 ASP A O 14
ATOM 11560 N N . ALA A 1 37 ? -1.114 -12.977 -0.653 1.00 62.10 35 ALA A N 14
ATOM 11561 C CA . ALA A 1 37 ? -2.369 -13.671 -0.391 1.00 64.14 35 ALA A CA 14
ATOM 11562 C C . ALA A 1 37 ? -2.143 -15.170 -0.227 1.00 61.20 35 ALA A C 14
ATOM 11563 O O . ALA A 1 37 ? -2.535 -15.965 -1.083 1.00 1.04 35 ALA A O 14
ATOM 11570 N N . LEU A 1 38 ? -1.509 -15.551 0.876 1.00 4.34 36 LEU A N 14
ATOM 11571 C CA . LEU A 1 38 ? -1.230 -16.956 1.153 1.00 41.32 36 LEU A CA 14
ATOM 11572 C C . LEU A 1 38 ? -0.672 -17.133 2.561 1.00 33.44 36 LEU A C 14
ATOM 11573 O O . LEU A 1 38 ? -0.220 -16.173 3.186 1.00 63.51 36 LEU A O 14
ATOM 11589 N N . ILE A 1 39 ? -0.706 -18.367 3.054 1.00 13.23 37 ILE A N 14
ATOM 11590 C CA . ILE A 1 39 ? -0.201 -18.670 4.388 1.00 72.35 37 ILE A CA 14
ATOM 11591 C C . ILE A 1 39 ? 1.323 -18.693 4.406 1.00 45.32 37 ILE A C 14
ATOM 11592 O O . ILE A 1 39 ? 1.949 -19.532 3.759 1.00 72.04 37 ILE A O 14
ATOM 11608 N N . GLN A 1 40 ? 1.914 -17.766 5.153 1.00 45.10 38 GLN A N 14
ATOM 11609 C CA . GLN A 1 40 ? 3.366 -17.680 5.256 1.00 24.54 38 GLN A CA 14
ATOM 11610 C C . GLN A 1 40 ? 3.803 -17.566 6.713 1.00 14.43 38 GLN A C 14
ATOM 11611 O O . GLN A 1 40 ? 4.366 -18.503 7.279 1.00 52.24 38 GLN A O 14
ATOM 11625 N N . SER A 1 41 ? 3.539 -16.410 7.316 1.00 73.44 39 SER A N 14
ATOM 11626 C CA . SER A 1 41 ? 3.908 -16.171 8.706 1.00 72.41 39 SER A CA 14
ATOM 11627 C C . SER A 1 41 ? 3.387 -17.288 9.606 1.00 54.31 39 SER A C 14
ATOM 11628 O O . SER A 1 41 ? 4.143 -18.159 10.037 1.00 52.35 39 SER A O 14
ATOM 11636 N N . LYS A 1 42 ? 2.088 -17.255 9.887 1.00 63.04 40 LYS A N 14
ATOM 11637 C CA . LYS A 1 42 ? 1.463 -18.263 10.734 1.00 33.12 40 LYS A CA 14
ATOM 11638 C C . LYS A 1 42 ? 0.339 -18.978 9.990 1.00 22.14 40 LYS A C 14
ATOM 11639 O O . LYS A 1 42 ? -0.824 -18.584 10.074 1.00 52.32 40 LYS A O 14
ATOM 11658 N N . LYS A 1 43 ? 0.694 -20.033 9.264 1.00 0.41 41 LYS A N 14
ATOM 11659 C CA . LYS A 1 43 ? -0.284 -20.805 8.507 1.00 30.24 41 LYS A CA 14
ATOM 11660 C C . LYS A 1 43 ? -1.317 -21.434 9.437 1.00 72.23 41 LYS A C 14
ATOM 11661 O O . LYS A 1 43 ? -1.002 -21.813 10.565 1.00 53.41 41 LYS A O 14
ATOM 11680 N N . SER A 1 44 ? -2.551 -21.544 8.955 1.00 50.13 42 SER A N 14
ATOM 11681 C CA . SER A 1 44 ? -3.631 -22.125 9.743 1.00 20.34 42 SER A CA 14
ATOM 11682 C C . SER A 1 44 ? -3.290 -23.552 10.162 1.00 34.23 42 SER A C 14
ATOM 11683 O O . SER A 1 44 ? -2.428 -24.209 9.579 1.00 42.35 42 SER A O 14
ATOM 11691 N N . PRO A 1 45 ? -3.984 -24.045 11.199 1.00 20.12 43 PRO A N 14
ATOM 11692 C CA . PRO A 1 45 ? -3.774 -25.399 11.720 1.00 21.11 43 PRO A CA 14
ATOM 11693 C C . PRO A 1 45 ? -4.264 -26.474 10.756 1.00 44.24 43 PRO A C 14
ATOM 11694 O O . PRO A 1 45 ? -5.387 -26.409 10.256 1.00 73.53 43 PRO A O 14
ATOM 11705 N N . THR A 1 46 ? -3.414 -27.463 10.497 1.00 5.15 44 THR A N 14
ATOM 11706 C CA . THR A 1 46 ? -3.760 -28.551 9.592 1.00 25.42 44 THR A CA 14
ATOM 11707 C C . THR A 1 46 ? -4.362 -29.728 10.352 1.00 42.22 44 THR A C 14
ATOM 11708 O O . THR A 1 46 ? -4.094 -29.917 11.539 1.00 53.43 44 THR A O 14
ATOM 11719 N N . LYS A 1 47 ? -5.176 -30.518 9.660 1.00 12.25 45 LYS A N 14
ATOM 11720 C CA . LYS A 1 47 ? -5.816 -31.678 10.269 1.00 61.43 45 LYS A CA 14
ATOM 11721 C C . LYS A 1 47 ? -4.780 -32.725 10.665 1.00 23.31 45 LYS A C 14
ATOM 11722 O O . LYS A 1 47 ? -3.624 -32.661 10.245 1.00 54.15 45 LYS A O 14
ATOM 11741 N N . LYS A 1 48 ? -5.201 -33.690 11.476 1.00 64.33 46 LYS A N 14
ATOM 11742 C CA . LYS A 1 48 ? -4.311 -34.753 11.927 1.00 24.41 46 LYS A CA 14
ATOM 11743 C C . LYS A 1 48 ? -3.706 -35.498 10.741 1.00 53.55 46 LYS A C 14
ATOM 11744 O O . LYS A 1 48 ? -4.409 -36.196 10.009 1.00 24.14 46 LYS A O 14
ATOM 11763 N N . LYS A 1 49 ? -2.400 -35.344 10.555 1.00 25.54 47 LYS A N 14
ATOM 11764 C CA . LYS A 1 49 ? -1.699 -36.004 9.460 1.00 52.24 47 LYS A CA 14
ATOM 11765 C C . LYS A 1 49 ? -1.453 -37.475 9.778 1.00 3.12 47 LYS A C 14
ATOM 11766 O O . LYS A 1 49 ? -1.085 -37.824 10.900 1.00 14.54 47 LYS A O 14
ATOM 11785 N N . ARG A 1 50 ? -1.656 -38.333 8.784 1.00 62.10 48 ARG A N 14
ATOM 11786 C CA . ARG A 1 50 ? -1.455 -39.767 8.959 1.00 11.50 48 ARG A CA 14
ATOM 11787 C C . ARG A 1 50 ? 0.029 -40.117 8.912 1.00 21.50 48 ARG A C 14
ATOM 11788 O O . ARG A 1 50 ? 0.641 -40.135 7.844 1.00 52.13 48 ARG A O 14
ATOM 11809 N N . LYS A 1 51 ? 0.603 -40.396 10.078 1.00 60.15 49 LYS A N 14
ATOM 11810 C CA . LYS A 1 51 ? 2.015 -40.747 10.171 1.00 21.50 49 LYS A CA 14
ATOM 11811 C C . LYS A 1 51 ? 2.364 -41.865 9.193 1.00 35.34 49 LYS A C 14
ATOM 11812 O O . LYS A 1 51 ? 3.523 -42.262 9.077 1.00 63.02 49 LYS A O 14
ATOM 11831 N N . MET A 1 3 ? -1.187 0.334 1.069 1.00 30.54 1 MET A N 15
ATOM 11832 C CA . MET A 1 3 ? -0.563 0.751 -0.181 1.00 31.21 1 MET A CA 15
ATOM 11833 C C . MET A 1 3 ? 0.414 -0.308 -0.681 1.00 20.41 1 MET A C 15
ATOM 11834 O O . MET A 1 3 ? 1.092 -0.965 0.110 1.00 73.53 1 MET A O 15
ATOM 11848 N N . LYS A 1 4 ? 0.482 -0.470 -1.998 1.00 12.20 2 LYS A N 15
ATOM 11849 C CA . LYS A 1 4 ? 1.377 -1.448 -2.604 1.00 74.44 2 LYS A CA 15
ATOM 11850 C C . LYS A 1 4 ? 2.794 -1.300 -2.061 1.00 0.02 2 LYS A C 15
ATOM 11851 O O . LYS A 1 4 ? 3.378 -0.218 -2.111 1.00 34.22 2 LYS A O 15
ATOM 11870 N N . ASN A 1 5 ? 3.342 -2.395 -1.543 1.00 41.50 3 ASN A N 15
ATOM 11871 C CA . ASN A 1 5 ? 4.692 -2.386 -0.991 1.00 50.40 3 ASN A CA 15
ATOM 11872 C C . ASN A 1 5 ? 5.725 -2.133 -2.085 1.00 2.13 3 ASN A C 15
ATOM 11873 O O . ASN A 1 5 ? 5.477 -2.397 -3.260 1.00 72.12 3 ASN A O 15
ATOM 11884 N N . ASN A 1 6 ? 6.885 -1.620 -1.688 1.00 4.10 4 ASN A N 15
ATOM 11885 C CA . ASN A 1 6 ? 7.957 -1.331 -2.634 1.00 70.32 4 ASN A CA 15
ATOM 11886 C C . ASN A 1 6 ? 8.596 -2.620 -3.142 1.00 70.30 4 ASN A C 15
ATOM 11887 O O . ASN A 1 6 ? 9.773 -2.883 -2.893 1.00 33.30 4 ASN A O 15
ATOM 11898 N N . LYS A 1 7 ? 7.812 -3.421 -3.856 1.00 64.12 5 LYS A N 15
ATOM 11899 C CA . LYS A 1 7 ? 8.300 -4.682 -4.402 1.00 23.22 5 LYS A CA 15
ATOM 11900 C C . LYS A 1 7 ? 7.442 -5.134 -5.579 1.00 32.22 5 LYS A C 15
ATOM 11901 O O . LYS A 1 7 ? 6.441 -4.498 -5.909 1.00 73.54 5 LYS A O 15
ATOM 11920 N N . ASP A 1 8 ? 7.839 -6.236 -6.206 1.00 41.43 6 ASP A N 15
ATOM 11921 C CA . ASP A 1 8 ? 7.104 -6.774 -7.345 1.00 63.10 6 ASP A CA 15
ATOM 11922 C C . ASP A 1 8 ? 5.771 -7.367 -6.900 1.00 51.02 6 ASP A C 15
ATOM 11923 O O . ASP A 1 8 ? 4.713 -6.983 -7.398 1.00 0.32 6 ASP A O 15
ATOM 11932 N N . MET A 1 9 ? 5.830 -8.306 -5.961 1.00 43.43 7 MET A N 15
ATOM 11933 C CA . MET A 1 9 ? 4.627 -8.951 -5.450 1.00 20.43 7 MET A CA 15
ATOM 11934 C C . MET A 1 9 ? 3.777 -7.965 -4.655 1.00 20.34 7 MET A C 15
ATOM 11935 O O . MET A 1 9 ? 3.930 -7.838 -3.440 1.00 21.21 7 MET A O 15
ATOM 11949 N N . SER A 1 10 ? 2.881 -7.270 -5.348 1.00 5.40 8 SER A N 15
ATOM 11950 C CA . SER A 1 10 ? 2.010 -6.292 -4.707 1.00 1.12 8 SER A CA 15
ATOM 11951 C C . SER A 1 10 ? 0.854 -6.982 -3.989 1.00 63.32 8 SER A C 15
ATOM 11952 O O . SER A 1 10 ? 0.319 -7.983 -4.469 1.00 51.40 8 SER A O 15
ATOM 11960 N N . LEU A 1 11 ? 0.474 -6.442 -2.837 1.00 4.42 9 LEU A N 15
ATOM 11961 C CA . LEU A 1 11 ? -0.618 -7.004 -2.051 1.00 74.41 9 LEU A CA 15
ATOM 11962 C C . LEU A 1 11 ? -1.945 -6.874 -2.792 1.00 72.31 9 LEU A C 15
ATOM 11963 O O . LEU A 1 11 ? -2.833 -7.714 -2.647 1.00 24.22 9 LEU A O 15
ATOM 11979 N N . GLU A 1 12 ? -2.072 -5.817 -3.588 1.00 4.00 10 GLU A N 15
ATOM 11980 C CA . GLU A 1 12 ? -3.290 -5.579 -4.353 1.00 10.42 10 GLU A CA 15
ATOM 11981 C C . GLU A 1 12 ? -3.663 -6.807 -5.178 1.00 14.21 10 GLU A C 15
ATOM 11982 O O . GLU A 1 12 ? -4.837 -7.038 -5.468 1.00 65.33 10 GLU A O 15
ATOM 11994 N N . GLU A 1 13 ? -2.656 -7.590 -5.552 1.00 53.42 11 GLU A N 15
ATOM 11995 C CA . GLU A 1 13 ? -2.879 -8.793 -6.345 1.00 61.01 11 GLU A CA 15
ATOM 11996 C C . GLU A 1 13 ? -3.816 -9.756 -5.621 1.00 42.22 11 GLU A C 15
ATOM 11997 O O . GLU A 1 13 ? -4.417 -10.636 -6.237 1.00 55.11 11 GLU A O 15
ATOM 12009 N N . LYS A 1 14 ? -3.934 -9.583 -4.309 1.00 40.32 12 LYS A N 15
ATOM 12010 C CA . LYS A 1 14 ? -4.797 -10.434 -3.499 1.00 72.13 12 LYS A CA 15
ATOM 12011 C C . LYS A 1 14 ? -6.157 -10.620 -4.165 1.00 30.23 12 LYS A C 15
ATOM 12012 O O . LYS A 1 14 ? -6.658 -9.720 -4.837 1.00 45.04 12 LYS A O 15
ATOM 12031 N N . ASN A 1 15 ? -6.750 -11.794 -3.971 1.00 11.32 13 ASN A N 15
ATOM 12032 C CA . ASN A 1 15 ? -8.053 -12.097 -4.552 1.00 1.02 13 ASN A CA 15
ATOM 12033 C C . ASN A 1 15 ? -8.500 -13.507 -4.178 1.00 72.05 13 ASN A C 15
ATOM 12034 O O . ASN A 1 15 ? -7.688 -14.429 -4.106 1.00 61.52 13 ASN A O 15
ATOM 12045 N N . LYS A 1 16 ? -9.798 -13.667 -3.943 1.00 21.23 14 LYS A N 15
ATOM 12046 C CA . LYS A 1 16 ? -10.356 -14.964 -3.579 1.00 24.34 14 LYS A CA 15
ATOM 12047 C C . LYS A 1 16 ? -11.788 -15.102 -4.085 1.00 22.30 14 LYS A C 15
ATOM 12048 O O . LYS A 1 16 ? -12.041 -15.784 -5.078 1.00 41.51 14 LYS A O 15
ATOM 12067 N N . GLN A 1 17 ? -12.719 -14.450 -3.397 1.00 34.54 15 GLN A N 15
ATOM 12068 C CA . GLN A 1 17 ? -14.126 -14.501 -3.778 1.00 43.23 15 GLN A CA 15
ATOM 12069 C C . GLN A 1 17 ? -14.935 -13.460 -3.012 1.00 34.23 15 GLN A C 15
ATOM 12070 O O . GLN A 1 17 ? -14.379 -12.646 -2.274 1.00 12.42 15 GLN A O 15
ATOM 12084 N N . LEU A 1 18 ? -16.251 -13.492 -3.191 1.00 72.22 16 LEU A N 15
ATOM 12085 C CA . LEU A 1 18 ? -17.139 -12.551 -2.516 1.00 65.24 16 LEU A CA 15
ATOM 12086 C C . LEU A 1 18 ? -17.372 -12.967 -1.067 1.00 54.54 16 LEU A C 15
ATOM 12087 O O . LEU A 1 18 ? -17.516 -12.121 -0.185 1.00 44.22 16 LEU A O 15
ATOM 12103 N N . GLU A 1 19 ? -17.408 -14.274 -0.830 1.00 65.12 17 GLU A N 15
ATOM 12104 C CA . GLU A 1 19 ? -17.622 -14.801 0.512 1.00 14.34 17 GLU A CA 15
ATOM 12105 C C . GLU A 1 19 ? -16.303 -14.913 1.271 1.00 42.34 17 GLU A C 15
ATOM 12106 O O . GLU A 1 19 ? -16.199 -14.487 2.421 1.00 63.34 17 GLU A O 15
ATOM 12118 N N . GLN A 1 20 ? -15.299 -15.489 0.617 1.00 2.42 18 GLN A N 15
ATOM 12119 C CA . GLN A 1 20 ? -13.987 -15.658 1.230 1.00 44.21 18 GLN A CA 15
ATOM 12120 C C . GLN A 1 20 ? -13.295 -14.311 1.416 1.00 61.30 18 GLN A C 15
ATOM 12121 O O . GLN A 1 20 ? -12.327 -14.199 2.168 1.00 35.43 18 GLN A O 15
ATOM 12135 N N . G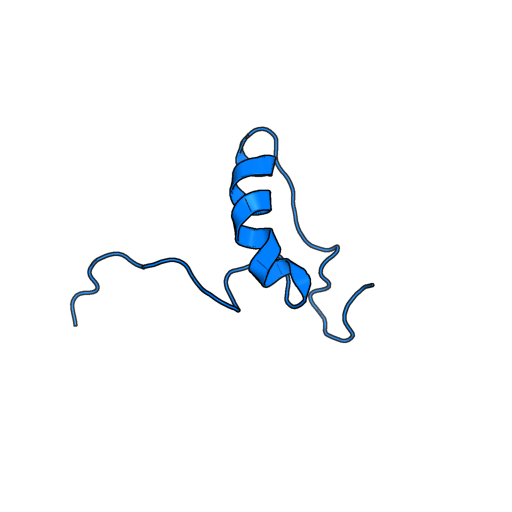LN A 1 21 ? -13.798 -13.293 0.725 1.00 24.05 19 GLN A N 15
ATOM 12136 C CA . GLN A 1 21 ? -13.227 -11.954 0.814 1.00 24.45 19 GLN A CA 15
ATOM 12137 C C . GLN A 1 21 ? -13.031 -11.541 2.270 1.00 74.44 19 GLN A C 15
ATOM 12138 O O . GLN A 1 21 ? -11.981 -11.018 2.642 1.00 61.32 19 GLN A O 15
ATOM 12152 N N . VAL A 1 22 ? -14.051 -11.780 3.089 1.00 4.40 20 VAL A N 15
ATOM 12153 C CA . VAL A 1 22 ? -13.991 -11.433 4.504 1.00 20.20 20 VAL A CA 15
ATOM 12154 C C . VAL A 1 22 ? -13.198 -12.471 5.291 1.00 53.21 20 VAL A C 15
ATOM 12155 O O . VAL A 1 22 ? -12.694 -12.190 6.379 1.00 52.11 20 VAL A O 15
ATOM 12168 N N . THR A 1 23 ? -13.091 -13.673 4.734 1.00 43.04 21 THR A N 15
ATOM 12169 C CA . THR A 1 23 ? -12.360 -14.754 5.383 1.00 42.22 21 THR A CA 15
ATOM 12170 C C . THR A 1 23 ? -10.855 -14.522 5.309 1.00 10.33 21 THR A C 15
ATOM 12171 O O . THR A 1 23 ? -10.143 -14.686 6.300 1.00 23.10 21 THR A O 15
ATOM 12182 N N . TYR A 1 24 ? -10.377 -14.138 4.131 1.00 73.43 22 TYR A N 15
ATOM 12183 C CA . TYR A 1 24 ? -8.956 -13.885 3.928 1.00 63.21 22 TYR A CA 15
ATOM 12184 C C . TYR A 1 24 ? -8.574 -12.494 4.424 1.00 21.13 22 TYR A C 15
ATOM 12185 O O . TYR A 1 24 ? -7.511 -12.303 5.017 1.00 61.23 22 TYR A O 15
ATOM 12203 N N . LEU A 1 25 ? -9.449 -11.525 4.179 1.00 22.00 23 LEU A N 15
ATOM 12204 C CA . LEU A 1 25 ? -9.206 -10.150 4.601 1.00 3.11 23 LEU A CA 15
ATOM 12205 C C . LEU A 1 25 ? -8.966 -10.076 6.106 1.00 72.33 23 LEU A C 15
ATOM 12206 O O . LEU A 1 25 ? -8.324 -9.149 6.596 1.00 5.43 23 LEU A O 15
ATOM 12222 N N . GLN A 1 26 ? -9.486 -11.061 6.831 1.00 22.32 24 GLN A N 15
ATOM 12223 C CA . GLN A 1 26 ? -9.327 -11.108 8.280 1.00 63.31 24 GLN A CA 15
ATOM 12224 C C . GLN A 1 26 ? -8.082 -11.901 8.665 1.00 1.44 24 GLN A C 15
ATOM 12225 O O . GLN A 1 26 ? -7.293 -11.466 9.504 1.00 64.14 24 GLN A O 15
ATOM 12239 N N . ALA A 1 27 ? -7.913 -13.065 8.048 1.00 33.52 25 ALA A N 15
ATOM 12240 C CA . ALA A 1 27 ? -6.764 -13.918 8.326 1.00 42.33 25 ALA A CA 15
ATOM 12241 C C . ALA A 1 27 ? -5.597 -13.583 7.403 1.00 3.32 25 ALA A C 15
ATOM 12242 O O . ALA A 1 27 ? -4.558 -13.095 7.850 1.00 14.22 25 ALA A O 15
ATOM 12249 N N . LYS A 1 28 ? -5.773 -13.848 6.113 1.00 31.33 26 LYS A N 15
ATOM 12250 C CA . LYS A 1 28 ? -4.735 -13.575 5.126 1.00 12.24 26 LYS A CA 15
ATOM 12251 C C . LYS A 1 28 ? -4.038 -12.250 5.422 1.00 35.52 26 LYS A C 15
ATOM 12252 O O . LYS A 1 28 ? -2.841 -12.100 5.180 1.00 40.33 26 LYS A O 15
ATOM 12271 N N . VAL A 1 29 ? -4.796 -11.293 5.949 1.00 23.30 27 VAL A N 15
ATOM 12272 C CA . VAL A 1 29 ? -4.250 -9.982 6.280 1.00 31.55 27 VAL A CA 15
ATOM 12273 C C . VAL A 1 29 ? -2.904 -10.110 6.984 1.00 2.53 27 VAL A C 15
ATOM 12274 O O . VAL A 1 29 ? -2.043 -9.239 6.861 1.00 1.21 27 VAL A O 15
ATOM 12287 N N . ALA A 1 30 ? -2.729 -11.201 7.722 1.00 2.23 28 ALA A N 15
ATOM 12288 C CA . ALA A 1 30 ? -1.486 -11.444 8.444 1.00 0.42 28 ALA A CA 15
ATOM 12289 C C . ALA A 1 30 ? -0.303 -11.531 7.486 1.00 22.42 28 ALA A C 15
ATOM 12290 O O . ALA A 1 30 ? 0.700 -10.838 7.658 1.00 41.02 28 ALA A O 15
ATOM 12297 N N . TYR A 1 31 ? -0.426 -12.388 6.478 1.00 11.24 29 TYR A N 15
ATOM 12298 C CA . TYR A 1 31 ? 0.635 -12.568 5.495 1.00 70.43 29 TYR A CA 15
ATOM 12299 C C . TYR A 1 31 ? 0.553 -11.505 4.404 1.00 42.12 29 TYR A C 15
ATOM 12300 O O . TYR A 1 31 ? 1.545 -10.847 4.086 1.00 13.53 29 TYR A O 15
ATOM 12318 N N . LEU A 1 32 ? -0.636 -11.342 3.834 1.00 45.02 30 LEU A N 15
ATOM 12319 C CA . LEU A 1 32 ? -0.849 -10.358 2.778 1.00 15.02 30 LEU A CA 15
ATOM 12320 C C . LEU A 1 32 ? -0.346 -8.983 3.205 1.00 24.12 30 LEU A C 15
ATOM 12321 O O . LEU A 1 32 ? -0.016 -8.145 2.367 1.00 53.22 30 LEU A O 15
ATOM 12337 N N . GLU A 1 33 ? -0.287 -8.760 4.515 1.00 63.45 31 GLU A N 15
ATOM 12338 C CA . GLU A 1 33 ? 0.179 -7.487 5.052 1.00 72.21 31 GLU A CA 15
ATOM 12339 C C . GLU A 1 33 ? 1.402 -6.988 4.287 1.00 35.33 31 GLU A C 15
ATOM 12340 O O . GLU A 1 33 ? 1.406 -5.877 3.758 1.00 44.31 31 GLU A O 15
ATOM 12352 N N . LYS A 1 34 ? 2.438 -7.818 4.234 1.00 32.21 32 LYS A N 15
ATOM 12353 C CA . LYS A 1 34 ? 3.667 -7.464 3.535 1.00 61.15 32 LYS A CA 15
ATOM 12354 C C . LYS A 1 34 ? 3.996 -8.493 2.457 1.00 13.23 32 LYS A C 15
ATOM 12355 O O . LYS A 1 34 ? 4.394 -8.138 1.347 1.00 73.42 32 LYS A O 15
ATOM 12374 N N . LEU A 1 35 ? 3.826 -9.767 2.791 1.00 33.33 33 LEU A N 15
ATOM 12375 C CA . LEU A 1 35 ? 4.103 -10.848 1.851 1.00 32.15 33 LEU A CA 15
ATOM 12376 C C . LEU A 1 35 ? 3.135 -10.807 0.673 1.00 1.42 33 LEU A C 15
ATOM 12377 O O . LEU A 1 35 ? 3.374 -10.113 -0.315 1.00 43.33 33 LEU A O 15
ATOM 12393 N N . ASP A 1 36 ? 2.041 -11.552 0.786 1.00 3.12 34 ASP A N 15
ATOM 12394 C CA . ASP A 1 36 ? 1.035 -11.598 -0.268 1.00 41.13 34 ASP A CA 15
ATOM 12395 C C . ASP A 1 36 ? -0.195 -12.376 0.188 1.00 14.52 34 ASP A C 15
ATOM 12396 O O . ASP A 1 36 ? -0.250 -12.864 1.316 1.00 2.25 34 ASP A O 15
ATOM 12405 N N . ALA A 1 37 ? -1.181 -12.485 -0.696 1.00 35.20 35 ALA A N 15
ATOM 12406 C CA . ALA A 1 37 ? -2.411 -13.204 -0.384 1.00 43.21 35 ALA A CA 15
ATOM 12407 C C . ALA A 1 37 ? -2.173 -14.710 -0.350 1.00 43.41 35 ALA A C 15
ATOM 12408 O O . ALA A 1 37 ? -2.626 -15.440 -1.232 1.00 72.30 35 ALA A O 15
ATOM 12415 N N . LEU A 1 38 ? -1.459 -15.168 0.672 1.00 43.00 36 LEU A N 15
ATOM 12416 C CA . LEU A 1 38 ? -1.160 -16.588 0.821 1.00 64.14 36 LEU A CA 15
ATOM 12417 C C . LEU A 1 38 ? -0.530 -16.873 2.181 1.00 54.44 36 LEU A C 15
ATOM 12418 O O . LEU A 1 38 ? -0.120 -15.954 2.890 1.00 13.51 36 LEU A O 15
ATOM 12434 N N . ILE A 1 39 ? -0.456 -18.151 2.536 1.00 2.45 37 ILE A N 15
ATOM 12435 C CA . ILE A 1 39 ? 0.127 -18.556 3.810 1.00 54.23 37 ILE A CA 15
ATOM 12436 C C . ILE A 1 39 ? 1.650 -18.500 3.760 1.00 13.53 37 ILE A C 15
ATOM 12437 O O . ILE A 1 39 ? 2.285 -19.258 3.029 1.00 75.54 37 ILE A O 15
ATOM 12453 N N . GLN A 1 40 ? 2.229 -17.597 4.545 1.00 12.40 38 GLN A N 15
ATOM 12454 C CA . GLN A 1 40 ? 3.678 -17.442 4.591 1.00 30.52 38 GLN A CA 15
ATOM 12455 C C . GLN A 1 40 ? 4.175 -17.398 6.032 1.00 0.14 38 GLN A C 15
ATOM 12456 O O . GLN A 1 40 ? 4.816 -18.335 6.507 1.00 24.14 38 GLN A O 15
ATOM 12470 N N . SER A 1 41 ? 3.875 -16.303 6.723 1.00 11.41 39 SER A N 15
ATOM 12471 C CA . SER A 1 41 ? 4.295 -16.134 8.109 1.00 20.13 39 SER A CA 15
ATOM 12472 C C . SER A 1 41 ? 3.885 -17.338 8.952 1.00 72.25 39 SER A C 15
ATOM 12473 O O . SER A 1 41 ? 4.711 -18.187 9.287 1.00 60.22 39 SER A O 15
ATOM 12481 N N . LYS A 1 42 ? 2.602 -17.405 9.291 1.00 72.43 40 LYS A N 15
ATOM 12482 C CA . LYS A 1 42 ? 2.079 -18.505 10.093 1.00 55.13 40 LYS A CA 15
ATOM 12483 C C . LYS A 1 42 ? 0.961 -19.234 9.354 1.00 53.54 40 LYS A C 15
ATOM 12484 O O . LYS A 1 42 ? -0.218 -18.919 9.523 1.00 23.53 40 LYS A O 15
ATOM 12503 N N . LYS A 1 43 ? 1.337 -20.209 8.534 1.00 63.01 41 LYS A N 15
ATOM 12504 C CA . LYS A 1 43 ? 0.367 -20.985 7.771 1.00 62.04 41 LYS A CA 15
ATOM 12505 C C . LYS A 1 43 ? -0.572 -21.748 8.700 1.00 44.21 41 LYS A C 15
ATOM 12506 O O . LYS A 1 43 ? -0.165 -22.210 9.765 1.00 23.45 41 LYS A O 15
ATOM 12525 N N . SER A 1 44 ? -1.829 -21.876 8.288 1.00 21.32 42 SER A N 15
ATOM 12526 C CA . SER A 1 44 ? -2.826 -22.581 9.085 1.00 21.23 42 SER A CA 15
ATOM 12527 C C . SER A 1 44 ? -2.333 -23.975 9.463 1.00 0.32 42 SER A C 15
ATOM 12528 O O . SER A 1 44 ? -1.421 -24.527 8.847 1.00 0.23 42 SER A O 15
ATOM 12536 N N . PRO A 1 45 ? -2.950 -24.558 10.501 1.00 31.33 43 PRO A N 15
ATOM 12537 C CA . PRO A 1 45 ? -2.592 -25.895 10.986 1.00 51.24 43 PRO A CA 15
ATOM 12538 C C . PRO A 1 45 ? -2.991 -26.993 10.005 1.00 2.33 43 PRO A C 15
ATOM 12539 O O . PRO A 1 45 ? -4.126 -27.034 9.530 1.00 14.34 43 PRO A O 15
ATOM 12550 N N . THR A 1 46 ? -2.050 -27.883 9.706 1.00 43.44 44 THR A N 15
ATOM 12551 C CA . THR A 1 46 ? -2.303 -28.981 8.781 1.00 3.33 44 THR A CA 15
ATOM 12552 C C . THR A 1 46 ? -3.141 -30.071 9.439 1.00 51.21 44 THR A C 15
ATOM 12553 O O . THR A 1 46 ? -3.000 -30.343 10.631 1.00 12.24 44 THR A O 15
ATOM 12564 N N . LYS A 1 47 ? -4.014 -30.693 8.654 1.00 31.53 45 LYS A N 15
ATOM 12565 C CA . LYS A 1 47 ? -4.875 -31.756 9.159 1.00 21.52 45 LYS A CA 15
ATOM 12566 C C . LYS A 1 47 ? -4.063 -33.007 9.480 1.00 34.52 45 LYS A C 15
ATOM 12567 O O . LYS A 1 47 ? -3.173 -33.394 8.723 1.00 73.34 45 LYS A O 15
ATOM 12586 N N . LYS A 1 48 ? -4.377 -33.637 10.607 1.00 30.53 46 LYS A N 15
ATOM 12587 C CA . LYS A 1 48 ? -3.679 -34.847 11.028 1.00 54.21 46 LYS A CA 15
ATOM 12588 C C . LYS A 1 48 ? -4.438 -36.094 10.586 1.00 32.13 46 LYS A C 15
ATOM 12589 O O . LYS A 1 48 ? -5.513 -36.396 11.106 1.00 61.33 46 LYS A O 15
ATOM 12608 N N . LYS A 1 49 ? -3.872 -36.816 9.626 1.00 60.44 47 LYS A N 15
ATOM 12609 C CA . LYS A 1 49 ? -4.493 -38.033 9.115 1.00 21.04 47 LYS A CA 15
ATOM 12610 C C . LYS A 1 49 ? -4.432 -39.151 10.152 1.00 42.24 47 LYS A C 15
ATOM 12611 O O . LYS A 1 49 ? -3.511 -39.204 10.967 1.00 13.14 47 LYS A O 15
ATOM 12630 N N . ARG A 1 50 ? -5.417 -40.042 10.112 1.00 23.35 48 ARG A N 15
ATOM 12631 C CA . ARG A 1 50 ? -5.474 -41.159 11.048 1.00 10.10 48 ARG A CA 15
ATOM 12632 C C . ARG A 1 50 ? -4.206 -42.004 10.964 1.00 34.12 48 ARG A C 15
ATOM 12633 O O . ARG A 1 50 ? -3.699 -42.276 9.876 1.00 72.42 48 ARG A O 15
ATOM 12654 N N . LYS A 1 51 ? -3.699 -42.416 12.121 1.00 63.11 49 LYS A N 15
ATOM 12655 C CA . LYS A 1 51 ? -2.491 -43.231 12.180 1.00 1.21 49 LYS A CA 15
ATOM 12656 C C . LYS A 1 51 ? -2.604 -44.439 11.256 1.00 31.44 49 LYS A C 15
ATOM 12657 O O . LYS A 1 51 ? -1.617 -44.873 10.662 1.00 40.14 49 LYS A O 15
ATOM 12676 N N . MET A 1 3 ? -3.035 0.835 1.194 1.00 31.02 1 MET A N 16
ATOM 12677 C CA . MET A 1 3 ? -2.827 -0.597 1.378 1.00 14.33 1 MET A CA 16
ATOM 12678 C C . MET A 1 3 ? -1.803 -1.130 0.382 1.00 4.11 1 MET A C 16
ATOM 12679 O O . MET A 1 3 ? -0.724 -1.581 0.767 1.00 62.51 1 MET A O 16
ATOM 12693 N N . LYS A 1 4 ? -2.147 -1.075 -0.900 1.00 44.02 2 LYS A N 16
ATOM 12694 C CA . LYS A 1 4 ? -1.257 -1.551 -1.953 1.00 22.24 2 LYS A CA 16
ATOM 12695 C C . LYS A 1 4 ? 0.136 -0.947 -1.803 1.00 14.14 2 LYS A C 16
ATOM 12696 O O . LYS A 1 4 ? 0.299 0.272 -1.826 1.00 50.24 2 LYS A O 16
ATOM 12715 N N . ASN A 1 5 ? 1.136 -1.808 -1.650 1.00 23.13 3 ASN A N 16
ATOM 12716 C CA . ASN A 1 5 ? 2.515 -1.358 -1.497 1.00 22.40 3 ASN A CA 16
ATOM 12717 C C . ASN A 1 5 ? 2.952 -0.526 -2.698 1.00 51.43 3 ASN A C 16
ATOM 12718 O O . ASN A 1 5 ? 2.419 -0.675 -3.797 1.00 31.32 3 ASN A O 16
ATOM 12729 N N . ASN A 1 6 ? 3.926 0.352 -2.480 1.00 40.04 4 ASN A N 16
ATOM 12730 C CA . ASN A 1 6 ? 4.435 1.209 -3.545 1.00 10.00 4 ASN A CA 16
ATOM 12731 C C . ASN A 1 6 ? 4.817 0.385 -4.771 1.00 2.02 4 ASN A C 16
ATOM 12732 O O . ASN A 1 6 ? 4.661 0.832 -5.907 1.00 54.41 4 ASN A O 16
ATOM 12743 N N . LYS A 1 7 ? 5.319 -0.822 -4.532 1.00 71.05 5 LYS A N 16
ATOM 12744 C CA . LYS A 1 7 ? 5.722 -1.711 -5.616 1.00 2.05 5 LYS A CA 16
ATOM 12745 C C . LYS A 1 7 ? 4.579 -1.918 -6.604 1.00 10.01 5 LYS A C 16
ATOM 12746 O O . LYS A 1 7 ? 3.468 -1.431 -6.393 1.00 70.12 5 LYS A O 16
ATOM 12765 N N . ASP A 1 8 ? 4.858 -2.644 -7.681 1.00 3.31 6 ASP A N 16
ATOM 12766 C CA . ASP A 1 8 ? 3.852 -2.917 -8.701 1.00 23.25 6 ASP A CA 16
ATOM 12767 C C . ASP A 1 8 ? 2.866 -3.978 -8.220 1.00 43.34 6 ASP A C 16
ATOM 12768 O O . ASP A 1 8 ? 1.672 -3.714 -8.088 1.00 13.31 6 ASP A O 16
ATOM 12777 N N . MET A 1 9 ? 3.375 -5.178 -7.963 1.00 23.05 7 MET A N 16
ATOM 12778 C CA . MET A 1 9 ? 2.539 -6.278 -7.497 1.00 71.30 7 MET A CA 16
ATOM 12779 C C . MET A 1 9 ? 1.998 -5.996 -6.099 1.00 21.21 7 MET A C 16
ATOM 12780 O O . MET A 1 9 ? 2.624 -6.347 -5.099 1.00 2.43 7 MET A O 16
ATOM 12794 N N . SER A 1 10 ? 0.832 -5.361 -6.037 1.00 41.02 8 SER A N 16
ATOM 12795 C CA . SER A 1 10 ? 0.209 -5.028 -4.761 1.00 64.43 8 SER A CA 16
ATOM 12796 C C . SER A 1 10 ? -0.112 -6.291 -3.968 1.00 62.40 8 SER A C 16
ATOM 12797 O O . SER A 1 10 ? -0.214 -7.383 -4.530 1.00 51.41 8 SER A O 16
ATOM 12805 N N . LEU A 1 11 ? -0.270 -6.135 -2.658 1.00 61.43 9 LEU A N 16
ATOM 12806 C CA . LEU A 1 11 ? -0.580 -7.262 -1.785 1.00 62.44 9 LEU A CA 16
ATOM 12807 C C . LEU A 1 11 ? -1.925 -7.881 -2.152 1.00 62.42 9 LEU A C 16
ATOM 12808 O O . LEU A 1 11 ? -2.067 -9.103 -2.189 1.00 24.23 9 LEU A O 16
ATOM 12824 N N . GLU A 1 12 ? -2.908 -7.029 -2.425 1.00 31.31 10 GLU A N 16
ATOM 12825 C CA . GLU A 1 12 ? -4.241 -7.494 -2.790 1.00 51.14 10 GLU A CA 16
ATOM 12826 C C . GLU A 1 12 ? -4.282 -7.935 -4.251 1.00 12.03 10 GLU A C 16
ATOM 12827 O O . GLU A 1 12 ? -5.129 -8.737 -4.643 1.00 64.22 10 GLU A O 16
ATOM 12839 N N . GLU A 1 13 ? -3.362 -7.404 -5.049 1.00 43.24 11 GLU A N 16
ATOM 12840 C CA . GLU A 1 13 ? -3.294 -7.742 -6.466 1.00 41.42 11 GLU A CA 16
ATOM 12841 C C . GLU A 1 13 ? -3.092 -9.242 -6.659 1.00 4.12 11 GLU A C 16
ATOM 12842 O O . GLU A 1 13 ? -3.448 -9.800 -7.697 1.00 33.25 11 GLU A O 16
ATOM 12854 N N . LYS A 1 14 ? -2.516 -9.889 -5.651 1.00 71.33 12 LYS A N 16
ATOM 12855 C CA . LYS A 1 14 ? -2.266 -11.325 -5.707 1.00 2.40 12 LYS A CA 16
ATOM 12856 C C . LYS A 1 14 ? -3.512 -12.077 -6.163 1.00 1.11 12 LYS A C 16
ATOM 12857 O O . LYS A 1 14 ? -3.628 -12.456 -7.327 1.00 62.25 12 LYS A O 16
ATOM 12876 N N . ASN A 1 15 ? -4.442 -12.288 -5.237 1.00 51.03 13 ASN A N 16
ATOM 12877 C CA . ASN A 1 15 ? -5.680 -12.994 -5.545 1.00 74.23 13 ASN A CA 16
ATOM 12878 C C . ASN A 1 15 ? -6.549 -13.138 -4.299 1.00 63.31 13 ASN A C 16
ATOM 12879 O O . ASN A 1 15 ? -6.093 -12.902 -3.180 1.00 41.31 13 ASN A O 16
ATOM 12890 N N . LYS A 1 16 ? -7.803 -13.529 -4.501 1.00 3.35 14 LYS A N 16
ATOM 12891 C CA . LYS A 1 16 ? -8.736 -13.707 -3.395 1.00 11.14 14 LYS A CA 16
ATOM 12892 C C . LYS A 1 16 ? -10.088 -14.203 -3.898 1.00 23.41 14 LYS A C 16
ATOM 12893 O O . LYS A 1 16 ? -10.573 -13.759 -4.938 1.00 33.51 14 LYS A O 16
ATOM 12912 N N . GLN A 1 17 ? -10.690 -15.125 -3.153 1.00 5.33 15 GLN A N 16
ATOM 12913 C CA . GLN A 1 17 ? -11.986 -15.680 -3.524 1.00 44.12 15 GLN A CA 16
ATOM 12914 C C . GLN A 1 17 ? -13.118 -14.748 -3.104 1.00 24.41 15 GLN A C 16
ATOM 12915 O O . GLN A 1 17 ? -12.878 -13.644 -2.613 1.00 65.25 15 GLN A O 16
ATOM 12929 N N . LEU A 1 18 ? -14.352 -15.200 -3.299 1.00 43.43 16 LEU A N 16
ATOM 12930 C CA . LEU A 1 18 ? -15.522 -14.406 -2.941 1.00 31.13 16 LEU A CA 16
ATOM 12931 C C . LEU A 1 18 ? -15.801 -14.493 -1.444 1.00 3.55 16 LEU A C 16
ATOM 12932 O O . LEU A 1 18 ? -16.006 -13.476 -0.782 1.00 13.24 16 LEU A O 16
ATOM 12948 N N . GLU A 1 19 ? -15.804 -15.713 -0.917 1.00 24.13 17 GLU A N 16
ATOM 12949 C CA . GLU A 1 19 ? -16.055 -15.931 0.503 1.00 54.01 17 GLU A CA 16
ATOM 12950 C C . GLU A 1 19 ? -14.756 -15.875 1.301 1.00 41.41 17 GLU A C 16
ATOM 12951 O O . GLU A 1 19 ? -14.708 -15.298 2.387 1.00 21.32 17 GLU A O 16
ATOM 12963 N N . GLN A 1 20 ? -13.706 -16.478 0.753 1.00 4.25 18 GLN A N 16
ATOM 12964 C CA . GLN A 1 20 ? -12.406 -16.497 1.415 1.00 72.43 18 GLN A CA 16
ATOM 12965 C C . GLN A 1 20 ? -11.854 -15.084 1.573 1.00 74.42 18 GLN A C 16
ATOM 12966 O O . GLN A 1 20 ? -10.927 -14.854 2.348 1.00 21.10 18 GLN A O 16
ATOM 12980 N N . GLN A 1 21 ? -12.431 -14.143 0.833 1.00 71.03 19 GLN A N 16
ATOM 12981 C CA . GLN A 1 21 ? -11.995 -12.753 0.891 1.00 54.33 19 GLN A CA 16
ATOM 12982 C C . GLN A 1 21 ? -11.858 -12.285 2.336 1.00 74.02 19 GLN A C 16
ATOM 12983 O O . GLN A 1 21 ? -10.923 -11.562 2.679 1.00 13.41 19 GLN A O 16
ATOM 12997 N N . VAL A 1 22 ? -12.797 -12.703 3.179 1.00 0.34 20 VAL A N 16
ATOM 12998 C CA . VAL A 1 22 ? -12.781 -12.327 4.588 1.00 23.21 20 VAL A CA 16
ATOM 12999 C C . VAL A 1 22 ? -11.873 -13.251 5.393 1.00 42.25 20 VAL A C 16
ATOM 13000 O O . VAL A 1 22 ? -11.330 -12.861 6.427 1.00 13.31 20 VAL A O 16
ATOM 13013 N N . THR A 1 23 ? -11.710 -14.479 4.910 1.00 34.14 21 THR A N 16
ATOM 13014 C CA . THR A 1 23 ? -10.869 -15.460 5.584 1.00 4.43 21 THR A CA 16
ATOM 13015 C C . THR A 1 23 ? -9.394 -15.088 5.473 1.00 15.20 21 THR A C 16
ATOM 13016 O O . THR A 1 23 ? -8.651 -15.157 6.452 1.00 31.11 21 THR A O 16
ATOM 13027 N N . TYR A 1 24 ? -8.978 -14.693 4.275 1.00 2.43 22 TYR A N 16
ATOM 13028 C CA . TYR A 1 24 ? -7.591 -14.311 4.036 1.00 70.10 22 TYR A CA 16
ATOM 13029 C C . TYR A 1 24 ? -7.327 -12.888 4.517 1.00 4.24 22 TYR A C 16
ATOM 13030 O O . TYR A 1 24 ? -6.251 -12.584 5.035 1.00 30.54 22 TYR A O 16
ATOM 13048 N N . LEU A 1 25 ? -8.316 -12.018 4.343 1.00 23.33 23 LEU A N 16
ATOM 13049 C CA . LEU A 1 25 ? -8.192 -10.626 4.760 1.00 14.31 23 LEU A CA 16
ATOM 13050 C C . LEU A 1 25 ? -7.906 -10.528 6.255 1.00 21.11 23 LEU A C 16
ATOM 13051 O O . LEU A 1 25 ? -7.313 -9.555 6.720 1.00 32.13 23 LEU A O 16
ATOM 13067 N N . GLN A 1 26 ? -8.329 -11.544 7.001 1.00 1.40 24 GLN A N 16
ATOM 13068 C CA . GLN A 1 26 ? -8.116 -11.572 8.443 1.00 30.12 24 GLN A CA 16
ATOM 13069 C C . GLN A 1 26 ? -6.804 -12.269 8.786 1.00 25.20 24 GLN A C 16
ATOM 13070 O O . GLN A 1 26 ? -6.026 -11.781 9.606 1.00 72.50 24 GLN A O 16
ATOM 13084 N N . ALA A 1 27 ? -6.564 -13.413 8.153 1.00 43.21 25 ALA A N 16
ATOM 13085 C CA . ALA A 1 27 ? -5.345 -14.176 8.390 1.00 44.02 25 ALA A CA 16
ATOM 13086 C C . ALA A 1 27 ? -4.231 -13.740 7.443 1.00 34.12 25 ALA A C 16
ATOM 13087 O O . ALA A 1 27 ? -3.233 -13.157 7.868 1.00 34.40 25 ALA A O 16
ATOM 13094 N N . LYS A 1 28 ? -4.408 -14.026 6.158 1.00 72.42 26 LYS A N 16
ATOM 13095 C CA . LYS A 1 28 ? -3.419 -13.664 5.150 1.00 52.24 26 LYS A CA 16
ATOM 13096 C C . LYS A 1 28 ? -2.836 -12.283 5.432 1.00 42.03 26 LYS A C 16
ATOM 13097 O O . LYS A 1 28 ? -1.665 -12.024 5.152 1.00 12.30 26 LYS A O 16
ATOM 13116 N N . VAL A 1 29 ? -3.659 -11.400 5.989 1.00 62.23 27 VAL A N 16
ATOM 13117 C CA . VAL A 1 29 ? -3.223 -10.047 6.311 1.00 14.41 27 VAL A CA 16
ATOM 13118 C C . VAL A 1 29 ? -1.852 -10.054 6.977 1.00 61.42 27 VAL A C 16
ATOM 13119 O O . VAL A 1 29 ? -1.089 -9.095 6.862 1.00 73.54 27 VAL A O 16
ATOM 13132 N N . ALA A 1 30 ? -1.545 -11.144 7.673 1.00 4.34 28 ALA A N 16
ATOM 13133 C CA . ALA A 1 30 ? -0.264 -11.278 8.356 1.00 44.12 28 ALA A CA 16
ATOM 13134 C C . ALA A 1 30 ? 0.883 -11.381 7.356 1.00 70.32 28 ALA A C 16
ATOM 13135 O O . ALA A 1 30 ? 1.845 -10.616 7.418 1.00 1.54 28 ALA A O 16
ATOM 13142 N N . TYR A 1 31 ? 0.775 -12.333 6.435 1.00 14.41 29 TYR A N 16
ATOM 13143 C CA . TYR A 1 31 ? 1.804 -12.538 5.423 1.00 23.05 29 TYR A CA 16
ATOM 13144 C C . TYR A 1 31 ? 1.592 -11.607 4.233 1.00 22.34 29 TYR A C 16
ATOM 13145 O O . TYR A 1 31 ? 2.496 -10.870 3.837 1.00 21.24 29 TYR A O 16
ATOM 13163 N N . LEU A 1 32 ? 0.391 -11.646 3.667 1.00 21.32 30 LEU A N 16
ATOM 13164 C CA . LEU A 1 32 ? 0.057 -10.806 2.522 1.00 24.41 30 LEU A CA 16
ATOM 13165 C C . LEU A 1 32 ? 0.422 -9.350 2.791 1.00 54.33 30 LEU A C 16
ATOM 13166 O O . LEU A 1 32 ? 0.648 -8.576 1.861 1.00 12.44 30 LEU A O 16
ATOM 13182 N N . GLU A 1 33 ? 0.478 -8.985 4.068 1.00 42.12 31 GLU A N 16
ATOM 13183 C CA . GLU A 1 33 ? 0.817 -7.621 4.458 1.00 73.23 31 GLU A CA 16
ATOM 13184 C C . GLU A 1 33 ? 1.966 -7.082 3.610 1.00 34.33 31 GLU A C 16
ATOM 13185 O O . GLU A 1 33 ? 1.827 -6.066 2.930 1.00 41.41 31 GLU A O 16
ATOM 13197 N N . LYS A 1 34 ? 3.101 -7.771 3.657 1.00 10.01 32 LYS A N 16
ATOM 13198 C CA . LYS A 1 34 ? 4.275 -7.364 2.894 1.00 21.13 32 LYS A CA 16
ATOM 13199 C C . LYS A 1 34 ? 4.758 -8.496 1.993 1.00 31.45 32 LYS A C 16
ATOM 13200 O O . LYS A 1 34 ? 4.962 -8.305 0.794 1.00 73.12 32 LYS A O 16
ATOM 13219 N N . LEU A 1 35 ? 4.938 -9.676 2.578 1.00 12.42 33 LEU A N 16
ATOM 13220 C CA . LEU A 1 35 ? 5.395 -10.840 1.828 1.00 43.14 33 LEU A CA 16
ATOM 13221 C C . LEU A 1 35 ? 4.545 -11.052 0.579 1.00 15.24 33 LEU A C 16
ATOM 13222 O O . LEU A 1 35 ? 4.874 -10.559 -0.500 1.00 23.33 33 LEU A O 16
ATOM 13238 N N . ASP A 1 36 ? 3.448 -11.785 0.735 1.00 61.52 34 ASP A N 16
ATOM 13239 C CA . ASP A 1 36 ? 2.548 -12.060 -0.379 1.00 15.21 34 ASP A CA 16
ATOM 13240 C C . ASP A 1 36 ? 1.339 -12.866 0.086 1.00 54.13 34 ASP A C 16
ATOM 13241 O O . ASP A 1 36 ? 1.259 -13.273 1.244 1.00 5.54 34 ASP A O 16
ATOM 13250 N N . ALA A 1 37 ? 0.399 -13.092 -0.826 1.00 74.13 35 ALA A N 16
ATOM 13251 C CA . ALA A 1 37 ? -0.806 -13.850 -0.510 1.00 63.03 35 ALA A CA 16
ATOM 13252 C C . ALA A 1 37 ? -0.492 -15.332 -0.337 1.00 22.20 35 ALA A C 16
ATOM 13253 O O . ALA A 1 37 ? -0.855 -16.157 -1.177 1.00 42.41 35 ALA A O 16
ATOM 13260 N N . LEU A 1 38 ? 0.185 -15.665 0.757 1.00 52.23 36 LEU A N 16
ATOM 13261 C CA . LEU A 1 38 ? 0.549 -17.049 1.040 1.00 15.21 36 LEU A CA 16
ATOM 13262 C C . LEU A 1 38 ? 1.107 -17.187 2.453 1.00 42.33 36 LEU A C 16
ATOM 13263 O O . LEU A 1 38 ? 1.335 -16.191 3.140 1.00 22.04 36 LEU A O 16
ATOM 13279 N N . ILE A 1 39 ? 1.327 -18.426 2.878 1.00 61.20 37 ILE A N 16
ATOM 13280 C CA . ILE A 1 39 ? 1.862 -18.694 4.207 1.00 4.51 37 ILE A CA 16
ATOM 13281 C C . ILE A 1 39 ? 3.367 -18.452 4.253 1.00 43.45 37 ILE A C 16
ATOM 13282 O O . ILE A 1 39 ? 4.139 -19.159 3.605 1.00 12.31 37 ILE A O 16
ATOM 13298 N N . GLN A 1 40 ? 3.777 -17.449 5.023 1.00 30.11 38 GLN A N 16
ATOM 13299 C CA . GLN A 1 40 ? 5.190 -17.115 5.154 1.00 42.12 38 GLN A CA 16
ATOM 13300 C C . GLN A 1 40 ? 5.590 -17.005 6.621 1.00 1.25 38 GLN A C 16
ATOM 13301 O O . GLN A 1 40 ? 6.322 -17.847 7.140 1.00 23.24 38 GLN A O 16
ATOM 13315 N N . SER A 1 41 ? 5.105 -15.960 7.285 1.00 33.42 39 SER A N 16
ATOM 13316 C CA . SER A 1 41 ? 5.415 -15.738 8.692 1.00 11.35 39 SER A CA 16
ATOM 13317 C C . SER A 1 41 ? 5.036 -16.954 9.532 1.00 75.15 39 SER A C 16
ATOM 13318 O O . SER A 1 41 ? 5.898 -17.718 9.964 1.00 22.55 39 SER A O 16
ATOM 13326 N N . LYS A 1 42 ? 3.738 -17.127 9.758 1.00 73.44 40 LYS A N 16
ATOM 13327 C CA . LYS A 1 42 ? 3.241 -18.251 10.543 1.00 13.44 40 LYS A CA 16
ATOM 13328 C C . LYS A 1 42 ? 2.300 -19.120 9.715 1.00 13.24 40 LYS A C 16
ATOM 13329 O O . LYS A 1 42 ? 1.084 -18.928 9.733 1.00 34.23 40 LYS A O 16
ATOM 13348 N N . LYS A 1 43 ? 2.869 -20.077 8.991 1.00 25.13 41 LYS A N 16
ATOM 13349 C CA . LYS A 1 43 ? 2.082 -20.978 8.158 1.00 21.44 41 LYS A CA 16
ATOM 13350 C C . LYS A 1 43 ? 1.115 -21.798 9.007 1.00 22.00 41 LYS A C 16
ATOM 13351 O O . LYS A 1 43 ? 1.468 -22.266 10.090 1.00 52.33 41 LYS A O 16
ATOM 13370 N N . SER A 1 44 ? -0.105 -21.969 8.508 1.00 64.15 42 SER A N 16
ATOM 13371 C CA . SER A 1 44 ? -1.123 -22.731 9.221 1.00 0.33 42 SER A CA 16
ATOM 13372 C C . SER A 1 44 ? -0.595 -24.106 9.617 1.00 22.22 42 SER A C 16
ATOM 13373 O O . SER A 1 44 ? 0.383 -24.608 9.061 1.00 14.33 42 SER A O 16
ATOM 13381 N N . PRO A 1 45 ? -1.256 -24.732 10.602 1.00 32.00 43 PRO A N 16
ATOM 13382 C CA . PRO A 1 45 ? -0.873 -26.058 11.095 1.00 25.11 43 PRO A CA 16
ATOM 13383 C C . PRO A 1 45 ? -1.151 -27.158 10.076 1.00 23.13 43 PRO A C 16
ATOM 13384 O O . PRO A 1 45 ? -1.782 -26.920 9.046 1.00 34.23 43 PRO A O 16
ATOM 13395 N N . THR A 1 46 ? -0.675 -28.365 10.370 1.00 15.41 44 THR A N 16
ATOM 13396 C CA . THR A 1 46 ? -0.872 -29.501 9.480 1.00 74.35 44 THR A CA 16
ATOM 13397 C C . THR A 1 46 ? -2.139 -30.269 9.840 1.00 52.02 44 THR A C 16
ATOM 13398 O O . THR A 1 46 ? -2.513 -30.358 11.010 1.00 45.33 44 THR A O 16
ATOM 13409 N N . LYS A 1 47 ? -2.797 -30.824 8.828 1.00 52.25 45 LYS A N 16
ATOM 13410 C CA . LYS A 1 47 ? -4.022 -31.587 9.037 1.00 50.41 45 LYS A CA 16
ATOM 13411 C C . LYS A 1 47 ? -3.752 -32.829 9.880 1.00 41.11 45 LYS A C 16
ATOM 13412 O O . LYS A 1 47 ? -2.861 -33.620 9.571 1.00 44.02 45 LYS A O 16
ATOM 13431 N N . LYS A 1 48 ? -4.528 -32.995 10.945 1.00 21.45 46 LYS A N 16
ATOM 13432 C CA . LYS A 1 48 ? -4.375 -34.143 11.832 1.00 10.32 46 LYS A CA 16
ATOM 13433 C C . LYS A 1 48 ? -4.867 -35.420 11.159 1.00 62.01 46 LYS A C 16
ATOM 13434 O O . LYS A 1 48 ? -5.712 -35.377 10.265 1.00 71.23 46 LYS A O 16
ATOM 13453 N N . LYS A 1 49 ? -4.333 -36.556 11.595 1.00 74.23 47 LYS A N 16
ATOM 13454 C CA . LYS A 1 49 ? -4.719 -37.847 11.037 1.00 54.22 47 LYS A CA 16
ATOM 13455 C C . LYS A 1 49 ? -6.186 -38.149 11.329 1.00 24.30 47 LYS A C 16
ATOM 13456 O O . LYS A 1 49 ? -6.696 -37.818 12.399 1.00 21.44 47 LYS A O 16
ATOM 13475 N N . ARG A 1 50 ? -6.857 -38.781 10.372 1.00 50.14 48 ARG A N 16
ATOM 13476 C CA . ARG A 1 50 ? -8.264 -39.128 10.527 1.00 34.12 48 ARG A CA 16
ATOM 13477 C C . ARG A 1 50 ? -8.451 -40.153 11.642 1.00 75.43 48 ARG A C 16
ATOM 13478 O O . ARG A 1 50 ? -7.614 -41.034 11.837 1.00 60.52 48 ARG A O 16
ATOM 13499 N N . LYS A 1 51 ? -9.556 -40.032 12.371 1.00 45.01 49 LYS A N 16
ATOM 13500 C CA . LYS A 1 51 ? -9.854 -40.947 13.466 1.00 75.53 49 LYS A CA 16
ATOM 13501 C C . LYS A 1 51 ? -11.138 -40.539 14.181 1.00 10.05 49 LYS A C 16
ATOM 13502 O O . LYS A 1 51 ? -11.431 -39.351 14.321 1.00 32.34 49 LYS A O 16
ATOM 13521 N N . MET A 1 3 ? -2.681 -1.037 2.728 1.00 0.11 1 MET A N 17
ATOM 13522 C CA . MET A 1 3 ? -2.575 -0.314 1.466 1.00 15.32 1 MET A CA 17
ATOM 13523 C C . MET A 1 3 ? -1.661 -1.050 0.492 1.00 34.32 1 MET A C 17
ATOM 13524 O O . MET A 1 3 ? -0.672 -1.662 0.895 1.00 21.31 1 MET A O 17
ATOM 13538 N N . LYS A 1 4 ? -1.999 -0.988 -0.791 1.00 42.34 2 LYS A N 17
ATOM 13539 C CA . LYS A 1 4 ? -1.208 -1.648 -1.824 1.00 14.42 2 LYS A CA 17
ATOM 13540 C C . LYS A 1 4 ? 0.263 -1.263 -1.711 1.00 64.13 2 LYS A C 17
ATOM 13541 O O . LYS A 1 4 ? 0.603 -0.082 -1.646 1.00 74.45 2 LYS A O 17
ATOM 13560 N N . ASN A 1 5 ? 1.133 -2.268 -1.690 1.00 50.02 3 ASN A N 17
ATOM 13561 C CA . ASN A 1 5 ? 2.569 -2.034 -1.587 1.00 32.23 3 ASN A CA 17
ATOM 13562 C C . ASN A 1 5 ? 3.075 -1.223 -2.776 1.00 20.14 3 ASN A C 17
ATOM 13563 O O . ASN A 1 5 ? 2.718 -1.494 -3.921 1.00 40.54 3 ASN A O 17
ATOM 13574 N N . ASN A 1 6 ? 3.910 -0.228 -2.494 1.00 15.23 4 ASN A N 17
ATOM 13575 C CA . ASN A 1 6 ? 4.465 0.623 -3.540 1.00 4.14 4 ASN A CA 17
ATOM 13576 C C . ASN A 1 6 ? 5.095 -0.217 -4.647 1.00 13.11 4 ASN A C 17
ATOM 13577 O O . ASN A 1 6 ? 5.056 0.153 -5.821 1.00 4.45 4 ASN A O 17
ATOM 13588 N N . LYS A 1 7 ? 5.673 -1.351 -4.266 1.00 3.53 5 LYS A N 17
ATOM 13589 C CA . LYS A 1 7 ? 6.310 -2.246 -5.225 1.00 13.51 5 LYS A CA 17
ATOM 13590 C C . LYS A 1 7 ? 5.343 -2.621 -6.343 1.00 51.45 5 LYS A C 17
ATOM 13591 O O . LYS A 1 7 ? 4.171 -2.243 -6.317 1.00 24.24 5 LYS A O 17
ATOM 13610 N N . ASP A 1 8 ? 5.841 -3.366 -7.324 1.00 54.11 6 ASP A N 17
ATOM 13611 C CA . ASP A 1 8 ? 5.020 -3.794 -8.451 1.00 32.32 6 ASP A CA 17
ATOM 13612 C C . ASP A 1 8 ? 3.915 -4.740 -7.990 1.00 24.41 6 ASP A C 17
ATOM 13613 O O . ASP A 1 8 ? 2.741 -4.375 -7.968 1.00 54.33 6 ASP A O 17
ATOM 13622 N N . MET A 1 9 ? 4.301 -5.958 -7.623 1.00 63.12 7 MET A N 17
ATOM 13623 C CA . MET A 1 9 ? 3.343 -6.957 -7.163 1.00 4.43 7 MET A CA 17
ATOM 13624 C C . MET A 1 9 ? 2.729 -6.546 -5.828 1.00 43.12 7 MET A C 17
ATOM 13625 O O . MET A 1 9 ? 3.243 -6.893 -4.765 1.00 2.12 7 MET A O 17
ATOM 13639 N N . SER A 1 10 ? 1.628 -5.805 -5.892 1.00 35.13 8 SER A N 17
ATOM 13640 C CA . SER A 1 10 ? 0.946 -5.344 -4.688 1.00 0.21 8 SER A CA 17
ATOM 13641 C C . SER A 1 10 ? 0.290 -6.510 -3.954 1.00 40.25 8 SER A C 17
ATOM 13642 O O . SER A 1 10 ? 0.023 -7.558 -4.544 1.00 23.13 8 SER A O 17
ATOM 13650 N N . LEU A 1 11 ? 0.032 -6.320 -2.665 1.00 45.42 9 LEU A N 17
ATOM 13651 C CA . LEU A 1 11 ? -0.593 -7.355 -1.849 1.00 43.41 9 LEU A CA 17
ATOM 13652 C C . LEU A 1 11 ? -2.026 -7.614 -2.303 1.00 24.33 9 LEU A C 17
ATOM 13653 O O . LEU A 1 11 ? -2.508 -8.745 -2.249 1.00 11.04 9 LEU A O 17
ATOM 13669 N N . GLU A 1 12 ? -2.699 -6.560 -2.752 1.00 13.25 10 GLU A N 17
ATOM 13670 C CA . GLU A 1 12 ? -4.077 -6.675 -3.216 1.00 23.20 10 GLU A CA 17
ATOM 13671 C C . GLU A 1 12 ? -4.130 -7.274 -4.619 1.00 5.33 10 GLU A C 17
ATOM 13672 O O . GLU A 1 12 ? -5.140 -7.849 -5.021 1.00 30.21 10 GLU A O 17
ATOM 13684 N N . GLU A 1 13 ? -3.034 -7.132 -5.358 1.00 24.32 11 GLU A N 17
ATOM 13685 C CA . GLU A 1 13 ? -2.956 -7.658 -6.716 1.00 2.42 11 GLU A CA 17
ATOM 13686 C C . GLU A 1 13 ? -3.201 -9.164 -6.731 1.00 42.34 11 GLU A C 17
ATOM 13687 O O . GLU A 1 13 ? -3.626 -9.725 -7.742 1.00 23.15 11 GLU A O 17
ATOM 13699 N N . LYS A 1 14 ? -2.929 -9.813 -5.604 1.00 52.04 12 LYS A N 17
ATOM 13700 C CA . LYS A 1 14 ? -3.120 -11.254 -5.486 1.00 1.32 12 LYS A CA 17
ATOM 13701 C C . LYS A 1 14 ? -4.556 -11.642 -5.821 1.00 15.20 12 LYS A C 17
ATOM 13702 O O . LYS A 1 14 ? -5.379 -10.788 -6.149 1.00 73.21 12 LYS A O 17
ATOM 13721 N N . ASN A 1 15 ? -4.851 -12.935 -5.735 1.00 22.04 13 ASN A N 17
ATOM 13722 C CA . ASN A 1 15 ? -6.189 -13.436 -6.028 1.00 2.40 13 ASN A CA 17
ATOM 13723 C C . ASN A 1 15 ? -7.044 -13.475 -4.765 1.00 61.10 13 ASN A C 17
ATOM 13724 O O . ASN A 1 15 ? -6.563 -13.195 -3.667 1.00 22.12 13 ASN A O 17
ATOM 13735 N N . LYS A 1 16 ? -8.315 -13.825 -4.929 1.00 31.44 14 LYS A N 17
ATOM 13736 C CA . LYS A 1 16 ? -9.238 -13.904 -3.803 1.00 35.11 14 LYS A CA 17
ATOM 13737 C C . LYS A 1 16 ? -10.627 -14.332 -4.267 1.00 51.42 14 LYS A C 17
ATOM 13738 O O . LYS A 1 16 ? -11.070 -13.957 -5.352 1.00 74.45 14 LYS A O 17
ATOM 13757 N N . GLN A 1 17 ? -11.308 -15.116 -3.438 1.00 11.43 15 GLN A N 17
ATOM 13758 C CA . GLN A 1 17 ? -12.647 -15.592 -3.764 1.00 62.52 15 GLN A CA 17
ATOM 13759 C C . GLN A 1 17 ? -13.706 -14.595 -3.307 1.00 74.23 15 GLN A C 17
ATOM 13760 O O . GLN A 1 17 ? -13.384 -13.512 -2.817 1.00 54.02 15 GLN A O 17
ATOM 13774 N N . LEU A 1 18 ? -14.971 -14.967 -3.471 1.00 52.02 16 LEU A N 17
ATOM 13775 C CA . LEU A 1 18 ? -16.079 -14.105 -3.076 1.00 15.32 16 LEU A CA 17
ATOM 13776 C C . LEU A 1 18 ? -16.325 -14.188 -1.573 1.00 5.25 16 LEU A C 17
ATOM 13777 O O . LEU A 1 18 ? -16.455 -13.167 -0.898 1.00 43.34 16 LEU A O 17
ATOM 13793 N N . GLU A 1 19 ? -16.384 -15.411 -1.054 1.00 41.44 17 GLU A N 17
ATOM 13794 C CA . GLU A 1 19 ? -16.612 -15.626 0.370 1.00 42.14 17 GLU A CA 17
ATOM 13795 C C . GLU A 1 19 ? -15.294 -15.613 1.140 1.00 53.25 17 GLU A C 17
ATOM 13796 O O . GLU A 1 19 ? -15.209 -15.055 2.233 1.00 31.43 17 GLU A O 17
ATOM 13808 N N . GLN A 1 20 ? -14.271 -16.231 0.560 1.00 62.53 18 GLN A N 17
ATOM 13809 C CA . GLN A 1 20 ? -12.958 -16.292 1.192 1.00 71.13 18 GLN A CA 17
ATOM 13810 C C . GLN A 1 20 ? -12.367 -14.896 1.355 1.00 54.52 18 GLN A C 17
ATOM 13811 O O . GLN A 1 20 ? -11.427 -14.696 2.122 1.00 5.14 18 GLN A O 17
ATOM 13825 N N . GLN A 1 21 ? -12.926 -13.933 0.628 1.00 70.55 19 GLN A N 17
ATOM 13826 C CA . GLN A 1 21 ? -12.453 -12.556 0.692 1.00 41.35 19 GLN A CA 17
ATOM 13827 C C . GLN A 1 21 ? -12.351 -12.082 2.138 1.00 54.35 19 GLN A C 17
ATOM 13828 O O . GLN A 1 21 ? -11.433 -11.345 2.497 1.00 21.13 19 GLN A O 17
ATOM 13842 N N . VAL A 1 22 ? -13.302 -12.509 2.963 1.00 3.43 20 VAL A N 17
ATOM 13843 C CA . VAL A 1 22 ? -13.319 -12.128 4.371 1.00 61.43 20 VAL A CA 17
ATOM 13844 C C . VAL A 1 22 ? -12.427 -13.046 5.199 1.00 63.21 20 VAL A C 17
ATOM 13845 O O . VAL A 1 22 ? -11.942 -12.664 6.265 1.00 71.14 20 VAL A O 17
ATOM 13858 N N . THR A 1 23 ? -12.212 -14.260 4.702 1.00 72.53 21 THR A N 17
ATOM 13859 C CA . THR A 1 23 ? -11.379 -15.234 5.395 1.00 24.04 21 THR A CA 17
ATOM 13860 C C . THR A 1 23 ? -9.906 -14.849 5.321 1.00 44.11 21 THR A C 17
ATOM 13861 O O . THR A 1 23 ? -9.188 -14.905 6.320 1.00 50.21 21 THR A O 17
ATOM 13872 N N . TYR A 1 24 ? -9.461 -14.458 4.132 1.00 2.51 22 TYR A N 17
ATOM 13873 C CA . TYR A 1 24 ? -8.072 -14.064 3.927 1.00 23.42 22 TYR A CA 17
ATOM 13874 C C . TYR A 1 24 ? -7.828 -12.644 4.427 1.00 53.41 22 TYR A C 17
ATOM 13875 O O . TYR A 1 24 ? -6.786 -12.349 5.014 1.00 33.12 22 TYR A O 17
ATOM 13893 N N . LEU A 1 25 ? -8.797 -11.766 4.190 1.00 72.30 23 LEU A N 17
ATOM 13894 C CA . LEU A 1 25 ? -8.691 -10.375 4.616 1.00 64.11 23 LEU A CA 17
ATOM 13895 C C . LEU A 1 25 ? -8.432 -10.283 6.116 1.00 35.34 23 LEU A C 17
ATOM 13896 O O . LEU A 1 25 ? -7.827 -9.324 6.594 1.00 53.25 23 LEU A O 17
ATOM 13912 N N . GLN A 1 26 ? -8.894 -11.288 6.854 1.00 62.44 24 GLN A N 17
ATOM 13913 C CA . GLN A 1 26 ? -8.711 -11.321 8.300 1.00 50.02 24 GLN A CA 17
ATOM 13914 C C . GLN A 1 26 ? -7.424 -12.051 8.670 1.00 40.14 24 GLN A C 17
ATOM 13915 O O . GLN A 1 26 ? -6.659 -11.590 9.516 1.00 44.23 24 GLN A O 17
ATOM 13929 N N . ALA A 1 27 ? -7.192 -13.193 8.030 1.00 54.41 25 ALA A N 17
ATOM 13930 C CA . ALA A 1 27 ? -5.997 -13.985 8.291 1.00 73.45 25 ALA A CA 17
ATOM 13931 C C . ALA A 1 27 ? -4.840 -13.542 7.402 1.00 21.02 25 ALA A C 17
ATOM 13932 O O . ALA A 1 27 ? -3.842 -13.008 7.886 1.00 44.33 25 ALA A O 17
ATOM 13939 N N . LYS A 1 28 ? -4.979 -13.768 6.100 1.00 14.52 26 LYS A N 17
ATOM 13940 C CA . LYS A 1 28 ? -3.946 -13.391 5.143 1.00 71.10 26 LYS A CA 17
ATOM 13941 C C . LYS A 1 28 ? -3.335 -12.041 5.504 1.00 15.24 26 LYS A C 17
ATOM 13942 O O . LYS A 1 28 ? -2.145 -11.810 5.293 1.00 62.00 26 LYS A O 17
ATOM 13961 N N . VAL A 1 29 ? -4.158 -11.152 6.052 1.00 52.20 27 VAL A N 17
ATOM 13962 C CA . VAL A 1 29 ? -3.698 -9.825 6.445 1.00 33.34 27 VAL A CA 17
ATOM 13963 C C . VAL A 1 29 ? -2.371 -9.903 7.191 1.00 43.32 27 VAL A C 17
ATOM 13964 O O . VAL A 1 29 ? -1.574 -8.965 7.160 1.00 73.13 27 VAL A O 17
ATOM 13977 N N . ALA A 1 30 ? -2.139 -11.027 7.860 1.00 21.13 28 ALA A N 17
ATOM 13978 C CA . ALA A 1 30 ? -0.906 -11.228 8.612 1.00 74.31 28 ALA A CA 17
ATOM 13979 C C . ALA A 1 30 ? 0.270 -11.489 7.677 1.00 2.45 28 ALA A C 17
ATOM 13980 O O . ALA A 1 30 ? 1.295 -10.810 7.750 1.00 22.44 28 ALA A O 17
ATOM 13987 N N . TYR A 1 31 ? 0.116 -12.475 6.801 1.00 44.31 29 TYR A N 17
ATOM 13988 C CA . TYR A 1 31 ? 1.168 -12.826 5.854 1.00 71.50 29 TYR A CA 17
ATOM 13989 C C . TYR A 1 31 ? 1.130 -11.912 4.633 1.00 32.41 29 TYR A C 17
ATOM 13990 O O . TYR A 1 31 ? 2.112 -11.240 4.315 1.00 74.11 29 TYR A O 17
ATOM 14008 N N . LEU A 1 32 ? -0.011 -11.892 3.953 1.00 72.30 30 LEU A N 17
ATOM 14009 C CA . LEU A 1 32 ? -0.180 -11.060 2.767 1.00 70.45 30 LEU A CA 17
ATOM 14010 C C . LEU A 1 32 ? 0.281 -9.631 3.033 1.00 31.14 30 LEU A C 17
ATOM 14011 O O . LEU A 1 32 ? 0.645 -8.904 2.110 1.00 63.21 30 LEU A O 17
ATOM 14027 N N . GLU A 1 33 ? 0.264 -9.236 4.303 1.00 73.52 31 GLU A N 17
ATOM 14028 C CA . GLU A 1 33 ? 0.681 -7.894 4.690 1.00 25.35 31 GLU A CA 17
ATOM 14029 C C . GLU A 1 33 ? 1.929 -7.469 3.921 1.00 22.54 31 GLU A C 17
ATOM 14030 O O . GLU A 1 33 ? 1.942 -6.431 3.260 1.00 34.01 31 GLU A O 17
ATOM 14042 N N . LYS A 1 34 ? 2.978 -8.280 4.013 1.00 2.35 32 LYS A N 17
ATOM 14043 C CA . LYS A 1 34 ? 4.232 -7.990 3.327 1.00 74.50 32 LYS A CA 17
ATOM 14044 C C . LYS A 1 34 ? 4.626 -9.142 2.407 1.00 5.43 32 LYS A C 17
ATOM 14045 O O . LYS A 1 34 ? 5.184 -8.926 1.330 1.00 0.03 32 LYS A O 17
ATOM 14064 N N . LEU A 1 35 ? 4.333 -10.364 2.837 1.00 1.35 33 LEU A N 17
ATOM 14065 C CA . LEU A 1 35 ? 4.656 -11.549 2.052 1.00 63.54 33 LEU A CA 17
ATOM 14066 C C . LEU A 1 35 ? 3.744 -11.661 0.835 1.00 74.54 33 LEU A C 17
ATOM 14067 O O . LEU A 1 35 ? 4.014 -11.073 -0.213 1.00 31.33 33 LEU A O 17
ATOM 14083 N N . ASP A 1 36 ? 2.662 -12.418 0.981 1.00 73.23 34 ASP A N 17
ATOM 14084 C CA . ASP A 1 36 ? 1.707 -12.605 -0.105 1.00 53.35 34 ASP A CA 17
ATOM 14085 C C . ASP A 1 36 ? 0.438 -13.286 0.398 1.00 52.05 34 ASP A C 17
ATOM 14086 O O . ASP A 1 36 ? 0.350 -13.674 1.562 1.00 12.10 34 ASP A O 17
ATOM 14095 N N . ALA A 1 37 ? -0.543 -13.427 -0.488 1.00 41.02 35 ALA A N 17
ATOM 14096 C CA . ALA A 1 37 ? -1.806 -14.062 -0.134 1.00 54.14 35 ALA A CA 17
ATOM 14097 C C . ALA A 1 37 ? -1.626 -15.561 0.081 1.00 52.24 35 ALA A C 17
ATOM 14098 O O . ALA A 1 37 ? -2.075 -16.373 -0.729 1.00 60.05 35 ALA A O 17
ATOM 14105 N N . LEU A 1 38 ? -0.967 -15.921 1.176 1.00 63.51 36 LEU A N 17
ATOM 14106 C CA . LEU A 1 38 ? -0.726 -17.324 1.497 1.00 35.03 36 LEU A CA 17
ATOM 14107 C C . LEU A 1 38 ? -0.147 -17.469 2.901 1.00 61.53 36 LEU A C 17
ATOM 14108 O O . LEU A 1 38 ? 0.219 -16.481 3.537 1.00 11.13 36 LEU A O 17
ATOM 14124 N N . ILE A 1 39 ? -0.064 -18.708 3.376 1.00 54.43 37 ILE A N 17
ATOM 14125 C CA . ILE A 1 39 ? 0.474 -18.982 4.702 1.00 30.22 37 ILE A CA 17
ATOM 14126 C C . ILE A 1 39 ? 1.997 -18.902 4.705 1.00 72.03 37 ILE A C 17
ATOM 14127 O O . ILE A 1 39 ? 2.671 -19.714 4.072 1.00 43.33 37 ILE A O 17
ATOM 14143 N N . GLN A 1 40 ? 2.531 -17.919 5.423 1.00 71.25 38 GLN A N 17
ATOM 14144 C CA . GLN A 1 40 ? 3.975 -17.734 5.508 1.00 33.13 38 GLN A CA 17
ATOM 14145 C C . GLN A 1 40 ? 4.417 -17.570 6.959 1.00 42.34 38 GLN A C 17
ATOM 14146 O O . GLN A 1 40 ? 5.065 -18.451 7.524 1.00 54.20 38 GLN A O 17
ATOM 14160 N N . SER A 1 41 ? 4.064 -16.436 7.555 1.00 51.40 39 SER A N 17
ATOM 14161 C CA . SER A 1 41 ? 4.428 -16.154 8.938 1.00 3.35 39 SER A CA 17
ATOM 14162 C C . SER A 1 41 ? 3.865 -17.217 9.876 1.00 21.31 39 SER A C 17
ATOM 14163 O O . SER A 1 41 ? 4.607 -18.024 10.436 1.00 22.33 39 SER A O 17
ATOM 14171 N N . LYS A 1 42 ? 2.547 -17.212 10.042 1.00 32.14 40 LYS A N 17
ATOM 14172 C CA . LYS A 1 42 ? 1.881 -18.176 10.911 1.00 51.14 40 LYS A CA 17
ATOM 14173 C C . LYS A 1 42 ? 0.851 -18.988 10.132 1.00 33.14 40 LYS A C 17
ATOM 14174 O O . LYS A 1 42 ? -0.325 -18.628 10.076 1.00 34.21 40 LYS A O 17
ATOM 14193 N N . LYS A 1 43 ? 1.299 -20.087 9.534 1.00 3.52 41 LYS A N 17
ATOM 14194 C CA . LYS A 1 43 ? 0.417 -20.952 8.761 1.00 34.34 41 LYS A CA 17
ATOM 14195 C C . LYS A 1 43 ? -0.681 -21.537 9.644 1.00 31.51 41 LYS A C 17
ATOM 14196 O O . LYS A 1 43 ? -0.459 -21.820 10.822 1.00 53.05 41 LYS A O 17
ATOM 14215 N N . SER A 1 44 ? -1.865 -21.718 9.067 1.00 21.22 42 SER A N 17
ATOM 14216 C CA . SER A 1 44 ? -2.998 -22.268 9.803 1.00 43.14 42 SER A CA 17
ATOM 14217 C C . SER A 1 44 ? -2.730 -23.713 10.212 1.00 2.14 42 SER A C 17
ATOM 14218 O O . SER A 1 44 ? -1.869 -24.394 9.654 1.00 12.14 42 SER A O 17
ATOM 14226 N N . PRO A 1 45 ? -3.484 -24.193 11.212 1.00 75.22 43 PRO A N 17
ATOM 14227 C CA . PRO A 1 45 ? -3.348 -25.562 11.719 1.00 13.44 43 PRO A CA 17
ATOM 14228 C C . PRO A 1 45 ? -3.838 -26.603 10.718 1.00 2.45 43 PRO A C 17
ATOM 14229 O O . PRO A 1 45 ? -4.937 -26.489 10.175 1.00 11.41 43 PRO A O 17
ATOM 14240 N N . THR A 1 46 ? -3.015 -27.619 10.478 1.00 31.04 44 THR A N 17
ATOM 14241 C CA . THR A 1 46 ? -3.364 -28.680 9.542 1.00 31.12 44 THR A CA 17
ATOM 14242 C C . THR A 1 46 ? -4.147 -29.789 10.235 1.00 31.23 44 THR A C 17
ATOM 14243 O O . THR A 1 46 ? -4.005 -30.005 11.439 1.00 21.30 44 THR A O 17
ATOM 14254 N N . LYS A 1 47 ? -4.974 -30.491 9.468 1.00 34.22 45 LYS A N 17
ATOM 14255 C CA . LYS A 1 47 ? -5.780 -31.581 10.007 1.00 4.45 45 LYS A CA 17
ATOM 14256 C C . LYS A 1 47 ? -4.905 -32.778 10.367 1.00 40.54 45 LYS A C 17
ATOM 14257 O O . LYS A 1 47 ? -3.939 -33.086 9.668 1.00 10.22 45 LYS A O 17
ATOM 14276 N N . LYS A 1 48 ? -5.250 -33.450 11.459 1.00 32.22 46 LYS A N 17
ATOM 14277 C CA . LYS A 1 48 ? -4.499 -34.615 11.910 1.00 21.53 46 LYS A CA 17
ATOM 14278 C C . LYS A 1 48 ? -5.190 -35.907 11.484 1.00 42.20 46 LYS A C 17
ATOM 14279 O O . LYS A 1 48 ? -6.261 -36.246 11.988 1.00 3.11 46 LYS A O 17
ATOM 14298 N N . LYS A 1 49 ? -4.570 -36.625 10.553 1.00 10.35 47 LYS A N 17
ATOM 14299 C CA . LYS A 1 49 ? -5.123 -37.881 10.061 1.00 52.42 47 LYS A CA 17
ATOM 14300 C C . LYS A 1 49 ? -5.074 -38.957 11.140 1.00 62.50 47 LYS A C 17
ATOM 14301 O O . LYS A 1 49 ? -4.012 -39.251 11.689 1.00 3.32 47 LYS A O 17
ATOM 14320 N N . ARG A 1 50 ? -6.229 -39.544 11.438 1.00 43.31 48 ARG A N 17
ATOM 14321 C CA . ARG A 1 50 ? -6.316 -40.588 12.451 1.00 33.31 48 ARG A CA 17
ATOM 14322 C C . ARG A 1 50 ? -5.324 -41.711 12.162 1.00 74.14 48 ARG A C 17
ATOM 14323 O O . ARG A 1 50 ? -5.502 -42.484 11.220 1.00 50.24 48 ARG A O 17
ATOM 14344 N N . LYS A 1 51 ? -4.279 -41.795 12.977 1.00 31.15 49 LYS A N 17
ATOM 14345 C CA . LYS A 1 51 ? -3.258 -42.823 12.811 1.00 55.02 49 LYS A CA 17
ATOM 14346 C C . LYS A 1 51 ? -2.138 -42.647 13.830 1.00 25.02 49 LYS A C 17
ATOM 14347 O O . LYS A 1 51 ? -1.894 -41.542 14.315 1.00 40.31 49 LYS A O 17
ATOM 14366 N N . MET A 1 3 ? 0.439 -0.010 0.503 1.00 62.43 1 MET A N 18
ATOM 14367 C CA . MET A 1 3 ? 1.876 0.022 0.256 1.00 41.52 1 MET A CA 18
ATOM 14368 C C . MET A 1 3 ? 2.339 -1.257 -0.433 1.00 73.33 1 MET A C 18
ATOM 14369 O O . MET A 1 3 ? 2.744 -2.217 0.223 1.00 12.23 1 MET A O 18
ATOM 14383 N N . LYS A 1 4 ? 2.276 -1.265 -1.760 1.00 73.45 2 LYS A N 18
ATOM 14384 C CA . LYS A 1 4 ? 2.689 -2.427 -2.540 1.00 12.45 2 LYS A CA 18
ATOM 14385 C C . LYS A 1 4 ? 4.096 -2.870 -2.151 1.00 51.55 2 LYS A C 18
ATOM 14386 O O . LYS A 1 4 ? 5.067 -2.148 -2.375 1.00 22.42 2 LYS A O 18
ATOM 14405 N N . ASN A 1 5 ? 4.197 -4.061 -1.571 1.00 4.34 3 ASN A N 18
ATOM 14406 C CA . ASN A 1 5 ? 5.486 -4.600 -1.153 1.00 4.24 3 ASN A CA 18
ATOM 14407 C C . ASN A 1 5 ? 6.455 -4.668 -2.329 1.00 50.13 3 ASN A C 18
ATOM 14408 O O . ASN A 1 5 ? 6.070 -5.018 -3.444 1.00 55.40 3 ASN A O 18
ATOM 14419 N N . ASN A 1 6 ? 7.715 -4.332 -2.072 1.00 12.41 4 ASN A N 18
ATOM 14420 C CA . ASN A 1 6 ? 8.739 -4.355 -3.110 1.00 3.53 4 ASN A CA 18
ATOM 14421 C C . ASN A 1 6 ? 8.744 -5.694 -3.840 1.00 21.22 4 ASN A C 18
ATOM 14422 O O . ASN A 1 6 ? 9.016 -5.760 -5.039 1.00 10.32 4 ASN A O 18
ATOM 14433 N N . LYS A 1 7 ? 8.441 -6.761 -3.109 1.00 32.34 5 LYS A N 18
ATOM 14434 C CA . LYS A 1 7 ? 8.408 -8.100 -3.685 1.00 73.20 5 LYS A CA 18
ATOM 14435 C C . LYS A 1 7 ? 7.489 -8.146 -4.902 1.00 44.01 5 LYS A C 18
ATOM 14436 O O . LYS A 1 7 ? 6.831 -7.160 -5.232 1.00 52.50 5 LYS A O 18
ATOM 14455 N N . ASP A 1 8 ? 7.450 -9.297 -5.564 1.00 54.13 6 ASP A N 18
ATOM 14456 C CA . ASP A 1 8 ? 6.610 -9.472 -6.744 1.00 14.25 6 ASP A CA 18
ATOM 14457 C C . ASP A 1 8 ? 5.132 -9.458 -6.365 1.00 51.41 6 ASP A C 18
ATOM 14458 O O . ASP A 1 8 ? 4.417 -8.498 -6.652 1.00 0.24 6 ASP A O 18
ATOM 14467 N N . MET A 1 9 ? 4.681 -10.529 -5.721 1.00 20.02 7 MET A N 18
ATOM 14468 C CA . MET A 1 9 ? 3.288 -10.639 -5.303 1.00 61.22 7 MET A CA 18
ATOM 14469 C C . MET A 1 9 ? 2.963 -9.616 -4.220 1.00 12.21 7 MET A C 18
ATOM 14470 O O . MET A 1 9 ? 3.105 -9.892 -3.029 1.00 34.42 7 MET A O 18
ATOM 14484 N N . SER A 1 10 ? 2.526 -8.433 -4.641 1.00 63.12 8 SER A N 18
ATOM 14485 C CA . SER A 1 10 ? 2.185 -7.367 -3.707 1.00 31.14 8 SER A CA 18
ATOM 14486 C C . SER A 1 10 ? 0.811 -7.607 -3.087 1.00 43.13 8 SER A C 18
ATOM 14487 O O . SER A 1 10 ? -0.017 -8.329 -3.645 1.00 3.33 8 SER A O 18
ATOM 14495 N N . LEU A 1 11 ? 0.576 -6.997 -1.931 1.00 42.41 9 LEU A N 18
ATOM 14496 C CA . LEU A 1 11 ? -0.697 -7.142 -1.234 1.00 70.40 9 LEU A CA 18
ATOM 14497 C C . LEU A 1 11 ? -1.853 -6.659 -2.104 1.00 42.02 9 LEU A C 18
ATOM 14498 O O . LEU A 1 11 ? -2.958 -7.197 -2.039 1.00 43.52 9 LEU A O 18
ATOM 14514 N N . GLU A 1 12 ? -1.588 -5.643 -2.919 1.00 53.52 10 GLU A N 18
ATOM 14515 C CA . GLU A 1 12 ? -2.607 -5.088 -3.803 1.00 62.34 10 GLU A CA 18
ATOM 14516 C C . GLU A 1 12 ? -3.150 -6.159 -4.746 1.00 12.43 10 GLU A C 18
ATOM 14517 O O . GLU A 1 12 ? -4.242 -6.019 -5.295 1.00 72.13 10 GLU A O 18
ATOM 14529 N N . GLU A 1 13 ? -2.379 -7.226 -4.927 1.00 21.11 11 GLU A N 18
ATOM 14530 C CA . GLU A 1 13 ? -2.782 -8.319 -5.804 1.00 33.24 11 GLU A CA 18
ATOM 14531 C C . GLU A 1 13 ? -3.766 -9.248 -5.098 1.00 12.11 11 GLU A C 18
ATOM 14532 O O . GLU A 1 13 ? -4.118 -10.308 -5.616 1.00 55.21 11 GLU A O 18
ATOM 14544 N N . LYS A 1 14 ? -4.206 -8.843 -3.911 1.00 50.34 12 LYS A N 18
ATOM 14545 C CA . LYS A 1 14 ? -5.150 -9.636 -3.133 1.00 23.11 12 LYS A CA 18
ATOM 14546 C C . LYS A 1 14 ? -6.291 -10.139 -4.010 1.00 74.24 12 LYS A C 18
ATOM 14547 O O . LYS A 1 14 ? -6.546 -9.597 -5.085 1.00 64.21 12 LYS A O 18
ATOM 14566 N N . ASN A 1 15 ? -6.977 -11.178 -3.544 1.00 1.22 13 ASN A N 18
ATOM 14567 C CA . ASN A 1 15 ? -8.093 -11.753 -4.286 1.00 64.14 13 ASN A CA 18
ATOM 14568 C C . ASN A 1 15 ? -9.141 -10.691 -4.603 1.00 2.31 13 ASN A C 18
ATOM 14569 O O . ASN A 1 15 ? -8.985 -9.523 -4.246 1.00 42.42 13 ASN A O 18
ATOM 14580 N N . LYS A 1 16 ? -10.210 -11.104 -5.275 1.00 20.02 14 LYS A N 18
ATOM 14581 C CA . LYS A 1 16 ? -11.286 -10.190 -5.639 1.00 31.03 14 LYS A CA 18
ATOM 14582 C C . LYS A 1 16 ? -12.649 -10.840 -5.421 1.00 42.13 14 LYS A C 18
ATOM 14583 O O . LYS A 1 16 ? -13.554 -10.694 -6.243 1.00 4.35 14 LYS A O 18
ATOM 14602 N N . GLN A 1 17 ? -12.787 -11.556 -4.310 1.00 54.02 15 GLN A N 18
ATOM 14603 C CA . GLN A 1 17 ? -14.041 -12.227 -3.986 1.00 4.03 15 GLN A CA 18
ATOM 14604 C C . GLN A 1 17 ? -14.783 -11.488 -2.877 1.00 43.11 15 GLN A C 18
ATOM 14605 O O . GLN A 1 17 ? -14.349 -11.478 -1.724 1.00 45.15 15 GLN A O 18
ATOM 14619 N N . LEU A 1 18 ? -15.903 -10.870 -3.233 1.00 14.43 16 LEU A N 18
ATOM 14620 C CA . LEU A 1 18 ? -16.707 -10.127 -2.268 1.00 3.13 16 LEU A CA 18
ATOM 14621 C C . LEU A 1 18 ? -17.325 -11.066 -1.237 1.00 1.45 16 LEU A C 18
ATOM 14622 O O . LEU A 1 18 ? -17.580 -10.671 -0.099 1.00 63.51 16 LEU A O 18
ATOM 14638 N N . GLU A 1 19 ? -17.561 -12.309 -1.642 1.00 72.34 17 GLU A N 18
ATOM 14639 C CA . GLU A 1 19 ? -18.148 -13.304 -0.752 1.00 71.14 17 GLU A CA 18
ATOM 14640 C C . GLU A 1 19 ? -17.084 -13.922 0.150 1.00 61.32 17 GLU A C 18
ATOM 14641 O O . GLU A 1 19 ? -17.297 -14.093 1.350 1.00 44.02 17 GLU A O 18
ATOM 14653 N N . GLN A 1 20 ? -15.939 -14.256 -0.438 1.00 13.31 18 GLN A N 18
ATOM 14654 C CA . GLN A 1 20 ? -14.843 -14.856 0.312 1.00 25.02 18 GLN A CA 18
ATOM 14655 C C . GLN A 1 20 ? -14.040 -13.790 1.050 1.00 3.30 18 GLN A C 18
ATOM 14656 O O . GLN A 1 20 ? -13.184 -14.105 1.876 1.00 64.53 18 GLN A O 18
ATOM 14670 N N . GLN A 1 21 ? -14.322 -12.527 0.746 1.00 74.11 19 GLN A N 18
ATOM 14671 C CA . GLN A 1 21 ? -13.625 -11.415 1.380 1.00 11.40 19 GLN A CA 18
ATOM 14672 C C . GLN A 1 21 ? -13.500 -11.637 2.884 1.00 53.52 19 GLN A C 18
ATOM 14673 O O . GLN A 1 21 ? -12.520 -11.224 3.503 1.00 1.25 19 GLN A O 18
ATOM 14687 N N . VAL A 1 22 ? -14.501 -12.291 3.465 1.00 5.04 20 VAL A N 18
ATOM 14688 C CA . VAL A 1 22 ? -14.503 -12.569 4.897 1.00 45.52 20 VAL A CA 18
ATOM 14689 C C . VAL A 1 22 ? -13.358 -13.501 5.277 1.00 1.24 20 VAL A C 18
ATOM 14690 O O . VAL A 1 22 ? -12.706 -13.315 6.306 1.00 72.32 20 VAL A O 18
ATOM 14703 N N . THR A 1 23 ? -13.117 -14.505 4.441 1.00 62.44 21 THR A N 18
ATOM 14704 C CA . THR A 1 23 ? -12.051 -15.468 4.689 1.00 50.01 21 THR A CA 18
ATOM 14705 C C . THR A 1 23 ? -10.686 -14.790 4.684 1.00 63.12 21 THR A C 18
ATOM 14706 O O . THR A 1 23 ? -9.938 -14.871 5.659 1.00 62.45 21 THR A O 18
ATOM 14717 N N . TYR A 1 24 ? -10.367 -14.121 3.582 1.00 41.04 22 TYR A N 18
ATOM 14718 C CA . TYR A 1 24 ? -9.090 -13.430 3.449 1.00 2.14 22 TYR A CA 18
ATOM 14719 C C . TYR A 1 24 ? -8.918 -12.387 4.550 1.00 54.24 22 TYR A C 18
ATOM 14720 O O . TYR A 1 24 ? -7.931 -12.400 5.286 1.00 43.34 22 TYR A O 18
ATOM 14738 N N . LEU A 1 25 ? -9.887 -11.485 4.656 1.00 15.51 23 LEU A N 18
ATOM 14739 C CA . LEU A 1 25 ? -9.846 -10.433 5.667 1.00 73.23 23 LEU A CA 18
ATOM 14740 C C . LEU A 1 25 ? -9.510 -11.009 7.039 1.00 74.55 23 LEU A C 18
ATOM 14741 O O . LEU A 1 25 ? -8.950 -10.321 7.891 1.00 53.43 23 LEU A O 18
ATOM 14757 N N . GLN A 1 26 ? -9.855 -12.277 7.243 1.00 42.23 24 GLN A N 18
ATOM 14758 C CA . GLN A 1 26 ? -9.588 -12.946 8.511 1.00 51.43 24 GLN A CA 18
ATOM 14759 C C . GLN A 1 26 ? -8.202 -13.582 8.510 1.00 51.05 24 GLN A C 18
ATOM 14760 O O . GLN A 1 26 ? -7.420 -13.390 9.440 1.00 64.03 24 GLN A O 18
ATOM 14774 N N . ALA A 1 27 ? -7.906 -14.340 7.459 1.00 24.53 25 ALA A N 18
ATOM 14775 C CA . ALA A 1 27 ? -6.613 -15.004 7.337 1.00 55.25 25 ALA A CA 18
ATOM 14776 C C . ALA A 1 27 ? -5.594 -14.097 6.655 1.00 24.54 25 ALA A C 18
ATOM 14777 O O . ALA A 1 27 ? -4.579 -13.731 7.249 1.00 61.14 25 ALA A O 18
ATOM 14784 N N . LYS A 1 28 ? -5.869 -13.739 5.406 1.00 61.11 26 LYS A N 18
ATOM 14785 C CA . LYS A 1 28 ? -4.976 -12.875 4.643 1.00 52.11 26 LYS A CA 18
ATOM 14786 C C . LYS A 1 28 ? -4.427 -11.753 5.518 1.00 45.45 26 LYS A C 18
ATOM 14787 O O . LYS A 1 28 ? -3.295 -11.304 5.331 1.00 33.12 26 LYS A O 18
ATOM 14806 N N . VAL A 1 29 ? -5.234 -11.304 6.473 1.00 1.24 27 VAL A N 18
ATOM 14807 C CA . VAL A 1 29 ? -4.827 -10.236 7.379 1.00 52.33 27 VAL A CA 18
ATOM 14808 C C . VAL A 1 29 ? -3.420 -10.475 7.913 1.00 3.24 27 VAL A C 18
ATOM 14809 O O . VAL A 1 29 ? -2.700 -9.531 8.238 1.00 24.24 27 VAL A O 18
ATOM 14822 N N . ALA A 1 30 ? -3.034 -11.743 8.002 1.00 63.44 28 ALA A N 18
ATOM 14823 C CA . ALA A 1 30 ? -1.711 -12.107 8.495 1.00 50.05 28 ALA A CA 18
ATOM 14824 C C . ALA A 1 30 ? -0.693 -12.144 7.360 1.00 73.35 28 ALA A C 18
ATOM 14825 O O . ALA A 1 30 ? 0.389 -11.567 7.464 1.00 50.40 28 ALA A O 18
ATOM 14832 N N . TYR A 1 31 ? -1.047 -12.828 6.277 1.00 42.43 29 TYR A N 18
ATOM 14833 C CA . TYR A 1 31 ? -0.162 -12.943 5.123 1.00 14.31 29 TYR A CA 18
ATOM 14834 C C . TYR A 1 31 ? -0.098 -11.628 4.353 1.00 50.44 29 TYR A C 18
ATOM 14835 O O . TYR A 1 31 ? 0.943 -10.971 4.307 1.00 2.02 29 TYR A O 18
ATOM 14853 N N . LEU A 1 32 ? -1.219 -11.248 3.748 1.00 25.51 30 LEU A N 18
ATOM 14854 C CA . LEU A 1 32 ? -1.292 -10.011 2.979 1.00 20.00 30 LEU A CA 18
ATOM 14855 C C . LEU A 1 32 ? -0.697 -8.846 3.763 1.00 23.25 30 LEU A C 18
ATOM 14856 O O . LEU A 1 32 ? -0.205 -7.880 3.181 1.00 75.23 30 LEU A O 18
ATOM 14872 N N . GLU A 1 33 ? -0.743 -8.946 5.088 1.00 21.53 31 GLU A N 18
ATOM 14873 C CA . GLU A 1 33 ? -0.207 -7.901 5.952 1.00 65.10 31 GLU A CA 18
ATOM 14874 C C . GLU A 1 33 ? 1.143 -7.409 5.437 1.00 51.02 31 GLU A C 18
ATOM 14875 O O . GLU A 1 33 ? 1.323 -6.220 5.171 1.00 62.54 31 GLU A O 18
ATOM 14887 N N . LYS A 1 34 ? 2.089 -8.332 5.299 1.00 2.42 32 LYS A N 18
ATOM 14888 C CA . LYS A 1 34 ? 3.423 -7.994 4.816 1.00 73.33 32 LYS A CA 18
ATOM 14889 C C . LYS A 1 34 ? 3.774 -8.809 3.574 1.00 15.45 32 LYS A C 18
ATOM 14890 O O . LYS A 1 34 ? 4.370 -8.292 2.629 1.00 63.02 32 LYS A O 18
ATOM 14909 N N . LEU A 1 35 ? 3.398 -10.083 3.583 1.00 5.12 33 LEU A N 18
ATOM 14910 C CA . LEU A 1 35 ? 3.672 -10.969 2.457 1.00 42.32 33 LEU A CA 18
ATOM 14911 C C . LEU A 1 35 ? 2.732 -10.675 1.292 1.00 31.22 33 LEU A C 18
ATOM 14912 O O . LEU A 1 35 ? 3.004 -9.804 0.466 1.00 63.22 33 LEU A O 18
ATOM 14928 N N . ASP A 1 36 ? 1.624 -11.406 1.235 1.00 41.04 34 ASP A N 18
ATOM 14929 C CA . ASP A 1 36 ? 0.641 -11.222 0.173 1.00 1.02 34 ASP A CA 18
ATOM 14930 C C . ASP A 1 36 ? -0.574 -12.117 0.397 1.00 51.41 34 ASP A C 18
ATOM 14931 O O . ASP A 1 36 ? -0.712 -12.742 1.448 1.00 41.41 34 ASP A O 18
ATOM 14940 N N . ALA A 1 37 ? -1.453 -12.172 -0.598 1.00 52.24 35 ALA A N 18
ATOM 14941 C CA . ALA A 1 37 ? -2.656 -12.990 -0.511 1.00 31.24 35 ALA A CA 18
ATOM 14942 C C . ALA A 1 37 ? -2.328 -14.469 -0.687 1.00 51.13 35 ALA A C 18
ATOM 14943 O O . ALA A 1 37 ? -2.691 -15.080 -1.693 1.00 42.04 35 ALA A O 18
ATOM 14950 N N . LEU A 1 38 ? -1.640 -15.039 0.296 1.00 43.24 36 LEU A N 18
ATOM 14951 C CA . LEU A 1 38 ? -1.262 -16.447 0.248 1.00 21.14 36 LEU A CA 18
ATOM 14952 C C . LEU A 1 38 ? -0.659 -16.894 1.576 1.00 11.14 36 LEU A C 18
ATOM 14953 O O . LEU A 1 38 ? 0.138 -16.175 2.180 1.00 32.44 36 LEU A O 18
ATOM 14969 N N . ILE A 1 39 ? -1.043 -18.085 2.024 1.00 52.34 37 ILE A N 18
ATOM 14970 C CA . ILE A 1 39 ? -0.538 -18.628 3.278 1.00 21.31 37 ILE A CA 18
ATOM 14971 C C . ILE A 1 39 ? 0.986 -18.583 3.323 1.00 53.31 37 ILE A C 18
ATOM 14972 O O . ILE A 1 39 ? 1.659 -19.291 2.576 1.00 63.35 37 ILE A O 18
ATOM 14988 N N . GLN A 1 40 ? 1.521 -17.746 4.206 1.00 45.35 38 GLN A N 18
ATOM 14989 C CA . GLN A 1 40 ? 2.966 -17.609 4.348 1.00 1.14 38 GLN A CA 18
ATOM 14990 C C . GLN A 1 40 ? 3.360 -17.501 5.818 1.00 70.51 38 GLN A C 18
ATOM 14991 O O . GLN A 1 40 ? 4.007 -18.395 6.364 1.00 0.11 38 GLN A O 18
ATOM 15005 N N . SER A 1 41 ? 2.966 -16.402 6.452 1.00 34.13 39 SER A N 18
ATOM 15006 C CA . SER A 1 41 ? 3.281 -16.176 7.858 1.00 42.21 39 SER A CA 18
ATOM 15007 C C . SER A 1 41 ? 2.829 -17.356 8.713 1.00 52.40 39 SER A C 18
ATOM 15008 O O . SER A 1 41 ? 3.641 -18.175 9.142 1.00 65.25 39 SER A O 18
ATOM 15016 N N . LYS A 1 42 ? 1.525 -17.435 8.958 1.00 62.23 40 LYS A N 18
ATOM 15017 C CA . LYS A 1 42 ? 0.961 -18.514 9.760 1.00 24.12 40 LYS A CA 18
ATOM 15018 C C . LYS A 1 42 ? -0.096 -19.282 8.974 1.00 52.25 40 LYS A C 18
ATOM 15019 O O . LYS A 1 42 ? -1.287 -18.981 9.057 1.00 51.34 40 LYS A O 18
ATOM 15038 N N . LYS A 1 43 ? 0.346 -20.276 8.211 1.00 30.10 41 LYS A N 18
ATOM 15039 C CA . LYS A 1 43 ? -0.562 -21.090 7.411 1.00 10.42 41 LYS A CA 18
ATOM 15040 C C . LYS A 1 43 ? -1.521 -21.871 8.303 1.00 15.13 41 LYS A C 18
ATOM 15041 O O . LYS A 1 43 ? -1.150 -22.318 9.389 1.00 54.34 41 LYS A O 18
ATOM 15060 N N . SER A 1 44 ? -2.756 -22.033 7.838 1.00 61.02 42 SER A N 18
ATOM 15061 C CA . SER A 1 44 ? -3.769 -22.759 8.595 1.00 51.31 42 SER A CA 18
ATOM 15062 C C . SER A 1 44 ? -3.264 -24.143 8.990 1.00 31.12 42 SER A C 18
ATOM 15063 O O . SER A 1 44 ? -2.318 -24.676 8.410 1.00 74.15 42 SER A O 18
ATOM 15071 N N . PRO A 1 45 ? -3.910 -24.740 10.003 1.00 65.40 43 PRO A N 18
ATOM 15072 C CA . PRO A 1 45 ? -3.545 -26.071 10.499 1.00 4.43 43 PRO A CA 18
ATOM 15073 C C . PRO A 1 45 ? -3.884 -27.174 9.503 1.00 25.22 43 PRO A C 18
ATOM 15074 O O . PRO A 1 45 ? -4.999 -27.236 8.984 1.00 23.34 43 PRO A O 18
ATOM 15085 N N . THR A 1 46 ? -2.914 -28.045 9.239 1.00 35.35 44 THR A N 18
ATOM 15086 C CA . THR A 1 46 ? -3.110 -29.146 8.305 1.00 70.41 44 THR A CA 18
ATOM 15087 C C . THR A 1 46 ? -3.598 -30.398 9.025 1.00 61.43 44 THR A C 18
ATOM 15088 O O . THR A 1 46 ? -3.321 -30.595 10.208 1.00 10.32 44 THR A O 18
ATOM 15099 N N . LYS A 1 47 ? -4.325 -31.244 8.303 1.00 35.42 45 LYS A N 18
ATOM 15100 C CA . LYS A 1 47 ? -4.851 -32.480 8.872 1.00 51.21 45 LYS A CA 18
ATOM 15101 C C . LYS A 1 47 ? -3.720 -33.376 9.366 1.00 62.04 45 LYS A C 18
ATOM 15102 O O . LYS A 1 47 ? -2.992 -33.971 8.570 1.00 55.21 45 LYS A O 18
ATOM 15121 N N . LYS A 1 48 ? -3.577 -33.470 10.683 1.00 15.33 46 LYS A N 18
ATOM 15122 C CA . LYS A 1 48 ? -2.537 -34.296 11.284 1.00 2.52 46 LYS A CA 18
ATOM 15123 C C . LYS A 1 48 ? -2.729 -35.764 10.919 1.00 43.13 46 LYS A C 18
ATOM 15124 O O . LYS A 1 48 ? -3.727 -36.381 11.289 1.00 75.40 46 LYS A O 18
ATOM 15143 N N . LYS A 1 49 ? -1.765 -36.319 10.191 1.00 12.40 47 LYS A N 18
ATOM 15144 C CA . LYS A 1 49 ? -1.826 -37.715 9.777 1.00 21.54 47 LYS A CA 18
ATOM 15145 C C . LYS A 1 49 ? -1.452 -38.641 10.931 1.00 64.15 47 LYS A C 18
ATOM 15146 O O . LYS A 1 49 ? -0.467 -38.408 11.631 1.00 3.14 47 LYS A O 18
ATOM 15165 N N . ARG A 1 50 ? -2.243 -39.692 11.120 1.00 24.14 48 ARG A N 18
ATOM 15166 C CA . ARG A 1 50 ? -1.993 -40.653 12.188 1.00 14.34 48 ARG A CA 18
ATOM 15167 C C . ARG A 1 50 ? -0.579 -41.218 12.092 1.00 13.23 48 ARG A C 18
ATOM 15168 O O . ARG A 1 50 ? -0.270 -41.996 11.189 1.00 4.55 48 ARG A O 18
ATOM 15189 N N . LYS A 1 51 ? 0.276 -40.821 13.029 1.00 73.21 49 LYS A N 18
ATOM 15190 C CA . LYS A 1 51 ? 1.657 -41.288 13.052 1.00 51.43 49 LYS A CA 18
ATOM 15191 C C . LYS A 1 51 ? 1.719 -42.809 12.969 1.00 32.44 49 LYS A C 18
ATOM 15192 O O . LYS A 1 51 ? 2.801 -43.395 12.930 1.00 21.22 49 LYS A O 18
ATOM 15211 N N . MET A 1 3 ? -1.674 -2.749 2.544 1.00 21.24 1 MET A N 19
ATOM 15212 C CA . MET A 1 3 ? -0.650 -1.731 2.344 1.00 44.22 1 MET A CA 19
ATOM 15213 C C . MET A 1 3 ? 0.412 -2.214 1.361 1.00 3.01 1 MET A C 19
ATOM 15214 O O . MET A 1 3 ? 1.189 -3.119 1.666 1.00 63.01 1 MET A O 19
ATOM 15228 N N . LYS A 1 4 ? 0.440 -1.605 0.180 1.00 22.14 2 LYS A N 19
ATOM 15229 C CA . LYS A 1 4 ? 1.407 -1.972 -0.848 1.00 0.15 2 LYS A CA 19
ATOM 15230 C C . LYS A 1 4 ? 2.826 -1.962 -0.288 1.00 20.50 2 LYS A C 19
ATOM 15231 O O . LYS A 1 4 ? 3.426 -0.903 -0.110 1.00 70.35 2 LYS A O 19
ATOM 15250 N N . ASN A 1 5 ? 3.357 -3.150 -0.013 1.00 51.44 3 ASN A N 19
ATOM 15251 C CA . ASN A 1 5 ? 4.706 -3.277 0.525 1.00 22.31 3 ASN A CA 19
ATOM 15252 C C . ASN A 1 5 ? 5.738 -2.733 -0.458 1.00 61.21 3 ASN A C 19
ATOM 15253 O O . ASN A 1 5 ? 5.491 -2.671 -1.662 1.00 21.34 3 ASN A O 19
ATOM 15264 N N . ASN A 1 6 ? 6.896 -2.341 0.064 1.00 14.41 4 ASN A N 19
ATOM 15265 C CA . ASN A 1 6 ? 7.966 -1.802 -0.767 1.00 54.45 4 ASN A CA 19
ATOM 15266 C C . ASN A 1 6 ? 8.568 -2.889 -1.652 1.00 32.54 4 ASN A C 19
ATOM 15267 O O . ASN A 1 6 ? 9.656 -3.397 -1.377 1.00 53.34 4 ASN A O 19
ATOM 15278 N N . LYS A 1 7 ? 7.853 -3.243 -2.715 1.00 23.25 5 LYS A N 19
ATOM 15279 C CA . LYS A 1 7 ? 8.316 -4.269 -3.641 1.00 63.14 5 LYS A CA 19
ATOM 15280 C C . LYS A 1 7 ? 7.636 -4.123 -4.999 1.00 34.34 5 LYS A C 19
ATOM 15281 O O . LYS A 1 7 ? 6.760 -3.276 -5.177 1.00 23.01 5 LYS A O 19
ATOM 15300 N N . ASP A 1 8 ? 8.042 -4.955 -5.951 1.00 40.04 6 ASP A N 19
ATOM 15301 C CA . ASP A 1 8 ? 7.469 -4.920 -7.292 1.00 62.21 6 ASP A CA 19
ATOM 15302 C C . ASP A 1 8 ? 6.020 -5.396 -7.276 1.00 51.03 6 ASP A C 19
ATOM 15303 O O . ASP A 1 8 ? 5.092 -4.593 -7.364 1.00 52.42 6 ASP A O 19
ATOM 15312 N N . MET A 1 9 ? 5.834 -6.707 -7.165 1.00 20.22 7 MET A N 19
ATOM 15313 C CA . MET A 1 9 ? 4.497 -7.290 -7.138 1.00 3.44 7 MET A CA 19
ATOM 15314 C C . MET A 1 9 ? 3.759 -6.896 -5.862 1.00 71.31 7 MET A C 19
ATOM 15315 O O . MET A 1 9 ? 3.840 -7.589 -4.848 1.00 72.41 7 MET A O 19
ATOM 15329 N N . SER A 1 10 ? 3.040 -5.780 -5.920 1.00 53.02 8 SER A N 19
ATOM 15330 C CA . SER A 1 10 ? 2.290 -5.293 -4.768 1.00 43.31 8 SER A CA 19
ATOM 15331 C C . SER A 1 10 ? 1.240 -6.310 -4.334 1.00 32.15 8 SER A C 19
ATOM 15332 O O . SER A 1 10 ? 0.558 -6.910 -5.166 1.00 22.54 8 SER A O 19
ATOM 15340 N N . LEU A 1 11 ? 1.114 -6.499 -3.025 1.00 4.04 9 LEU A N 19
ATOM 15341 C CA . LEU A 1 11 ? 0.147 -7.444 -2.477 1.00 50.31 9 LEU A CA 19
ATOM 15342 C C . LEU A 1 11 ? -1.261 -7.132 -2.975 1.00 4.42 9 LEU A C 19
ATOM 15343 O O . LEU A 1 11 ? -2.132 -8.001 -2.986 1.00 3.42 9 LEU A O 19
ATOM 15359 N N . GLU A 1 12 ? -1.474 -5.886 -3.388 1.00 33.14 10 GLU A N 19
ATOM 15360 C CA . GLU A 1 12 ? -2.776 -5.461 -3.888 1.00 12.30 10 GLU A CA 19
ATOM 15361 C C . GLU A 1 12 ? -3.039 -6.033 -5.278 1.00 24.41 10 GLU A C 19
ATOM 15362 O O . GLU A 1 12 ? -4.071 -5.758 -5.889 1.00 4.03 10 GLU A O 19
ATOM 15374 N N . GLU A 1 13 ? -2.096 -6.831 -5.771 1.00 30.05 11 GLU A N 19
ATOM 15375 C CA . GLU A 1 13 ? -2.225 -7.441 -7.089 1.00 22.24 11 GLU A CA 19
ATOM 15376 C C . GLU A 1 13 ? -3.164 -8.643 -7.042 1.00 51.15 11 GLU A C 19
ATOM 15377 O O . GLU A 1 13 ? -3.805 -8.984 -8.037 1.00 45.22 11 GLU A O 19
ATOM 15389 N N . LYS A 1 14 ? -3.241 -9.282 -5.880 1.00 63.11 12 LYS A N 19
ATOM 15390 C CA . LYS A 1 14 ? -4.101 -10.446 -5.701 1.00 52.54 12 LYS A CA 19
ATOM 15391 C C . LYS A 1 14 ? -5.552 -10.104 -6.024 1.00 53.24 12 LYS A C 19
ATOM 15392 O O . LYS A 1 14 ? -5.857 -8.993 -6.456 1.00 3.44 12 LYS A O 19
ATOM 15411 N N . ASN A 1 15 ? -6.444 -11.066 -5.811 1.00 63.34 13 ASN A N 19
ATOM 15412 C CA . ASN A 1 15 ? -7.863 -10.866 -6.079 1.00 73.23 13 ASN A CA 19
ATOM 15413 C C . ASN A 1 15 ? -8.713 -11.368 -4.915 1.00 65.14 13 ASN A C 19
ATOM 15414 O O . ASN A 1 15 ? -8.193 -11.692 -3.847 1.00 41.31 13 ASN A O 19
ATOM 15425 N N . LYS A 1 16 ? -10.022 -11.431 -5.130 1.00 13.02 14 LYS A N 19
ATOM 15426 C CA . LYS A 1 16 ? -10.945 -11.895 -4.101 1.00 32.12 14 LYS A CA 19
ATOM 15427 C C . LYS A 1 16 ? -12.370 -11.967 -4.640 1.00 71.23 14 LYS A C 19
ATOM 15428 O O . LYS A 1 16 ? -12.608 -11.720 -5.822 1.00 74.31 14 LYS A O 19
ATOM 15447 N N . GLN A 1 17 ? -13.313 -12.305 -3.766 1.00 65.53 15 GLN A N 19
ATOM 15448 C CA . GLN A 1 17 ? -14.714 -12.409 -4.156 1.00 43.23 15 GLN A CA 19
ATOM 15449 C C . GLN A 1 17 ? -15.574 -11.432 -3.361 1.00 24.01 15 GLN A C 19
ATOM 15450 O O . GLN A 1 17 ? -15.056 -10.546 -2.679 1.00 33.32 15 GLN A O 19
ATOM 15464 N N . LEU A 1 18 ? -16.888 -11.599 -3.453 1.00 12.40 16 LEU A N 19
ATOM 15465 C CA . LEU A 1 18 ? -17.821 -10.731 -2.742 1.00 30.11 16 LEU A CA 19
ATOM 15466 C C . LEU A 1 18 ? -17.914 -11.121 -1.270 1.00 63.32 16 LEU A C 19
ATOM 15467 O O . LEU A 1 18 ? -17.691 -10.296 -0.385 1.00 33.21 16 LEU A O 19
ATOM 15483 N N . GLU A 1 19 ? -18.241 -12.385 -1.018 1.00 14.33 17 GLU A N 19
ATOM 15484 C CA . GLU A 1 19 ? -18.362 -12.884 0.347 1.00 4.31 17 GLU A CA 19
ATOM 15485 C C . GLU A 1 19 ? -16.991 -13.232 0.922 1.00 55.31 17 GLU A C 19
ATOM 15486 O O . GLU A 1 19 ? -16.702 -12.940 2.082 1.00 41.53 17 GLU A O 19
ATOM 15498 N N . GLN A 1 20 ? -16.154 -13.858 0.102 1.00 41.15 18 GLN A N 19
ATOM 15499 C CA . GLN A 1 20 ? -14.815 -14.247 0.529 1.00 51.14 18 GLN A CA 19
ATOM 15500 C C . GLN A 1 20 ? -13.962 -13.019 0.832 1.00 33.50 18 GLN A C 19
ATOM 15501 O O . GLN A 1 20 ? -12.911 -13.124 1.462 1.00 24.14 18 GLN A O 19
ATOM 15515 N N . GLN A 1 21 ? -14.423 -11.858 0.379 1.00 72.12 19 GLN A N 19
ATOM 15516 C CA . GLN A 1 21 ? -13.701 -10.611 0.602 1.00 71.15 19 GLN A CA 19
ATOM 15517 C C . GLN A 1 21 ? -13.245 -10.498 2.052 1.00 2.24 19 GLN A C 19
ATOM 15518 O O . GLN A 1 21 ? -12.054 -10.353 2.330 1.00 32.31 19 GLN A O 19
ATOM 15532 N N . VAL A 1 22 ? -14.200 -10.564 2.975 1.00 43.02 20 VAL A N 19
ATOM 15533 C CA . VAL A 1 22 ? -13.896 -10.470 4.398 1.00 40.43 20 VAL A CA 19
ATOM 15534 C C . VAL A 1 22 ? -13.236 -11.747 4.905 1.00 71.03 20 VAL A C 19
ATOM 15535 O O . VAL A 1 22 ? -12.445 -11.719 5.848 1.00 43.22 20 VAL A O 19
ATOM 15548 N N . THR A 1 23 ? -13.566 -12.869 4.272 1.00 54.31 21 THR A N 19
ATOM 15549 C CA . THR A 1 23 ? -13.007 -14.158 4.659 1.00 42.44 21 THR A CA 19
ATOM 15550 C C . THR A 1 23 ? -11.484 -14.106 4.698 1.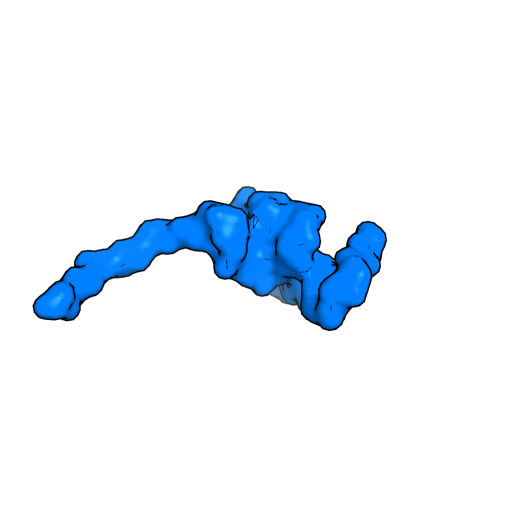00 22.20 21 THR A C 19
ATOM 15551 O O . THR A 1 23 ? -10.869 -14.402 5.723 1.00 33.21 21 THR A O 19
ATOM 15562 N N . TYR A 1 24 ? -10.880 -13.728 3.577 1.00 72.22 22 TYR A N 19
ATOM 15563 C CA . TYR A 1 24 ? -9.428 -13.640 3.483 1.00 2.30 22 TYR A CA 19
ATOM 15564 C C . TYR A 1 24 ? -8.909 -12.407 4.216 1.00 3.25 22 TYR A C 19
ATOM 15565 O O . TYR A 1 24 ? -7.872 -12.455 4.880 1.00 10.01 22 TYR A O 19
ATOM 15583 N N . LEU A 1 25 ? -9.637 -11.303 4.093 1.00 40.24 23 LEU A N 19
ATOM 15584 C CA . LEU A 1 25 ? -9.252 -10.055 4.744 1.00 72.32 23 LEU A CA 19
ATOM 15585 C C . LEU A 1 25 ? -9.022 -10.269 6.237 1.00 53.34 23 LEU A C 19
ATOM 15586 O O . LEU A 1 25 ? -8.351 -9.471 6.891 1.00 54.24 23 LEU A O 19
ATOM 15602 N N . GLN A 1 26 ? -9.582 -11.351 6.767 1.00 10.05 24 GLN A N 19
ATOM 15603 C CA . GLN A 1 26 ? -9.436 -11.670 8.183 1.00 53.51 24 GLN A CA 19
ATOM 15604 C C . GLN A 1 26 ? -8.173 -12.487 8.430 1.00 45.23 24 GLN A C 19
ATOM 15605 O O . GLN A 1 26 ? -7.298 -12.080 9.195 1.00 74.53 24 GLN A O 19
ATOM 15619 N N . ALA A 1 27 ? -8.083 -13.641 7.777 1.00 53.02 25 ALA A N 19
ATOM 15620 C CA . ALA A 1 27 ? -6.926 -14.515 7.924 1.00 2.53 25 ALA A CA 19
ATOM 15621 C C . ALA A 1 27 ? -5.808 -14.111 6.968 1.00 34.31 25 ALA A C 19
ATOM 15622 O O . ALA A 1 27 ? -4.719 -13.728 7.396 1.00 53.04 25 ALA A O 19
ATOM 15629 N N . LYS A 1 28 ? -6.085 -14.201 5.672 1.00 44.25 26 LYS A N 19
ATOM 15630 C CA . LYS A 1 28 ? -5.103 -13.845 4.653 1.00 13.14 26 LYS A CA 19
ATOM 15631 C C . LYS A 1 28 ? -4.328 -12.595 5.059 1.00 63.55 26 LYS A C 19
ATOM 15632 O O . LYS A 1 28 ? -3.150 -12.451 4.732 1.00 5.11 26 LYS A O 19
ATOM 15651 N N . VAL A 1 29 ? -4.996 -11.695 5.773 1.00 62.22 27 VAL A N 19
ATOM 15652 C CA . VAL A 1 29 ? -4.368 -10.459 6.225 1.00 73.32 27 VAL A CA 19
ATOM 15653 C C . VAL A 1 29 ? -2.986 -10.727 6.809 1.00 3.41 27 VAL A C 19
ATOM 15654 O O . VAL A 1 29 ? -2.107 -9.866 6.769 1.00 63.43 27 VAL A O 19
ATOM 15667 N N . ALA A 1 30 ? -2.800 -11.926 7.352 1.00 55.43 28 ALA A N 19
ATOM 15668 C CA . ALA A 1 30 ? -1.524 -12.308 7.942 1.00 1.23 28 ALA A CA 19
ATOM 15669 C C . ALA A 1 30 ? -0.463 -12.520 6.867 1.00 12.44 28 ALA A C 19
ATOM 15670 O O . ALA A 1 30 ? 0.622 -11.942 6.930 1.00 3.03 28 ALA A O 19
ATOM 15677 N N . TYR A 1 31 ? -0.784 -13.351 5.882 1.00 22.14 29 TYR A N 19
ATOM 15678 C CA . TYR A 1 31 ? 0.143 -13.641 4.795 1.00 22.51 29 TYR A CA 19
ATOM 15679 C C . TYR A 1 31 ? 0.086 -12.555 3.725 1.00 33.24 29 TYR A C 19
ATOM 15680 O O . TYR A 1 31 ? 1.098 -11.934 3.399 1.00 1.24 29 TYR A O 19
ATOM 15698 N N . LEU A 1 32 ? -1.106 -12.331 3.183 1.00 60.11 30 LEU A N 19
ATOM 15699 C CA . LEU A 1 32 ? -1.298 -11.319 2.150 1.00 72.22 30 LEU A CA 19
ATOM 15700 C C . LEU A 1 32 ? -0.641 -10.002 2.549 1.00 51.21 30 LEU A C 19
ATOM 15701 O O . LEU A 1 32 ? -0.245 -9.211 1.693 1.00 31.14 30 LEU A O 19
ATOM 15717 N N . GLU A 1 33 ? -0.527 -9.775 3.854 1.00 52.42 31 GLU A N 19
ATOM 15718 C CA . GLU A 1 33 ? 0.084 -8.553 4.365 1.00 34.34 31 GLU A CA 19
ATOM 15719 C C . GLU A 1 33 ? 1.344 -8.204 3.579 1.00 72.53 31 GLU A C 19
ATOM 15720 O O . GLU A 1 33 ? 1.464 -7.109 3.029 1.00 34.23 31 GLU A O 19
ATOM 15732 N N . LYS A 1 34 ? 2.282 -9.144 3.530 1.00 43.24 32 LYS A N 19
ATOM 15733 C CA . LYS A 1 34 ? 3.534 -8.938 2.811 1.00 61.44 32 LYS A CA 19
ATOM 15734 C C . LYS A 1 34 ? 3.734 -10.015 1.749 1.00 44.25 32 LYS A C 19
ATOM 15735 O O . LYS A 1 34 ? 4.206 -9.733 0.646 1.00 22.40 32 LYS A O 19
ATOM 15754 N N . LEU A 1 35 ? 3.372 -11.247 2.086 1.00 30.44 33 LEU A N 19
ATOM 15755 C CA . LEU A 1 35 ? 3.510 -12.366 1.161 1.00 64.43 33 LEU A CA 19
ATOM 15756 C C . LEU A 1 35 ? 2.523 -12.242 0.005 1.00 61.32 33 LEU A C 19
ATOM 15757 O O . LEU A 1 35 ? 2.838 -11.662 -1.034 1.00 41.22 33 LEU A O 19
ATOM 15773 N N . ASP A 1 36 ? 1.327 -12.789 0.194 1.00 63.23 34 ASP A N 19
ATOM 15774 C CA . ASP A 1 36 ? 0.292 -12.737 -0.832 1.00 31.01 34 ASP A CA 19
ATOM 15775 C C . ASP A 1 36 ? -0.970 -13.457 -0.367 1.00 70.33 34 ASP A C 19
ATOM 15776 O O . ASP A 1 36 ? -1.053 -13.911 0.773 1.00 21.45 34 ASP A O 19
ATOM 15785 N N . ALA A 1 37 ? -1.951 -13.557 -1.259 1.00 4.33 35 ALA A N 19
ATOM 15786 C CA . ALA A 1 37 ? -3.208 -14.222 -0.940 1.00 62.24 35 ALA A CA 19
ATOM 15787 C C . ALA A 1 37 ? -3.030 -15.736 -0.888 1.00 41.23 35 ALA A C 19
ATOM 15788 O O . ALA A 1 37 ? -3.516 -16.459 -1.759 1.00 51.21 35 ALA A O 19
ATOM 15795 N N . LEU A 1 38 ? -2.330 -16.210 0.137 1.00 51.54 36 LEU A N 19
ATOM 15796 C CA . LEU A 1 38 ? -2.087 -17.638 0.302 1.00 32.50 36 LEU A CA 19
ATOM 15797 C C . LEU A 1 38 ? -1.458 -17.930 1.661 1.00 60.24 36 LEU A C 19
ATOM 15798 O O . LEU A 1 38 ? -0.973 -17.024 2.339 1.00 55.44 36 LEU A O 19
ATOM 15814 N N . ILE A 1 39 ? -1.467 -19.200 2.051 1.00 73.45 37 ILE A N 19
ATOM 15815 C CA . ILE A 1 39 ? -0.895 -19.611 3.326 1.00 25.43 37 ILE A CA 19
ATOM 15816 C C . ILE A 1 39 ? 0.629 -19.605 3.272 1.00 4.13 37 ILE A C 19
ATOM 15817 O O . ILE A 1 39 ? 1.237 -20.380 2.534 1.00 52.21 37 ILE A O 19
ATOM 15833 N N . GLN A 1 40 ? 1.240 -18.726 4.061 1.00 62.43 38 GLN A N 19
ATOM 15834 C CA . GLN A 1 40 ? 2.694 -18.620 4.103 1.00 31.42 38 GLN A CA 19
ATOM 15835 C C . GLN A 1 40 ? 3.186 -18.450 5.537 1.00 55.32 38 GLN A C 19
ATOM 15836 O O . GLN A 1 40 ? 3.761 -19.369 6.120 1.00 55.22 38 GLN A O 19
ATOM 15850 N N . SER A 1 41 ? 2.956 -17.267 6.099 1.00 33.53 39 SER A N 19
ATOM 15851 C CA . SER A 1 41 ? 3.379 -16.975 7.464 1.00 42.24 39 SER A CA 19
ATOM 15852 C C . SER A 1 41 ? 2.945 -18.084 8.417 1.00 62.22 39 SER A C 19
ATOM 15853 O O . SER A 1 41 ? 3.768 -18.867 8.893 1.00 75.21 39 SER A O 19
ATOM 15861 N N . LYS A 1 42 ? 1.647 -18.145 8.692 1.00 73.25 40 LYS A N 19
ATOM 15862 C CA . LYS A 1 42 ? 1.100 -19.158 9.587 1.00 62.25 40 LYS A CA 19
ATOM 15863 C C . LYS A 1 42 ? 0.028 -19.984 8.883 1.00 31.22 40 LYS A C 19
ATOM 15864 O O . LYS A 1 42 ? -1.162 -19.679 8.969 1.00 3.11 40 LYS A O 19
ATOM 15883 N N . LYS A 1 43 ? 0.456 -21.033 8.189 1.00 42.24 41 LYS A N 19
ATOM 15884 C CA . LYS A 1 43 ? -0.467 -21.905 7.472 1.00 24.55 41 LYS A CA 19
ATOM 15885 C C . LYS A 1 43 ? -1.417 -22.604 8.440 1.00 41.30 41 LYS A C 19
ATOM 15886 O O . LYS A 1 43 ? -1.030 -22.969 9.550 1.00 42.10 41 LYS A O 19
ATOM 15905 N N . SER A 1 44 ? -2.661 -22.787 8.011 1.00 35.30 42 SER A N 19
ATOM 15906 C CA . SER A 1 44 ? -3.668 -23.440 8.841 1.00 45.03 42 SER A CA 19
ATOM 15907 C C . SER A 1 44 ? -3.174 -24.800 9.324 1.00 61.43 42 SER A C 19
ATOM 15908 O O . SER A 1 44 ? -2.250 -25.389 8.762 1.00 31.42 42 SER A O 19
ATOM 15916 N N . PRO A 1 45 ? -3.804 -25.313 10.391 1.00 11.42 43 PRO A N 19
ATOM 15917 C CA . PRO A 1 45 ? -3.447 -26.609 10.974 1.00 34.33 43 PRO A CA 19
ATOM 15918 C C . PRO A 1 45 ? -3.826 -27.776 10.068 1.00 21.15 43 PRO A C 19
ATOM 15919 O O . PRO A 1 45 ? -4.954 -27.857 9.580 1.00 4.32 43 PRO A O 19
ATOM 15930 N N . THR A 1 46 ? -2.876 -28.680 9.847 1.00 35.13 44 THR A N 19
ATOM 15931 C CA . THR A 1 46 ? -3.110 -29.842 9.000 1.00 72.34 44 THR A CA 19
ATOM 15932 C C . THR A 1 46 ? -3.754 -30.977 9.788 1.00 73.13 44 THR A C 19
ATOM 15933 O O . THR A 1 46 ? -3.605 -31.064 11.007 1.00 42.42 44 THR A O 19
ATOM 15944 N N . LYS A 1 47 ? -4.471 -31.847 9.084 1.00 33.05 45 LYS A N 19
ATOM 15945 C CA . LYS A 1 47 ? -5.137 -32.979 9.717 1.00 34.15 45 LYS A CA 19
ATOM 15946 C C . LYS A 1 47 ? -4.144 -33.818 10.516 1.00 54.23 45 LYS A C 19
ATOM 15947 O O . LYS A 1 47 ? -3.207 -34.388 9.957 1.00 10.20 45 LYS A O 19
ATOM 15966 N N . LYS A 1 48 ? -4.357 -33.890 11.825 1.00 23.44 46 LYS A N 19
ATOM 15967 C CA . LYS A 1 48 ? -3.483 -34.662 12.701 1.00 4.20 46 LYS A CA 19
ATOM 15968 C C . LYS A 1 48 ? -3.411 -36.118 12.253 1.00 42.04 46 LYS A C 19
ATOM 15969 O O . LYS A 1 48 ? -4.311 -36.910 12.532 1.00 11.24 46 LYS A O 19
ATOM 15988 N N . LYS A 1 49 ? -2.334 -36.465 11.556 1.00 23.55 47 LYS A N 19
ATOM 15989 C CA . LYS A 1 49 ? -2.142 -37.827 11.071 1.00 31.14 47 LYS A CA 19
ATOM 15990 C C . LYS A 1 49 ? -1.670 -38.744 12.195 1.00 4.43 47 LYS A C 19
ATOM 15991 O O . LYS A 1 49 ? -1.002 -38.301 13.131 1.00 74.24 47 LYS A O 19
ATOM 16010 N N . ARG A 1 50 ? -2.019 -40.022 12.096 1.00 23.24 48 ARG A N 19
ATOM 16011 C CA . ARG A 1 50 ? -1.630 -41.001 13.105 1.00 43.42 48 ARG A CA 19
ATOM 16012 C C . ARG A 1 50 ? -0.127 -41.262 13.057 1.00 31.33 48 ARG A C 19
ATOM 16013 O O . ARG A 1 50 ? 0.367 -41.947 12.161 1.00 0.31 48 ARG A O 19
ATOM 16034 N N . LYS A 1 51 ? 0.595 -40.712 14.028 1.00 71.43 49 LYS A N 19
ATOM 16035 C CA . LYS A 1 51 ? 2.041 -40.886 14.098 1.00 11.05 49 LYS A CA 19
ATOM 16036 C C . LYS A 1 51 ? 2.417 -42.361 14.008 1.00 32.53 49 LYS A C 19
ATOM 16037 O O . LYS A 1 51 ? 3.339 -42.734 13.282 1.00 0.24 49 LYS A O 19
ATOM 16056 N N . MET A 1 3 ? 0.904 0.729 -1.180 1.00 64.10 1 MET A N 20
ATOM 16057 C CA . MET A 1 3 ? 2.033 0.265 -0.382 1.00 1.15 1 MET A CA 20
ATOM 16058 C C . MET A 1 3 ? 2.560 -1.066 -0.907 1.00 20.40 1 MET A C 20
ATOM 16059 O O . MET A 1 3 ? 2.972 -1.932 -0.134 1.00 15.22 1 MET A O 20
ATOM 16073 N N . LYS A 1 4 ? 2.545 -1.225 -2.226 1.00 55.31 2 LYS A N 20
ATOM 16074 C CA . LYS A 1 4 ? 3.021 -2.450 -2.856 1.00 25.32 2 LYS A CA 20
ATOM 16075 C C . LYS A 1 4 ? 4.428 -2.795 -2.378 1.00 64.51 2 LYS A C 20
ATOM 16076 O O . LYS A 1 4 ? 5.378 -2.053 -2.626 1.00 75.32 2 LYS A O 20
ATOM 16095 N N . ASN A 1 5 ? 4.555 -3.927 -1.693 1.00 73.30 3 ASN A N 20
ATOM 16096 C CA . ASN A 1 5 ? 5.846 -4.371 -1.182 1.00 25.14 3 ASN A CA 20
ATOM 16097 C C . ASN A 1 5 ? 6.874 -4.465 -2.306 1.00 15.11 3 ASN A C 20
ATOM 16098 O O . ASN A 1 5 ? 6.538 -4.803 -3.440 1.00 52.42 3 ASN A O 20
ATOM 16109 N N . ASN A 1 6 ? 8.127 -4.164 -1.982 1.00 31.03 4 ASN A N 20
ATOM 16110 C CA . ASN A 1 6 ? 9.204 -4.214 -2.964 1.00 74.41 4 ASN A CA 20
ATOM 16111 C C . ASN A 1 6 ? 9.234 -5.567 -3.669 1.00 20.21 4 ASN A C 20
ATOM 16112 O O . ASN A 1 6 ? 9.579 -5.658 -4.847 1.00 61.52 4 ASN A O 20
ATOM 16123 N N . LYS A 1 7 ? 8.870 -6.616 -2.940 1.00 31.45 5 LYS A N 20
ATOM 16124 C CA . LYS A 1 7 ? 8.853 -7.965 -3.493 1.00 70.14 5 LYS A CA 20
ATOM 16125 C C . LYS A 1 7 ? 8.016 -8.020 -4.767 1.00 40.54 5 LYS A C 20
ATOM 16126 O O . LYS A 1 7 ? 7.394 -7.030 -5.156 1.00 25.32 5 LYS A O 20
ATOM 16145 N N . ASP A 1 8 ? 8.004 -9.181 -5.412 1.00 54.24 6 ASP A N 20
ATOM 16146 C CA . ASP A 1 8 ? 7.240 -9.365 -6.641 1.00 45.24 6 ASP A CA 20
ATOM 16147 C C . ASP A 1 8 ? 5.743 -9.404 -6.351 1.00 24.43 6 ASP A C 20
ATOM 16148 O O . ASP A 1 8 ? 5.002 -8.502 -6.739 1.00 31.31 6 ASP A O 20
ATOM 16157 N N . MET A 1 9 ? 5.306 -10.457 -5.666 1.00 44.45 7 MET A N 20
ATOM 16158 C CA . MET A 1 9 ? 3.898 -10.613 -5.324 1.00 75.40 7 MET A CA 20
ATOM 16159 C C . MET A 1 9 ? 3.456 -9.541 -4.333 1.00 42.34 7 MET A C 20
ATOM 16160 O O . MET A 1 9 ? 3.537 -9.732 -3.120 1.00 44.11 7 MET A O 20
ATOM 16174 N N . SER A 1 10 ? 2.990 -8.412 -4.859 1.00 34.45 8 SER A N 20
ATOM 16175 C CA . SER A 1 10 ? 2.539 -7.308 -4.020 1.00 3.32 8 SER A CA 20
ATOM 16176 C C . SER A 1 10 ? 1.140 -7.575 -3.474 1.00 70.31 8 SER A C 20
ATOM 16177 O O . SER A 1 10 ? 0.383 -8.369 -4.035 1.00 23.11 8 SER A O 20
ATOM 16185 N N . LEU A 1 11 ? 0.802 -6.907 -2.376 1.00 64.55 9 LEU A N 20
ATOM 16186 C CA . LEU A 1 11 ? -0.506 -7.072 -1.753 1.00 12.20 9 LEU A CA 20
ATOM 16187 C C . LEU A 1 11 ? -1.620 -6.643 -2.703 1.00 2.52 9 LEU A C 20
ATOM 16188 O O . LEU A 1 11 ? -2.724 -7.184 -2.664 1.00 50.01 9 LEU A O 20
ATOM 16204 N N . GLU A 1 12 ? -1.320 -5.668 -3.556 1.00 11.22 10 GLU A N 20
ATOM 16205 C CA . GLU A 1 12 ? -2.296 -5.168 -4.517 1.00 13.44 10 GLU A CA 20
ATOM 16206 C C . GLU A 1 12 ? -2.807 -6.294 -5.410 1.00 65.25 10 GLU A C 20
ATOM 16207 O O . GLU A 1 12 ? -3.882 -6.193 -6.000 1.00 63.12 10 GLU A O 20
ATOM 16219 N N . GLU A 1 13 ? -2.026 -7.366 -5.505 1.00 71.22 11 GLU A N 20
ATOM 16220 C CA . GLU A 1 13 ? -2.398 -8.511 -6.328 1.00 54.12 11 GLU A CA 20
ATOM 16221 C C . GLU A 1 13 ? -3.413 -9.393 -5.607 1.00 14.35 11 GLU A C 20
ATOM 16222 O O . GLU A 1 13 ? -3.778 -10.464 -6.091 1.00 71.21 11 GLU A O 20
ATOM 16234 N N . LYS A 1 14 ? -3.866 -8.934 -4.444 1.00 61.34 12 LYS A N 20
ATOM 16235 C CA . LYS A 1 14 ? -4.839 -9.679 -3.654 1.00 52.22 12 LYS A CA 20
ATOM 16236 C C . LYS A 1 14 ? -6.016 -10.122 -4.517 1.00 51.25 12 LYS A C 20
ATOM 16237 O O . LYS A 1 14 ? -6.570 -9.332 -5.281 1.00 2.22 12 LYS A O 20
ATOM 16256 N N . ASN A 1 15 ? -6.394 -11.390 -4.390 1.00 3.33 13 ASN A N 20
ATOM 16257 C CA . ASN A 1 15 ? -7.506 -11.937 -5.158 1.00 20.11 13 ASN A CA 20
ATOM 16258 C C . ASN A 1 15 ? -8.261 -12.988 -4.349 1.00 40.51 13 ASN A C 20
ATOM 16259 O O . ASN A 1 15 ? -7.661 -13.766 -3.608 1.00 21.40 13 ASN A O 20
ATOM 16270 N N . LYS A 1 16 ? -9.581 -13.004 -4.497 1.00 13.31 14 LYS A N 20
ATOM 16271 C CA . LYS A 1 16 ? -10.420 -13.959 -3.783 1.00 10.24 14 LYS A CA 20
ATOM 16272 C C . LYS A 1 16 ? -11.874 -13.847 -4.229 1.00 52.53 14 LYS A C 20
ATOM 16273 O O . LYS A 1 16 ? -12.178 -13.183 -5.220 1.00 14.52 14 LYS A O 20
ATOM 16292 N N . GLN A 1 17 ? -12.767 -14.498 -3.492 1.00 31.53 15 GLN A N 20
ATOM 16293 C CA . GLN A 1 17 ? -14.189 -14.470 -3.813 1.00 32.23 15 GLN A CA 20
ATOM 16294 C C . GLN A 1 17 ? -14.989 -13.822 -2.687 1.00 64.21 15 GLN A C 20
ATOM 16295 O O . GLN A 1 17 ? -14.420 -13.331 -1.711 1.00 33.02 15 GLN A O 20
ATOM 16309 N N . LEU A 1 18 ? -16.309 -13.824 -2.829 1.00 53.24 16 LEU A N 20
ATOM 16310 C CA . LEU A 1 18 ? -17.188 -13.236 -1.824 1.00 41.42 16 LEU A CA 20
ATOM 16311 C C . LEU A 1 18 ? -17.208 -14.082 -0.556 1.00 25.24 16 LEU A C 20
ATOM 16312 O O . LEU A 1 18 ? -17.075 -13.561 0.551 1.00 32.22 16 LEU A O 20
ATOM 16328 N N . GLU A 1 19 ? -17.372 -15.390 -0.726 1.00 25.53 17 GLU A N 20
ATOM 16329 C CA . GLU A 1 19 ? -17.407 -16.309 0.406 1.00 3.24 17 GLU A CA 20
ATOM 16330 C C . GLU A 1 19 ? -16.100 -16.253 1.193 1.00 72.31 17 GLU A C 20
ATOM 16331 O O . GLU A 1 19 ? -16.107 -16.201 2.422 1.00 5.34 17 GLU A O 20
ATOM 16343 N N . GLN A 1 20 ? -14.983 -16.266 0.474 1.00 45.12 18 GLN A N 20
ATOM 16344 C CA . GLN A 1 20 ? -13.669 -16.218 1.104 1.00 24.32 18 GLN A CA 20
ATOM 16345 C C . GLN A 1 20 ? -13.308 -14.791 1.503 1.00 25.30 18 GLN A C 20
ATOM 16346 O O . GLN A 1 20 ? -12.381 -14.571 2.282 1.00 44.11 18 GLN A O 20
ATOM 16360 N N . GLN A 1 21 ? -14.046 -13.827 0.964 1.00 44.45 19 GLN A N 20
ATOM 16361 C CA . GLN A 1 21 ? -13.802 -12.421 1.263 1.00 44.40 19 GLN A CA 20
ATOM 16362 C C . GLN A 1 21 ? -13.626 -12.206 2.763 1.00 51.13 19 GLN A C 20
ATOM 16363 O O . GLN A 1 21 ? -12.825 -11.376 3.192 1.00 2.20 19 GLN A O 20
ATOM 16377 N N . VAL A 1 22 ? -14.381 -12.959 3.556 1.00 73.52 20 VAL A N 20
ATOM 16378 C CA . VAL A 1 22 ? -14.309 -12.852 5.008 1.00 21.30 20 VAL A CA 20
ATOM 16379 C C . VAL A 1 22 ? -13.165 -13.692 5.565 1.00 64.04 20 VAL A C 20
ATOM 16380 O O . VAL A 1 22 ? -12.516 -13.310 6.539 1.00 24.11 20 VAL A O 20
ATOM 16393 N N . THR A 1 23 ? -12.921 -14.839 4.939 1.00 61.51 21 THR A N 20
ATOM 16394 C CA . THR A 1 23 ? -11.855 -15.735 5.371 1.00 13.44 21 THR A CA 20
ATOM 16395 C C . THR A 1 23 ? -10.485 -15.103 5.155 1.00 61.14 21 THR A C 20
ATOM 16396 O O . THR A 1 23 ? -9.698 -14.967 6.092 1.00 52.31 21 THR A O 20
ATOM 16407 N N . TYR A 1 24 ? -10.205 -14.719 3.914 1.00 15.22 22 TYR A N 20
ATOM 16408 C CA . TYR A 1 24 ? -8.928 -14.103 3.574 1.00 14.33 22 TYR A CA 20
ATOM 16409 C C . TYR A 1 24 ? -8.731 -12.799 4.341 1.00 15.50 22 TYR A C 20
ATOM 16410 O O . TYR A 1 24 ? -7.625 -12.483 4.780 1.00 24.41 22 TYR A O 20
ATOM 16428 N N . LEU A 1 25 ? -9.813 -12.044 4.499 1.00 52.21 23 LEU A N 20
ATOM 16429 C CA . LEU A 1 25 ? -9.762 -10.773 5.213 1.00 1.04 23 LEU A CA 20
ATOM 16430 C C . LEU A 1 25 ? -9.226 -10.965 6.629 1.00 71.14 23 LEU A C 20
ATOM 16431 O O . LEU A 1 25 ? -8.625 -10.058 7.203 1.00 42.24 23 LEU A O 20
ATOM 16447 N N . GLN A 1 26 ? -9.447 -12.153 7.183 1.00 10.42 24 GLN A N 20
ATOM 16448 C CA . GLN A 1 26 ? -8.985 -12.464 8.531 1.00 43.43 24 GLN A CA 20
ATOM 16449 C C . GLN A 1 26 ? -7.581 -13.059 8.501 1.00 70.23 24 GLN A C 20
ATOM 16450 O O . GLN A 1 26 ? -6.691 -12.611 9.222 1.00 24.12 24 GLN A O 20
ATOM 16464 N N . ALA A 1 27 ? -7.391 -14.072 7.661 1.00 32.14 25 ALA A N 20
ATOM 16465 C CA . ALA A 1 27 ? -6.095 -14.728 7.536 1.00 15.13 25 ALA A CA 20
ATOM 16466 C C . ALA A 1 27 ? -5.188 -13.972 6.571 1.00 14.14 25 ALA A C 20
ATOM 16467 O O . ALA A 1 27 ? -4.199 -13.364 6.980 1.00 1.21 25 ALA A O 20
ATOM 16474 N N . LYS A 1 28 ? -5.531 -14.014 5.288 1.00 31.44 26 LYS A N 20
ATOM 16475 C CA . LYS A 1 28 ? -4.748 -13.333 4.264 1.00 75.11 26 LYS A CA 20
ATOM 16476 C C . LYS A 1 28 ? -4.237 -11.989 4.774 1.00 74.44 26 LYS A C 20
ATOM 16477 O O . LYS A 1 28 ? -3.030 -11.761 4.849 1.00 60.12 26 LYS A O 20
ATOM 16496 N N . VAL A 1 29 ? -5.164 -11.103 5.124 1.00 30.11 27 VAL A N 20
ATOM 16497 C CA . VAL A 1 29 ? -4.807 -9.783 5.629 1.00 0.14 27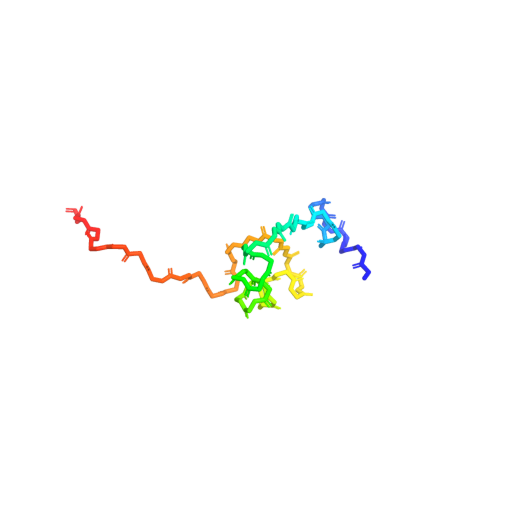 VAL A CA 20
ATOM 16498 C C . VAL A 1 29 ? -3.656 -9.869 6.626 1.00 54.41 27 VAL A C 20
ATOM 16499 O O . VAL A 1 29 ? -2.826 -8.964 6.710 1.00 32.12 27 VAL A O 20
ATOM 16512 N N . ALA A 1 30 ? -3.613 -10.963 7.379 1.00 14.31 28 ALA A N 20
ATOM 16513 C CA . ALA A 1 30 ? -2.563 -11.168 8.369 1.00 70.25 28 ALA A CA 20
ATOM 16514 C C . ALA A 1 30 ? -1.187 -11.186 7.712 1.00 4.14 28 ALA A C 20
ATOM 16515 O O . ALA A 1 30 ? -0.278 -10.470 8.134 1.00 40.10 28 ALA A O 20
ATOM 16522 N N . TYR A 1 31 ? -1.039 -12.008 6.680 1.00 74.32 29 TYR A N 20
ATOM 16523 C CA . TYR A 1 31 ? 0.228 -12.121 5.967 1.00 32.44 29 TYR A CA 20
ATOM 16524 C C . TYR A 1 31 ? 0.363 -11.023 4.918 1.00 54.43 29 TYR A C 20
ATOM 16525 O O . TYR A 1 31 ? 1.385 -10.340 4.844 1.00 41.30 29 TYR A O 20
ATOM 16543 N N . LEU A 1 32 ? -0.677 -10.857 4.107 1.00 21.23 30 LEU A N 20
ATOM 16544 C CA . LEU A 1 32 ? -0.677 -9.841 3.061 1.00 51.22 30 LEU A CA 20
ATOM 16545 C C . LEU A 1 32 ? -0.226 -8.492 3.612 1.00 42.04 30 LEU A C 20
ATOM 16546 O O . LEU A 1 32 ? 0.346 -7.676 2.889 1.00 34.11 30 LEU A O 20
ATOM 16562 N N . GLU A 1 33 ? -0.485 -8.266 4.896 1.00 63.22 31 GLU A N 20
ATOM 16563 C CA . GLU A 1 33 ? -0.103 -7.016 5.543 1.00 34.51 31 GLU A CA 20
ATOM 16564 C C . GLU A 1 33 ? 1.300 -6.592 5.121 1.00 3.44 31 GLU A C 20
ATOM 16565 O O . GLU A 1 33 ? 1.551 -5.417 4.852 1.00 45.21 31 GLU A O 20
ATOM 16577 N N . LYS A 1 34 ? 2.213 -7.556 5.067 1.00 34.10 32 LYS A N 20
ATOM 16578 C CA . LYS A 1 34 ? 3.591 -7.285 4.678 1.00 44.30 32 LYS A CA 20
ATOM 16579 C C . LYS A 1 34 ? 4.019 -8.188 3.526 1.00 44.02 32 LYS A C 20
ATOM 16580 O O . LYS A 1 34 ? 4.705 -7.749 2.601 1.00 23.43 32 LYS A O 20
ATOM 16599 N N . LEU A 1 35 ? 3.610 -9.450 3.586 1.00 32.21 33 LEU A N 20
ATOM 16600 C CA . LEU A 1 35 ? 3.950 -10.415 2.546 1.00 34.43 33 LEU A CA 20
ATOM 16601 C C . LEU A 1 35 ? 3.072 -10.220 1.314 1.00 45.31 33 LEU A C 20
ATOM 16602 O O . LEU A 1 35 ? 3.364 -9.384 0.458 1.00 2.14 33 LEU A O 20
ATOM 16618 N N . ASP A 1 36 ? 1.996 -10.994 1.231 1.00 23.13 34 ASP A N 20
ATOM 16619 C CA . ASP A 1 36 ? 1.074 -10.904 0.105 1.00 0.12 34 ASP A CA 20
ATOM 16620 C C . ASP A 1 36 ? -0.189 -11.717 0.371 1.00 61.34 34 ASP A C 20
ATOM 16621 O O . ASP A 1 36 ? -0.388 -12.231 1.471 1.00 72.21 34 ASP A O 20
ATOM 16630 N N . ALA A 1 37 ? -1.039 -11.829 -0.645 1.00 12.33 35 ALA A N 20
ATOM 16631 C CA . ALA A 1 37 ? -2.282 -12.580 -0.521 1.00 51.03 35 ALA A CA 20
ATOM 16632 C C . ALA A 1 37 ? -2.015 -14.081 -0.484 1.00 0.24 35 ALA A C 20
ATOM 16633 O O . ALA A 1 37 ? -2.345 -14.804 -1.424 1.00 70.42 35 ALA A O 20
ATOM 16640 N N . LEU A 1 38 ? -1.415 -14.543 0.608 1.00 50.12 36 LEU A N 20
ATOM 16641 C CA . LEU A 1 38 ? -1.103 -15.959 0.768 1.00 44.11 36 LEU A CA 20
ATOM 16642 C C . LEU A 1 38 ? -0.592 -16.248 2.176 1.00 74.21 36 LEU A C 20
ATOM 16643 O O . LEU A 1 38 ? -0.085 -15.357 2.858 1.00 35.21 36 LEU A O 20
ATOM 16659 N N . ILE A 1 39 ? -0.728 -17.499 2.603 1.00 11.14 37 ILE A N 20
ATOM 16660 C CA . ILE A 1 39 ? -0.278 -17.906 3.929 1.00 43.14 37 ILE A CA 20
ATOM 16661 C C . ILE A 1 39 ? 1.245 -17.940 4.005 1.00 11.34 37 ILE A C 20
ATOM 16662 O O . ILE A 1 39 ? 1.893 -18.722 3.311 1.00 43.43 37 ILE A O 20
ATOM 16678 N N . GLN A 1 40 ? 1.808 -17.088 4.856 1.00 41.53 38 GLN A N 20
ATOM 16679 C CA . GLN A 1 40 ? 3.255 -17.021 5.024 1.00 31.11 38 GLN A CA 20
ATOM 16680 C C . GLN A 1 40 ? 3.639 -17.156 6.494 1.00 53.30 38 GLN A C 20
ATOM 16681 O O . GLN A 1 40 ? 4.196 -18.172 6.910 1.00 40.54 38 GLN A O 20
ATOM 16695 N N . SER A 1 41 ? 3.337 -16.124 7.276 1.00 20.21 39 SER A N 20
ATOM 16696 C CA . SER A 1 41 ? 3.654 -16.126 8.699 1.00 3.34 39 SER A CA 20
ATOM 16697 C C . SER A 1 41 ? 3.065 -17.354 9.386 1.00 65.30 39 SER A C 20
ATOM 16698 O O . SER A 1 41 ? 3.768 -18.331 9.646 1.00 31.44 39 SER A O 20
ATOM 16706 N N . LYS A 1 42 ? 1.770 -17.298 9.677 1.00 3.31 40 LYS A N 20
ATOM 16707 C CA . LYS A 1 42 ? 1.084 -18.405 10.332 1.00 12.33 40 LYS A CA 20
ATOM 16708 C C . LYS A 1 42 ? 0.019 -19.002 9.418 1.00 12.02 40 LYS A C 20
ATOM 16709 O O . LYS A 1 42 ? -1.149 -18.617 9.474 1.00 34.12 40 LYS A O 20
ATOM 16728 N N . LYS A 1 43 ? 0.429 -19.946 8.578 1.00 52.35 41 LYS A N 20
ATOM 16729 C CA . LYS A 1 43 ? -0.490 -20.599 7.653 1.00 61.02 41 LYS A CA 20
ATOM 16730 C C . LYS A 1 43 ? -1.593 -21.332 8.409 1.00 53.00 41 LYS A C 20
ATOM 16731 O O . LYS A 1 43 ? -1.362 -21.881 9.486 1.00 65.20 41 LYS A O 20
ATOM 16750 N N . SER A 1 44 ? -2.793 -21.338 7.837 1.00 13.53 42 SER A N 20
ATOM 16751 C CA . SER A 1 44 ? -3.933 -22.001 8.459 1.00 71.40 42 SER A CA 20
ATOM 16752 C C . SER A 1 44 ? -3.590 -23.443 8.823 1.00 52.23 42 SER A C 20
ATOM 16753 O O . SER A 1 44 ? -2.645 -24.034 8.300 1.00 11.11 42 SER A O 20
ATOM 16761 N N . PRO A 1 45 ? -4.377 -24.023 9.741 1.00 25.43 43 PRO A N 20
ATOM 16762 C CA . PRO A 1 45 ? -4.177 -25.403 10.196 1.00 11.41 43 PRO A CA 20
ATOM 16763 C C . PRO A 1 45 ? -4.518 -26.424 9.116 1.00 22.14 43 PRO A C 20
ATOM 16764 O O . PRO A 1 45 ? -5.582 -26.360 8.499 1.00 5.01 43 PRO A O 20
ATOM 16775 N N . THR A 1 46 ? -3.608 -27.368 8.893 1.00 52.44 44 THR A N 20
ATOM 16776 C CA . THR A 1 46 ? -3.812 -28.402 7.887 1.00 71.51 44 THR A CA 20
ATOM 16777 C C . THR A 1 46 ? -4.499 -29.624 8.487 1.00 63.35 44 THR A C 20
ATOM 16778 O O . THR A 1 46 ? -4.399 -29.879 9.687 1.00 15.41 44 THR A O 20
ATOM 16789 N N . LYS A 1 47 ? -5.195 -30.379 7.643 1.00 12.05 45 LYS A N 20
ATOM 16790 C CA . LYS A 1 47 ? -5.898 -31.577 8.089 1.00 5.52 45 LYS A CA 20
ATOM 16791 C C . LYS A 1 47 ? -4.946 -32.531 8.803 1.00 31.15 45 LYS A C 20
ATOM 16792 O O . LYS A 1 47 ? -4.178 -33.251 8.166 1.00 62.43 45 LYS A O 20
ATOM 16811 N N . LYS A 1 48 ? -5.003 -32.533 10.131 1.00 53.20 46 LYS A N 20
ATOM 16812 C CA . LYS A 1 48 ? -4.149 -33.401 10.933 1.00 52.21 46 LYS A CA 20
ATOM 16813 C C . LYS A 1 48 ? -4.395 -34.868 10.596 1.00 44.03 46 LYS A C 20
ATOM 16814 O O . LYS A 1 48 ? -5.358 -35.472 11.068 1.00 51.31 46 LYS A O 20
ATOM 16833 N N . LYS A 1 49 ? -3.516 -35.437 9.777 1.00 33.10 47 LYS A N 20
ATOM 16834 C CA . LYS A 1 49 ? -3.635 -36.835 9.378 1.00 12.53 47 LYS A CA 20
ATOM 16835 C C . LYS A 1 49 ? -3.146 -37.760 10.487 1.00 22.33 47 LYS A C 20
ATOM 16836 O O . LYS A 1 49 ? -2.294 -37.384 11.292 1.00 3.31 47 LYS A O 20
ATOM 16855 N N . ARG A 1 50 ? -3.689 -38.973 10.523 1.00 41.34 48 ARG A N 20
ATOM 16856 C CA . ARG A 1 50 ? -3.307 -39.952 11.533 1.00 41.01 48 ARG A CA 20
ATOM 16857 C C . ARG A 1 50 ? -1.797 -40.173 11.533 1.00 50.44 48 ARG A C 20
ATOM 16858 O O . ARG A 1 50 ? -1.173 -40.274 10.476 1.00 75.42 48 ARG A O 20
ATOM 16879 N N . LYS A 1 51 ? -1.215 -40.245 12.725 1.00 63.03 49 LYS A N 20
ATOM 16880 C CA . LYS A 1 51 ? 0.222 -40.454 12.864 1.00 74.23 49 LYS A CA 20
ATOM 16881 C C . LYS A 1 51 ? 0.679 -41.654 12.041 1.00 72.33 49 LYS A C 20
ATOM 16882 O O . LYS A 1 51 ? 1.645 -41.567 11.283 1.00 63.53 49 LYS A O 20
#

Solvent-accessible surface area: 4959 Å² total; per-residue (Å²): 209,138,38,163,131,136,137,11,26,94,102,49,119,132,104,148,139,95,86,93,73,33,93,121,43,28,73,42,16,14,113,154,61,22,44,107,91,62,73,167,135,69,131,109,174,169,152,216,221

InterPro domains:
  IPR009057 Homedomain-like superfamily [SSF46689] (2-51)
  IPR009057 Homedomain-like superfamily [SSF46689] (55-151)
  IPR052057 IS150/IS1296 orfA-like [PTHR33795] (2-159)
  IPR055247 Insertion element IS150 protein InsJ-like, helix-turn-helix domain [PF13518] (62-111)

Nearest PDB structures (foldseek):
  8qnv-assembly1_A  TM=8.906E-01  e=9.797E-07  Apilactobacillus kunkeei
  8qnv-assembly1_A  TM=7.143E-01  e=2.464E-06  Apilactobacillus kunkeei
  8qnv-assembly1_A  TM=8.002E-01  e=2.805E-06  Apilactobacillus kunkeei
  8qnv-assembly1_A  TM=9.726E-01  e=1.071E-07  Apilactobacillus kunkeei
  8qnv-assembly1_A  TM=9.001E-01  e=7.319E-07  Apilactobacillus kunkeei

Secondary structure (DSSP, 8-state):
---SSSS-GGG----SSHHHHHHHHHHHHTTTS-SSS-TTPPPPP----

Organism: NCBI:txid1423768

Radius of gyration: 12.56 Å; Cα contacts (8 Å, |Δi|>4): 46; chains: 1; bounding box: 28×39×18 Å